Protein 1JG8 (pdb70)

Nearest PDB structures (foldseek):
  1jg8-assembly1_C  TM=1.003E+00  e=1.234E-72  Thermotoga maritima
  1lw5-assembly1_B  TM=1.001E+00  e=1.100E-70  Thermotoga maritima
  3wgc-assembly1_D  TM=9.584E-01  e=9.139E-42  Aeromonas jandaei
  7w0i-assembly1_A  TM=8.901E-01  e=3.250E-25  Mycolicibacterium vanbaalenii PYR-1
  4jey-assembly1_A  TM=7.200E-01  e=3.123E-14  Salmonella enterica subsp. enterica serovar Typhimurium str. LT2

InterPro domains:
  IPR001597 Aromatic amino acid beta-eliminating lyase/threonine aldolase [PF01212] (3-285)
  IPR015421 Pyridoxal phosphate-dependent transferase, major domain [G3DSA:3.40.640.10] (1-246)
  IPR015422 Pyridoxal phosphate-dependent transferase, small domain [G3DSA:3.90.1150.10] (247-342)
  IPR015424 Pyridoxal phosphate-dependent transferase [SSF53383] (1-342)
  IPR023603 Low specificity L-threonine aldolase-like [NF041359] (1-336)
  IPR023603 Low specificity L-threonine aldolase-like [PIRSF017617] (1-341)

Structure (mmCIF, N/CA/C/O backbone):
data_1JG8
#
_entry.id   1JG8
#
_cell.length_a   95.890
_cell.length_b   100.600
_cell.length_c   149.820
_cell.angle_alpha   90.00
_cell.angle_beta   90.00
_cell.angle_gamma   90.00
#
_symmetry.space_group_name_H-M   'P 21 21 21'
#
loop_
_entity.id
_entity.type
_entity.pdbx_description
1 polymer 'L-allo-threonine aldolase'
2 non-polymer 'CALCIUM ION'
3 non-polymer 'SODIUM ION'
4 water water
#
loop_
_atom_site.group_PDB
_atom_site.id
_atom_site.type_symbol
_atom_site.label_atom_id
_atom_site.label_alt_id
_atom_site.label_comp_id
_atom_site.label_asym_id
_atom_site.label_entity_id
_atom_site.label_seq_id
_atom_site.pdbx_PDB_ins_code
_atom_site.Cartn_x
_atom_site.Cartn_y
_atom_site.Cartn_z
_atom_site.occupancy
_atom_site.B_iso_or_equiv
_atom_site.auth_seq_id
_atom_site.auth_comp_id
_atom_site.auth_asym_id
_atom_site.auth_atom_id
_atom_site.pdbx_PDB_model_num
ATOM 1 N N . MET A 1 5 ? 13.205 42.175 26.216 1.00 25.32 5 MET A N 1
ATOM 2 C CA . MET A 1 5 ? 13.212 42.025 27.697 1.00 22.71 5 MET A CA 1
ATOM 3 C C . MET A 1 5 ? 13.142 43.407 28.325 1.00 20.30 5 MET A C 1
ATOM 4 O O . MET A 1 5 ? 13.197 44.406 27.620 1.00 20.86 5 MET A O 1
ATOM 9 N N . ILE A 1 6 ? 13.024 43.458 29.650 1.00 16.46 6 ILE A N 1
ATOM 10 C CA . ILE A 1 6 ? 12.988 44.735 30.362 1.00 14.91 6 ILE A CA 1
ATOM 11 C C . ILE A 1 6 ? 14.422 44.940 30.835 1.00 14.67 6 ILE A C 1
ATOM 12 O O . ILE A 1 6 ? 14.897 44.285 31.768 1.00 15.16 6 ILE A O 1
ATOM 17 N N . ASP A 1 7 ? 15.109 45.858 30.173 1.00 13.76 7 ASP A N 1
ATOM 18 C CA . ASP A 1 7 ? 16.510 46.116 30.455 1.00 13.36 7 ASP A CA 1
ATOM 19 C C . ASP A 1 7 ? 16.767 47.256 31.439 1.00 13.54 7 ASP A C 1
ATOM 20 O O . ASP A 1 7 ? 16.706 48.426 31.074 1.00 12.86 7 ASP A O 1
ATOM 25 N N . LEU A 1 8 ? 17.074 46.896 32.683 1.00 13.18 8 LEU A N 1
ATOM 26 C CA . LEU A 1 8 ? 17.364 47.866 33.737 1.00 12.86 8 LEU A CA 1
ATOM 27 C C . LEU A 1 8 ? 18.860 47.858 34.057 1.00 12.43 8 LEU A C 1
ATOM 28 O O . LEU A 1 8 ? 19.278 48.325 35.114 1.00 13.72 8 LEU A O 1
ATOM 33 N N . ARG A 1 9 ? 19.669 47.337 33.137 1.00 12.81 9 ARG A N 1
ATOM 34 C CA . ARG A 1 9 ? 21.113 47.269 33.372 1.00 12.19 9 ARG A CA 1
ATOM 35 C C . ARG A 1 9 ? 21.820 48.617 33.392 1.00 12.66 9 ARG A C 1
ATOM 36 O O . ARG A 1 9 ? 22.696 48.863 34.234 1.00 11.06 9 ARG A O 1
ATOM 44 N N . SER A 1 10 ? 21.441 49.486 32.464 1.00 13.10 10 SER A N 1
ATOM 45 C CA . SER A 1 10 ? 22.072 50.793 32.351 1.00 13.58 10 SER A CA 1
ATOM 46 C C . SER A 1 10 ? 21.318 51.633 31.334 1.00 13.29 10 SER A C 1
ATOM 47 O O . SER A 1 10 ? 20.504 51.101 30.575 1.00 12.89 10 SER A O 1
ATOM 50 N N . ASP A 1 11 ? 21.587 52.939 31.327 1.00 13.05 11 ASP A N 1
ATOM 51 C CA . ASP A 1 11 ? 20.959 53.823 30.359 1.00 12.28 11 ASP A CA 1
ATOM 52 C C . ASP A 1 11 ? 21.752 53.819 29.052 1.00 12.38 11 ASP A C 1
ATOM 53 O O . ASP A 1 11 ? 21.385 54.504 28.091 1.00 11.22 11 ASP A O 1
ATOM 58 N N . THR A 1 12 ? 22.829 53.027 29.008 1.00 12.04 12 THR A N 1
ATOM 59 C CA . THR A 1 12 ? 23.633 52.917 27.793 1.00 13.01 12 THR A CA 1
ATOM 60 C C . THR A 1 12 ? 22.889 52.133 26.709 1.00 12.35 12 THR A C 1
ATOM 61 O O . THR A 1 12 ? 23.144 52.312 25.519 1.00 13.63 12 THR A O 1
ATOM 65 N N . VAL A 1 13 ? 21.961 51.272 27.124 1.00 13.38 13 VAL A N 1
ATOM 66 C CA . VAL A 1 13 ? 21.200 50.437 26.193 1.00 12.55 13 VAL A CA 1
ATOM 67 C C . VAL A 1 13 ? 20.077 51.136 25.424 1.00 12.43 13 VAL A C 1
ATOM 68 O O . VAL A 1 13 ? 19.369 50.496 24.640 1.00 12.26 13 VAL A O 1
ATOM 72 N N . THR A 1 14 ? 19.891 52.429 25.658 1.00 11.88 14 THR A N 1
ATOM 73 C CA . THR A 1 14 ? 18.858 53.175 24.943 1.00 11.42 14 THR A CA 1
ATOM 74 C C . THR A 1 14 ? 19.057 53.043 23.437 1.00 12.83 14 THR A C 1
ATOM 75 O O . THR A 1 14 ? 20.194 53.100 22.941 1.00 11.68 14 THR A O 1
ATOM 79 N N . LYS A 1 15 ? 17.956 52.886 22.712 1.00 13.03 15 LYS A N 1
ATOM 80 C CA . LYS A 1 15 ? 18.032 52.774 21.267 1.00 15.24 15 LYS A CA 1
ATOM 81 C C . LYS A 1 15 ? 17.537 54.055 20.606 1.00 14.67 15 LYS A C 1
ATOM 82 O O . LYS A 1 15 ? 16.813 54.842 21.213 1.00 13.96 15 LYS A O 1
ATOM 88 N N . PRO A 1 16 ? 17.940 54.289 19.350 1.00 15.21 16 PRO A N 1
ATOM 89 C CA . PRO A 1 16 ? 17.516 55.504 18.649 1.00 15.08 16 PRO A CA 1
ATOM 90 C C . PRO A 1 16 ? 16.010 55.634 18.502 1.00 15.07 16 PRO A C 1
ATOM 91 O O . PRO A 1 16 ? 15.304 54.641 18.295 1.00 17.02 16 PRO A O 1
ATOM 95 N N . THR A 1 17 ? 15.527 56.867 18.583 1.00 15.23 17 THR A N 1
ATOM 96 C CA . THR A 1 17 ? 14.107 57.136 18.409 1.00 15.72 17 THR A CA 1
ATOM 97 C C . THR A 1 17 ? 13.837 57.117 16.906 1.00 16.27 17 THR A C 1
ATOM 98 O O . THR A 1 17 ? 14.765 57.119 16.090 1.00 15.50 17 THR A O 1
ATOM 102 N N . GLU A 1 18 ? 12.566 57.088 16.532 1.00 16.20 18 GLU A N 1
ATOM 103 C CA . GLU A 1 18 ? 12.228 57.075 15.121 1.00 18.08 18 GLU A CA 1
ATOM 104 C C . GLU A 1 18 ? 12.741 58.363 14.470 1.00 18.02 18 GLU A C 1
ATOM 105 O O . GLU A 1 18 ? 13.204 58.344 13.332 1.00 19.12 18 GLU A O 1
ATOM 111 N N . GLU A 1 19 ? 12.676 59.475 15.200 1.00 18.77 19 GLU A N 1
ATOM 112 C CA . GLU A 1 19 ? 13.144 60.758 14.668 1.00 20.69 19 GLU A CA 1
ATOM 113 C C . GLU A 1 19 ? 14.637 60.666 14.348 1.00 19.82 19 GLU A C 1
ATOM 114 O O . GLU A 1 19 ? 15.096 61.152 13.311 1.00 18.68 19 GLU A O 1
ATOM 120 N N . MET A 1 20 ? 15.394 60.037 15.245 1.00 17.09 20 MET A N 1
ATOM 121 C CA . MET A 1 20 ? 16.829 59.865 15.044 1.00 15.72 20 MET A CA 1
ATOM 122 C C . MET A 1 20 ? 17.136 58.996 13.822 1.00 16.67 20 MET A C 1
ATOM 123 O O . MET A 1 20 ? 18.013 59.322 13.018 1.00 15.42 20 MET A O 1
ATOM 128 N N . ARG A 1 21 ? 16.413 57.890 13.678 1.00 17.63 21 ARG A N 1
ATOM 129 C CA . ARG A 1 21 ? 16.649 56.999 12.553 1.00 18.62 21 ARG A CA 1
ATOM 130 C C . ARG A 1 21 ? 16.428 57.720 11.228 1.00 21.20 21 ARG A C 1
ATOM 131 O O . ARG A 1 21 ? 17.179 57.521 10.276 1.00 20.31 21 ARG A O 1
ATOM 139 N N . LYS A 1 22 ? 15.413 58.574 11.172 1.00 22.77 22 LYS A N 1
ATOM 140 C CA . LYS A 1 22 ? 15.143 59.317 9.945 1.00 25.05 22 LYS A CA 1
ATOM 141 C C . LYS A 1 22 ? 16.255 60.319 9.659 1.00 24.82 22 LYS A C 1
ATOM 142 O O . LYS A 1 22 ? 16.723 60.421 8.523 1.00 25.27 22 LYS A O 1
ATOM 148 N N . ALA A 1 23 ? 16.676 61.049 10.689 1.00 23.68 23 ALA A N 1
ATOM 149 C CA . ALA A 1 23 ? 17.738 62.042 10.543 1.00 23.45 23 ALA A CA 1
ATOM 150 C C . ALA A 1 23 ? 19.056 61.392 10.128 1.00 23.42 23 ALA A C 1
ATOM 151 O O . ALA A 1 23 ? 19.836 61.981 9.378 1.00 23.49 23 ALA A O 1
ATOM 153 N N . MET A 1 24 ? 19.322 60.186 10.619 1.00 22.07 24 MET A N 1
ATOM 154 C CA . MET A 1 24 ? 20.556 59.519 10.240 1.00 22.47 24 MET A CA 1
ATOM 155 C C . MET A 1 24 ? 20.522 59.180 8.747 1.00 23.43 24 MET A C 1
ATOM 156 O O . MET A 1 24 ? 21.518 59.335 8.047 1.00 23.36 24 MET A O 1
ATOM 161 N N . ALA A 1 25 ? 19.359 58.746 8.265 1.00 24.63 25 ALA A N 1
ATOM 162 C CA . ALA A 1 25 ? 19.190 58.372 6.860 1.00 25.15 25 ALA A CA 1
ATOM 163 C C . ALA A 1 25 ? 19.421 59.512 5.872 1.00 25.33 25 ALA A C 1
ATOM 164 O O . ALA A 1 25 ? 19.941 59.292 4.779 1.00 26.64 25 ALA A O 1
ATOM 166 N N . GLN A 1 26 ? 19.033 60.722 6.248 1.00 25.25 26 GLN A N 1
ATOM 167 C CA . GLN A 1 26 ? 19.194 61.870 5.364 1.00 26.12 26 GLN A CA 1
ATOM 168 C C . GLN A 1 26 ? 20.253 62.843 5.843 1.00 24.82 26 GLN A C 1
ATOM 169 O O . GLN A 1 26 ? 20.303 63.979 5.388 1.00 24.29 26 GLN A O 1
ATOM 175 N N . ALA A 1 27 ? 21.094 62.399 6.767 1.00 22.98 27 ALA A N 1
ATOM 176 C CA . ALA A 1 27 ? 22.134 63.263 7.300 1.00 22.50 27 ALA A CA 1
ATOM 177 C C . ALA A 1 27 ? 23.080 63.742 6.201 1.00 21.70 27 ALA A C 1
ATOM 178 O O . ALA A 1 27 ? 23.494 62.964 5.346 1.00 19.60 27 ALA A O 1
ATOM 180 N N . GLU A 1 28 ? 23.398 65.031 6.214 1.00 21.24 28 GLU A N 1
ATOM 181 C CA . GLU A 1 28 ? 24.340 65.575 5.254 1.00 21.60 28 GLU A CA 1
ATOM 182 C C . GLU A 1 28 ? 25.712 65.323 5.876 1.00 20.28 28 GLU A C 1
ATOM 183 O O . GLU A 1 28 ? 25.952 65.662 7.040 1.00 19.77 28 GLU A O 1
ATOM 189 N N . VAL A 1 29 ? 26.612 64.730 5.102 1.00 18.85 29 VAL A N 1
ATOM 190 C CA . VAL A 1 29 ? 27.935 64.404 5.615 1.00 17.26 29 VAL A CA 1
ATOM 191 C C . VAL A 1 29 ? 29.094 64.974 4.806 1.00 17.25 29 VAL A C 1
ATOM 192 O O . VAL A 1 29 ? 28.911 65.549 3.726 1.00 17.03 29 VAL A O 1
ATOM 196 N N . GLY A 1 30 ? 30.289 64.782 5.355 1.00 16.22 30 GLY A N 1
ATOM 197 C CA . GLY A 1 30 ? 31.520 65.239 4.740 1.00 14.97 30 GLY A CA 1
ATOM 198 C C . GLY A 1 30 ? 32.665 64.616 5.519 1.00 14.99 30 GLY A C 1
ATOM 199 O O . GLY A 1 30 ? 32.436 63.950 6.519 1.00 14.04 30 GLY A O 1
ATOM 200 N N . ASP A 1 31 ? 33.900 64.821 5.085 1.00 14.51 31 ASP A N 1
ATOM 201 C CA . ASP A 1 31 ? 35.018 64.235 5.812 1.00 13.90 31 ASP A CA 1
ATOM 202 C C . ASP A 1 31 ? 35.395 65.127 6.990 1.00 13.87 31 ASP A C 1
ATOM 203 O O . ASP A 1 31 ? 35.934 66.224 6.813 1.00 13.14 31 ASP A O 1
ATOM 208 N N . ASP A 1 32 ? 35.116 64.642 8.199 1.00 13.83 32 ASP A N 1
ATOM 209 C CA . ASP A 1 32 ? 35.404 65.402 9.408 1.00 15.11 32 ASP A CA 1
ATOM 210 C C . ASP A 1 32 ? 36.893 65.670 9.600 1.00 15.16 32 ASP A C 1
ATOM 211 O O . ASP A 1 32 ? 37.274 66.638 10.261 1.00 15.83 32 ASP A O 1
ATOM 216 N N . VAL A 1 33 ? 37.739 64.815 9.036 1.00 15.62 33 VAL A N 1
ATOM 217 C CA . VAL A 1 33 ? 39.177 65.026 9.155 1.00 15.68 33 VAL A CA 1
ATOM 218 C C . VAL A 1 33 ? 39.538 66.373 8.524 1.00 16.59 33 VAL A C 1
ATOM 219 O O . VAL A 1 33 ? 40.478 67.040 8.962 1.00 15.73 33 VAL A O 1
ATOM 223 N N . TYR A 1 34 ? 38.782 66.768 7.501 1.00 17.41 34 TYR A N 1
ATOM 224 C CA . TYR A 1 34 ? 38.996 68.052 6.830 1.00 18.49 34 TYR A CA 1
ATOM 225 C C . TYR A 1 34 ? 38.089 69.137 7.421 1.00 18.67 34 TYR A C 1
ATOM 226 O O . TYR A 1 34 ? 38.080 70.284 6.943 1.00 18.38 34 TYR A O 1
ATOM 235 N N . GLY A 1 35 ? 37.339 68.774 8.460 1.00 17.54 35 GLY A N 1
ATOM 236 C CA . GLY A 1 35 ? 36.409 69.704 9.089 1.00 15.89 35 GLY A CA 1
ATOM 237 C C . GLY A 1 35 ? 35.249 70.010 8.149 1.00 16.88 35 GLY A C 1
ATOM 238 O O . GLY A 1 35 ? 34.572 71.044 8.270 1.00 15.75 35 GLY A O 1
ATOM 239 N N . GLU A 1 36 ? 35.004 69.091 7.218 1.00 15.56 36 GLU A N 1
ATOM 240 C CA . GLU A 1 36 ? 33.959 69.271 6.219 1.00 15.23 36 GLU A CA 1
ATOM 241 C C . GLU A 1 36 ? 32.620 68.554 6.419 1.00 15.32 36 GLU A C 1
ATOM 242 O O . GLU A 1 36 ? 31.800 68.510 5.504 1.00 15.48 36 GLU A O 1
ATOM 248 N N . ASP A 1 37 ? 32.383 67.980 7.595 1.00 13.84 37 ASP A N 1
ATOM 249 C CA . ASP A 1 37 ? 31.087 67.342 7.814 1.00 14.42 37 ASP A CA 1
ATOM 250 C C . ASP A 1 37 ? 30.187 68.412 8.431 1.00 14.30 37 ASP A C 1
ATOM 251 O O . ASP A 1 37 ? 30.395 68.828 9.567 1.00 13.95 37 ASP A O 1
ATOM 256 N N . PRO A 1 38 ? 29.156 68.853 7.696 1.00 16.07 38 PRO A N 1
ATOM 257 C CA . PRO A 1 38 ? 28.241 69.890 8.180 1.00 15.37 38 PRO A CA 1
ATOM 258 C C . PRO A 1 38 ? 27.419 69.549 9.404 1.00 15.44 38 PRO A C 1
ATOM 259 O O . PRO A 1 38 ? 27.062 70.440 10.179 1.00 14.50 38 PRO A O 1
ATOM 263 N N . THR A 1 39 ? 27.090 68.275 9.573 1.00 15.05 39 THR A N 1
ATOM 264 C CA . THR A 1 39 ? 26.266 67.897 10.712 1.00 14.84 39 THR A CA 1
ATOM 265 C C . THR A 1 39 ? 27.104 67.821 11.984 1.00 13.61 39 THR A C 1
ATOM 266 O O . THR A 1 39 ? 26.653 68.218 13.058 1.00 14.06 39 THR A O 1
ATOM 270 N N . ILE A 1 40 ? 28.329 67.319 11.871 1.00 13.88 40 ILE A N 1
ATOM 271 C CA . ILE A 1 40 ? 29.209 67.287 13.024 1.00 13.44 40 ILE A CA 1
ATOM 272 C C . ILE A 1 40 ? 29.476 68.738 13.423 1.00 13.91 40 ILE A C 1
ATOM 273 O O . ILE A 1 40 ? 29.471 69.088 14.598 1.00 12.66 40 ILE A O 1
ATOM 278 N N . ASN A 1 41 ? 29.715 69.590 12.429 1.00 14.46 41 ASN A N 1
ATOM 279 C CA . ASN A 1 41 ? 30.000 70.990 12.719 1.00 14.52 41 ASN A CA 1
ATOM 280 C C . ASN A 1 41 ? 28.853 71.656 13.475 1.00 14.56 41 ASN A C 1
ATOM 281 O O . ASN A 1 41 ? 29.082 72.405 14.418 1.00 14.98 41 ASN A O 1
ATOM 286 N N . GLU A 1 42 ? 27.623 71.364 13.071 1.00 15.15 42 GLU A N 1
ATOM 287 C CA . GLU A 1 42 ? 26.455 71.938 13.730 1.00 15.03 42 GLU A CA 1
ATOM 288 C C . GLU A 1 42 ? 26.294 71.357 15.144 1.00 14.80 42 GLU A C 1
ATOM 289 O O . GLU A 1 42 ? 25.947 72.079 16.083 1.00 13.99 42 GLU A O 1
ATOM 295 N N . LEU A 1 43 ? 26.541 70.058 15.300 1.00 14.07 43 LEU A N 1
ATOM 296 C CA . LEU A 1 43 ? 26.441 69.446 16.625 1.00 14.38 43 LEU A CA 1
ATOM 297 C C . LEU A 1 43 ? 27.427 70.113 17.574 1.00 13.58 43 LEU A C 1
ATOM 298 O O . LEU A 1 43 ? 27.094 70.428 18.714 1.00 12.87 43 LEU A O 1
ATOM 303 N N . GLU A 1 44 ? 28.654 70.334 17.115 1.00 14.13 44 GLU A N 1
ATOM 304 C CA . GLU A 1 44 ? 29.641 70.956 17.979 1.00 13.97 44 GLU A CA 1
ATOM 305 C C . GLU A 1 44 ? 29.261 72.405 18.280 1.00 15.53 44 GLU A C 1
ATOM 306 O O . GLU A 1 44 ? 29.437 72.869 19.407 1.00 14.91 44 GLU A O 1
ATOM 312 N N . ARG A 1 45 ? 28.707 73.107 17.293 1.00 15.78 45 ARG A N 1
ATOM 313 C CA . ARG A 1 45 ? 28.303 74.498 17.506 1.00 16.19 45 ARG A CA 1
ATOM 314 C C . ARG A 1 45 ? 27.192 74.552 18.553 1.00 15.95 45 ARG A C 1
ATOM 315 O O . ARG A 1 45 ? 27.214 75.385 19.461 1.00 16.55 45 ARG A O 1
ATOM 323 N N . LEU A 1 46 ? 26.215 73.658 18.417 1.00 16.20 46 LEU A N 1
ATOM 324 C CA . LEU A 1 46 ? 25.094 73.599 19.352 1.00 16.08 46 LEU A CA 1
ATOM 325 C C . LEU A 1 46 ? 25.552 73.248 20.765 1.00 15.55 46 LEU A C 1
ATOM 326 O O . LEU A 1 46 ? 25.081 73.830 21.736 1.00 16.02 46 LEU A O 1
ATOM 331 N N . ALA A 1 47 ? 26.457 72.280 20.878 1.00 14.38 47 ALA A N 1
ATOM 332 C CA . ALA A 1 47 ? 26.963 71.871 22.178 1.00 13.65 47 ALA A CA 1
ATOM 333 C C . ALA A 1 47 ? 27.711 73.022 22.845 1.00 14.41 47 ALA A C 1
ATOM 334 O O . ALA A 1 47 ? 27.529 73.289 24.028 1.00 14.85 47 ALA A O 1
ATOM 336 N N . ALA A 1 48 ? 28.551 73.710 22.078 1.00 14.40 48 ALA A N 1
ATOM 337 C CA . ALA A 1 48 ? 29.298 74.835 22.626 1.00 15.64 48 ALA A CA 1
ATOM 338 C C . ALA A 1 48 ? 28.299 75.864 23.151 1.00 16.34 48 ALA A C 1
ATOM 339 O O . ALA A 1 48 ? 28.390 76.317 24.294 1.00 17.11 48 ALA A O 1
ATOM 341 N N . GLU A 1 49 ? 27.337 76.211 22.308 1.00 17.65 49 GLU A N 1
ATOM 342 C CA . GLU A 1 49 ? 26.314 77.197 22.664 1.00 18.66 49 GLU A CA 1
ATOM 343 C C . GLU A 1 49 ? 25.567 76.783 23.930 1.00 18.50 49 GLU A C 1
ATOM 344 O O . GLU A 1 49 ? 25.408 77.569 24.872 1.00 17.99 49 GLU A O 1
ATOM 350 N N . THR A 1 50 ? 25.117 75.532 23.946 1.00 17.56 50 THR A N 1
ATOM 351 C CA . THR A 1 50 ? 24.367 74.999 25.072 1.00 17.47 50 THR A CA 1
ATOM 352 C C . THR A 1 50 ? 25.086 75.065 26.415 1.00 16.67 50 THR A C 1
ATOM 353 O O . THR A 1 50 ? 24.455 75.298 27.455 1.00 17.41 50 THR A O 1
ATOM 357 N N . PHE A 1 51 ? 26.400 74.859 26.402 1.00 15.21 51 PHE A N 1
ATOM 358 C CA . PHE A 1 51 ? 27.178 74.896 27.630 1.00 14.52 51 PHE A CA 1
ATOM 359 C C . PHE A 1 51 ? 27.912 76.215 27.852 1.00 14.60 51 PHE A C 1
ATOM 360 O O . PHE A 1 51 ? 28.716 76.346 28.780 1.00 15.38 51 PHE A O 1
ATOM 368 N N . GLY A 1 52 ? 27.629 77.189 26.996 1.00 14.99 52 GLY A N 1
ATOM 369 C CA . GLY A 1 52 ? 28.262 78.489 27.118 1.00 16.37 52 GLY A CA 1
ATOM 370 C C . GLY A 1 52 ? 29.771 78.484 26.969 1.00 16.97 52 GLY A C 1
ATOM 371 O O . GLY A 1 52 ? 30.463 79.278 27.613 1.00 17.02 52 GLY A O 1
ATOM 372 N N . LYS A 1 53 ? 30.291 77.603 26.121 1.00 17.01 53 LYS A N 1
ATOM 373 C CA . LYS A 1 53 ? 31.735 77.526 25.894 1.00 17.60 53 LYS A CA 1
ATOM 374 C C . LYS A 1 53 ? 32.086 77.981 24.478 1.00 17.66 53 LYS A C 1
ATOM 375 O O . LYS A 1 53 ? 31.209 78.105 23.629 1.00 18.58 53 LYS A O 1
ATOM 381 N N . GLU A 1 54 ? 33.372 78.218 24.225 1.00 18.68 54 GLU A N 1
ATOM 382 C CA . GLU A 1 54 ? 33.835 78.691 22.922 1.00 19.82 54 GLU A CA 1
ATOM 383 C C . GLU A 1 54 ? 33.861 77.635 21.827 1.00 19.41 54 GLU A C 1
ATOM 384 O O . GLU A 1 54 ? 33.697 77.950 20.648 1.00 18.96 54 GLU A O 1
ATOM 390 N N . ALA A 1 55 ? 34.067 76.378 22.207 1.00 17.85 55 ALA A N 1
ATOM 391 C CA . ALA A 1 55 ? 34.167 75.330 21.203 1.00 16.48 55 ALA A CA 1
ATOM 392 C C . ALA A 1 55 ? 33.780 73.968 21.743 1.00 14.92 55 ALA A C 1
ATOM 393 O O . ALA A 1 55 ? 33.627 73.783 22.957 1.00 13.83 55 ALA A O 1
ATOM 395 N N . ALA A 1 56 ? 33.651 73.011 20.831 1.00 14.73 56 ALA A N 1
ATOM 396 C CA . ALA A 1 56 ? 33.267 71.657 21.203 1.00 13.46 56 ALA A CA 1
ATOM 397 C C . ALA A 1 56 ? 33.883 70.640 20.251 1.00 13.61 56 ALA A C 1
ATOM 398 O O . ALA A 1 56 ? 34.238 70.976 19.122 1.00 13.69 56 ALA A O 1
ATOM 400 N N . LEU A 1 57 ? 33.988 69.395 20.719 1.00 13.72 57 LEU A N 1
ATOM 401 C CA . LEU A 1 57 ? 34.566 68.309 19.932 1.00 13.25 57 LEU A CA 1
ATOM 402 C C . LEU A 1 57 ? 33.782 67.015 20.142 1.00 12.39 57 LEU A C 1
ATOM 403 O O . LEU A 1 57 ? 33.638 66.553 21.275 1.00 12.84 57 LEU A O 1
ATOM 408 N N . PHE A 1 58 ? 33.286 66.431 19.054 1.00 13.52 58 PHE A N 1
ATOM 409 C CA . PHE A 1 58 ? 32.542 65.175 19.125 1.00 12.87 58 PHE A CA 1
ATOM 410 C C . PHE A 1 58 ? 33.547 64.034 19.241 1.00 12.81 58 PHE A C 1
ATOM 411 O O . PHE A 1 58 ? 34.591 64.056 18.588 1.00 13.46 58 PHE A O 1
ATOM 419 N N . VAL A 1 59 ? 33.249 63.060 20.098 1.00 11.49 59 VAL A N 1
ATOM 420 C CA . VAL A 1 59 ? 34.124 61.901 20.279 1.00 11.35 59 VAL A CA 1
ATOM 421 C C . VAL A 1 59 ? 33.274 60.629 20.269 1.00 12.30 59 VAL A C 1
ATOM 422 O O . VAL A 1 59 ? 32.083 60.679 20.562 1.00 11.63 59 VAL A O 1
ATOM 426 N N . PRO A 1 60 ? 33.875 59.477 19.921 1.00 12.32 60 PRO A N 1
ATOM 427 C CA . PRO A 1 60 ? 33.163 58.193 19.863 1.00 12.13 60 PRO A CA 1
ATOM 428 C C . PRO A 1 60 ? 32.674 57.635 21.186 1.00 11.95 60 PRO A C 1
ATOM 429 O O . PRO A 1 60 ? 31.811 56.760 21.198 1.00 12.63 60 PRO A O 1
ATOM 433 N N . SER A 1 61 ? 33.226 58.122 22.293 1.00 11.75 61 SER A N 1
ATOM 434 C CA . SER A 1 61 ? 32.848 57.620 23.610 1.00 11.46 61 SER A CA 1
ATOM 435 C C . SER A 1 61 ? 33.184 58.611 24.716 1.00 10.37 61 SER A C 1
ATOM 436 O O . SER A 1 61 ? 34.006 59.501 24.524 1.00 10.64 61 SER A O 1
ATOM 439 N N . GLY A 1 62 ? 32.537 58.444 25.870 1.00 11.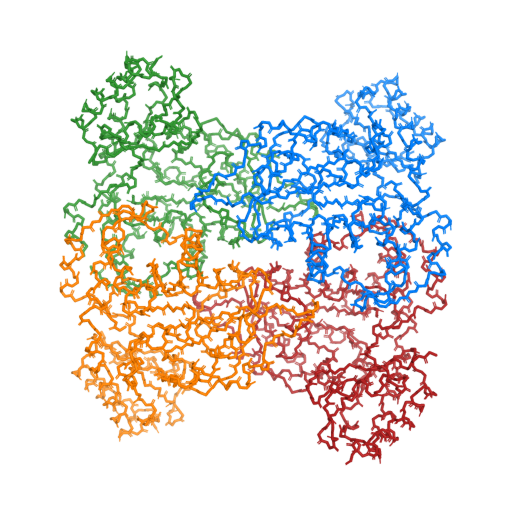09 62 GLY A N 1
ATOM 440 C CA . GLY A 1 62 ? 32.789 59.311 27.011 1.00 10.18 62 GLY A CA 1
ATOM 441 C C . GLY A 1 62 ? 34.200 59.095 27.524 1.00 10.61 62 GLY A C 1
ATOM 442 O O . GLY A 1 62 ? 34.853 60.021 28.023 1.00 9.91 62 GLY A O 1
ATOM 443 N N . THR A 1 63 ? 34.670 57.860 27.413 1.00 9.31 63 THR A N 1
ATOM 444 C CA . THR A 1 63 ? 36.025 57.541 27.831 1.00 9.96 63 THR A CA 1
ATOM 445 C C . THR A 1 63 ? 36.991 58.371 26.985 1.00 9.49 63 THR A C 1
ATOM 446 O O . THR A 1 63 ? 37.902 58.999 27.516 1.00 9.68 63 THR A O 1
ATOM 450 N N . MET A 1 64 ? 36.804 58.389 25.668 1.00 10.75 64 MET A N 1
ATOM 451 C CA . MET A 1 64 ? 37.719 59.188 24.860 1.00 10.99 64 MET A CA 1
ATOM 452 C C . MET A 1 64 ? 37.569 60.668 25.222 1.00 11.71 64 MET A C 1
ATOM 453 O O . MET A 1 64 ? 38.546 61.417 25.237 1.00 11.37 64 MET A O 1
ATOM 458 N N . GLY A 1 65 ? 36.343 61.091 25.515 1.00 12.63 65 GLY A N 1
ATOM 459 C CA . GLY A 1 65 ? 36.115 62.479 25.891 1.00 10.05 65 GLY A CA 1
ATOM 460 C C . GLY A 1 65 ? 36.915 62.865 27.130 1.00 10.43 65 GLY A C 1
ATOM 461 O O . GLY A 1 65 ? 37.554 63.922 27.179 1.00 10.67 65 GLY A O 1
ATOM 462 N N . ASN A 1 66 ? 36.887 62.011 28.147 1.00 10.15 66 ASN A N 1
ATOM 463 C CA . ASN A 1 66 ? 37.647 62.277 29.369 1.00 9.30 66 ASN A CA 1
ATOM 464 C C . ASN A 1 66 ? 39.154 62.218 29.098 1.00 10.85 66 ASN A C 1
ATOM 465 O O . ASN A 1 66 ? 39.930 63.066 29.568 1.00 9.89 66 ASN A O 1
ATOM 470 N N . GLN A 1 67 ? 39.577 61.212 28.340 1.00 11.28 67 GLN A N 1
ATOM 471 C CA . GLN A 1 67 ? 41.000 61.050 28.083 1.00 11.87 67 GLN A CA 1
ATOM 472 C C . GLN A 1 67 ? 41.631 62.130 27.212 1.00 11.53 67 GLN A C 1
ATOM 473 O O . GLN A 1 67 ? 42.768 62.533 27.483 1.00 10.70 67 GLN A O 1
ATOM 479 N N . VAL A 1 68 ? 40.927 62.603 26.182 1.00 11.73 68 VAL A N 1
ATOM 480 C CA . VAL A 1 68 ? 41.488 63.679 25.365 1.00 11.61 68 VAL A CA 1
ATOM 481 C C . VAL A 1 68 ? 41.517 64.960 26.203 1.00 11.86 68 VAL A C 1
ATOM 482 O O . VAL A 1 68 ? 42.387 65.802 26.016 1.00 11.02 68 VAL A O 1
ATOM 486 N N . SER A 1 69 ? 40.580 65.094 27.143 1.00 11.40 69 SER A N 1
ATOM 487 C CA . SER A 1 69 ? 40.557 66.262 28.013 1.00 11.02 69 SER A CA 1
ATOM 488 C C . SER A 1 69 ? 41.771 66.216 28.926 1.00 10.55 69 SER A C 1
ATOM 489 O O . SER A 1 69 ? 42.472 67.217 29.094 1.00 12.22 69 SER A O 1
ATOM 492 N N . ILE A 1 70 ? 42.035 65.050 29.509 1.00 10.44 70 ILE A N 1
ATOM 493 C CA . ILE A 1 70 ? 43.194 64.908 30.391 1.00 11.31 70 ILE A CA 1
ATOM 494 C C . ILE A 1 70 ? 44.468 65.190 29.607 1.00 12.09 70 ILE A C 1
ATOM 495 O O . ILE A 1 70 ? 45.361 65.893 30.088 1.00 13.15 70 ILE A O 1
ATOM 500 N N . MET A 1 71 ? 44.553 64.663 28.390 1.00 12.04 71 MET A N 1
ATOM 501 C CA . MET A 1 71 ? 45.735 64.904 27.562 1.00 11.78 71 MET A CA 1
ATOM 502 C C . MET A 1 71 ? 45.899 66.404 27.278 1.00 12.98 71 MET A C 1
ATOM 503 O O . MET A 1 71 ? 47.002 66.951 27.402 1.00 11.82 71 MET A O 1
ATOM 508 N N . ALA A 1 72 ? 44.805 67.063 26.910 1.00 11.64 72 ALA A N 1
ATOM 509 C CA . ALA A 1 72 ? 44.849 68.493 26.605 1.00 11.93 72 ALA A CA 1
ATOM 510 C C . ALA A 1 72 ? 45.137 69.393 27.812 1.00 13.20 72 ALA A C 1
ATOM 511 O O . ALA A 1 72 ? 45.613 70.525 27.643 1.00 14.31 72 ALA A O 1
ATOM 513 N N . HIS A 1 73 ? 44.871 68.896 29.020 1.00 11.35 73 HIS A N 1
ATOM 514 C CA . HIS A 1 73 ? 45.084 69.663 30.254 1.00 12.37 73 HIS A CA 1
ATOM 515 C C . HIS A 1 73 ? 46.409 69.410 30.950 1.00 12.79 73 HIS A C 1
ATOM 516 O O . HIS A 1 73 ? 46.831 70.211 31.783 1.00 13.07 73 HIS A O 1
ATOM 523 N N . THR A 1 74 ? 47.061 68.301 30.622 1.00 12.04 74 THR A N 1
ATOM 524 C CA . THR A 1 74 ? 48.269 67.921 31.340 1.00 12.52 74 THR A CA 1
ATOM 525 C C . THR A 1 74 ? 49.520 67.694 30.529 1.00 12.67 74 THR A C 1
ATOM 526 O O . THR A 1 74 ? 49.494 67.713 29.306 1.00 11.50 74 THR A O 1
ATOM 530 N N . GLN A 1 75 ? 50.616 67.484 31.256 1.00 13.38 75 GLN A N 1
ATOM 531 C CA . GLN A 1 75 ? 51.920 67.164 30.686 1.00 14.11 75 GLN A CA 1
ATOM 532 C C . GLN A 1 75 ? 52.377 65.909 31.436 1.00 14.31 75 GLN A C 1
ATOM 533 O O . GLN A 1 75 ? 51.900 65.636 32.543 1.00 13.12 75 GLN A O 1
ATOM 539 N N . ARG A 1 76 ? 53.278 65.131 30.840 1.00 13.92 76 ARG A N 1
ATOM 540 C CA . ARG A 1 76 ? 53.729 63.897 31.485 1.00 14.35 76 ARG A CA 1
ATOM 541 C C . ARG A 1 76 ? 54.246 64.160 32.897 1.00 14.42 76 ARG A C 1
ATOM 542 O O . ARG A 1 76 ? 54.953 65.136 33.135 1.00 15.44 76 ARG A O 1
ATOM 550 N N . GLY A 1 77 ? 53.883 63.287 33.832 1.00 14.80 77 GLY A N 1
ATOM 551 C CA . GLY A 1 77 ? 54.349 63.439 35.198 1.00 15.61 77 GLY A CA 1
ATOM 552 C C . GLY A 1 77 ? 53.407 64.204 36.105 1.00 16.49 77 GLY A C 1
ATOM 553 O O . GLY A 1 77 ? 53.552 64.155 37.323 1.00 18.27 77 GLY A O 1
ATOM 554 N N . ASP A 1 78 ? 52.449 64.912 35.514 1.00 15.27 78 ASP A N 1
ATOM 555 C CA . ASP A 1 78 ? 51.474 65.686 36.276 1.00 14.82 78 ASP A CA 1
ATOM 556 C C . ASP A 1 78 ? 50.580 64.775 37.092 1.00 15.32 78 ASP A C 1
ATOM 557 O O . ASP A 1 78 ? 50.528 63.573 36.856 1.00 14.93 78 ASP A O 1
ATOM 562 N N . GLU A 1 79 ? 49.865 65.367 38.046 1.00 13.37 79 GLU A N 1
ATOM 563 C CA . GLU A 1 79 ? 48.950 64.618 38.887 1.00 15.19 79 GLU A CA 1
ATOM 564 C C . GLU A 1 79 ? 47.552 65.185 38.679 1.00 14.50 79 GLU A C 1
ATOM 565 O O . GLU A 1 79 ? 47.382 66.392 38.479 1.00 13.94 79 GLU A O 1
ATOM 571 N N . VAL A 1 80 ? 46.560 64.303 38.714 1.00 12.32 80 VAL A N 1
ATOM 572 C CA . VAL A 1 80 ? 45.169 64.701 38.531 1.00 12.57 80 VAL A CA 1
ATOM 573 C C . VAL A 1 80 ? 44.367 64.343 39.778 1.00 11.74 80 VAL A C 1
ATOM 574 O O . VAL A 1 80 ? 44.249 63.177 40.140 1.00 11.27 80 VAL A O 1
ATOM 578 N N . ILE A 1 81 ? 43.839 65.354 40.456 1.00 11.92 81 ILE A N 1
ATOM 579 C CA . ILE A 1 81 ? 43.022 65.088 41.625 1.00 12.75 81 ILE A CA 1
ATOM 580 C C . ILE A 1 81 ? 41.651 64.663 41.115 1.00 12.85 81 ILE A C 1
ATOM 581 O O . ILE A 1 81 ? 41.098 65.299 40.219 1.00 12.91 81 ILE A O 1
ATOM 586 N N . LEU A 1 82 ? 41.120 63.576 41.665 1.00 14.00 82 LEU A N 1
ATOM 587 C CA . LEU A 1 82 ? 39.791 63.113 41.275 1.00 15.52 82 LEU A CA 1
ATOM 588 C C . LEU A 1 82 ? 39.173 62.358 42.452 1.00 15.87 82 LEU A C 1
ATOM 589 O O . LEU A 1 82 ? 39.872 61.961 43.388 1.00 15.26 82 LEU A O 1
ATOM 594 N N . GLU A 1 83 ? 37.856 62.185 42.415 1.00 15.92 83 GLU A N 1
ATOM 595 C CA . GLU A 1 83 ? 37.151 61.522 43.502 1.00 16.90 83 GLU A CA 1
ATOM 596 C C . GLU A 1 83 ? 37.482 60.032 43.504 1.00 16.72 83 GLU A C 1
ATOM 597 O O . GLU A 1 83 ? 37.530 59.394 42.450 1.00 15.92 83 GLU A O 1
ATOM 603 N N . ALA A 1 84 ? 37.727 59.490 44.698 1.00 16.44 84 ALA A N 1
ATOM 604 C CA . ALA A 1 84 ? 38.135 58.095 44.865 1.00 16.87 84 ALA A CA 1
ATOM 605 C C . ALA A 1 84 ? 37.262 57.016 44.236 1.00 16.73 84 ALA A C 1
ATOM 606 O O . ALA A 1 84 ? 37.722 55.888 44.021 1.00 17.16 84 ALA A O 1
ATOM 608 N N . ASP A 1 85 ? 36.015 57.351 43.933 1.00 16.09 85 ASP A N 1
ATOM 609 C CA . ASP A 1 85 ? 35.103 56.392 43.319 1.00 16.69 85 ASP A CA 1
ATOM 610 C C . ASP A 1 85 ? 34.606 56.878 41.966 1.00 15.79 85 ASP A C 1
ATOM 611 O O . ASP A 1 85 ? 33.506 56.523 41.535 1.00 15.11 85 ASP A O 1
ATOM 616 N N . SER A 1 86 ? 35.422 57.683 41.293 1.00 14.99 86 SER A N 1
ATOM 617 C CA . SER A 1 86 ? 35.045 58.223 39.994 1.00 13.96 86 SER A CA 1
ATOM 618 C C . SER A 1 86 ? 35.357 57.284 38.829 1.00 13.52 86 SER A C 1
ATOM 619 O O . SER A 1 86 ? 36.289 56.468 38.880 1.00 12.46 86 SER A O 1
ATOM 622 N N . HIS A 1 87 ? 34.561 57.422 37.775 1.00 13.71 87 HIS A N 1
ATOM 623 C CA . HIS A 1 87 ? 34.683 56.608 36.570 1.00 13.19 87 HIS A CA 1
ATOM 624 C C . HIS A 1 87 ? 36.085 56.682 35.945 1.00 13.16 87 HIS A C 1
ATOM 625 O O . HIS A 1 87 ? 36.630 55.671 35.502 1.00 12.81 87 HIS A O 1
ATOM 632 N N . ILE A 1 88 ? 36.675 57.873 35.910 1.00 11.55 88 ILE A N 1
ATOM 633 C CA . ILE A 1 88 ? 38.013 58.024 35.326 1.00 12.04 88 ILE A CA 1
ATOM 634 C C . ILE A 1 88 ? 39.033 57.128 36.031 1.00 13.76 88 ILE A C 1
ATOM 635 O O . ILE A 1 88 ? 39.926 56.557 35.397 1.00 13.76 88 ILE A O 1
ATOM 640 N N . PHE A 1 89 ? 38.889 56.989 37.343 1.00 14.33 89 PHE A N 1
ATOM 641 C CA . PHE A 1 89 ? 39.804 56.151 38.109 1.00 17.50 89 PHE A CA 1
ATOM 642 C C . PHE A 1 89 ? 39.449 54.659 38.064 1.00 17.99 89 PHE A C 1
ATOM 643 O O . PHE A 1 89 ? 40.322 53.800 37.911 1.00 19.52 89 PHE A O 1
ATOM 651 N N . TRP A 1 90 ? 38.166 54.346 38.186 1.00 17.08 90 TRP A N 1
ATOM 652 C CA . TRP A 1 90 ? 37.729 52.952 38.205 1.00 17.35 90 TRP A CA 1
ATOM 653 C C . TRP A 1 90 ? 37.422 52.224 36.903 1.00 16.38 90 TRP A C 1
ATOM 654 O O . TRP A 1 90 ? 37.730 51.034 36.766 1.00 16.99 90 TRP A O 1
ATOM 665 N N . TYR A 1 91 ? 36.819 52.918 35.947 1.00 14.84 91 TYR A N 1
ATOM 666 C CA . TYR A 1 91 ? 36.373 52.245 34.736 1.00 13.22 91 TYR A CA 1
ATOM 667 C C . TYR A 1 91 ? 36.947 52.661 33.393 1.00 13.10 91 TYR A C 1
ATOM 668 O O . TYR A 1 91 ? 36.345 52.383 32.355 1.00 13.31 91 TYR A O 1
ATOM 677 N N . GLU A 1 92 ? 38.107 53.311 33.399 1.00 11.25 92 GLU A N 1
ATOM 678 C CA . GLU A 1 92 ? 38.698 53.730 32.147 1.00 11.74 92 GLU A CA 1
ATOM 679 C C . GLU A 1 92 ? 40.040 53.074 31.808 1.00 11.84 92 GLU A C 1
ATOM 680 O O . GLU A 1 92 ? 40.949 53.692 31.263 1.00 12.86 92 GLU A O 1
ATOM 686 N N . VAL A 1 93 ? 40.140 51.796 32.166 1.00 11.33 93 VAL A N 1
ATOM 687 C CA . VAL A 1 93 ? 41.293 50.960 31.850 1.00 11.58 93 VAL A CA 1
ATOM 688 C C . VAL A 1 93 ? 42.684 51.500 32.163 1.00 11.37 93 VAL A C 1
ATOM 689 O O . VAL A 1 93 ? 43.657 51.090 31.531 1.00 12.94 93 VAL A O 1
ATOM 693 N N . GLY A 1 94 ? 42.791 52.399 33.136 1.00 11.53 94 GLY A N 1
ATOM 694 C CA . GLY A 1 94 ? 44.093 52.953 33.463 1.00 12.19 94 GLY A CA 1
ATOM 695 C C . GLY A 1 94 ? 44.623 53.834 32.342 1.00 11.80 94 GLY A C 1
ATOM 696 O O . GLY A 1 94 ? 45.831 54.099 32.249 1.00 11.70 94 GLY A O 1
ATOM 697 N N . ALA A 1 95 ? 43.716 54.308 31.493 1.00 11.57 95 ALA A N 1
ATOM 698 C CA . ALA A 1 95 ? 44.100 55.128 30.355 1.00 11.35 95 ALA A CA 1
ATOM 699 C C . ALA A 1 95 ? 44.888 56.389 30.701 1.00 10.41 95 ALA A C 1
ATOM 700 O O . ALA A 1 95 ? 45.807 56.757 29.976 1.00 10.76 95 ALA A O 1
ATOM 702 N N . MET A 1 96 ? 44.561 57.044 31.807 1.00 11.33 96 MET A N 1
ATOM 703 C CA . MET A 1 96 ? 45.277 58.273 32.152 1.00 12.18 96 MET A CA 1
ATOM 704 C C . MET A 1 96 ? 46.782 58.063 32.311 1.00 12.05 96 MET A C 1
ATOM 705 O O . MET A 1 96 ? 47.572 58.934 31.937 1.00 11.45 96 MET A O 1
ATOM 710 N N . ALA A 1 97 ? 47.189 56.902 32.825 1.00 10.43 97 ALA A N 1
ATOM 711 C CA . ALA A 1 97 ? 48.616 56.617 32.994 1.00 10.91 97 ALA A CA 1
ATOM 712 C C . ALA A 1 97 ? 49.311 56.284 31.675 1.00 11.60 97 ALA A C 1
ATOM 713 O O . ALA A 1 97 ? 50.451 56.699 31.434 1.00 12.48 97 ALA A O 1
ATOM 715 N N . VAL A 1 98 ? 48.627 55.534 30.821 1.00 11.69 98 VAL A N 1
ATOM 716 C CA . VAL A 1 98 ? 49.209 55.133 29.545 1.00 11.81 98 VAL A CA 1
ATOM 717 C C . VAL A 1 98 ? 49.225 56.263 28.530 1.00 13.07 98 VAL A C 1
ATOM 718 O O . VAL A 1 98 ? 50.259 56.561 27.932 1.00 13.21 98 VAL A O 1
ATOM 722 N N . LEU A 1 99 ? 48.071 56.889 28.340 1.00 12.56 99 LEU A N 1
ATOM 723 C CA . LEU A 1 99 ? 47.922 57.969 27.374 1.00 12.95 99 LEU A CA 1
ATOM 724 C C . LEU A 1 99 ? 48.564 59.302 27.737 1.00 12.89 99 LEU A C 1
ATOM 725 O O . LEU A 1 99 ? 49.174 59.949 26.884 1.00 13.96 99 LEU A O 1
ATOM 730 N N . SER A 1 100 ? 48.438 59.715 28.992 1.00 11.99 100 SER A N 1
ATOM 731 C CA . SER A 1 100 ? 48.973 61.010 29.403 1.00 10.45 100 SER A CA 1
ATOM 732 C C . SER A 1 100 ? 50.176 60.936 30.332 1.00 11.72 100 SER A C 1
ATOM 733 O O . SER A 1 100 ? 50.852 61.938 30.559 1.00 9.90 100 SER A O 1
ATOM 736 N N . GLY A 1 101 ? 50.450 59.751 30.861 1.00 12.63 101 GLY A N 1
ATOM 737 C CA . GLY A 1 101 ? 51.572 59.604 31.770 1.00 12.86 101 GLY A CA 1
ATOM 738 C C . GLY A 1 101 ? 51.359 60.379 33.056 1.00 13.45 101 GLY A C 1
ATOM 739 O O . GLY A 1 101 ? 52.314 60.896 33.638 1.00 14.53 101 GLY A O 1
ATOM 740 N N . VAL A 1 102 ? 50.111 60.463 33.509 1.00 12.65 102 VAL A N 1
ATOM 741 C CA . VAL A 1 102 ? 49.806 61.199 34.728 1.00 11.89 102 VAL A CA 1
ATOM 742 C C . VAL A 1 102 ? 49.344 60.268 35.828 1.00 12.35 102 VAL A C 1
ATOM 743 O O . VAL A 1 102 ? 48.926 59.130 35.575 1.00 11.33 102 VAL A O 1
ATOM 747 N N . MET A 1 103 ? 49.450 60.746 37.062 1.00 13.06 103 MET A N 1
ATOM 748 C CA . MET A 1 103 ? 49.028 59.957 38.201 1.00 14.39 103 MET A CA 1
ATOM 749 C C . MET A 1 103 ? 47.745 60.486 38.798 1.00 13.84 103 MET A C 1
ATOM 750 O O . MET A 1 103 ? 47.537 61.690 38.890 1.00 14.19 103 MET A O 1
ATOM 755 N N . PRO A 1 104 ? 46.849 59.586 39.188 1.00 14.73 104 PRO A N 1
ATOM 756 C CA . PRO A 1 104 ? 45.590 60.021 39.790 1.00 13.77 104 PRO A CA 1
ATOM 757 C C . PRO A 1 104 ? 45.878 60.226 41.271 1.00 14.51 104 PRO A C 1
ATOM 758 O O . PRO A 1 104 ? 46.742 59.558 41.828 1.00 14.42 104 PRO A O 1
ATOM 762 N N . HIS A 1 105 ? 45.183 61.162 41.899 1.00 14.50 105 HIS A N 1
ATOM 763 C CA . HIS A 1 105 ? 45.349 61.385 43.321 1.00 16.68 105 HIS A CA 1
ATOM 764 C C . HIS A 1 105 ? 43.931 61.309 43.841 1.00 16.44 105 HIS A C 1
ATOM 765 O O . HIS A 1 105 ? 43.226 62.315 43.908 1.00 17.33 105 HIS A O 1
ATOM 772 N N . PRO A 1 106 ? 43.483 60.099 44.183 1.00 16.81 106 PRO A N 1
ATOM 773 C CA . PRO A 1 106 ? 42.130 59.884 44.693 1.00 17.26 106 PRO A CA 1
ATOM 774 C C . PRO A 1 106 ? 41.908 60.641 45.994 1.00 18.37 106 PRO A C 1
ATOM 775 O O . PRO A 1 106 ? 42.765 60.658 46.887 1.00 17.57 106 PRO A O 1
ATOM 779 N N . VAL A 1 107 ? 40.757 61.296 46.065 1.00 18.99 107 VAL A N 1
ATOM 780 C CA . VAL A 1 107 ? 40.342 62.039 47.240 1.00 19.42 107 VAL A CA 1
ATOM 781 C C . VAL A 1 107 ? 38.952 61.499 47.567 1.00 20.55 107 VAL A C 1
ATOM 782 O O . VAL A 1 107 ? 38.089 61.393 46.692 1.00 19.08 107 VAL A O 1
ATOM 786 N N . PRO A 1 108 ? 38.725 61.113 48.823 1.00 20.90 108 PRO A N 1
ATOM 787 C CA . PRO A 1 108 ? 37.404 60.594 49.163 1.00 22.71 108 PRO A CA 1
ATOM 788 C C . PRO A 1 108 ? 36.334 61.654 49.007 1.00 22.18 108 PRO A C 1
ATOM 789 O O . PRO A 1 108 ? 36.606 62.855 49.082 1.00 22.78 108 PRO A O 1
ATOM 793 N N . GLY A 1 109 ? 35.113 61.200 48.775 1.00 22.90 109 GLY A N 1
ATOM 794 C CA . GLY A 1 109 ? 34.019 62.129 48.632 1.00 22.58 109 GLY A CA 1
ATOM 795 C C . GLY A 1 109 ? 32.757 61.518 49.190 1.00 23.09 109 GLY A C 1
ATOM 796 O O . GLY A 1 109 ? 32.674 60.303 49.379 1.00 21.67 109 GLY A O 1
ATOM 797 N N . LYS A 1 110 ? 31.782 62.368 49.481 1.00 23.17 110 LYS A N 1
ATOM 798 C CA . LYS A 1 110 ? 30.503 61.891 49.980 1.00 24.18 110 LYS A CA 1
ATOM 799 C C . LYS A 1 110 ? 29.572 62.024 48.789 1.00 23.09 110 LYS A C 1
ATOM 800 O O . LYS A 1 110 ? 29.182 63.129 48.406 1.00 22.51 110 LYS A O 1
ATOM 806 N N . ASN A 1 111 ? 29.256 60.882 48.190 1.00 23.69 111 ASN A N 1
ATOM 807 C CA . ASN A 1 111 ? 28.406 60.818 47.013 1.00 23.82 111 ASN A CA 1
ATOM 808 C C . ASN A 1 111 ? 28.905 61.738 45.906 1.00 22.99 111 ASN A C 1
ATOM 809 O O . ASN A 1 111 ? 28.145 62.522 45.336 1.00 22.76 111 ASN A O 1
ATOM 814 N N . GLY A 1 112 ? 30.200 61.633 45.618 1.00 22.49 112 GLY A N 1
ATOM 815 C CA . GLY A 1 112 ? 30.808 62.425 44.565 1.00 22.63 112 GLY A CA 1
ATOM 816 C C . GLY A 1 112 ? 31.327 63.792 44.964 1.00 22.58 112 GLY A C 1
ATOM 817 O O . GLY A 1 112 ? 32.045 64.437 44.200 1.00 21.91 112 GLY A O 1
ATOM 818 N N . ALA A 1 113 ? 30.971 64.239 46.163 1.00 22.65 113 ALA A N 1
ATOM 819 C CA . ALA A 1 113 ? 31.405 65.544 46.629 1.00 22.35 113 ALA A CA 1
ATOM 820 C C . ALA A 1 113 ? 32.661 65.481 47.489 1.00 22.01 113 ALA A C 1
ATOM 821 O O . ALA A 1 113 ? 32.603 65.091 48.656 1.00 21.22 113 ALA A O 1
ATOM 823 N N . MET A 1 114 ? 33.797 65.860 46.912 1.00 21.00 114 MET A N 1
ATOM 824 C CA . MET A 1 114 ? 35.046 65.872 47.665 1.00 21.41 114 MET A CA 1
ATOM 825 C C . MET A 1 114 ? 35.018 67.104 48.555 1.00 21.77 114 MET A C 1
ATOM 826 O O . MET A 1 114 ? 34.630 68.180 48.117 1.00 22.23 114 MET A O 1
ATOM 831 N N . ASP A 1 115 ? 35.419 66.949 49.807 1.00 24.28 115 ASP A N 1
ATOM 832 C CA . ASP A 1 115 ? 35.435 68.090 50.712 1.00 25.74 115 ASP A CA 1
ATOM 833 C C . ASP A 1 115 ? 36.432 69.092 50.137 1.00 25.78 115 ASP A C 1
ATOM 834 O O . ASP A 1 115 ? 37.578 68.745 49.888 1.00 25.92 115 ASP A O 1
ATOM 839 N N . PRO A 1 116 ? 36.014 70.341 49.908 1.00 26.20 116 PRO A N 1
ATOM 840 C CA . PRO A 1 116 ? 36.955 71.319 49.360 1.00 26.73 116 PRO A CA 1
ATOM 841 C C . PRO A 1 116 ? 38.302 71.370 50.087 1.00 27.98 116 PRO A C 1
ATOM 842 O O . PRO A 1 116 ? 39.340 71.604 49.460 1.00 27.66 116 PRO A O 1
ATOM 846 N N . ASP A 1 117 ? 38.291 71.148 51.400 1.00 28.41 117 ASP A N 1
ATOM 847 C CA . ASP A 1 117 ? 39.526 71.172 52.187 1.00 28.78 117 ASP A CA 1
ATOM 848 C C . ASP A 1 117 ? 40.445 70.001 51.874 1.00 28.52 117 ASP A C 1
ATOM 849 O O . ASP A 1 117 ? 41.674 70.130 51.941 1.00 27.74 117 ASP A O 1
ATOM 854 N N . ASP A 1 118 ? 39.865 68.852 51.544 1.00 27.15 118 ASP A N 1
ATOM 855 C CA . ASP A 1 118 ? 40.696 67.705 51.213 1.00 26.62 118 ASP A CA 1
ATOM 856 C C . ASP A 1 118 ? 41.318 67.930 49.834 1.00 25.41 118 ASP A C 1
ATOM 857 O O . ASP A 1 118 ? 42.463 67.557 49.601 1.00 26.19 118 ASP A O 1
ATOM 862 N N . VAL A 1 119 ? 40.568 68.546 48.934 1.00 24.08 119 VAL A N 1
ATOM 863 C CA . VAL A 1 119 ? 41.073 68.815 47.588 1.00 23.83 119 VAL A CA 1
ATOM 864 C C . VAL A 1 119 ? 42.238 69.799 47.668 1.00 25.54 119 VAL A C 1
ATOM 865 O O . VAL A 1 119 ? 43.290 69.589 47.064 1.00 25.09 119 VAL A O 1
ATOM 869 N N . ARG A 1 120 ? 42.044 70.887 48.406 1.00 25.26 120 ARG A N 1
ATOM 870 C CA . ARG A 1 120 ? 43.101 71.876 48.551 1.00 25.96 120 ARG A CA 1
ATOM 871 C C . ARG A 1 120 ? 44.347 71.220 49.160 1.00 25.92 120 ARG A C 1
ATOM 872 O O . ARG A 1 120 ? 45.479 71.530 48.775 1.00 26.68 120 ARG A O 1
ATOM 874 N N . LYS A 1 121 ? 44.143 70.303 50.101 1.00 25.63 121 LYS A N 1
ATOM 875 C CA . LYS A 1 121 ? 45.259 69.625 50.755 1.00 25.29 121 LYS A CA 1
ATOM 876 C C . LYS A 1 121 ? 45.991 68.622 49.851 1.00 25.39 121 LYS A C 1
ATOM 877 O O . LYS A 1 121 ? 47.179 68.342 50.045 1.00 25.38 121 LYS A O 1
ATOM 879 N N . ALA A 1 122 ? 45.289 68.072 48.868 1.00 23.25 122 ALA A N 1
ATOM 880 C CA . ALA A 1 122 ? 45.906 67.100 47.962 1.00 22.41 122 ALA A CA 1
ATOM 881 C C . ALA A 1 122 ? 46.747 67.780 46.889 1.00 21.30 122 ALA A C 1
ATOM 882 O O . ALA A 1 122 ? 47.446 67.115 46.140 1.00 21.42 122 ALA A O 1
ATOM 884 N N . ILE A 1 123 ? 46.661 69.097 46.783 1.00 20.09 123 ILE A N 1
ATOM 885 C CA . ILE A 1 123 ? 47.426 69.826 45.784 1.00 18.53 123 ILE A CA 1
ATOM 886 C C . ILE A 1 123 ? 48.875 69.745 46.209 1.00 18.86 123 ILE A C 1
ATOM 887 O O . ILE A 1 123 ? 49.214 69.987 47.375 1.00 18.51 123 ILE A O 1
ATOM 892 N N . ARG A 1 124 ? 49.728 69.398 45.256 1.00 17.70 124 ARG A N 1
ATOM 893 C CA . ARG A 1 124 ? 51.137 69.243 45.535 1.00 17.43 124 ARG A CA 1
ATOM 894 C C . ARG A 1 124 ? 51.912 70.543 45.622 1.00 18.48 124 ARG A C 1
ATOM 895 O O . ARG A 1 124 ? 51.741 71.442 44.803 1.00 17.77 124 ARG A O 1
ATOM 903 N N . PRO A 1 125 ? 52.751 70.672 46.652 1.00 19.00 125 PRO A N 1
ATOM 904 C CA . PRO A 1 125 ? 53.550 71.883 46.794 1.00 19.98 125 PRO A CA 1
ATOM 905 C C . PRO A 1 125 ? 54.605 71.805 45.699 1.00 20.68 125 PRO A C 1
ATOM 906 O O . PRO A 1 125 ? 54.817 70.741 45.113 1.00 18.64 125 PRO A O 1
ATOM 910 N N . ARG A 1 126 ? 55.250 72.917 45.385 1.00 21.87 126 ARG A N 1
ATOM 911 C CA . ARG A 1 126 ? 56.274 72.864 44.355 1.00 24.10 126 ARG A CA 1
ATOM 912 C C . ARG A 1 126 ? 57.551 72.322 44.994 1.00 23.29 126 ARG A C 1
ATOM 913 O O . ARG A 1 126 ? 58.131 72.946 45.879 1.00 24.30 126 ARG A O 1
ATOM 921 N N . ASN A 1 127 ? 57.975 71.141 44.559 1.00 21.82 127 ASN A N 1
ATOM 922 C CA . ASN A 1 127 ? 59.186 70.521 45.083 1.00 19.56 127 ASN A CA 1
ATOM 923 C C . ASN A 1 127 ? 59.659 69.508 44.054 1.00 18.67 127 ASN A C 1
ATOM 924 O O . ASN A 1 127 ? 58.845 68.900 43.364 1.00 17.54 127 ASN A O 1
ATOM 929 N N . ILE A 1 128 ? 60.970 69.318 43.955 1.00 17.81 128 ILE A N 1
ATOM 930 C CA . ILE A 1 128 ? 61.513 68.400 42.959 1.00 17.65 128 ILE A CA 1
ATOM 931 C C . ILE A 1 128 ? 60.980 66.965 43.052 1.00 17.67 128 ILE A C 1
ATOM 932 O O . ILE A 1 128 ? 60.888 66.272 42.037 1.00 17.97 128 ILE A O 1
ATOM 937 N N . HIS A 1 129 ? 60.610 66.527 44.258 1.00 16.40 129 HIS A N 1
ATOM 938 C CA . HIS A 1 129 ? 60.091 65.168 44.465 1.00 15.58 129 HIS A CA 1
ATOM 939 C C . HIS A 1 129 ? 58.652 64.981 44.010 1.00 15.77 129 HIS A C 1
ATOM 940 O O . HIS A 1 129 ? 58.212 63.850 43.769 1.00 15.55 129 HIS A O 1
ATOM 947 N N . PHE A 1 130 ? 57.917 66.087 43.915 1.00 15.88 130 PHE A N 1
ATOM 948 C CA . PHE A 1 130 ? 56.486 66.036 43.602 1.00 16.75 130 PHE A CA 1
ATOM 949 C C . PHE A 1 130 ? 55.980 66.316 42.194 1.00 16.65 130 PHE A C 1
ATOM 950 O O . PHE A 1 130 ? 56.506 67.166 41.492 1.00 15.51 130 PHE A O 1
ATOM 958 N N . PRO A 1 131 ? 54.929 65.599 41.775 1.00 16.86 131 PRO A N 1
ATOM 959 C CA . PRO A 1 131 ? 54.366 65.827 40.445 1.00 17.61 131 PRO A CA 1
ATOM 960 C C . PRO A 1 131 ? 53.681 67.190 40.546 1.00 18.32 131 PRO A C 1
ATOM 961 O O . PRO A 1 131 ? 53.434 67.688 41.657 1.00 18.86 131 PRO A O 1
ATOM 965 N N . ARG A 1 132 ? 53.370 67.794 39.409 1.00 17.36 132 ARG A N 1
ATOM 966 C CA . ARG A 1 132 ? 52.669 69.073 39.415 1.00 18.70 132 ARG A CA 1
ATOM 967 C C . ARG A 1 132 ? 51.173 68.767 39.328 1.00 17.51 132 ARG A C 1
ATOM 968 O O . ARG A 1 132 ? 50.751 67.999 38.461 1.00 16.40 132 ARG A O 1
ATOM 976 N N . THR A 1 133 ? 50.371 69.335 40.227 1.00 17.06 133 THR A N 1
ATOM 977 C CA . THR A 1 133 ? 48.926 69.105 40.171 1.00 16.38 133 THR A CA 1
ATOM 978 C C . THR A 1 133 ? 48.421 70.073 39.105 1.00 16.82 133 THR A C 1
ATOM 979 O O . THR A 1 133 ? 48.462 71.294 39.290 1.00 17.58 133 THR A O 1
ATOM 983 N N . SER A 1 134 ? 47.951 69.540 37.985 1.00 15.53 134 SER A N 1
ATOM 984 C CA . SER A 1 134 ? 47.501 70.398 36.897 1.00 16.07 134 SER A CA 1
ATOM 985 C C . SER A 1 134 ? 46.021 70.290 36.571 1.00 15.66 134 SER A C 1
ATOM 986 O O . SER A 1 134 ? 45.489 71.081 35.795 1.00 16.23 134 SER A O 1
ATOM 989 N N . LEU A 1 135 ? 45.353 69.314 37.170 1.00 14.93 135 LEU A N 1
ATOM 990 C CA . LEU A 1 135 ? 43.942 69.108 36.879 1.00 14.27 135 LEU A CA 1
ATOM 991 C C . LEU A 1 135 ? 43.158 68.535 38.047 1.00 14.32 135 LEU A C 1
ATOM 992 O O . LEU A 1 135 ? 43.666 67.714 38.812 1.00 13.13 135 LEU A O 1
ATOM 997 N N . ILE A 1 136 ? 41.912 68.982 38.169 1.00 14.19 136 ILE A N 1
ATOM 998 C CA . ILE A 1 136 ? 40.997 68.488 39.187 1.00 14.38 136 ILE A CA 1
ATOM 999 C C . ILE A 1 136 ? 39.750 68.060 38.424 1.00 14.61 136 ILE A C 1
ATOM 1000 O O . ILE A 1 136 ? 39.202 68.834 37.641 1.00 15.62 136 ILE A O 1
ATOM 1005 N N . ALA A 1 137 ? 39.319 66.821 38.636 1.00 14.23 137 ALA A N 1
ATOM 1006 C CA . ALA A 1 137 ? 38.144 66.296 37.951 1.00 15.34 137 ALA A CA 1
ATOM 1007 C C . ALA A 1 137 ? 37.007 66.054 38.928 1.00 14.30 137 ALA A C 1
ATOM 1008 O O . ALA A 1 137 ? 37.213 65.536 40.028 1.00 15.78 137 ALA A O 1
ATOM 1010 N N . ILE A 1 138 ? 35.809 66.446 38.514 1.00 15.25 138 ILE A N 1
ATOM 1011 C CA . ILE A 1 138 ? 34.602 66.286 39.318 1.00 15.77 138 ILE A CA 1
ATOM 1012 C C . ILE A 1 138 ? 33.611 65.546 38.446 1.00 15.80 138 ILE A C 1
ATOM 1013 O O . ILE A 1 138 ? 33.443 65.864 37.271 1.00 16.87 138 ILE A O 1
ATOM 1018 N N . GLU A 1 139 ? 32.899 64.573 39.010 1.00 15.48 139 GLU A N 1
ATOM 1019 C CA . GLU A 1 139 ? 31.937 63.787 38.226 1.00 16.71 139 GLU A CA 1
ATOM 1020 C C . GLU A 1 139 ? 30.496 64.164 38.609 1.00 18.14 139 GLU A C 1
ATOM 1021 O O . GLU A 1 139 ? 30.122 63.998 39.766 1.00 16.89 139 GLU A O 1
ATOM 1027 N N . ASN A 1 140 ? 29.679 64.670 37.680 1.00 20.40 140 ASN A N 1
ATOM 1028 C CA . ASN A 1 140 ? 28.332 65.036 38.124 1.00 24.33 140 ASN A CA 1
ATOM 1029 C C . ASN A 1 140 ? 27.133 64.211 37.672 1.00 25.71 140 ASN A C 1
ATOM 1030 O O . ASN A 1 140 ? 26.690 64.177 36.534 1.00 25.88 140 ASN A O 1
ATOM 1035 N N . THR A 1 141 ? 26.650 63.615 38.754 1.00 26.39 141 THR A N 1
ATOM 1036 C CA . THR A 1 141 ? 25.640 62.625 39.063 1.00 23.11 141 THR A CA 1
ATOM 1037 C C . THR A 1 141 ? 26.838 61.727 38.894 1.00 21.40 141 THR A C 1
ATOM 1038 O O . THR A 1 141 ? 27.477 61.595 37.845 1.00 22.26 141 THR A O 1
ATOM 1042 N N . HIS A 1 142 ? 27.238 61.320 40.069 1.00 17.11 142 HIS A N 1
ATOM 1043 C CA . HIS A 1 142 ? 28.348 60.453 40.355 1.00 15.59 142 HIS A CA 1
ATOM 1044 C C . HIS A 1 142 ? 27.732 59.057 40.259 1.00 15.96 142 HIS A C 1
ATOM 1045 O O . HIS A 1 142 ? 26.736 58.742 40.918 1.00 13.98 142 HIS A O 1
ATOM 1052 N N . ASN A 1 143 ? 28.331 58.248 39.400 1.00 15.72 143 ASN A N 1
ATOM 1053 C CA . ASN A 1 143 ? 27.868 56.900 39.081 1.00 16.70 143 ASN A CA 1
ATOM 1054 C C . ASN A 1 143 ? 27.907 55.886 40.229 1.00 16.50 143 ASN A C 1
ATOM 1055 O O . ASN A 1 143 ? 26.883 55.357 40.651 1.00 16.36 143 ASN A O 1
ATOM 1060 N N . ARG A 1 144 ? 29.106 55.594 40.708 1.00 17.29 144 ARG A N 1
ATOM 1061 C CA . ARG A 1 144 ? 29.297 54.627 41.779 1.00 17.99 144 ARG A CA 1
ATOM 1062 C C . ARG A 1 144 ? 28.487 54.840 43.047 1.00 18.38 144 ARG A C 1
ATOM 1063 O O . ARG A 1 144 ? 28.122 53.866 43.717 1.00 18.31 144 ARG A O 1
ATOM 1071 N N . SER A 1 145 ? 28.192 56.092 43.381 1.00 17.21 145 SER A N 1
ATOM 1072 C CA . SER A 1 145 ? 27.418 56.362 44.587 1.00 18.29 145 SER A CA 1
ATOM 1073 C C . SER A 1 145 ? 25.935 56.114 44.372 1.00 18.24 145 SER A C 1
ATOM 1074 O O . SER A 1 145 ? 25.154 56.199 45.316 1.00 19.66 145 SER A O 1
ATOM 1077 N N . GLY A 1 146 ? 25.546 55.813 43.136 1.00 19.19 146 GLY A N 1
ATOM 1078 C CA . GLY A 1 146 ? 24.141 55.560 42.848 1.00 18.79 146 GLY A CA 1
ATOM 1079 C C . GLY A 1 146 ? 23.427 56.693 42.129 1.00 18.29 146 GLY A C 1
ATOM 1080 O O . GLY A 1 146 ? 22.229 56.919 42.348 1.00 18.27 146 GLY A O 1
ATOM 1081 N N . GLY A 1 147 ? 24.163 57.394 41.267 1.00 16.61 147 GLY A N 1
ATOM 1082 C CA . GLY A 1 147 ? 23.604 58.496 40.500 1.00 15.53 147 GLY A CA 1
ATOM 1083 C C . GLY A 1 147 ? 23.271 59.702 41.353 1.00 15.86 147 GLY A C 1
ATOM 1084 O O . GLY A 1 147 ? 22.227 60.329 41.169 1.00 16.06 147 GLY A O 1
ATOM 1085 N N . ARG A 1 148 ? 24.162 60.025 42.287 1.00 15.92 148 ARG A N 1
ATOM 1086 C CA . ARG A 1 148 ? 23.950 61.151 43.188 1.00 17.36 148 ARG A CA 1
ATOM 1087 C C . ARG A 1 148 ? 24.348 62.462 42.530 1.00 17.78 148 ARG A C 1
ATOM 1088 O O . ARG A 1 148 ? 25.193 62.493 41.639 1.00 17.30 148 ARG A O 1
ATOM 1096 N N . VAL A 1 149 ? 23.719 63.546 42.976 1.00 16.88 149 VAL A N 1
ATOM 1097 C CA . VAL A 1 149 ? 23.974 64.866 42.428 1.00 16.94 149 VAL A CA 1
ATOM 1098 C C . VAL A 1 149 ? 24.961 65.653 43.283 1.00 17.82 149 VAL A C 1
ATOM 1099 O O . VAL A 1 149 ? 24.733 65.870 44.478 1.00 16.12 149 VAL A O 1
ATOM 1103 N N . VAL A 1 150 ? 26.066 66.067 42.672 1.00 17.02 150 VAL A N 1
ATOM 1104 C CA . VAL A 1 150 ? 27.065 66.851 43.385 1.00 18.47 150 VAL A CA 1
ATOM 1105 C C . VAL A 1 150 ? 26.523 68.280 43.493 1.00 19.03 150 VAL A C 1
ATOM 1106 O O . VAL A 1 150 ? 26.217 68.912 42.486 1.00 19.88 150 VAL A O 1
ATOM 1110 N N . PRO A 1 151 ? 26.394 68.806 44.720 1.00 21.33 151 PRO A N 1
ATOM 1111 C CA . PRO A 1 151 ? 25.876 70.166 44.923 1.00 22.38 151 PRO A CA 1
ATOM 1112 C C . PRO A 1 151 ? 26.654 71.223 44.152 1.00 23.30 151 PRO A C 1
ATOM 1113 O O . PRO A 1 151 ? 27.883 71.155 44.049 1.00 22.61 151 PRO A O 1
ATOM 1117 N N . LEU A 1 152 ? 25.939 72.213 43.628 1.00 23.79 152 LEU A N 1
ATOM 1118 C CA . LEU A 1 152 ? 26.589 73.274 42.873 1.00 25.56 152 LEU A CA 1
ATOM 1119 C C . LEU A 1 152 ? 27.604 74.029 43.731 1.00 26.28 152 LEU A C 1
ATOM 1120 O O . LEU A 1 152 ? 28.611 74.519 43.219 1.00 25.86 152 LEU A O 1
ATOM 1125 N N . GLU A 1 153 ? 27.348 74.114 45.033 1.00 26.25 153 GLU A N 1
ATOM 1126 C CA . GLU A 1 153 ? 28.250 74.846 45.918 1.00 27.27 153 GLU A CA 1
ATOM 1127 C C . GLU A 1 153 ? 29.601 74.142 46.046 1.00 26.44 153 GLU A C 1
ATOM 1128 O O . GLU A 1 153 ? 30.640 74.802 46.173 1.00 25.40 153 GLU A O 1
ATOM 1134 N N . ASN A 1 154 ? 29.586 72.809 46.006 1.00 24.87 154 ASN A N 1
ATOM 1135 C CA . ASN A 1 154 ? 30.815 72.019 46.108 1.00 24.58 154 ASN A CA 1
ATOM 1136 C C . ASN A 1 154 ? 31.683 72.301 44.890 1.00 23.48 154 ASN A C 1
ATOM 1137 O O . ASN A 1 154 ? 32.902 72.465 44.997 1.00 22.82 154 ASN A O 1
ATOM 1142 N N . ILE A 1 155 ? 31.042 72.340 43.728 1.00 22.74 155 ILE A N 1
ATOM 1143 C CA . ILE A 1 155 ? 31.738 72.608 42.478 1.00 23.43 155 ILE A CA 1
ATOM 1144 C C . ILE A 1 155 ? 32.265 74.040 42.468 1.00 23.84 155 ILE A C 1
ATOM 1145 O O . ILE A 1 155 ? 33.380 74.300 42.015 1.00 22.59 155 ILE A O 1
ATOM 1150 N N . LYS A 1 156 ? 31.466 74.970 42.975 1.00 23.77 156 LYS A N 1
ATOM 1151 C CA . LYS A 1 156 ? 31.888 76.363 43.009 1.00 26.21 156 LYS A CA 1
ATOM 1152 C C . LYS A 1 156 ? 33.079 76.543 43.955 1.00 24.99 156 LYS A C 1
ATOM 1153 O O . LYS A 1 156 ? 34.018 77.277 43.648 1.00 25.76 156 LYS A O 1
ATOM 1159 N N . GLU A 1 157 ? 33.043 75.864 45.096 1.00 23.95 157 GLU A N 1
ATOM 1160 C CA . GLU A 1 157 ? 34.116 75.956 46.081 1.00 25.22 157 GLU A CA 1
ATOM 1161 C C . GLU A 1 157 ? 35.432 75.397 45.521 1.00 24.43 157 GLU A C 1
ATOM 1162 O O . GLU A 1 157 ? 36.507 75.960 45.727 1.00 22.79 157 GLU A O 1
ATOM 1168 N N . ILE A 1 158 ? 35.341 74.279 44.811 1.00 22.93 158 ILE A N 1
ATOM 1169 C CA . ILE A 1 158 ? 36.529 73.665 44.232 1.00 22.66 158 ILE A CA 1
ATOM 1170 C C . ILE A 1 158 ? 37.053 74.500 43.068 1.00 22.47 158 ILE A C 1
ATOM 1171 O O . ILE A 1 158 ? 38.264 74.578 42.850 1.00 22.44 158 ILE A O 1
ATOM 1176 N N . CYS A 1 159 ? 36.151 75.141 42.327 1.00 21.92 159 CYS A N 1
ATOM 1177 C CA . CYS A 1 159 ? 36.567 75.996 41.216 1.00 22.34 159 CYS A CA 1
ATOM 1178 C C . CYS A 1 159 ? 37.405 77.159 41.758 1.00 23.27 159 CYS A C 1
ATOM 1179 O O . CYS A 1 159 ? 38.395 77.580 41.148 1.00 21.80 159 CYS A O 1
ATOM 1182 N N . THR A 1 160 ? 37.001 77.682 42.908 1.00 22.59 160 THR A N 1
ATOM 1183 C CA . THR A 1 160 ? 37.721 78.795 43.511 1.00 24.48 160 THR A CA 1
ATOM 1184 C C . THR A 1 160 ? 39.138 78.377 43.893 1.00 24.14 160 THR A C 1
ATOM 1185 O O . THR A 1 160 ? 40.092 79.113 43.646 1.00 25.14 160 THR A O 1
ATOM 1189 N N . ILE A 1 161 ? 39.274 77.196 44.490 1.00 24.30 161 ILE A N 1
ATOM 1190 C CA . ILE A 1 161 ? 40.588 76.680 44.888 1.00 23.96 161 ILE A CA 1
ATOM 1191 C C . ILE A 1 161 ? 41.465 76.486 43.649 1.00 23.61 161 ILE A C 1
ATOM 1192 O O . ILE A 1 161 ? 42.646 76.847 43.642 1.00 23.23 161 ILE A O 1
ATOM 1197 N N . ALA A 1 162 ? 40.882 75.921 42.598 1.00 23.99 162 ALA A N 1
ATOM 1198 C CA . ALA A 1 162 ? 41.617 75.696 41.356 1.00 23.97 162 ALA A CA 1
ATOM 1199 C C . ALA A 1 162 ? 42.134 77.018 40.788 1.00 25.13 162 ALA A C 1
ATOM 1200 O O . ALA A 1 162 ? 43.298 77.134 40.402 1.00 23.44 162 ALA A O 1
ATOM 1202 N N . LYS A 1 163 ? 41.253 78.009 40.741 1.00 26.80 163 LYS A N 1
ATOM 1203 C CA . LYS A 1 163 ? 41.593 79.330 40.222 1.00 29.21 163 LYS A CA 1
ATOM 1204 C C . LYS A 1 163 ? 42.779 79.930 40.969 1.00 29.49 163 LYS A C 1
ATOM 1205 O O . LYS A 1 163 ? 43.706 80.456 40.356 1.00 29.20 163 LYS A O 1
ATOM 1211 N N . GLU A 1 164 ? 42.746 79.843 42.294 1.00 30.29 164 GLU A N 1
ATOM 1212 C CA . GLU A 1 164 ? 43.812 80.396 43.126 1.00 31.02 164 GLU A CA 1
ATOM 1213 C C . GLU A 1 164 ? 45.151 79.716 42.875 1.00 29.76 164 GLU A C 1
ATOM 1214 O O . GLU A 1 164 ? 46.212 80.320 43.059 1.00 28.94 164 GLU A O 1
ATOM 1220 N N . HIS A 1 165 ? 45.099 78.459 42.451 1.00 27.64 165 HIS A N 1
ATOM 1221 C CA . HIS A 1 165 ? 46.308 77.686 42.204 1.00 26.17 165 HIS A CA 1
ATOM 1222 C C . HIS A 1 165 ? 46.694 77.566 40.736 1.00 25.07 165 HIS A C 1
ATOM 1223 O O . HIS A 1 165 ? 47.746 77.015 40.419 1.00 25.44 165 HIS A O 1
ATOM 1230 N N . GLY A 1 166 ? 45.848 78.068 39.842 1.00 23.93 166 GLY A N 1
ATOM 1231 C CA . GLY A 1 166 ? 46.148 77.977 38.423 1.00 23.74 166 GLY A CA 1
ATOM 1232 C C . GLY A 1 166 ? 46.006 76.545 37.924 1.00 23.22 166 GLY A C 1
ATOM 1233 O O . GLY A 1 166 ? 46.752 76.094 37.048 1.00 22.66 166 GLY A O 1
ATOM 1234 N N . ILE A 1 167 ? 45.033 75.834 38.487 1.00 21.44 167 ILE A N 1
ATOM 1235 C CA . ILE A 1 167 ? 44.765 74.445 38.127 1.00 20.72 167 ILE A CA 1
ATOM 1236 C C . ILE A 1 167 ? 43.500 74.331 37.269 1.00 20.15 167 ILE A C 1
ATOM 1237 O O . ILE A 1 167 ? 42.491 74.978 37.542 1.00 19.69 167 ILE A O 1
ATOM 1242 N N . ASN A 1 168 ? 43.551 73.500 36.236 1.00 19.21 168 ASN A N 1
ATOM 1243 C CA . ASN A 1 168 ? 42.395 73.309 35.366 1.00 17.66 168 ASN A CA 1
ATOM 1244 C C . ASN A 1 168 ? 41.340 72.456 36.067 1.00 17.45 168 ASN A C 1
ATOM 1245 O O . ASN A 1 168 ? 41.664 71.652 36.952 1.00 15.85 168 ASN A O 1
ATOM 1250 N N . VAL A 1 169 ? 40.081 72.631 35.662 1.00 15.07 169 VAL A N 1
ATOM 1251 C CA . VAL A 1 169 ? 38.976 71.855 36.216 1.00 14.52 169 VAL A CA 1
ATOM 1252 C C . VAL A 1 169 ? 38.221 71.182 35.089 1.00 13.55 169 VAL A C 1
ATOM 1253 O O . VAL A 1 169 ? 37.869 71.825 34.099 1.00 12.50 169 VAL A O 1
ATOM 1257 N N . HIS A 1 170 ? 37.992 69.879 35.234 1.00 13.38 170 HIS A N 1
ATOM 1258 C CA . HIS A 1 170 ? 37.249 69.128 34.241 1.00 12.45 170 HIS A CA 1
ATOM 1259 C C . HIS A 1 170 ? 36.061 68.477 34.922 1.00 13.09 170 HIS A C 1
ATOM 1260 O O . HIS A 1 170 ? 36.202 67.866 35.978 1.00 13.50 170 HIS A O 1
ATOM 1267 N N . ILE A 1 171 ? 34.887 68.637 34.327 1.00 12.16 171 ILE A N 1
ATOM 1268 C CA . ILE A 1 171 ? 33.708 67.999 34.867 1.00 12.15 171 ILE A CA 1
ATOM 1269 C C . ILE A 1 171 ? 33.381 66.799 34.003 1.00 11.78 171 ILE A C 1
ATOM 1270 O O . ILE A 1 171 ? 33.186 66.939 32.791 1.00 12.61 171 ILE A O 1
ATOM 1275 N N . ASP A 1 172 ? 33.361 65.615 34.612 1.00 12.41 172 ASP A N 1
ATOM 1276 C CA . ASP A 1 172 ? 32.965 64.424 33.878 1.00 11.90 172 ASP A CA 1
ATOM 1277 C C . ASP A 1 172 ? 31.447 64.505 33.969 1.00 12.06 172 ASP A C 1
ATOM 1278 O O . ASP A 1 172 ? 30.856 64.075 34.965 1.00 13.12 172 ASP A O 1
ATOM 1283 N N . GLY A 1 173 ? 30.829 65.092 32.952 1.00 11.28 173 GLY A N 1
ATOM 1284 C CA . GLY A 1 173 ? 29.384 65.237 32.950 1.00 12.77 173 GLY A CA 1
ATOM 1285 C C . GLY A 1 173 ? 28.657 64.226 32.088 1.00 12.00 173 GLY A C 1
ATOM 1286 O O . GLY A 1 173 ? 27.703 64.568 31.381 1.00 12.72 173 GLY A O 1
ATOM 1287 N N . ALA A 1 174 ? 29.103 62.978 32.135 1.00 12.07 174 ALA A N 1
ATOM 1288 C CA . ALA A 1 174 ? 28.459 61.921 31.362 1.00 11.99 174 ALA A CA 1
ATOM 1289 C C . ALA A 1 174 ? 26.944 62.004 31.543 1.00 11.31 174 ALA A C 1
ATOM 1290 O O . ALA A 1 174 ? 26.186 61.835 30.586 1.00 11.26 174 ALA A O 1
ATOM 1292 N N . ARG A 1 175 ? 26.508 62.268 32.777 1.00 11.14 175 ARG A N 1
ATOM 1293 C CA . ARG A 1 175 ? 25.086 62.396 33.084 1.00 11.35 175 ARG A CA 1
ATOM 1294 C C . ARG A 1 175 ? 24.787 63.768 33.700 1.00 12.77 175 ARG A C 1
ATOM 1295 O O . ARG A 1 175 ? 23.991 63.896 34.630 1.00 12.00 175 ARG A O 1
ATOM 1303 N N . ILE A 1 176 ? 25.433 64.799 33.168 1.00 11.63 176 ILE A N 1
ATOM 1304 C CA . ILE A 1 176 ? 25.236 66.150 33.685 1.00 12.33 176 ILE A CA 1
ATOM 1305 C C . ILE A 1 176 ? 23.799 66.650 33.476 1.00 13.61 176 ILE A C 1
ATOM 1306 O O . ILE A 1 176 ? 23.308 67.455 34.259 1.00 14.37 176 ILE A O 1
ATOM 1311 N N . PHE A 1 177 ? 23.113 66.188 32.433 1.00 13.08 177 PHE A N 1
ATOM 1312 C CA . PHE A 1 177 ? 21.737 66.642 32.239 1.00 13.94 177 PHE A CA 1
ATOM 1313 C C . PHE A 1 177 ? 20.833 66.021 33.306 1.00 14.10 177 PHE A C 1
ATOM 1314 O O . PHE A 1 177 ? 19.858 66.640 33.744 1.00 14.14 177 PHE A O 1
ATOM 1322 N N . ASN A 1 178 ? 21.158 64.808 33.744 1.00 12.72 178 ASN A N 1
ATOM 1323 C CA . ASN A 1 178 ? 20.365 64.193 34.805 1.00 13.20 178 ASN A CA 1
ATOM 1324 C C . ASN A 1 178 ? 20.578 65.041 36.059 1.00 14.40 178 ASN A C 1
ATOM 1325 O O . ASN A 1 178 ? 19.641 65.281 36.827 1.00 14.78 178 ASN A O 1
ATOM 1330 N N . ALA A 1 179 ? 21.811 65.502 36.269 1.00 14.01 179 ALA A N 1
ATOM 1331 C CA . ALA A 1 179 ? 22.104 66.328 37.441 1.00 15.80 179 ALA A CA 1
ATOM 1332 C C . ALA A 1 179 ? 21.296 67.611 37.363 1.00 15.46 179 ALA A C 1
ATOM 1333 O O . ALA A 1 179 ? 20.669 68.024 38.340 1.00 16.28 179 ALA A O 1
ATOM 1335 N N . SER A 1 180 ? 21.309 68.242 36.197 1.00 15.44 180 SER A N 1
ATOM 1336 C CA . SER A 1 180 ? 20.570 69.492 36.013 1.00 16.26 180 SER A CA 1
ATOM 1337 C C . SER A 1 180 ? 19.066 69.330 36.233 1.00 18.04 180 SER A C 1
ATOM 1338 O O . SER A 1 180 ? 18.419 70.198 36.830 1.00 18.56 180 SER A O 1
ATOM 1341 N N . ILE A 1 181 ? 18.507 68.230 35.745 1.00 17.96 181 ILE A N 1
ATOM 1342 C CA . ILE A 1 181 ? 17.073 67.997 35.899 1.00 18.73 181 ILE A CA 1
ATOM 1343 C C . ILE A 1 181 ? 16.699 67.817 37.371 1.00 17.57 181 ILE A C 1
ATOM 1344 O O . ILE A 1 181 ? 15.690 68.352 37.841 1.00 15.88 181 ILE A O 1
ATOM 1349 N N . ALA A 1 182 ? 17.527 67.080 38.102 1.00 16.83 182 ALA A N 1
ATOM 1350 C CA . ALA A 1 182 ? 17.272 66.820 39.512 1.00 17.40 182 ALA A CA 1
ATOM 1351 C C . ALA A 1 182 ? 17.484 68.037 40.407 1.00 18.51 182 ALA A C 1
ATOM 1352 O O . ALA A 1 182 ? 16.712 68.269 41.341 1.00 17.91 182 ALA A O 1
ATOM 1354 N N . SER A 1 183 ? 18.530 68.807 40.119 1.00 17.51 183 SER A N 1
ATOM 1355 C CA . SER A 1 183 ? 18.880 69.975 40.921 1.00 18.68 183 SER A CA 1
ATOM 1356 C C . SER A 1 183 ? 18.225 71.290 40.523 1.00 19.00 183 SER A C 1
ATOM 1357 O O . SER A 1 183 ? 18.045 72.163 41.365 1.00 21.45 183 SER A O 1
ATOM 1360 N N . GLY A 1 184 ? 17.885 71.436 39.248 1.00 19.72 184 GLY A N 1
ATOM 1361 C CA . GLY A 1 184 ? 17.306 72.679 38.778 1.00 20.75 184 GLY A CA 1
ATOM 1362 C C . GLY A 1 184 ? 18.414 73.628 38.332 1.00 21.81 184 GLY A C 1
ATOM 1363 O O . GLY A 1 184 ? 18.157 74.755 37.902 1.00 22.54 184 GLY A O 1
ATOM 1364 N N . VAL A 1 185 ? 19.659 73.175 38.445 1.00 21.00 185 VAL A N 1
ATOM 1365 C CA . VAL A 1 185 ? 20.810 73.981 38.034 1.00 20.92 185 VAL A CA 1
ATOM 1366 C C . VAL A 1 185 ? 21.049 73.801 36.532 1.00 21.31 185 VAL A C 1
ATOM 1367 O O . VAL A 1 185 ? 21.248 72.681 36.069 1.00 20.25 185 VAL A O 1
ATOM 1371 N N . PRO A 1 186 ? 21.025 74.897 35.751 1.00 20.18 186 PRO A N 1
ATOM 1372 C CA . PRO A 1 186 ? 21.244 74.836 34.301 1.00 19.67 186 PRO A CA 1
ATOM 1373 C C . PRO A 1 186 ? 22.643 74.298 34.005 1.00 19.40 186 PRO A C 1
ATOM 1374 O O . PRO A 1 186 ? 23.579 74.563 34.754 1.00 18.53 186 PRO A O 1
ATOM 1378 N N . VAL A 1 187 ? 22.799 73.555 32.917 1.00 19.32 187 VAL A N 1
ATOM 1379 C CA . VAL A 1 187 ? 24.120 73.027 32.614 1.00 18.95 187 VAL A CA 1
ATOM 1380 C C . VAL A 1 187 ? 25.146 74.149 32.386 1.00 19.38 187 VAL A C 1
ATOM 1381 O O . VAL A 1 187 ? 26.326 73.974 32.681 1.00 17.75 187 VAL A O 1
ATOM 1385 N N . LYS A 1 188 ? 24.704 75.307 31.892 1.00 20.17 188 LYS A N 1
ATOM 1386 C CA . LYS A 1 188 ? 25.630 76.433 31.697 1.00 21.05 188 LYS A CA 1
ATOM 1387 C C . LYS A 1 188 ? 26.237 76.874 33.026 1.00 20.36 188 LYS A C 1
ATOM 1388 O O . LYS A 1 188 ? 27.397 77.291 33.084 1.00 19.06 188 LYS A O 1
ATOM 1394 N N . GLU A 1 189 ? 25.444 76.797 34.093 1.00 20.26 189 GLU A N 1
ATOM 1395 C CA . GLU A 1 189 ? 25.907 77.197 35.414 1.00 21.02 189 GLU A CA 1
ATOM 1396 C C . GLU A 1 189 ? 27.003 76.256 35.913 1.00 20.94 189 GLU A C 1
ATOM 1397 O O . GLU A 1 189 ? 28.009 76.694 36.483 1.00 20.52 189 GLU A O 1
ATOM 1403 N N . TYR A 1 190 ? 26.811 74.959 35.703 1.00 18.18 190 TYR A N 1
ATOM 1404 C CA . TYR A 1 190 ? 27.821 73.995 36.110 1.00 17.42 190 TYR A CA 1
ATOM 1405 C C . TYR A 1 190 ? 29.083 74.279 35.314 1.00 15.35 190 TYR A C 1
ATOM 1406 O O . TYR A 1 190 ? 30.177 74.406 35.867 1.00 16.85 190 TYR A O 1
ATOM 1415 N N . ALA A 1 191 ? 28.908 74.346 34.000 1.00 16.50 191 ALA A N 1
ATOM 1416 C CA . ALA A 1 191 ? 30.008 74.561 33.069 1.00 16.91 191 ALA A CA 1
ATOM 1417 C C . ALA A 1 191 ? 30.834 75.808 33.346 1.00 17.31 191 ALA A C 1
ATOM 1418 O O . ALA A 1 191 ? 32.038 75.830 33.089 1.00 15.38 191 ALA A O 1
ATOM 1420 N N . GLY A 1 192 ? 30.186 76.850 33.857 1.00 17.64 192 GLY A N 1
ATOM 1421 C CA . GLY A 1 192 ? 30.897 78.082 34.146 1.00 18.82 192 GLY A CA 1
ATOM 1422 C C . GLY A 1 192 ? 32.001 77.925 35.170 1.00 19.78 192 GLY A C 1
ATOM 1423 O O . GLY A 1 192 ? 32.951 78.710 35.179 1.00 20.74 192 GLY A O 1
ATOM 1424 N N . TYR A 1 193 ? 31.882 76.919 36.032 1.00 18.85 193 TYR A N 1
ATOM 1425 C CA . TYR A 1 193 ? 32.881 76.671 37.067 1.00 20.70 193 TYR A CA 1
ATOM 1426 C C . TYR A 1 193 ? 33.888 75.609 36.642 1.00 20.22 193 TYR A C 1
ATOM 1427 O O . TYR A 1 193 ? 34.565 75.012 37.481 1.00 21.98 193 TYR A O 1
ATOM 1436 N N . ALA A 1 194 ? 33.993 75.381 35.339 1.00 19.76 194 ALA A N 1
ATOM 1437 C CA . ALA A 1 194 ? 34.923 74.382 34.828 1.00 17.98 194 ALA A CA 1
ATOM 1438 C C . ALA A 1 194 ? 35.606 74.847 33.563 1.00 18.70 194 ALA A C 1
ATOM 1439 O O . ALA A 1 194 ? 35.078 75.678 32.830 1.00 18.97 194 ALA A O 1
ATOM 1441 N N . ASP A 1 195 ? 36.796 74.317 33.311 1.00 16.93 195 ASP A N 1
ATOM 1442 C CA . ASP A 1 195 ? 37.511 74.672 32.101 1.00 15.84 195 ASP A CA 1
ATOM 1443 C C . ASP A 1 195 ? 37.000 73.794 30.969 1.00 15.24 195 ASP A C 1
ATOM 1444 O O . ASP A 1 195 ? 36.910 74.227 29.825 1.00 15.15 195 ASP A O 1
ATOM 1449 N N . SER A 1 196 ? 36.636 72.559 31.295 1.00 14.73 196 SER A N 1
ATOM 1450 C CA . SER A 1 196 ? 36.115 71.646 30.283 1.00 13.36 196 SER A CA 1
ATOM 1451 C C . SER A 1 196 ? 35.009 70.773 30.862 1.00 13.33 196 SER A C 1
ATOM 1452 O O . SER A 1 196 ? 34.954 70.553 32.066 1.00 13.29 196 SER A O 1
ATOM 1455 N N . VAL A 1 197 ? 34.117 70.303 29.996 1.00 12.91 197 VAL A N 1
ATOM 1456 C CA . VAL A 1 197 ? 33.039 69.408 30.407 1.00 13.33 197 VAL A CA 1
ATOM 1457 C C . VAL A 1 197 ? 32.836 68.353 29.322 1.00 13.42 197 VAL A C 1
ATOM 1458 O O . VAL A 1 197 ? 32.784 68.664 28.130 1.00 13.51 197 VAL A O 1
ATOM 1462 N N . MET A 1 198 ? 32.745 67.093 29.732 1.00 13.76 198 MET A N 1
ATOM 1463 C CA . MET A 1 198 ? 32.483 66.023 28.783 1.00 13.11 198 MET A CA 1
ATOM 1464 C C . MET A 1 198 ? 31.059 65.594 29.108 1.00 13.06 198 MET A C 1
ATOM 1465 O O . MET A 1 198 ? 30.723 65.444 30.280 1.00 12.24 198 MET A O 1
ATOM 1470 N N . PHE A 1 199 ? 30.211 65.438 28.095 1.00 12.33 199 PHE A N 1
ATOM 1471 C CA . PHE A 1 199 ? 28.858 64.968 28.357 1.00 12.46 199 PHE A CA 1
ATOM 1472 C C . PHE A 1 199 ? 28.516 63.886 27.335 1.00 12.55 199 PHE A C 1
ATOM 1473 O O . PHE A 1 199 ? 28.946 63.928 26.180 1.00 13.19 199 PHE A O 1
ATOM 1481 N N . CYS A 1 200 ? 27.780 62.878 27.786 1.00 12.21 200 CYS A N 1
ATOM 1482 C CA . CYS A 1 200 ? 27.422 61.772 26.909 1.00 11.68 200 CYS A CA 1
ATOM 1483 C C . CYS A 1 200 ? 26.133 61.995 26.149 1.00 11.88 200 CYS A C 1
ATOM 1484 O O . CYS A 1 200 ? 25.174 62.559 26.675 1.00 11.23 200 CYS A O 1
ATOM 1487 N N . LEU A 1 201 ? 26.125 61.552 24.898 1.00 11.94 201 LEU A N 1
ATOM 1488 C CA . LEU A 1 201 ? 24.940 61.649 24.068 1.00 11.86 201 LEU A CA 1
ATOM 1489 C C . LEU A 1 201 ? 24.280 60.278 24.014 1.00 12.07 201 LEU A C 1
ATOM 1490 O O . LEU A 1 201 ? 23.080 60.171 23.784 1.00 12.25 201 LEU A O 1
ATOM 1495 N N . SER A 1 202 ? 25.079 59.242 24.268 1.00 11.64 202 SER A N 1
ATOM 1496 C CA . SER A 1 202 ? 24.636 57.855 24.155 1.00 11.61 202 SER A CA 1
ATOM 1497 C C . SER A 1 202 ? 24.043 57.133 25.352 1.00 11.22 202 SER A C 1
ATOM 1498 O O . SER A 1 202 ? 23.829 55.917 25.294 1.00 11.59 202 SER A O 1
ATOM 1525 N N . GLY A 1 204 ? 21.376 58.486 28.672 1.00 11.31 204 GLY A N 1
ATOM 1526 C CA . GLY A 1 204 ? 19.997 58.937 28.786 1.00 11.62 204 GLY A CA 1
ATOM 1527 C C . GLY A 1 204 ? 19.445 59.716 27.600 1.00 12.59 204 GLY A C 1
ATOM 1528 O O . GLY A 1 204 ? 18.231 59.713 27.362 1.00 12.48 204 GLY A O 1
ATOM 1529 N N . LEU A 1 205 ? 20.320 60.371 26.841 1.00 11.70 20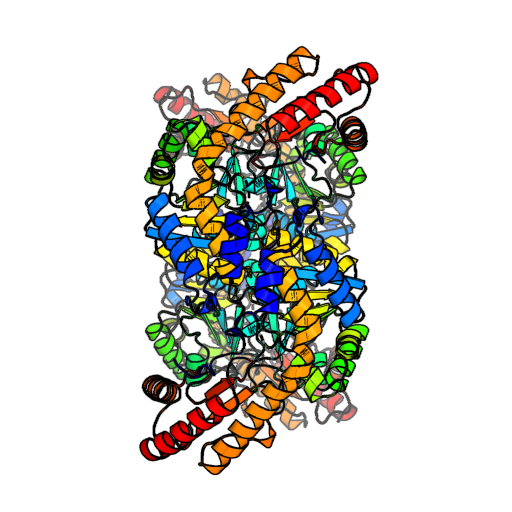5 LEU A N 1
ATOM 1530 C CA . LEU A 1 205 ? 19.858 61.157 25.702 1.00 12.21 205 LEU A CA 1
ATOM 1531 C C . LEU A 1 205 ? 19.511 60.344 24.452 1.00 12.35 205 LEU A C 1
ATOM 1532 O O . LEU A 1 205 ? 19.028 60.891 23.459 1.00 13.11 205 LEU A O 1
ATOM 1537 N N . CYS A 1 206 ? 19.770 59.039 24.506 1.00 11.96 206 CYS A N 1
ATOM 1538 C CA . CYS A 1 206 ? 19.418 58.089 23.446 1.00 10.94 206 CYS A CA 1
ATOM 1539 C C . CYS A 1 206 ? 20.124 58.051 22.094 1.00 11.07 206 CYS A C 1
ATOM 1540 O O . CYS A 1 206 ? 19.671 57.349 21.190 1.00 10.61 206 CYS A O 1
ATOM 1543 N N . ALA A 1 207 ? 21.215 58.790 21.932 1.00 10.63 207 ALA A N 1
ATOM 1544 C CA . ALA A 1 207 ? 21.929 58.716 20.665 1.00 11.69 207 ALA A CA 1
ATOM 1545 C C . ALA A 1 207 ? 22.632 57.350 20.674 1.00 11.51 207 ALA A C 1
ATOM 1546 O O . ALA A 1 207 ? 22.952 56.832 21.737 1.00 11.33 207 ALA A O 1
ATOM 1548 N N . PRO A 1 208 ? 22.883 56.759 19.493 1.00 11.75 208 PRO A N 1
ATOM 1549 C CA . PRO A 1 208 ? 23.553 55.449 19.436 1.00 11.31 208 PRO A CA 1
ATOM 1550 C C . PRO A 1 208 ? 25.051 55.482 19.723 1.00 12.67 208 PRO A C 1
ATOM 1551 O O . PRO A 1 208 ? 25.613 54.515 20.238 1.00 11.57 208 PRO A O 1
ATOM 1555 N N . VAL A 1 209 ? 25.697 56.599 19.410 1.00 11.86 209 VAL A N 1
ATOM 1556 C CA . VAL A 1 209 ? 27.136 56.695 19.594 1.00 11.89 209 VAL A CA 1
ATOM 1557 C C . VAL A 1 209 ? 27.653 58.071 19.951 1.00 12.93 209 VAL A C 1
ATOM 1558 O O . VAL A 1 209 ? 27.232 59.073 19.370 1.00 12.76 209 VAL A O 1
ATOM 1562 N N . GLY A 1 210 ? 28.568 58.117 20.908 1.00 12.09 210 GLY A N 1
ATOM 1563 C CA . GLY A 1 210 ? 29.220 59.376 21.181 1.00 12.63 210 GLY A CA 1
ATOM 1564 C C . GLY A 1 210 ? 28.967 60.283 22.347 1.00 12.02 210 GLY A C 1
ATOM 1565 O O . GLY A 1 210 ? 27.964 60.194 23.042 1.00 12.01 210 GLY A O 1
ATOM 1566 N N . SER A 1 211 ? 29.923 61.190 22.523 1.00 12.40 211 SER A N 1
ATOM 1567 C CA . SER A 1 211 ? 29.896 62.185 23.586 1.00 12.11 211 SER A CA 1
ATOM 1568 C C . SER A 1 211 ? 30.485 63.465 23.008 1.00 11.83 211 SER A C 1
ATOM 1569 O O . SER A 1 211 ? 30.921 63.501 21.851 1.00 11.89 211 SER A O 1
ATOM 1572 N N . VAL A 1 212 ? 30.486 64.520 23.809 1.00 12.76 212 VAL A N 1
ATOM 1573 C CA . VAL A 1 212 ? 31.035 65.787 23.363 1.00 12.07 212 VAL A CA 1
ATOM 1574 C C . VAL A 1 212 ? 31.831 66.432 24.477 1.00 11.79 212 VAL A C 1
ATOM 1575 O O . VAL A 1 212 ? 31.476 66.323 25.645 1.00 13.48 212 VAL A O 1
ATOM 1579 N N . VAL A 1 213 ? 32.926 67.085 24.108 1.00 10.77 213 VAL A N 1
ATOM 1580 C CA . VAL A 1 213 ? 33.761 67.789 25.069 1.00 11.32 213 VAL A CA 1
ATOM 1581 C C . VAL A 1 213 ? 33.615 69.272 24.709 1.00 11.63 213 VAL A C 1
ATOM 1582 O O . VAL A 1 213 ? 33.691 69.635 23.538 1.00 12.30 213 VAL A O 1
ATOM 1586 N N . VAL A 1 214 ? 33.381 70.116 25.705 1.00 12.37 214 VAL A N 1
ATOM 1587 C CA . VAL A 1 214 ? 33.252 71.548 25.454 1.00 12.37 214 VAL A CA 1
ATOM 1588 C C . VAL A 1 214 ? 34.272 72.294 26.307 1.00 11.80 214 VAL A C 1
ATOM 1589 O O . VAL A 1 214 ? 34.622 71.854 27.403 1.00 11.46 214 VAL A O 1
ATOM 1593 N N . GLY A 1 215 ? 34.758 73.421 25.798 1.00 12.34 215 GLY A N 1
ATOM 1594 C CA . GLY A 1 215 ? 35.732 74.194 26.545 1.00 13.80 215 GLY A CA 1
ATOM 1595 C C . GLY A 1 215 ? 36.252 75.336 25.699 1.00 15.66 215 GLY A C 1
ATOM 1596 O O . GLY A 1 215 ? 35.617 75.699 24.705 1.00 15.33 215 GLY A O 1
ATOM 1597 N N . ASP A 1 216 ? 37.398 75.897 26.081 1.00 17.50 216 ASP A N 1
ATOM 1598 C CA . ASP A 1 216 ? 37.986 77.007 25.328 1.00 19.45 216 ASP A CA 1
ATOM 1599 C C . ASP A 1 216 ? 38.507 76.537 23.978 1.00 20.16 216 ASP A C 1
ATOM 1600 O O . ASP A 1 216 ? 38.794 75.351 23.785 1.00 18.79 216 ASP A O 1
ATOM 1605 N N . ARG A 1 217 ? 38.646 77.480 23.052 1.00 19.76 217 ARG A N 1
ATOM 1606 C CA . ARG A 1 217 ? 39.121 77.168 21.714 1.00 21.31 217 ARG A CA 1
ATOM 1607 C C . ARG A 1 217 ? 40.508 76.520 21.700 1.00 20.77 217 ARG A C 1
ATOM 1608 O O . ARG A 1 217 ? 40.719 75.542 20.982 1.00 19.67 217 ARG A O 1
ATOM 1616 N N . ASP A 1 218 ? 41.455 77.043 22.476 1.00 20.18 218 ASP A N 1
ATOM 1617 C CA . ASP A 1 218 ? 42.789 76.450 22.469 1.00 20.51 218 ASP A CA 1
ATOM 1618 C C . ASP A 1 218 ? 42.807 75.044 23.067 1.00 19.42 218 ASP A C 1
ATOM 1619 O O . ASP A 1 218 ? 43.514 74.162 22.574 1.00 17.11 218 ASP A O 1
ATOM 1624 N N . PHE A 1 219 ? 42.026 74.838 24.122 1.00 17.50 219 PHE A N 1
ATOM 1625 C CA . PHE A 1 219 ? 41.937 73.529 24.767 1.00 16.86 219 PHE A CA 1
ATOM 1626 C C . PHE A 1 219 ? 41.340 72.528 23.784 1.00 15.99 219 PHE A C 1
ATOM 1627 O O . PHE A 1 219 ? 41.828 71.410 23.644 1.00 15.75 219 PHE A O 1
ATOM 1635 N N . ILE A 1 220 ? 40.269 72.930 23.107 1.00 15.21 220 ILE A N 1
ATOM 1636 C CA . ILE A 1 220 ? 39.611 72.040 22.157 1.00 15.57 220 ILE A CA 1
ATOM 1637 C C . ILE A 1 220 ? 40.513 71.694 20.977 1.00 15.74 220 ILE A C 1
ATOM 1638 O O . ILE A 1 220 ? 40.443 70.588 20.434 1.00 15.53 220 ILE A O 1
ATOM 1643 N N . GLU A 1 221 ? 41.367 72.630 20.579 1.00 15.89 221 GLU A N 1
ATOM 1644 C CA . GLU A 1 221 ? 42.274 72.350 19.474 1.00 17.29 221 GLU A CA 1
ATOM 1645 C C . GLU A 1 221 ? 43.246 71.260 19.918 1.00 15.18 221 GLU A C 1
ATOM 1646 O O . GLU A 1 221 ? 43.552 70.348 19.155 1.00 15.53 221 GLU A O 1
ATOM 1652 N N . ARG A 1 222 ? 43.723 71.351 21.154 1.00 15.52 222 ARG A N 1
ATOM 1653 C CA . ARG A 1 222 ? 44.644 70.343 21.685 1.00 15.85 222 ARG A CA 1
ATOM 1654 C C . ARG A 1 222 ? 43.919 69.009 21.829 1.00 14.95 222 ARG A C 1
ATOM 1655 O O . ARG A 1 222 ? 44.494 67.946 21.589 1.00 14.48 222 ARG A O 1
ATOM 1663 N N . ALA A 1 223 ? 42.652 69.061 22.232 1.00 14.41 223 ALA A N 1
ATOM 1664 C CA . ALA A 1 223 ? 41.881 67.833 22.405 1.00 12.63 223 ALA A CA 1
ATOM 1665 C C . ALA A 1 223 ? 41.593 67.173 21.060 1.00 13.19 223 ALA A C 1
ATOM 1666 O O . ALA A 1 223 ? 41.511 65.938 20.961 1.00 11.81 223 ALA A O 1
ATOM 1668 N N . ARG A 1 224 ? 41.422 67.999 20.030 1.00 11.82 224 ARG A N 1
ATOM 1669 C CA . ARG A 1 224 ? 41.137 67.492 18.691 1.00 12.90 224 ARG A CA 1
ATOM 1670 C C . ARG A 1 224 ? 42.360 66.750 18.154 1.00 12.71 224 ARG A C 1
ATOM 1671 O O . ARG A 1 224 ? 42.225 65.725 17.477 1.00 11.56 224 ARG A O 1
ATOM 1679 N N . LYS A 1 225 ? 43.550 67.260 18.466 1.00 13.13 225 LYS A N 1
ATOM 1680 C CA . LYS A 1 225 ? 44.783 66.595 18.035 1.00 13.55 225 LYS A CA 1
ATOM 1681 C C . LYS A 1 225 ? 44.926 65.284 18.815 1.00 12.53 225 LYS A C 1
ATOM 1682 O O . LYS A 1 225 ? 45.315 64.260 18.261 1.00 11.89 225 LYS A O 1
ATOM 1688 N N . ALA A 1 226 ? 44.591 65.317 20.099 1.00 12.81 226 ALA A N 1
ATOM 1689 C CA . ALA A 1 226 ? 44.664 64.116 20.929 1.00 11.99 226 ALA A CA 1
ATOM 1690 C C . ALA A 1 226 ? 43.679 63.079 20.371 1.00 11.71 226 ALA A C 1
ATOM 1691 O O . ALA A 1 226 ? 43.983 61.879 20.307 1.00 11.22 226 ALA A O 1
ATOM 1693 N N . ARG A 1 227 ? 42.503 63.547 19.962 1.00 11.41 227 ARG A N 1
ATOM 1694 C CA . ARG A 1 227 ? 41.483 62.663 19.392 1.00 12.06 227 ARG A CA 1
ATOM 1695 C C . ARG A 1 227 ? 42.045 61.968 18.145 1.00 12.56 227 ARG A C 1
ATOM 1696 O O . ARG A 1 227 ? 41.807 60.781 17.925 1.00 11.17 227 ARG A O 1
ATOM 1704 N N . LYS A 1 228 ? 42.793 62.708 17.328 1.00 11.25 228 LYS A N 1
ATOM 1705 C CA . LYS A 1 228 ? 43.369 62.122 16.120 1.00 11.86 228 LYS A CA 1
ATOM 1706 C C . LYS A 1 228 ? 44.344 61.020 16.528 1.00 10.35 228 LYS A C 1
ATOM 1707 O O . LYS A 1 228 ? 44.330 59.922 15.962 1.00 11.51 228 LYS A O 1
ATOM 1713 N N . MET A 1 229 ? 45.188 61.320 17.510 1.00 11.33 229 MET A N 1
ATOM 1714 C CA . MET A 1 229 ? 46.172 60.351 17.995 1.00 11.61 229 MET A CA 1
ATOM 1715 C C . MET A 1 229 ? 45.527 59.080 18.517 1.00 11.92 229 MET A C 1
ATOM 1716 O O . MET A 1 229 ? 46.000 57.979 18.234 1.00 10.71 229 MET A O 1
ATOM 1721 N N . LEU A 1 230 ? 44.447 59.232 19.280 1.00 12.69 230 LEU A N 1
ATOM 1722 C CA . LEU A 1 230 ? 43.755 58.085 19.864 1.00 12.91 230 LEU A CA 1
ATOM 1723 C C . LEU A 1 230 ? 42.946 57.266 18.878 1.00 13.66 230 LEU A C 1
ATOM 1724 O O . LEU A 1 230 ? 42.580 56.123 19.175 1.00 13.44 230 LEU A O 1
ATOM 1729 N N . GLY A 1 231 ? 42.653 57.852 17.719 1.00 12.44 231 GLY A N 1
ATOM 1730 C CA . GLY A 1 231 ? 41.886 57.150 16.708 1.00 11.51 231 GLY A CA 1
ATOM 1731 C C . GLY A 1 231 ? 40.420 57.547 16.655 1.00 9.99 231 GLY A C 1
ATOM 1732 O O . GLY A 1 231 ? 39.603 56.806 16.116 1.00 10.62 231 GLY A O 1
ATOM 1733 N N . GLY A 1 232 ? 40.081 58.704 17.220 1.00 10.23 232 GLY A N 1
ATOM 1734 C CA . GLY A 1 232 ? 38.700 59.156 17.204 1.00 10.02 232 GLY A CA 1
ATOM 1735 C C . GLY A 1 232 ? 38.372 60.042 16.009 1.00 12.15 232 GLY A C 1
ATOM 1736 O O . GLY A 1 232 ? 37.259 60.554 15.900 1.00 12.47 232 GLY A O 1
ATOM 1737 N N . GLY A 1 233 ? 39.343 60.221 15.114 1.00 12.00 233 GLY A N 1
ATOM 1738 C CA . GLY A 1 233 ? 39.128 61.044 13.928 1.00 12.68 233 GLY A CA 1
ATOM 1739 C C . GLY A 1 233 ? 38.440 60.250 12.831 1.00 13.92 233 GLY A C 1
ATOM 1740 O O . GLY A 1 233 ? 39.087 59.544 12.049 1.00 14.30 233 GLY A O 1
ATOM 1741 N N . MET A 1 234 ? 37.120 60.383 12.758 1.00 13.26 234 MET A N 1
ATOM 1742 C CA . MET A 1 234 ? 36.321 59.660 11.781 1.00 14.02 234 MET A CA 1
ATOM 1743 C C . MET A 1 234 ? 36.128 60.442 10.483 1.00 13.72 234 MET A C 1
ATOM 1744 O O . MET A 1 234 ? 36.574 61.580 10.363 1.00 13.98 234 MET A O 1
ATOM 1749 N N . ARG A 1 235 ? 35.484 59.824 9.499 1.00 14.06 235 ARG A N 1
ATOM 1750 C CA . ARG A 1 235 ? 35.254 60.518 8.243 1.00 12.81 235 ARG A CA 1
ATOM 1751 C C . ARG A 1 235 ? 33.860 61.136 8.228 1.00 12.96 235 ARG A C 1
ATOM 1752 O O . ARG A 1 235 ? 33.658 62.192 8.835 1.00 12.99 235 ARG A O 1
ATOM 1760 N N . GLN A 1 236 ? 32.897 60.492 7.568 1.00 12.44 236 GLN A N 1
ATOM 1761 C CA . GLN A 1 236 ? 31.533 61.037 7.496 1.00 12.78 236 GLN A CA 1
ATOM 1762 C C . GLN A 1 236 ? 30.714 60.719 8.751 1.00 12.11 236 GLN A C 1
ATOM 1763 O O . GLN A 1 236 ? 29.682 60.056 8.688 1.00 11.80 236 GLN A O 1
ATOM 1769 N N . ALA A 1 237 ? 31.180 61.221 9.889 1.00 11.85 237 ALA A N 1
ATOM 1770 C CA . ALA A 1 237 ? 30.507 60.981 11.160 1.00 12.04 237 ALA A CA 1
ATOM 1771 C C . ALA A 1 237 ? 29.210 61.773 11.335 1.00 12.65 237 ALA A C 1
ATOM 1772 O O . ALA A 1 237 ? 28.580 61.706 12.389 1.00 12.87 237 ALA A O 1
ATOM 1774 N N . GLY A 1 238 ? 28.829 62.528 10.311 1.00 12.95 238 GLY A N 1
ATOM 1775 C CA . GLY A 1 238 ? 27.604 63.301 10.375 1.00 13.20 238 GLY A CA 1
ATOM 1776 C C . GLY A 1 238 ? 26.406 62.390 10.575 1.00 14.02 238 GLY A C 1
ATOM 1777 O O . GLY A 1 238 ? 25.379 62.821 11.090 1.00 12.05 238 GLY A O 1
ATOM 1778 N N . VAL A 1 239 ? 26.520 61.127 10.163 1.00 14.30 239 VAL A N 1
ATOM 1779 C CA . VAL A 1 239 ? 25.413 60.195 10.353 1.00 15.58 239 VAL A CA 1
ATOM 1780 C C . VAL A 1 239 ? 25.138 60.108 11.858 1.00 15.71 239 VAL A C 1
ATOM 1781 O O . VAL A 1 239 ? 23.987 60.201 12.303 1.00 14.64 239 VAL A O 1
ATOM 1785 N N . LEU A 1 240 ? 26.206 59.960 12.643 1.00 13.15 240 LEU A N 1
ATOM 1786 C CA . LEU A 1 240 ? 26.080 59.881 14.090 1.00 13.58 240 LEU A CA 1
ATOM 1787 C C . LEU A 1 240 ? 25.672 61.222 14.682 1.00 13.82 240 LEU A C 1
ATOM 1788 O O . LEU A 1 240 ? 24.846 61.282 15.599 1.00 14.23 240 LEU A O 1
ATOM 1793 N N . ALA A 1 241 ? 26.245 62.297 14.153 1.00 13.33 241 ALA A N 1
ATOM 1794 C CA . ALA A 1 241 ? 25.949 63.631 14.657 1.00 13.22 241 ALA A CA 1
ATOM 1795 C C . ALA A 1 241 ? 24.485 64.031 14.488 1.00 13.95 241 ALA A C 1
ATOM 1796 O O . ALA A 1 241 ? 23.966 64.794 15.298 1.00 13.93 241 ALA A O 1
ATOM 1798 N N . ALA A 1 242 ? 23.826 63.526 13.447 1.00 13.18 242 ALA A N 1
ATOM 1799 C CA . ALA A 1 242 ? 22.414 63.840 13.209 1.00 15.54 242 ALA A CA 1
ATOM 1800 C C . ALA A 1 242 ? 21.567 63.352 14.394 1.00 14.57 242 ALA A C 1
ATOM 1801 O O . ALA A 1 242 ? 20.647 64.046 14.869 1.00 13.56 242 ALA A O 1
ATOM 1803 N N . ALA A 1 243 ? 21.875 62.151 14.876 1.00 15.07 243 ALA A N 1
ATOM 1804 C CA . ALA A 1 243 ? 21.140 61.612 16.019 1.00 13.89 243 ALA A CA 1
ATOM 1805 C C . ALA A 1 243 ? 21.564 62.389 17.260 1.00 13.92 243 ALA A C 1
ATOM 1806 O O . ALA A 1 243 ? 20.754 62.648 18.162 1.00 12.74 243 ALA A O 1
ATOM 1808 N N . GLY A 1 244 ? 22.838 62.773 17.293 1.00 13.26 244 GLY A N 1
ATOM 1809 C CA . GLY A 1 244 ? 23.362 63.541 18.408 1.00 12.56 244 GLY A CA 1
ATOM 1810 C C . GLY A 1 244 ? 22.663 64.878 18.582 1.00 12.40 244 GLY A C 1
ATOM 1811 O O . GLY A 1 244 ? 22.401 65.307 19.699 1.00 12.31 244 GLY A O 1
ATOM 1812 N N . ILE A 1 245 ? 22.350 65.547 17.476 1.00 13.07 245 ILE A N 1
ATOM 1813 C CA . ILE A 1 245 ? 21.665 66.833 17.564 1.00 12.79 245 ILE A CA 1
ATOM 1814 C C . ILE A 1 245 ? 20.286 66.664 18.199 1.00 12.75 245 ILE A C 1
ATOM 1815 O O . ILE A 1 245 ? 19.882 67.460 19.048 1.00 13.24 245 ILE A O 1
ATOM 1820 N N . ILE A 1 246 ? 19.574 65.621 17.797 1.00 12.03 246 ILE A N 1
ATOM 1821 C CA . ILE A 1 246 ? 18.249 65.353 18.350 1.00 13.13 246 ILE A CA 1
ATOM 1822 C C . ILE A 1 246 ? 18.354 64.995 19.832 1.00 13.79 246 ILE A C 1
ATOM 1823 O O . ILE A 1 246 ? 17.531 65.413 20.641 1.00 13.87 246 ILE A O 1
ATOM 1828 N N . ALA A 1 247 ? 19.384 64.231 20.188 1.00 12.93 247 ALA A N 1
ATOM 1829 C CA . ALA A 1 247 ? 19.602 63.854 21.578 1.00 13.69 247 ALA A CA 1
ATOM 1830 C C . ALA A 1 247 ? 19.827 65.096 22.440 1.00 13.94 247 ALA A C 1
ATOM 1831 O O . ALA A 1 247 ? 19.252 65.236 23.521 1.00 14.05 247 ALA A O 1
ATOM 1833 N N . LEU A 1 248 ? 20.677 65.998 21.959 1.00 15.13 248 LEU A N 1
ATOM 1834 C CA . LEU A 1 248 ? 21.005 67.212 22.694 1.00 16.15 248 LEU A CA 1
ATOM 1835 C C . LEU A 1 248 ? 19.851 68.193 22.809 1.00 16.91 248 LEU A C 1
ATOM 1836 O O . LEU A 1 248 ? 19.605 68.754 23.883 1.00 17.41 248 LEU A O 1
ATOM 1841 N N . THR A 1 249 ? 19.137 68.385 21.708 1.00 17.83 249 THR A N 1
ATOM 1842 C CA . THR A 1 249 ? 18.051 69.360 21.666 1.00 19.32 249 THR A CA 1
ATOM 1843 C C . THR A 1 249 ? 16.633 68.913 22.010 1.00 19.71 249 THR A C 1
ATOM 1844 O O . THR A 1 249 ? 15.806 69.753 22.373 1.00 19.12 249 THR A O 1
ATOM 1848 N N . LYS A 1 250 ? 16.344 67.615 21.924 1.00 17.88 250 LYS A N 1
ATOM 1849 C CA . LYS A 1 250 ? 14.983 67.150 22.187 1.00 18.51 250 LYS A CA 1
ATOM 1850 C C . LYS A 1 250 ? 14.789 66.069 23.244 1.00 17.19 250 LYS A C 1
ATOM 1851 O O . LYS A 1 250 ? 13.653 65.765 23.602 1.00 17.32 250 LYS A O 1
ATOM 1857 N N . MET A 1 251 ? 15.870 65.488 23.748 1.00 15.55 251 MET A N 1
ATOM 1858 C CA . MET A 1 251 ? 15.732 64.404 24.721 1.00 15.47 251 MET A CA 1
ATOM 1859 C C . MET A 1 251 ? 16.115 64.734 26.163 1.00 15.48 251 MET A C 1
ATOM 1860 O O . MET A 1 251 ? 16.176 63.836 27.011 1.00 16.49 251 MET A O 1
ATOM 1865 N N . VAL A 1 252 ? 16.362 66.008 26.456 1.00 14.45 252 VAL A N 1
ATOM 1866 C CA . VAL A 1 252 ? 16.755 66.399 27.809 1.00 14.76 252 VAL A CA 1
ATOM 1867 C C . VAL A 1 252 ? 15.593 66.460 28.792 1.00 15.39 252 VAL A C 1
ATOM 1868 O O . VAL A 1 252 ? 15.644 65.863 29.868 1.00 15.34 252 VAL A O 1
ATOM 1872 N N . ASP A 1 253 ? 14.540 67.178 28.420 1.00 16.03 253 ASP A N 1
ATOM 1873 C CA . ASP A 1 253 ? 13.393 67.323 29.309 1.00 17.19 253 ASP A CA 1
ATOM 1874 C C . ASP A 1 253 ? 12.793 66.020 29.821 1.00 16.13 253 ASP A C 1
ATOM 1875 O O . ASP A 1 253 ? 12.459 65.917 31.002 1.00 18.24 253 ASP A O 1
ATOM 1880 N N . ARG A 1 254 ? 12.657 65.031 28.944 1.00 16.23 254 ARG A N 1
ATOM 1881 C CA . ARG A 1 254 ? 12.054 63.759 29.335 1.00 15.19 254 ARG A CA 1
ATOM 1882 C C . ARG A 1 254 ? 12.871 62.943 30.333 1.00 15.09 254 ARG A C 1
ATOM 1883 O O . ARG A 1 254 ? 12.399 61.926 30.828 1.00 14.35 254 ARG A O 1
ATOM 1891 N N . LEU A 1 255 ? 14.095 63.373 30.628 1.00 14.84 255 LEU A N 1
ATOM 1892 C CA . LEU A 1 255 ? 14.900 62.648 31.610 1.00 15.60 255 LEU A CA 1
ATOM 1893 C C . LEU A 1 255 ? 14.154 62.657 32.942 1.00 16.58 255 LEU A C 1
ATOM 1894 O O . LEU A 1 255 ? 14.351 61.777 33.781 1.00 15.54 255 LEU A O 1
ATOM 1899 N N . LYS A 1 256 ? 13.299 63.660 33.132 1.00 16.49 256 LYS A N 1
ATOM 1900 C CA . LYS A 1 256 ? 12.509 63.753 34.356 1.00 18.31 256 LYS A CA 1
ATOM 1901 C C . LYS A 1 256 ? 11.664 62.479 34.507 1.00 17.48 256 LYS A C 1
ATOM 1902 O O . LYS A 1 256 ? 11.428 62.008 35.617 1.00 18.67 256 LYS A O 1
ATOM 1908 N N . GLU A 1 257 ? 11.219 61.920 33.389 1.00 16.02 257 GLU A N 1
ATOM 1909 C CA . GLU A 1 257 ? 10.414 60.698 33.411 1.00 16.79 257 GLU A CA 1
ATOM 1910 C C . GLU A 1 257 ? 11.228 59.506 33.926 1.00 15.98 257 GLU A C 1
ATOM 1911 O O . GLU A 1 257 ? 10.697 58.622 34.597 1.00 13.95 257 GLU A O 1
ATOM 1917 N N . ASP A 1 258 ? 12.514 59.478 33.594 1.00 14.62 258 ASP A N 1
ATOM 1918 C CA . ASP A 1 258 ? 13.373 58.399 34.058 1.00 14.33 258 ASP A CA 1
ATOM 1919 C C . ASP A 1 258 ? 13.538 58.494 35.570 1.00 14.03 258 ASP A C 1
ATOM 1920 O O . ASP A 1 258 ? 13.559 57.476 36.267 1.00 14.06 258 ASP A O 1
ATOM 1925 N N . HIS A 1 259 ? 13.654 59.722 36.074 1.00 13.29 259 HIS A N 1
ATOM 1926 C CA . HIS A 1 259 ? 13.808 59.956 37.505 1.00 13.36 259 HIS A CA 1
ATOM 1927 C C . HIS A 1 259 ? 12.527 59.512 38.230 1.00 14.04 259 HIS A C 1
ATOM 1928 O O . HIS A 1 259 ? 12.585 58.838 39.259 1.00 13.01 259 HIS A O 1
ATOM 1935 N N . GLU A 1 260 ? 11.373 59.899 37.691 1.00 14.56 260 GLU A N 1
ATOM 1936 C CA . GLU A 1 260 ? 10.092 59.523 38.287 1.00 15.64 260 GLU A CA 1
ATOM 1937 C C . GLU A 1 260 ? 9.920 58.007 38.307 1.00 15.32 260 GLU A C 1
ATOM 1938 O O . GLU A 1 260 ? 9.447 57.446 39.295 1.00 14.10 260 GLU A O 1
ATOM 1944 N N . ASN A 1 261 ? 10.304 57.350 37.216 1.00 14.02 261 ASN A N 1
ATOM 1945 C CA . ASN A 1 261 ? 10.191 55.897 37.128 1.00 14.48 261 ASN A CA 1
ATOM 1946 C C . ASN A 1 261 ? 11.134 55.188 38.109 1.00 14.75 261 ASN A C 1
ATOM 1947 O O . ASN A 1 261 ? 10.772 54.170 38.692 1.00 13.91 261 ASN A O 1
ATOM 1952 N N . ALA A 1 262 ? 12.339 55.726 38.293 1.00 12.80 262 ALA A N 1
ATOM 1953 C CA . ALA A 1 262 ? 13.294 55.120 39.218 1.00 13.82 262 ALA A CA 1
ATOM 1954 C C . ALA A 1 262 ? 12.758 55.241 40.649 1.00 13.32 262 ALA A C 1
ATOM 1955 O O . ALA A 1 262 ? 12.841 54.301 41.442 1.00 12.95 262 ALA A O 1
ATOM 1957 N N . ARG A 1 263 ? 12.214 56.407 40.985 1.00 14.14 263 ARG A N 1
ATOM 1958 C CA . ARG A 1 263 ? 11.661 56.599 42.328 1.00 15.24 263 ARG A CA 1
ATOM 1959 C C . ARG A 1 263 ? 10.457 55.682 42.580 1.00 14.17 263 ARG A C 1
ATOM 1960 O O . ARG A 1 263 ? 10.340 55.073 43.646 1.00 13.60 263 ARG A O 1
ATOM 1968 N N . PHE A 1 264 ? 9.566 55.591 41.598 1.00 14.15 264 PHE A N 1
ATOM 1969 C CA . PHE A 1 264 ? 8.381 54.742 41.708 1.00 13.80 264 PHE A CA 1
ATOM 1970 C C . PHE A 1 264 ? 8.815 53.290 41.868 1.00 13.89 264 PHE A C 1
ATOM 1971 O O . PHE A 1 264 ? 8.285 52.558 42.709 1.00 12.57 264 PHE A O 1
ATOM 1979 N N . LEU A 1 265 ? 9.784 52.876 41.056 1.00 12.23 265 LEU A N 1
ATOM 1980 C CA . LEU A 1 265 ? 10.289 51.512 41.130 1.00 12.06 265 LEU A CA 1
ATOM 1981 C C . LEU A 1 265 ? 10.845 51.222 42.528 1.00 12.04 265 LEU A C 1
ATOM 1982 O O . LEU A 1 265 ? 10.596 50.160 43.099 1.00 11.22 265 LEU A O 1
ATOM 1987 N N . ALA A 1 266 ? 11.602 52.169 43.076 1.00 11.27 266 ALA A N 1
ATOM 1988 C CA . ALA A 1 266 ? 12.206 51.979 44.390 1.00 12.03 266 ALA A CA 1
ATOM 1989 C C . ALA A 1 266 ? 11.169 51.909 45.502 1.00 12.04 266 ALA A C 1
ATOM 1990 O O . ALA A 1 266 ? 11.247 51.055 46.378 1.00 12.40 266 ALA A O 1
ATOM 1992 N N . LEU A 1 267 ? 10.201 52.816 45.470 1.00 13.26 267 LEU A N 1
ATOM 1993 C CA . LEU A 1 267 ? 9.154 52.830 46.490 1.00 13.76 267 LEU A CA 1
ATOM 1994 C C . LEU A 1 267 ? 8.404 51.505 46.497 1.00 13.35 267 LEU A C 1
ATOM 1995 O O . LEU A 1 267 ? 8.143 50.930 47.561 1.00 12.89 267 LEU A O 1
ATOM 2000 N N . LYS A 1 268 ? 8.063 51.010 45.311 1.00 12.80 268 LYS A N 1
ATOM 2001 C CA . LYS A 1 268 ? 7.325 49.754 45.212 1.00 13.67 268 LYS A CA 1
ATOM 2002 C C . LYS A 1 268 ? 8.173 48.540 45.596 1.00 13.83 268 LYS A C 1
ATOM 2003 O O . LYS A 1 268 ? 7.663 47.581 46.172 1.00 14.16 268 LYS A O 1
ATOM 2009 N N . LEU A 1 269 ? 9.459 48.566 45.267 1.00 12.60 269 LEU A N 1
ATOM 2010 C CA . LEU A 1 269 ? 10.325 47.455 45.635 1.00 13.20 269 LEU A CA 1
ATOM 2011 C C . LEU A 1 269 ? 10.449 47.384 47.159 1.00 13.44 269 LEU A C 1
ATOM 2012 O O . LEU A 1 269 ? 10.463 46.302 47.733 1.00 13.19 269 LEU A O 1
ATOM 2017 N N . LYS A 1 270 ? 10.537 48.538 47.812 1.00 13.42 270 LYS A N 1
ATOM 2018 C CA . LYS A 1 270 ? 10.658 48.561 49.264 1.00 15.25 270 LYS A CA 1
ATOM 2019 C C . LYS A 1 270 ? 9.390 47.959 49.871 1.00 15.05 270 LYS A C 1
ATOM 2020 O O . LYS A 1 270 ? 9.460 47.173 50.813 1.00 13.30 270 LYS A O 1
ATOM 2026 N N . GLU A 1 271 ? 8.240 48.328 49.313 1.00 16.67 271 GLU A N 1
ATOM 2027 C CA . GLU A 1 271 ? 6.937 47.812 49.767 1.00 18.57 271 GLU A CA 1
ATOM 2028 C C . GLU A 1 271 ? 6.862 46.284 49.685 1.00 17.23 271 GLU A C 1
ATOM 2029 O O . GLU A 1 271 ? 6.298 45.620 50.560 1.00 15.94 271 GLU A O 1
ATOM 2035 N N . ILE A 1 272 ? 7.408 45.728 48.610 1.00 15.15 272 ILE A N 1
ATOM 2036 C CA . ILE A 1 272 ? 7.401 44.282 48.428 1.00 15.60 272 ILE A CA 1
ATOM 2037 C C . ILE A 1 272 ? 8.239 43.606 49.512 1.00 14.38 272 ILE A C 1
ATOM 2038 O O . ILE A 1 272 ? 7.907 42.517 49.987 1.00 15.90 272 ILE A O 1
ATOM 2043 N N . GLY A 1 273 ? 9.328 44.257 49.896 1.00 13.77 273 GLY A N 1
ATOM 2044 C CA . GLY A 1 273 ? 10.188 43.700 50.921 1.00 13.13 273 GLY A CA 1
ATOM 2045 C C . GLY A 1 273 ? 11.655 43.688 50.531 1.00 12.87 273 GLY A C 1
ATOM 2046 O O . GLY A 1 273 ? 12.497 43.187 51.278 1.00 12.16 273 GLY A O 1
ATOM 2047 N N . TYR A 1 274 ? 11.977 44.238 49.361 1.00 13.23 274 TYR A N 1
ATOM 2048 C CA . TYR A 1 274 ? 13.372 44.264 48.933 1.00 11.97 274 TYR A CA 1
ATOM 2049 C C . TYR A 1 274 ? 14.154 45.316 49.700 1.00 13.81 274 TYR A C 1
ATOM 2050 O O . TYR A 1 274 ? 13.588 46.312 50.169 1.00 13.14 274 TYR A O 1
ATOM 2059 N N . SER A 1 275 ? 15.455 45.089 49.836 1.00 14.32 275 SER A N 1
ATOM 2060 C CA . SER A 1 275 ? 16.308 46.023 50.560 1.00 15.08 275 SER A CA 1
ATOM 2061 C C . SER A 1 275 ? 16.750 47.192 49.676 1.00 15.96 275 SER A C 1
ATOM 2062 O O . SER A 1 275 ? 17.828 47.174 49.080 1.00 15.95 275 SER A O 1
ATOM 2065 N N . VAL A 1 276 ? 15.906 48.216 49.607 1.00 15.50 276 VAL A N 1
ATOM 2066 C CA . VAL A 1 276 ? 16.203 49.403 48.813 1.00 17.21 276 VAL A CA 1
ATOM 2067 C C . VAL A 1 276 ? 15.899 50.626 49.671 1.00 17.20 276 VAL A C 1
ATOM 2068 O O . VAL A 1 276 ? 15.120 50.535 50.614 1.00 17.41 276 VAL A O 1
ATOM 2072 N N . ASN A 1 277 ? 16.529 51.753 49.352 1.00 17.62 277 ASN A N 1
ATOM 2073 C CA . ASN A 1 277 ? 16.299 53.002 50.079 1.00 18.91 277 ASN A CA 1
ATOM 2074 C C . ASN A 1 277 ? 15.789 54.046 49.092 1.00 17.22 277 ASN A C 1
ATOM 2075 O O . ASN A 1 277 ? 16.579 54.721 48.435 1.00 17.26 277 ASN A O 1
ATOM 2080 N N . PRO A 1 278 ? 14.466 54.205 48.981 1.00 16.23 278 PRO A N 1
ATOM 2081 C CA . PRO A 1 278 ? 13.929 55.188 48.044 1.00 16.54 278 PRO A CA 1
ATOM 2082 C C . PRO A 1 278 ? 14.481 56.587 48.273 1.00 16.87 278 PRO A C 1
ATOM 2083 O O . PRO A 1 278 ? 14.615 57.369 47.330 1.00 17.04 278 PRO A O 1
ATOM 2087 N N . GLU A 1 279 ? 14.815 56.904 49.520 1.00 17.30 279 GLU A N 1
ATOM 2088 C CA . GLU A 1 279 ? 15.337 58.232 49.823 1.00 19.67 279 GLU A CA 1
ATOM 2089 C C . GLU A 1 279 ? 16.701 58.512 49.166 1.00 20.85 279 GLU A C 1
ATOM 2090 O O . GLU A 1 279 ? 17.102 59.669 49.058 1.00 21.39 279 GLU A O 1
ATOM 2096 N N . ASP A 1 280 ? 17.404 57.461 48.735 1.00 20.36 280 ASP A N 1
ATOM 2097 C CA . ASP A 1 280 ? 18.708 57.602 48.067 1.00 20.44 280 ASP A CA 1
ATOM 2098 C C . ASP A 1 280 ? 18.563 57.762 46.557 1.00 20.25 280 ASP A C 1
ATOM 2099 O O . ASP A 1 280 ? 19.541 58.044 45.857 1.00 20.42 280 ASP A O 1
ATOM 2104 N N . VAL A 1 281 ? 17.355 57.560 46.049 1.00 17.71 281 VAL A N 1
ATOM 2105 C CA . VAL A 1 281 ? 17.128 57.645 44.615 1.00 18.61 281 VAL A CA 1
ATOM 2106 C C . VAL A 1 281 ? 16.860 59.075 44.175 1.00 19.48 281 VAL A C 1
ATOM 2107 O O . VAL A 1 281 ? 15.740 59.572 44.278 1.00 20.31 281 VAL A O 1
ATOM 2111 N N . LYS A 1 282 ? 17.914 59.719 43.673 1.00 19.32 282 LYS A N 1
ATOM 2112 C CA . LYS A 1 282 ? 17.863 61.112 43.228 1.00 19.79 282 LYS A CA 1
ATOM 2113 C C . LYS A 1 282 ? 17.761 61.273 41.716 1.00 18.73 282 LYS A C 1
ATOM 2114 O O . LYS A 1 282 ? 17.221 62.268 41.219 1.00 17.80 282 LYS A O 1
ATOM 2120 N N . THR A 1 283 ? 18.309 60.317 40.975 1.00 16.06 283 THR A N 1
ATOM 2121 C CA . THR A 1 283 ? 18.232 60.398 39.527 1.00 15.26 283 THR A CA 1
ATOM 2122 C C . THR A 1 283 ? 17.649 59.119 38.923 1.00 14.73 283 THR A C 1
ATOM 2123 O O . THR A 1 283 ? 16.566 58.702 39.328 1.00 14.44 283 THR A O 1
ATOM 2127 N N . ASN A 1 284 ? 18.342 58.490 37.977 1.00 13.15 284 ASN A N 1
ATOM 2128 C CA . ASN A 1 284 ? 17.803 57.301 37.327 1.00 11.52 284 ASN A CA 1
ATOM 2129 C C . ASN A 1 284 ? 18.373 55.956 37.781 1.00 12.10 284 ASN A C 1
ATOM 2130 O O . ASN A 1 284 ? 18.313 54.978 37.032 1.00 12.01 284 ASN A O 1
ATOM 2135 N N . MET A 1 285 ? 18.910 55.901 38.996 1.00 10.24 285 MET A N 1
ATOM 2136 C CA . MET A 1 285 ? 19.498 54.664 39.494 1.00 11.13 285 MET A CA 1
ATOM 2137 C C . MET A 1 285 ? 18.980 54.226 40.852 1.00 11.76 285 MET A C 1
ATOM 2138 O O . MET A 1 285 ? 18.791 55.048 41.760 1.00 12.53 285 MET A O 1
ATOM 2143 N N . VAL A 1 286 ? 18.770 52.918 40.982 1.00 11.71 286 VAL A N 1
ATOM 2144 C CA . VAL A 1 286 ? 18.284 52.321 42.225 1.00 12.92 286 VAL A CA 1
ATOM 2145 C C . VAL A 1 286 ? 19.219 51.200 42.646 1.00 13.11 286 VAL A C 1
ATOM 2146 O O . VAL A 1 286 ? 19.483 50.299 41.853 1.00 13.64 286 VAL A O 1
ATOM 2150 N N . ILE A 1 287 ? 19.717 51.253 43.879 1.00 14.86 287 ILE A N 1
ATOM 2151 C CA . ILE A 1 287 ? 20.603 50.205 44.380 1.00 13.75 287 ILE A CA 1
ATOM 2152 C C . ILE A 1 287 ? 19.780 49.213 45.192 1.00 15.19 287 ILE A C 1
ATOM 2153 O O . ILE A 1 287 ? 19.077 49.590 46.133 1.00 13.52 287 ILE A O 1
ATOM 2158 N N . LEU A 1 288 ? 19.876 47.944 44.821 1.00 14.06 288 LEU A N 1
ATOM 2159 C CA . LEU A 1 288 ? 19.127 46.888 45.490 1.00 15.64 288 LEU A CA 1
ATOM 2160 C C . LEU A 1 288 ? 20.069 45.921 46.183 1.00 15.97 288 LEU A C 1
ATOM 2161 O O . LEU A 1 288 ? 20.862 45.270 45.520 1.00 14.75 288 LEU A O 1
ATOM 2166 N N . ARG A 1 289 ? 19.970 45.822 47.508 1.00 16.28 289 ARG A N 1
ATOM 2167 C CA . ARG A 1 289 ? 20.812 44.905 48.266 1.00 17.10 289 ARG A CA 1
ATOM 2168 C C . ARG A 1 289 ? 20.106 43.555 48.326 1.00 16.90 289 ARG A C 1
ATOM 2169 O O . ARG A 1 289 ? 18.876 43.479 48.324 1.00 16.70 289 ARG A O 1
ATOM 2177 N N . THR A 1 290 ? 20.883 42.484 48.373 1.00 16.09 290 THR A N 1
ATOM 2178 C CA . THR A 1 290 ? 20.299 41.150 48.390 1.00 16.55 290 THR A CA 1
ATOM 2179 C C . THR A 1 290 ? 20.544 40.376 49.688 1.00 16.62 290 THR A C 1
ATOM 2180 O O . THR A 1 290 ? 20.256 39.179 49.760 1.00 15.64 290 THR A O 1
ATOM 2184 N N . ASP A 1 291 ? 21.055 41.057 50.709 1.00 17.02 291 ASP A N 1
ATOM 2185 C CA . ASP A 1 291 ? 21.357 40.413 51.989 1.00 18.29 291 ASP A CA 1
ATOM 2186 C C . ASP A 1 291 ? 20.230 39.549 52.550 1.00 18.39 291 ASP A C 1
ATOM 2187 O O . ASP A 1 291 ? 20.483 38.481 53.115 1.00 18.43 291 ASP A O 1
ATOM 2192 N N . ASN A 1 292 ? 18.987 39.990 52.393 1.00 16.44 292 ASN A N 1
ATOM 2193 C CA . ASN A 1 292 ? 17.859 39.225 52.914 1.00 15.19 292 ASN A CA 1
ATOM 2194 C C . ASN A 1 292 ? 17.342 38.117 51.996 1.00 14.22 292 ASN A C 1
ATOM 2195 O O . ASN A 1 292 ? 16.412 37.394 52.362 1.00 13.46 292 ASN A O 1
ATOM 2200 N N . LEU A 1 293 ? 17.949 37.965 50.821 1.00 12.58 293 LEU A N 1
ATOM 2201 C CA . LEU A 1 293 ? 17.506 36.944 49.872 1.00 11.58 293 LEU A CA 1
ATOM 2202 C C . LEU A 1 293 ? 18.293 35.641 49.996 1.00 12.05 293 LEU A C 1
ATOM 2203 O O . LEU A 1 293 ? 19.431 35.626 50.477 1.00 12.72 293 LEU A O 1
ATOM 2208 N N . LYS A 1 294 ? 17.667 34.552 49.555 1.00 12.13 294 LYS A N 1
ATOM 2209 C CA . LYS A 1 294 ? 18.267 33.220 49.624 1.00 12.73 294 LYS A CA 1
ATOM 2210 C C . LYS A 1 294 ? 19.453 33.013 48.684 1.00 11.86 294 LYS A C 1
ATOM 2211 O O . LYS A 1 294 ? 20.236 32.074 48.864 1.00 11.18 294 LYS A O 1
ATOM 2217 N N . VAL A 1 295 ? 19.558 33.853 47.659 1.00 12.93 295 VAL A N 1
ATOM 2218 C CA . VAL A 1 295 ? 20.681 33.781 46.731 1.00 11.87 295 VAL A CA 1
ATOM 2219 C C . VAL A 1 295 ? 21.330 35.157 46.731 1.00 13.31 295 VAL A C 1
ATOM 2220 O O . VAL A 1 295 ? 20.681 36.144 47.100 1.00 13.73 295 VAL A O 1
ATOM 2224 N N . ASN A 1 296 ? 22.605 35.218 46.351 1.00 13.04 296 ASN A N 1
ATOM 2225 C CA . ASN A 1 296 ? 23.321 36.497 46.313 1.00 13.75 296 ASN A CA 1
ATOM 2226 C C . ASN A 1 296 ? 22.974 37.279 45.046 1.00 13.93 296 ASN A C 1
ATOM 2227 O O . ASN A 1 296 ? 22.139 36.845 44.254 1.00 12.48 296 ASN A O 1
ATOM 2232 N N . ALA A 1 297 ? 23.610 38.431 44.858 1.00 12.75 297 ALA A N 1
ATOM 2233 C CA . ALA A 1 297 ? 23.309 39.269 43.699 1.00 12.32 297 ALA A CA 1
ATOM 2234 C C . ALA A 1 297 ? 23.473 38.537 42.369 1.00 12.68 297 ALA A C 1
ATOM 2235 O O . ALA A 1 297 ? 22.655 38.686 41.460 1.00 12.00 297 ALA A O 1
ATOM 2237 N N . HIS A 1 298 ? 24.516 37.725 42.258 1.00 12.74 298 HIS A N 1
ATOM 2238 C CA . HIS A 1 298 ? 24.757 37.003 41.017 1.00 12.67 298 HIS A CA 1
ATOM 2239 C C . HIS A 1 298 ? 23.670 35.973 40.731 1.00 13.04 298 HIS A C 1
ATOM 2240 O O . HIS A 1 298 ? 23.213 35.831 39.589 1.00 12.00 298 HIS A O 1
ATOM 2247 N N . GLY A 1 299 ? 23.241 35.262 41.767 1.00 11.43 299 GLY A N 1
ATOM 2248 C CA . GLY A 1 299 ? 22.191 34.283 41.572 1.00 12.20 299 GLY A CA 1
ATOM 2249 C C . GLY A 1 299 ? 20.857 34.964 41.327 1.00 11.52 299 GLY A C 1
ATOM 2250 O O . GLY A 1 299 ? 20.034 34.477 40.545 1.00 11.34 299 GLY A O 1
ATOM 2251 N N . PHE A 1 300 ? 20.626 36.106 41.973 1.00 11.10 300 PHE A N 1
ATOM 2252 C CA . PHE A 1 300 ? 19.348 36.788 41.782 1.00 11.30 300 PHE A CA 1
ATOM 2253 C C . PHE A 1 300 ? 19.246 37.399 40.381 1.00 12.25 300 PHE A C 1
ATOM 2254 O O . PHE A 1 300 ? 18.163 37.450 39.811 1.00 11.76 300 PHE A O 1
ATOM 2262 N N . ILE A 1 301 ? 20.366 37.861 39.827 1.00 12.51 301 ILE A N 1
ATOM 2263 C CA . ILE A 1 301 ? 20.375 38.413 38.468 1.00 14.21 301 ILE A CA 1
ATOM 2264 C C . ILE A 1 301 ? 19.947 37.322 37.477 1.00 13.59 301 ILE A C 1
ATOM 2265 O O . ILE A 1 301 ? 19.233 37.582 36.509 1.00 13.34 301 ILE A O 1
ATOM 2270 N N . GLU A 1 302 ? 20.392 36.093 37.718 1.00 13.05 302 GLU A N 1
ATOM 2271 C CA . GLU A 1 302 ? 20.023 34.990 36.840 1.00 13.93 302 GLU A CA 1
ATOM 2272 C C . GLU A 1 302 ? 18.532 34.681 36.904 1.00 13.29 302 GLU A C 1
ATOM 2273 O O . GLU A 1 302 ? 17.915 34.381 35.880 1.00 12.90 302 GLU A O 1
ATOM 2279 N N . ALA A 1 303 ? 17.954 34.749 38.103 1.00 12.35 303 ALA A N 1
ATOM 2280 C CA . ALA A 1 303 ? 16.528 34.491 38.274 1.00 12.56 303 ALA A CA 1
ATOM 2281 C C . ALA A 1 303 ? 15.753 35.593 37.560 1.00 12.62 303 ALA A C 1
ATOM 2282 O O . ALA A 1 303 ? 14.753 35.327 36.887 1.00 12.60 303 ALA A O 1
ATOM 2284 N N . LEU A 1 304 ? 16.211 36.834 37.710 1.00 12.87 304 LEU A N 1
ATOM 2285 C CA . LEU A 1 304 ? 15.545 37.957 37.052 1.00 13.44 304 LEU A CA 1
ATOM 2286 C C . LEU A 1 304 ? 15.548 37.775 35.536 1.00 13.61 304 LEU A C 1
ATOM 2287 O O . LEU A 1 304 ? 14.531 37.983 34.876 1.00 14.51 304 LEU A O 1
ATOM 2292 N N . ARG A 1 305 ? 16.696 37.394 34.990 1.00 15.72 305 ARG A N 1
ATOM 2293 C CA . ARG A 1 305 ? 16.808 37.195 33.549 1.00 15.85 305 ARG A CA 1
ATOM 2294 C C . ARG A 1 305 ? 15.844 36.115 33.068 1.00 16.02 305 ARG A C 1
ATOM 2295 O O . ARG A 1 305 ? 15.238 36.247 32.004 1.00 15.55 305 ARG A O 1
ATOM 2303 N N . ASN A 1 306 ? 15.683 35.054 33.854 1.00 16.22 306 ASN A N 1
ATOM 2304 C CA . ASN A 1 306 ? 14.782 33.983 33.469 1.00 17.07 306 ASN A CA 1
ATOM 2305 C C . ASN A 1 306 ? 13.346 34.475 33.409 1.00 17.14 306 ASN A C 1
ATOM 2306 O O . ASN A 1 306 ? 12.541 33.958 32.630 1.00 15.33 306 ASN A O 1
ATOM 2311 N N . SER A 1 307 ? 13.030 35.484 34.218 1.00 16.25 307 SER A N 1
ATOM 2312 C CA . SER A 1 307 ? 11.683 36.034 34.259 1.00 18.46 307 SER A CA 1
ATOM 2313 C C . SER A 1 307 ? 11.464 37.200 33.312 1.00 18.19 307 SER A C 1
ATOM 2314 O O . SER A 1 307 ? 10.353 37.710 33.215 1.00 18.96 307 SER A O 1
ATOM 2317 N N . GLY A 1 308 ? 12.517 37.629 32.623 1.00 17.69 308 GLY A N 1
ATOM 2318 C CA . GLY A 1 308 ? 12.354 38.715 31.670 1.00 17.31 308 GLY A CA 1
ATOM 2319 C C . GLY A 1 308 ? 12.916 40.072 32.050 1.00 16.42 308 GLY A C 1
ATOM 2320 O O . GLY A 1 308 ? 12.657 41.064 31.369 1.00 16.25 308 GLY A O 1
ATOM 2321 N N . VAL A 1 309 ? 13.704 40.122 33.114 1.00 14.52 309 VAL A N 1
ATOM 2322 C CA . VAL A 1 309 ? 14.294 41.385 33.548 1.00 13.94 309 VAL A CA 1
ATOM 2323 C C . VAL A 1 309 ? 15.823 41.303 33.549 1.00 13.66 309 VAL A C 1
ATOM 2324 O O . VAL A 1 309 ? 16.397 40.343 34.064 1.00 12.68 309 VAL A O 1
ATOM 2328 N N . LEU A 1 310 ? 16.477 42.308 32.960 1.00 12.19 310 LEU A N 1
ATOM 2329 C CA . LEU A 1 310 ? 17.933 42.349 32.919 1.00 12.37 310 LEU A CA 1
ATOM 2330 C C . LEU A 1 310 ? 18.475 43.408 33.865 1.00 13.20 310 LEU A C 1
ATOM 2331 O O . LEU A 1 310 ? 18.001 44.545 33.877 1.00 13.05 310 LEU A O 1
ATOM 2336 N N . ALA A 1 311 ? 19.476 43.027 34.650 1.00 13.27 311 ALA A N 1
ATOM 2337 C CA . ALA A 1 311 ? 20.112 43.949 35.587 1.00 12.89 311 ALA A CA 1
ATOM 2338 C C . ALA A 1 311 ? 21.528 43.447 35.818 1.00 13.74 311 ALA A C 1
ATOM 2339 O O . ALA A 1 311 ? 21.838 42.297 35.500 1.00 13.66 311 ALA A O 1
ATOM 2341 N N . ASN A 1 312 ? 22.382 44.301 36.368 1.00 13.73 312 ASN A N 1
ATOM 2342 C CA . ASN A 1 312 ? 23.763 43.911 36.650 1.00 16.46 312 ASN A CA 1
ATOM 2343 C C . ASN A 1 312 ? 24.046 43.883 38.141 1.00 16.09 312 ASN A C 1
ATOM 2344 O O . ASN A 1 312 ? 23.524 44.696 38.901 1.00 17.01 312 ASN A O 1
ATOM 2349 N N . ALA A 1 313 ? 24.884 42.947 38.557 1.00 16.73 313 ALA A N 1
ATOM 2350 C CA . ALA A 1 313 ? 25.287 42.879 39.950 1.00 17.77 313 ALA A CA 1
ATOM 2351 C C . ALA A 1 313 ? 26.541 43.744 39.980 1.00 18.70 313 ALA A C 1
ATOM 2352 O O . ALA A 1 313 ? 27.362 43.677 39.060 1.00 19.93 313 ALA A O 1
ATOM 2354 N N . VAL A 1 314 ? 26.687 44.568 41.008 1.00 19.10 314 VAL A N 1
ATOM 2355 C CA . VAL A 1 314 ? 27.865 45.424 41.104 1.00 20.75 314 VAL A CA 1
ATOM 2356 C C . VAL A 1 314 ? 28.760 44.940 42.228 1.00 21.90 314 VAL A C 1
ATOM 2357 O O . VAL A 1 314 ? 29.832 45.494 42.468 1.00 22.46 314 VAL A O 1
ATOM 2361 N N . SER A 1 315 ? 28.299 43.897 42.915 1.00 21.19 315 SER A N 1
ATOM 2362 C CA . SER A 1 315 ? 29.035 43.262 44.008 1.00 21.38 315 SER A CA 1
ATOM 2363 C C . SER A 1 315 ? 28.263 41.983 44.346 1.00 21.39 315 SER A C 1
ATOM 2364 O O . SER A 1 315 ? 27.218 41.712 43.745 1.00 20.14 315 SER A O 1
ATOM 2367 N N . ASP A 1 316 ? 28.762 41.193 45.295 1.00 20.55 316 ASP A N 1
ATOM 2368 C CA . ASP A 1 316 ? 28.075 39.951 45.663 1.00 21.30 316 ASP A CA 1
ATOM 2369 C C . ASP A 1 316 ? 26.736 40.212 46.334 1.00 20.17 316 ASP A C 1
ATOM 2370 O O . ASP A 1 316 ? 25.874 39.331 46.382 1.00 19.66 316 ASP A O 1
ATOM 2375 N N . THR A 1 317 ? 26.567 41.420 46.858 1.00 18.55 317 THR A N 1
ATOM 2376 C CA . THR A 1 317 ? 25.349 41.755 47.585 1.00 17.46 317 THR A CA 1
ATOM 2377 C C . THR A 1 317 ? 24.561 42.944 47.054 1.00 15.77 317 THR A C 1
ATOM 2378 O O . THR A 1 317 ? 23.619 43.388 47.701 1.00 14.52 317 THR A O 1
ATOM 2382 N N . GLU A 1 318 ? 24.934 43.456 45.889 1.00 15.59 318 GLU A N 1
ATOM 2383 C CA . GLU A 1 318 ? 24.250 44.627 45.342 1.00 16.13 318 GLU A CA 1
ATOM 2384 C C . GLU A 1 318 ? 23.956 44.531 43.861 1.00 14.69 318 GLU A C 1
ATOM 2385 O O . GLU A 1 318 ? 24.789 44.074 43.082 1.00 15.47 318 GLU A O 1
ATOM 2391 N N . ILE A 1 319 ? 22.771 44.994 43.481 1.00 13.74 319 ILE A N 1
ATOM 2392 C CA . ILE A 1 319 ? 22.359 45.027 42.084 1.00 14.00 319 ILE A CA 1
ATOM 2393 C C . ILE A 1 319 ? 22.001 46.480 41.807 1.00 14.48 319 ILE A C 1
ATOM 2394 O O . ILE A 1 319 ? 21.542 47.187 42.698 1.00 13.61 319 ILE A O 1
ATOM 2399 N N . ARG A 1 320 ? 22.249 46.936 40.589 1.00 13.55 320 ARG A N 1
ATOM 2400 C CA . ARG A 1 320 ? 21.905 48.302 40.226 1.00 15.63 320 ARG A CA 1
ATOM 2401 C C . ARG A 1 320 ? 20.807 48.246 39.163 1.00 14.53 320 ARG A C 1
ATOM 2402 O O . ARG A 1 320 ? 20.902 47.481 38.196 1.00 15.07 320 ARG A O 1
ATOM 2410 N N . LEU A 1 321 ? 19.765 49.048 39.352 1.00 12.36 321 LEU A N 1
ATOM 2411 C CA . LEU A 1 321 ? 18.661 49.107 38.397 1.00 12.82 321 LEU A CA 1
ATOM 2412 C C . LEU A 1 321 ? 18.716 50.514 37.840 1.00 12.84 321 LEU A C 1
ATOM 2413 O O . LEU A 1 321 ? 18.773 51.476 38.605 1.00 13.48 321 LEU A O 1
ATOM 2418 N N . VAL A 1 322 ? 18.717 50.638 36.517 1.00 12.33 322 VAL A N 1
ATOM 2419 C CA . VAL A 1 322 ? 18.804 51.951 35.885 1.00 12.25 322 VAL A CA 1
ATOM 2420 C C . VAL A 1 322 ? 17.650 52.163 34.906 1.00 12.23 322 VAL A C 1
ATOM 2421 O O . VAL A 1 322 ? 17.377 51.306 34.063 1.00 12.21 322 VAL A O 1
ATOM 2425 N N . THR A 1 323 ? 16.969 53.305 35.024 1.00 10.99 323 THR A N 1
ATOM 2426 C CA . THR A 1 323 ? 15.858 53.610 34.130 1.00 11.45 323 THR A CA 1
ATOM 2427 C C . THR A 1 323 ? 16.326 54.491 32.971 1.00 11.79 323 THR A C 1
ATOM 2428 O O . THR A 1 323 ? 17.383 55.120 33.037 1.00 11.50 323 THR A O 1
ATOM 2432 N N . HIS A 1 324 ? 15.528 54.518 31.912 1.00 11.45 324 HIS A N 1
ATOM 2433 C CA . HIS A 1 324 ? 15.857 55.265 30.708 1.00 11.97 324 HIS A CA 1
ATOM 2434 C C . HIS A 1 324 ? 14.658 55.221 29.767 1.00 12.71 324 HIS A C 1
ATOM 2435 O O . HIS A 1 324 ? 13.647 54.567 30.058 1.00 13.06 324 HIS A O 1
ATOM 2442 N N . LYS A 1 325 ? 14.796 55.898 28.632 1.00 12.24 325 LYS A N 1
ATOM 2443 C CA . LYS A 1 325 ? 13.734 55.990 27.637 1.00 12.24 325 LYS A CA 1
ATOM 2444 C C . LYS A 1 325 ? 13.106 54.669 27.232 1.00 13.15 325 LYS A C 1
ATOM 2445 O O . LYS A 1 325 ? 11.898 54.609 26.976 1.00 12.50 325 LYS A O 1
ATOM 2451 N N . ASP A 1 326 ? 13.908 53.610 27.166 1.00 11.99 326 ASP A N 1
ATOM 2452 C CA . ASP A 1 326 ? 13.369 52.323 26.760 1.00 13.08 326 ASP A CA 1
ATOM 2453 C C . ASP A 1 326 ? 12.794 51.473 27.877 1.00 13.65 326 ASP A C 1
ATOM 2454 O O . ASP A 1 326 ? 12.586 50.269 27.727 1.00 13.35 326 ASP A O 1
ATOM 2459 N N . VAL A 1 327 ? 12.540 52.124 29.002 1.00 14.32 327 VAL A N 1
ATOM 2460 C CA . VAL A 1 327 ? 11.883 51.484 30.131 1.00 16.06 327 VAL A CA 1
ATOM 2461 C C . VAL A 1 327 ? 10.714 52.424 30.441 1.00 16.74 327 VAL A C 1
ATOM 2462 O O . VAL A 1 327 ? 10.895 53.499 31.014 1.00 18.45 327 VAL A O 1
ATOM 2466 N N . SER A 1 328 ? 9.522 52.016 30.020 1.00 17.23 328 SER A N 1
ATOM 2467 C CA . SER A 1 328 ? 8.307 52.805 30.216 1.00 17.49 328 SER A CA 1
ATOM 2468 C C . SER A 1 328 ? 7.695 52.534 31.583 1.00 16.41 328 SER A C 1
ATOM 2469 O O . SER A 1 328 ? 8.122 51.628 32.290 1.00 14.75 328 SER A O 1
ATOM 2472 N N . ARG A 1 329 ? 6.678 53.308 31.951 1.00 16.16 329 ARG A N 1
ATOM 2473 C CA . ARG A 1 329 ? 6.028 53.072 33.239 1.00 16.43 329 ARG A CA 1
ATOM 2474 C C . ARG A 1 329 ? 5.394 51.677 33.203 1.00 16.85 329 ARG A C 1
ATOM 2475 O O . ARG A 1 329 ? 5.355 50.974 34.216 1.00 17.37 329 ARG A O 1
ATOM 2483 N N . ASN A 1 330 ? 4.896 51.275 32.034 1.00 16.63 330 ASN A N 1
ATOM 2484 C CA . ASN A 1 330 ? 4.289 49.954 31.889 1.00 15.63 330 ASN A CA 1
ATOM 2485 C C . ASN A 1 330 ? 5.345 48.894 32.142 1.00 15.56 330 ASN A C 1
ATOM 2486 O O . ASN A 1 330 ? 5.075 47.865 32.777 1.00 15.52 330 ASN A O 1
ATOM 2491 N N . ASP A 1 331 ? 6.545 49.142 31.630 1.00 15.07 331 ASP A N 1
ATOM 2492 C CA . ASP A 1 331 ? 7.640 48.204 31.829 1.00 14.95 331 ASP A CA 1
ATOM 2493 C C . ASP A 1 331 ? 7.987 48.127 33.306 1.00 13.37 331 ASP A C 1
ATOM 2494 O O . ASP A 1 331 ? 8.289 47.050 33.815 1.00 14.35 331 ASP A O 1
ATOM 2499 N N . ILE A 1 332 ? 7.960 49.266 33.987 1.00 12.95 332 ILE A N 1
ATOM 2500 C CA . ILE A 1 332 ? 8.254 49.300 35.413 1.00 14.06 332 ILE A CA 1
ATOM 2501 C C . ILE A 1 332 ? 7.180 48.500 36.155 1.00 15.39 332 ILE A C 1
ATOM 2502 O O . ILE A 1 332 ? 7.481 47.727 37.061 1.00 14.69 332 ILE A O 1
ATOM 2507 N N . GLU A 1 333 ? 5.923 48.688 35.776 1.00 15.45 333 GLU A N 1
ATOM 2508 C CA . GLU A 1 333 ? 4.849 47.941 36.418 1.00 17.77 333 GLU A CA 1
ATOM 2509 C C . GLU A 1 333 ? 5.010 46.438 36.179 1.00 16.70 333 GLU A C 1
ATOM 2510 O O . GLU A 1 333 ? 4.789 45.639 37.088 1.00 16.32 333 GLU A O 1
ATOM 2516 N N . GLU A 1 334 ? 5.405 46.054 34.966 1.00 16.67 334 GLU A N 1
ATOM 2517 C CA . GLU A 1 334 ? 5.598 44.642 34.648 1.00 16.54 334 GLU A CA 1
ATOM 2518 C C . GLU A 1 334 ? 6.777 44.089 35.451 1.00 16.85 334 GLU A C 1
ATOM 2519 O O . GLU A 1 334 ? 6.715 42.977 35.988 1.00 16.84 334 GLU A O 1
ATOM 2525 N N . ALA A 1 335 ? 7.854 44.866 35.525 1.00 14.60 335 ALA A N 1
ATOM 2526 C CA . ALA A 1 335 ? 9.036 44.443 36.271 1.00 14.68 335 ALA A CA 1
ATOM 2527 C C . ALA A 1 335 ? 8.655 44.235 37.744 1.00 13.89 335 ALA A C 1
ATOM 2528 O O . ALA A 1 335 ? 9.104 43.285 38.382 1.00 13.39 335 ALA A O 1
ATOM 2530 N N . LEU A 1 336 ? 7.828 45.126 38.279 1.00 13.22 336 LEU A N 1
ATOM 2531 C CA . LEU A 1 336 ? 7.403 44.996 39.670 1.00 14.17 336 LEU A CA 1
ATOM 2532 C C . LEU A 1 336 ? 6.598 43.718 39.883 1.00 15.07 336 LEU A C 1
ATOM 2533 O O . LEU A 1 336 ? 6.740 43.066 40.919 1.00 14.22 336 LEU A O 1
ATOM 2538 N N . ASN A 1 337 ? 5.773 43.333 38.909 1.00 16.27 337 ASN A N 1
ATOM 2539 C CA . ASN A 1 337 ? 5.012 42.092 39.057 1.00 16.90 337 ASN A CA 1
ATOM 2540 C C . ASN A 1 337 ? 6.000 40.936 39.162 1.00 16.72 337 ASN A C 1
ATOM 2541 O O . ASN A 1 337 ? 5.805 40.018 39.945 1.00 15.77 337 ASN A O 1
ATOM 2546 N N . ILE A 1 338 ? 7.068 40.991 38.367 1.00 15.36 338 ILE A N 1
ATOM 2547 C CA . ILE A 1 338 ? 8.087 39.943 38.378 1.00 14.70 338 ILE A CA 1
ATOM 2548 C C . ILE A 1 338 ? 8.847 39.943 39.707 1.00 14.17 338 ILE A C 1
ATOM 2549 O O . ILE A 1 338 ? 9.089 38.881 40.289 1.00 13.82 338 ILE A O 1
ATOM 2554 N N . PHE A 1 339 ? 9.224 41.129 40.182 1.00 13.45 339 PHE A N 1
ATOM 2555 C CA . PHE A 1 339 ? 9.931 41.229 41.454 1.00 13.92 339 PHE A CA 1
ATOM 2556 C C . PHE A 1 339 ? 9.050 40.686 42.581 1.00 14.79 339 PHE A C 1
ATOM 2557 O O . PHE A 1 339 ? 9.538 40.044 43.516 1.00 13.63 339 PHE A O 1
ATOM 2565 N N . GLU A 1 340 ? 7.748 40.948 42.493 1.00 16.11 340 GLU A N 1
ATOM 2566 C CA . GLU A 1 340 ? 6.821 40.453 43.509 1.00 16.79 340 GLU A CA 1
ATOM 2567 C C . GLU A 1 340 ? 6.858 38.932 43.552 1.00 16.93 340 GLU A C 1
ATOM 2568 O O . GLU A 1 340 ? 6.951 38.322 44.628 1.00 15.05 340 GLU A O 1
ATOM 2574 N N . LYS A 1 341 ? 6.780 38.317 42.377 1.00 15.87 341 LYS A N 1
ATOM 2575 C CA . LYS A 1 341 ? 6.790 36.864 42.296 1.00 16.52 341 LYS A CA 1
ATOM 2576 C C . LYS A 1 341 ? 8.116 36.265 42.740 1.00 15.31 341 LYS A C 1
ATOM 2577 O O . LYS A 1 341 ? 8.139 35.203 43.368 1.00 15.64 341 LYS A O 1
ATOM 2583 N N . LEU A 1 342 ? 9.220 36.941 42.434 1.00 13.97 342 LEU A N 1
ATOM 2584 C CA . LEU A 1 342 ? 10.532 36.437 42.831 1.00 13.29 342 LEU A CA 1
ATOM 2585 C C . LEU A 1 342 ? 10.787 36.605 44.324 1.00 13.23 342 LEU A C 1
ATOM 2586 O O . LEU A 1 342 ? 11.545 35.839 44.919 1.00 13.90 342 LEU A O 1
ATOM 2591 N N . PHE A 1 343 ? 10.159 37.598 44.941 1.00 14.06 343 PHE A N 1
ATOM 2592 C CA . PHE A 1 343 ? 10.339 37.783 46.374 1.00 15.36 343 PHE A CA 1
ATOM 2593 C C . PHE A 1 343 ? 9.708 36.589 47.116 1.00 15.55 343 PHE A C 1
ATOM 2594 O O . PHE A 1 343 ? 10.235 36.125 48.136 1.00 15.40 343 PHE A O 1
ATOM 2602 N N . ARG A 1 344 ? 8.580 36.096 46.605 1.00 16.64 344 ARG A N 1
ATOM 2603 C CA . ARG A 1 344 ? 7.911 34.937 47.207 1.00 18.62 344 ARG A CA 1
ATOM 2604 C C . ARG A 1 344 ? 8.838 33.723 47.133 1.00 18.39 344 ARG A C 1
ATOM 2605 O O . ARG A 1 344 ? 8.858 32.878 48.027 1.00 19.24 344 ARG A O 1
ATOM 2613 N N . LYS A 1 345 ? 9.612 33.638 46.059 1.00 16.75 345 LYS A N 1
ATOM 2614 C CA . LYS A 1 345 ? 10.524 32.520 45.884 1.00 16.96 345 LYS A CA 1
ATOM 2615 C C . LYS A 1 345 ? 11.834 32.658 46.645 1.00 16.31 345 LYS A C 1
ATOM 2616 O O . LYS A 1 345 ? 12.301 31.697 47.272 1.00 15.21 345 LYS A O 1
ATOM 2622 N N . PHE A 1 346 ? 12.424 33.857 46.627 1.00 14.23 346 PHE A N 1
ATOM 2623 C CA . PHE A 1 346 ? 13.748 34.018 47.238 1.00 14.66 346 PHE A CA 1
ATOM 2624 C C . PHE A 1 346 ? 13.924 34.739 48.597 1.00 14.83 346 PHE A C 1
ATOM 2625 O O . PHE A 1 346 ? 15.065 34.865 49.094 1.00 14.73 346 PHE A O 1
ATOM 2633 N N . SER A 1 347 ? 12.831 35.133 49.240 1.00 16.06 347 SER A N 1
ATOM 2634 C CA . SER A 1 347 ? 13.029 35.847 50.523 1.00 15.89 347 SER A CA 1
ATOM 2635 C C . SER A 1 347 ? 13.235 34.711 51.526 1.00 15.51 347 SER A C 1
ATOM 2636 O O . SER A 1 347 ? 13.682 34.976 52.644 1.00 15.36 347 SER A O 1
ATOM 2640 N N . MET B 1 5 ? 94.484 42.391 28.968 1.00 32.41 5 MET B N 1
ATOM 2641 C CA . MET B 1 5 ? 94.480 42.356 27.488 1.00 31.51 5 MET B CA 1
ATOM 2642 C C . MET B 1 5 ? 94.702 43.794 27.010 1.00 28.70 5 MET B C 1
ATOM 2643 O O . MET B 1 5 ? 94.849 44.733 27.848 1.00 29.24 5 MET B O 1
ATOM 2648 N N . ILE B 1 6 ? 94.762 43.913 25.649 1.00 24.66 6 ILE B N 1
ATOM 2649 C CA . ILE B 1 6 ? 94.944 45.256 25.079 1.00 21.08 6 ILE B CA 1
ATOM 2650 C C . ILE B 1 6 ? 93.542 45.659 24.684 1.00 19.93 6 ILE B C 1
ATOM 2651 O O . ILE B 1 6 ? 93.025 45.141 23.728 1.00 18.09 6 ILE B O 1
ATOM 2656 N N . ASP B 1 7 ? 92.913 46.558 25.433 1.00 16.74 7 ASP B N 1
ATOM 2657 C CA . ASP B 1 7 ? 91.498 46.919 25.165 1.00 15.12 7 ASP B CA 1
ATOM 2658 C C . ASP B 1 7 ? 91.204 48.068 24.195 1.00 15.35 7 ASP B C 1
ATOM 2659 O O . ASP B 1 7 ? 91.377 49.222 24.546 1.00 15.53 7 ASP B O 1
ATOM 2664 N N . LEU B 1 8 ? 90.732 47.740 22.994 1.00 14.09 8 LEU B N 1
ATOM 2665 C CA . LEU B 1 8 ? 90.421 48.734 21.977 1.00 14.03 8 LEU B CA 1
ATOM 2666 C C . LEU B 1 8 ? 88.913 48.757 21.726 1.00 14.53 8 LEU B C 1
ATOM 2667 O O . LEU B 1 8 ? 88.460 49.284 20.712 1.00 13.55 8 LEU B O 1
ATOM 2672 N N . ARG B 1 9 ? 88.137 48.185 22.645 1.00 13.99 9 ARG B N 1
ATOM 2673 C CA . ARG B 1 9 ? 86.679 48.156 22.491 1.00 13.83 9 ARG B CA 1
ATOM 2674 C C . ARG B 1 9 ? 86.028 49.541 22.549 1.00 14.60 9 ARG B C 1
ATOM 2675 O O . ARG B 1 9 ? 85.175 49.878 21.721 1.00 13.97 9 ARG B O 1
ATOM 2683 N N . SER B 1 10 ? 86.436 50.340 23.525 1.00 14.15 10 SER B N 1
ATOM 2684 C CA . SER B 1 10 ? 85.852 51.660 23.713 1.00 13.52 10 SER B CA 1
ATOM 2685 C C . SER B 1 10 ? 86.703 52.499 24.644 1.00 14.03 10 SER B C 1
ATOM 2686 O O . SER B 1 10 ? 87.596 51.980 25.317 1.00 14.04 10 SER B O 1
ATOM 2689 N N . ASP B 1 11 ? 86.434 53.802 24.673 1.00 13.38 11 ASP B N 1
ATOM 2690 C CA . ASP B 1 11 ? 87.159 54.681 25.575 1.00 12.27 11 ASP B CA 1
ATOM 2691 C C . ASP B 1 11 ? 86.426 54.716 26.923 1.00 12.42 11 ASP B C 1
ATOM 2692 O O . ASP B 1 11 ? 86.849 55.395 27.859 1.00 11.08 11 ASP B O 1
ATOM 2697 N N . THR B 1 12 ? 85.329 53.966 27.033 1.00 13.08 12 THR B N 1
ATOM 2698 C CA . THR B 1 12 ? 84.586 53.912 28.301 1.00 13.19 12 THR B CA 1
ATOM 2699 C C . THR B 1 12 ? 85.371 53.132 29.355 1.00 12.93 12 THR B C 1
ATOM 2700 O O . THR B 1 12 ? 85.139 53.279 30.564 1.00 13.50 12 THR B O 1
ATOM 2704 N N . VAL B 1 13 ? 86.302 52.297 28.900 1.00 12.88 13 VAL B N 1
ATOM 2705 C CA . VAL B 1 13 ? 87.070 51.471 29.821 1.00 13.39 13 VAL B CA 1
ATOM 2706 C C . VAL B 1 13 ? 88.199 52.181 30.565 1.00 13.40 13 VAL B C 1
ATOM 2707 O O . VAL B 1 13 ? 88.899 51.563 31.376 1.00 13.41 13 VAL B O 1
ATOM 2711 N N . THR B 1 14 ? 88.383 53.471 30.301 1.00 12.52 14 THR B N 1
ATOM 2712 C CA . THR B 1 14 ? 89.439 54.219 30.977 1.00 12.62 14 THR B CA 1
ATOM 2713 C C . THR B 1 14 ? 89.258 54.145 32.482 1.00 13.74 14 THR B C 1
ATOM 2714 O O . THR B 1 14 ? 88.140 54.264 32.979 1.00 13.47 14 THR B O 1
ATOM 2718 N N . LYS B 1 15 ? 90.359 53.954 33.202 1.00 14.02 15 LYS B N 1
ATOM 2719 C CA . LYS B 1 15 ? 90.309 53.884 34.661 1.00 14.83 15 LYS B CA 1
ATOM 2720 C C . LYS B 1 15 ? 90.849 55.182 35.270 1.00 14.79 15 LYS B C 1
ATOM 2721 O O . LYS B 1 15 ? 91.634 55.893 34.647 1.00 14.03 15 LYS B O 1
ATOM 2727 N N . PRO B 1 16 ? 90.436 55.500 36.505 1.00 14.93 16 PRO B N 1
ATOM 2728 C CA . PRO B 1 16 ? 90.871 56.721 37.183 1.00 14.95 16 PRO B CA 1
ATOM 2729 C C . PRO B 1 16 ? 92.371 56.852 37.296 1.00 15.42 16 PRO B C 1
ATOM 2730 O O . PRO B 1 16 ? 93.062 55.861 37.505 1.00 15.06 16 PRO B O 1
ATOM 2734 N N . THR B 1 17 ? 92.859 58.081 37.188 1.00 15.65 17 THR B N 1
ATOM 2735 C CA . THR B 1 17 ? 94.279 58.340 37.348 1.00 16.32 17 THR B CA 1
ATOM 2736 C C . THR B 1 17 ? 94.530 58.385 38.853 1.00 17.66 17 THR B C 1
ATOM 2737 O O . THR B 1 17 ? 93.585 58.434 39.643 1.00 17.88 17 THR B O 1
ATOM 2741 N N . GLU B 1 18 ? 95.791 58.353 39.263 1.00 17.87 18 GLU B N 1
ATOM 2742 C CA . GLU B 1 18 ? 96.073 58.412 40.693 1.00 17.88 18 GLU B CA 1
ATOM 2743 C C . GLU B 1 18 ? 95.542 59.717 41.272 1.00 17.98 18 GLU B C 1
ATOM 2744 O O . GLU B 1 18 ? 95.026 59.748 42.387 1.00 16.52 18 GLU B O 1
ATOM 2750 N N . GLU B 1 19 ? 95.658 60.794 40.502 1.00 17.99 19 GLU B N 1
ATOM 2751 C CA . GLU B 1 19 ? 95.176 62.091 40.957 1.00 18.86 19 GLU B CA 1
ATOM 2752 C C . GLU B 1 19 ? 93.678 62.014 41.245 1.00 17.77 19 GLU B C 1
ATOM 2753 O O . GLU B 1 19 ? 93.189 62.565 42.240 1.00 17.73 19 GLU B O 1
ATOM 2759 N N . MET B 1 20 ? 92.950 61.326 40.370 1.00 16.14 20 MET B N 1
ATOM 2760 C CA . MET B 1 20 ? 91.516 61.178 40.544 1.00 14.73 20 MET B CA 1
ATOM 2761 C C . MET B 1 20 ? 91.193 60.358 41.781 1.00 14.45 20 MET B C 1
ATOM 2762 O O . MET B 1 20 ? 90.257 60.671 42.511 1.00 14.13 20 MET B O 1
ATOM 2767 N N . ARG B 1 21 ? 91.947 59.287 42.003 1.00 15.21 21 ARG B N 1
ATOM 2768 C CA . ARG B 1 21 ? 91.686 58.447 43.167 1.00 16.31 21 ARG B CA 1
ATOM 2769 C C . ARG B 1 21 ? 91.864 59.236 44.462 1.00 17.12 21 ARG B C 1
ATOM 2770 O O . ARG B 1 21 ? 91.036 59.133 45.360 1.00 17.44 21 ARG B O 1
ATOM 2778 N N . LYS B 1 22 ? 92.917 60.042 44.547 1.00 18.30 22 LYS B N 1
ATOM 2779 C CA . LYS B 1 22 ? 93.150 60.855 45.748 1.00 20.52 22 LYS B CA 1
ATOM 2780 C C . LYS B 1 22 ? 92.026 61.879 45.936 1.00 20.43 22 LYS B C 1
ATOM 2781 O O . LYS B 1 22 ? 91.527 62.079 47.039 1.00 20.75 22 LYS B O 1
ATOM 2787 N N . ALA B 1 23 ? 91.634 62.528 44.848 1.00 19.99 23 ALA B N 1
ATOM 2788 C CA . ALA B 1 23 ? 90.579 63.530 44.903 1.00 19.39 23 ALA B CA 1
ATOM 2789 C C . ALA B 1 23 ? 89.251 62.925 45.352 1.00 19.52 23 ALA B C 1
ATOM 2790 O O . ALA B 1 23 ? 88.502 63.553 46.102 1.00 19.75 23 ALA B O 1
ATOM 2792 N N . MET B 1 24 ? 88.944 61.714 44.891 1.00 19.49 24 MET B N 1
ATOM 2793 C CA . MET B 1 24 ? 87.695 61.075 45.292 1.00 20.48 24 MET B CA 1
ATOM 2794 C C . MET B 1 24 ? 87.707 60.732 46.780 1.00 21.99 24 MET B C 1
ATOM 2795 O O . MET B 1 24 ? 86.692 60.859 47.456 1.00 21.81 24 MET B O 1
ATOM 2800 N N . ALA B 1 25 ? 88.860 60.313 47.287 1.00 22.80 25 ALA B N 1
ATOM 2801 C CA . ALA B 1 25 ? 88.987 59.964 48.700 1.00 23.83 25 ALA B CA 1
ATOM 2802 C C . ALA B 1 25 ? 88.860 61.205 49.594 1.00 24.14 25 ALA B C 1
ATOM 2803 O O . ALA B 1 25 ? 88.321 61.126 50.697 1.00 24.67 25 ALA B O 1
ATOM 2805 N N . GLN B 1 26 ? 89.354 62.344 49.114 1.00 24.11 26 GLN B N 1
ATOM 2806 C CA . GLN B 1 26 ? 89.305 63.590 49.881 1.00 24.40 26 GLN B CA 1
ATOM 2807 C C . GLN B 1 26 ? 88.145 64.501 49.497 1.00 22.60 26 GLN B C 1
ATOM 2808 O O . GLN B 1 26 ? 88.087 65.639 49.946 1.00 21.90 26 GLN B O 1
ATOM 2814 N N . ALA B 1 27 ? 87.230 64.015 48.669 1.00 20.61 27 ALA B N 1
ATOM 2815 C CA . ALA B 1 27 ? 86.119 64.845 48.215 1.00 19.80 27 ALA B CA 1
ATOM 2816 C C . ALA B 1 27 ? 85.272 65.474 49.319 1.00 18.39 27 ALA B C 1
ATOM 2817 O O . ALA B 1 27 ? 84.897 64.804 50.275 1.00 16.95 27 ALA B O 1
ATOM 2819 N N . GLU B 1 28 ? 84.995 66.770 49.183 1.00 18.75 28 GLU B N 1
ATOM 2820 C CA . GLU B 1 28 ? 84.128 67.476 50.126 1.00 19.14 28 GLU B CA 1
ATOM 2821 C C . GLU B 1 28 ? 82.745 67.223 49.530 1.00 18.54 28 GLU B C 1
ATOM 2822 O O . GLU B 1 28 ? 82.497 67.556 48.359 1.00 18.67 28 GLU B O 1
ATOM 2828 N N . VAL B 1 29 ? 81.851 66.636 50.318 1.00 16.40 29 VAL B N 1
ATOM 2829 C CA . VAL B 1 29 ? 80.523 66.299 49.828 1.00 15.13 29 VAL B CA 1
ATOM 2830 C C . VAL B 1 29 ? 79.359 66.879 50.617 1.00 14.49 29 VAL B C 1
ATOM 2831 O O . VAL B 1 29 ? 79.533 67.479 51.682 1.00 13.84 29 VAL B O 1
ATOM 2835 N N . GLY B 1 30 ? 78.167 66.673 50.075 1.00 12.75 30 GLY B N 1
ATOM 2836 C CA . GLY B 1 30 ? 76.945 67.144 50.705 1.00 13.17 30 GLY B CA 1
ATOM 2837 C C . GLY B 1 30 ? 75.798 66.398 50.058 1.00 12.57 30 GLY B C 1
ATOM 2838 O O . GLY B 1 30 ? 76.027 65.547 49.201 1.00 12.86 30 GLY B O 1
ATOM 2839 N N . ASP B 1 31 ? 74.564 66.684 50.449 1.00 12.59 31 ASP B N 1
ATOM 2840 C CA . ASP B 1 31 ? 73.446 65.976 49.841 1.00 12.40 31 ASP B CA 1
ATOM 2841 C C . ASP B 1 31 ? 73.013 66.746 48.596 1.00 12.04 31 ASP B C 1
ATOM 2842 O O . ASP B 1 31 ? 72.439 67.827 48.699 1.00 11.90 31 ASP B O 1
ATOM 2847 N N . ASP B 1 32 ? 73.280 66.179 47.423 1.00 11.36 32 ASP B N 1
ATOM 2848 C CA . ASP B 1 32 ? 72.930 66.839 46.166 1.00 12.27 32 ASP B CA 1
ATOM 2849 C C . ASP B 1 32 ? 71.429 67.066 45.967 1.00 12.75 32 ASP B C 1
ATOM 2850 O O . ASP B 1 32 ? 71.030 67.924 45.180 1.00 12.29 32 ASP B O 1
ATOM 2855 N N . VAL B 1 33 ? 70.591 66.299 46.657 1.00 11.93 33 VAL B N 1
ATOM 2856 C CA . VAL B 1 33 ? 69.147 66.497 46.525 1.00 13.75 33 VAL B CA 1
ATOM 2857 C C . VAL B 1 33 ? 68.778 67.879 47.081 1.00 13.55 33 VAL B C 1
ATOM 2858 O O . VAL B 1 33 ? 67.814 68.506 46.632 1.00 13.82 33 VAL B O 1
ATOM 2862 N N . TYR B 1 34 ? 69.547 68.351 48.058 1.00 13.42 34 TYR B N 1
ATOM 2863 C CA . TYR B 1 34 ? 69.305 69.666 48.638 1.00 14.74 34 TYR B CA 1
ATOM 2864 C C . TYR B 1 34 ? 70.212 70.702 47.979 1.00 14.72 34 TYR B C 1
ATOM 2865 O O . TYR B 1 34 ? 70.235 71.864 48.400 1.00 13.92 34 TYR B O 1
ATOM 2874 N N . GLY B 1 35 ? 70.949 70.275 46.950 1.00 14.76 35 GLY B N 1
ATOM 2875 C CA . GLY B 1 35 ? 71.868 71.156 46.241 1.00 13.64 35 GLY B CA 1
ATOM 2876 C C . GLY B 1 35 ? 73.039 71.560 47.111 1.00 14.61 35 GLY B C 1
ATOM 2877 O O . GLY B 1 35 ? 73.650 72.616 46.906 1.00 14.92 35 GLY B O 1
ATOM 2878 N N . GLU B 1 36 ? 73.382 70.693 48.060 1.00 14.18 36 GLU B N 1
ATOM 2879 C CA . GLU B 1 36 ? 74.444 70.982 49.014 1.00 13.84 36 GLU B CA 1
ATOM 2880 C C . GLU B 1 36 ? 75.803 70.297 48.866 1.00 14.82 36 GLU B C 1
ATOM 2881 O O . GLU B 1 36 ? 76.648 70.405 49.762 1.00 14.70 36 GLU B O 1
ATOM 2887 N N . ASP B 1 37 ? 76.038 69.599 47.760 1.00 13.06 37 ASP B N 1
ATOM 2888 C CA . ASP B 1 37 ? 77.346 68.979 47.575 1.00 13.34 37 ASP B CA 1
ATOM 2889 C C . ASP B 1 37 ? 78.222 70.024 46.882 1.00 13.67 37 ASP B C 1
ATOM 2890 O O . ASP B 1 37 ? 78.012 70.356 45.717 1.00 13.30 37 ASP B O 1
ATOM 2895 N N . PRO B 1 38 ? 79.233 70.539 47.588 1.00 14.27 38 PRO B N 1
ATOM 2896 C CA . PRO B 1 38 ? 80.122 71.561 47.034 1.00 13.78 38 PRO B CA 1
ATOM 2897 C C . PRO B 1 38 ? 80.895 71.177 45.790 1.00 13.27 38 PRO B C 1
ATOM 2898 O O . PRO B 1 38 ? 81.158 72.022 44.928 1.00 12.66 38 PRO B O 1
ATOM 2902 N N . THR B 1 39 ? 81.272 69.906 45.700 1.00 12.27 39 THR B N 1
ATOM 2903 C CA . THR B 1 39 ? 82.053 69.451 44.556 1.00 11.99 39 THR B CA 1
ATOM 2904 C C . THR B 1 39 ? 81.173 69.273 43.319 1.00 11.05 39 THR B C 1
ATOM 2905 O O . THR B 1 39 ? 81.586 69.604 42.209 1.00 11.15 39 THR B O 1
ATOM 2909 N N . ILE B 1 40 ? 79.961 68.756 43.500 1.00 10.73 40 ILE B N 1
ATOM 2910 C CA . ILE B 1 40 ? 79.038 68.636 42.370 1.00 11.94 40 ILE B CA 1
ATOM 2911 C C . ILE B 1 40 ? 78.738 70.070 41.918 1.00 11.29 40 ILE B C 1
ATOM 2912 O O . ILE B 1 40 ? 78.708 70.367 40.725 1.00 10.66 40 ILE B O 1
ATOM 2917 N N . ASN B 1 41 ? 78.516 70.965 42.878 1.00 11.67 41 ASN B N 1
ATOM 2918 C CA . ASN B 1 41 ? 78.189 72.346 42.528 1.00 11.74 41 ASN B CA 1
ATOM 2919 C C . ASN B 1 41 ? 79.301 73.029 41.750 1.00 11.40 41 ASN B C 1
ATOM 2920 O O . ASN B 1 41 ? 79.025 73.783 40.817 1.00 11.88 41 ASN B O 1
ATOM 2925 N N . GLU B 1 42 ? 80.551 72.767 42.127 1.00 10.47 42 GLU B N 1
ATOM 2926 C CA . GLU B 1 42 ? 81.682 73.371 41.437 1.00 11.64 42 GLU B CA 1
ATOM 2927 C C . GLU B 1 42 ? 81.844 72.734 40.054 1.00 11.62 42 GLU B C 1
ATOM 2928 O O . GLU B 1 42 ? 82.156 73.427 39.078 1.00 11.47 42 GLU B O 1
ATOM 2934 N N . LEU B 1 43 ? 81.633 71.421 39.955 1.00 10.92 43 LEU B N 1
ATOM 2935 C CA . LEU B 1 43 ? 81.732 70.759 38.649 1.00 10.17 43 LEU B CA 1
ATOM 2936 C C . LEU B 1 43 ? 80.679 71.352 37.709 1.00 10.97 43 LEU B C 1
ATOM 2937 O O . LEU B 1 43 ? 80.961 71.652 36.545 1.00 9.68 43 LEU B O 1
ATOM 2942 N N . GLU B 1 44 ? 79.455 71.527 38.200 1.00 9.81 44 GLU B N 1
ATOM 2943 C CA . GLU B 1 44 ? 78.428 72.094 37.342 1.00 9.57 44 GLU B CA 1
ATOM 2944 C C . GLU B 1 44 ? 78.776 73.541 36.966 1.00 11.27 44 GLU B C 1
ATOM 2945 O O . GLU B 1 44 ? 78.599 73.947 35.814 1.00 10.99 44 GLU B O 1
ATOM 2951 N N . ARG B 1 45 ? 79.289 74.312 37.922 1.00 11.69 45 ARG B N 1
ATOM 2952 C CA . ARG B 1 45 ? 79.660 75.703 37.641 1.00 12.74 45 ARG B CA 1
ATOM 2953 C C . ARG B 1 45 ? 80.748 75.754 36.570 1.00 12.76 45 ARG B C 1
ATOM 2954 O O . ARG B 1 45 ? 80.680 76.544 35.625 1.00 12.49 45 ARG B O 1
ATOM 2962 N N . LEU B 1 46 ? 81.762 74.911 36.738 1.00 12.07 46 LEU B N 1
ATOM 2963 C CA . LEU B 1 46 ? 82.877 74.836 35.801 1.00 12.60 46 LEU B CA 1
ATOM 2964 C C . LEU B 1 46 ? 82.401 74.385 34.423 1.00 12.13 46 LEU B C 1
ATOM 2965 O O . LEU B 1 46 ? 82.813 74.931 33.394 1.00 11.08 46 LEU B O 1
ATOM 2970 N N . ALA B 1 47 ? 81.530 73.381 34.406 1.00 11.13 47 ALA B N 1
ATOM 2971 C CA . ALA B 1 47 ? 81.000 72.870 33.146 1.00 11.32 47 ALA B CA 1
ATOM 2972 C C . ALA B 1 47 ? 80.240 73.960 32.394 1.00 10.78 47 ALA B C 1
ATOM 2973 O O . ALA B 1 47 ? 80.451 74.162 31.196 1.00 10.71 47 ALA B O 1
ATOM 2975 N N . ALA B 1 48 ? 79.349 74.658 33.089 1.00 10.08 48 ALA B N 1
ATOM 2976 C CA . ALA B 1 48 ? 78.571 75.724 32.459 1.00 10.27 48 ALA B CA 1
ATOM 2977 C C . ALA B 1 48 ? 79.490 76.806 31.878 1.00 11.18 48 ALA B C 1
ATOM 2978 O O . ALA B 1 48 ? 79.341 77.225 30.726 1.00 11.07 48 ALA B O 1
ATOM 2980 N N . GLU B 1 49 ? 80.447 77.246 32.679 1.00 11.19 49 GLU B N 1
ATOM 2981 C CA . GLU B 1 49 ? 81.386 78.278 32.262 1.00 11.29 49 GLU B CA 1
ATOM 2982 C C . GLU B 1 49 ? 82.172 77.846 31.031 1.00 11.31 49 GLU B C 1
ATOM 2983 O O . GLU B 1 49 ? 82.306 78.595 30.060 1.00 10.66 49 GLU B O 1
ATOM 2989 N N . THR B 1 50 ? 82.690 76.625 31.077 1.00 10.69 50 THR B N 1
ATOM 2990 C CA . THR B 1 50 ? 83.480 76.095 29.975 1.00 11.57 50 THR B CA 1
ATOM 2991 C C . THR B 1 50 ? 82.690 76.046 28.670 1.00 10.94 50 THR B C 1
ATOM 2992 O O . THR B 1 50 ? 83.244 76.295 27.597 1.00 10.47 50 THR B O 1
ATOM 2996 N N . PHE B 1 51 ? 81.400 75.734 28.756 1.00 10.20 51 PHE B N 1
ATOM 2997 C CA . PHE B 1 51 ? 80.561 75.663 27.560 1.00 10.26 51 PHE B CA 1
ATOM 2998 C C . PHE B 1 51 ? 79.822 76.960 27.266 1.00 10.05 51 PHE B C 1
ATOM 2999 O O . PHE B 1 51 ? 79.021 77.029 26.339 1.00 11.08 51 PHE B O 1
ATOM 3007 N N . GLY B 1 52 ? 80.088 77.987 28.062 1.00 11.17 52 GLY B N 1
ATOM 3008 C CA . GLY B 1 52 ? 79.439 79.270 27.840 1.00 11.27 52 GLY B CA 1
ATOM 3009 C C . GLY B 1 52 ? 77.935 79.256 28.017 1.00 11.73 52 GLY B C 1
ATOM 3010 O O . GLY B 1 52 ? 77.206 79.918 27.274 1.00 11.85 52 GLY B O 1
ATOM 3011 N N . LYS B 1 53 ? 77.469 78.503 29.008 1.00 11.50 53 LYS B N 1
ATOM 3012 C CA . LYS B 1 53 ? 76.040 78.407 29.304 1.00 12.02 53 LYS B CA 1
ATOM 3013 C C . LYS B 1 53 ? 75.808 78.834 30.751 1.00 12.14 53 LYS B C 1
ATOM 3014 O O . LYS B 1 53 ? 76.740 78.849 31.557 1.00 13.02 53 LYS B O 1
ATOM 3020 N N . GLU B 1 54 ? 74.568 79.158 31.096 1.00 12.90 54 GLU B N 1
ATOM 3021 C CA . GLU B 1 54 ? 74.309 79.625 32.449 1.00 13.53 54 GLU B CA 1
ATOM 3022 C C . GLU B 1 54 ? 74.072 78.556 33.500 1.00 13.14 54 GLU B C 1
ATOM 3023 O O . GLU B 1 54 ? 74.121 78.850 34.694 1.00 11.80 54 GLU B O 1
ATOM 3029 N N . ALA B 1 55 ? 73.830 77.317 33.082 1.00 10.30 55 ALA B N 1
ATOM 3030 C CA . ALA B 1 55 ? 73.562 76.269 34.060 1.00 10.52 55 ALA B CA 1
ATOM 3031 C C . ALA B 1 55 ? 74.033 74.888 33.602 1.00 10.88 55 ALA B C 1
ATOM 3032 O O . ALA B 1 55 ? 74.250 74.655 32.414 1.00 9.74 55 ALA B O 1
ATOM 3034 N N . ALA B 1 56 ? 74.176 73.967 34.550 1.00 10.87 56 ALA B N 1
ATOM 3035 C CA . ALA B 1 56 ? 74.617 72.618 34.210 1.00 9.44 56 ALA B CA 1
ATOM 3036 C C . ALA B 1 56 ? 74.065 71.606 35.207 1.00 10.15 56 ALA B C 1
ATOM 3037 O O . ALA B 1 56 ? 73.667 71.967 36.329 1.00 9.21 56 ALA B O 1
ATOM 3039 N N . LEU B 1 57 ? 74.033 70.345 34.785 1.00 9.46 57 LEU B N 1
ATOM 3040 C CA . LEU B 1 57 ? 73.493 69.259 35.595 1.00 9.94 57 LEU B CA 1
ATOM 3041 C C . LEU B 1 57 ? 74.339 68.008 35.437 1.00 9.71 57 LEU B C 1
ATOM 3042 O O . LEU B 1 57 ? 74.505 67.512 34.330 1.00 9.97 57 LEU B O 1
ATOM 3047 N N . PHE B 1 58 ? 74.869 67.499 36.540 1.00 9.42 58 PHE B N 1
ATOM 3048 C CA . PHE B 1 58 ? 75.654 66.274 36.481 1.00 10.48 58 PHE B CA 1
ATOM 3049 C C . PHE B 1 58 ? 74.675 65.089 36.467 1.00 9.99 58 PHE B C 1
ATOM 3050 O O . PHE B 1 58 ? 73.655 65.105 37.164 1.00 11.07 58 PHE B O 1
ATOM 3058 N N . VAL B 1 59 ? 74.987 64.071 35.668 1.00 9.40 59 VAL B N 1
ATOM 3059 C CA . VAL B 1 59 ? 74.143 62.874 35.566 1.00 9.21 59 VAL B CA 1
ATOM 3060 C C . VAL B 1 59 ? 75.021 61.619 35.599 1.00 10.27 59 VAL B C 1
ATOM 3061 O O . VAL B 1 59 ? 76.200 61.669 35.252 1.00 10.56 59 VAL B O 1
ATOM 3065 N N . PRO B 1 60 ? 74.451 60.478 36.016 1.00 12.10 60 PRO B N 1
ATOM 3066 C CA . PRO B 1 60 ? 75.189 59.206 36.101 1.00 12.12 60 PRO B CA 1
ATOM 3067 C C . PRO B 1 60 ? 75.679 58.617 34.792 1.00 12.62 60 PRO B C 1
ATOM 3068 O O . PRO B 1 60 ? 76.584 57.781 34.797 1.00 12.09 60 PRO B O 1
ATOM 3072 N N . SER B 1 61 ? 75.091 59.045 33.678 1.00 11.10 61 SER B N 1
ATOM 3073 C CA . SER B 1 61 ? 75.452 58.500 32.375 1.00 11.53 61 SER B CA 1
ATOM 3074 C C . SER B 1 61 ? 75.077 59.442 31.239 1.00 10.98 61 SER B C 1
ATOM 3075 O O . SER B 1 61 ? 74.229 60.313 31.410 1.00 10.89 61 SER B O 1
ATOM 3078 N N . GLY B 1 62 ? 75.709 59.242 30.083 1.00 10.72 62 GLY B N 1
ATOM 3079 C CA . GLY B 1 62 ? 75.417 60.072 28.926 1.00 10.87 62 GLY B CA 1
ATOM 3080 C C . GLY B 1 62 ? 74.004 59.792 28.446 1.00 10.73 62 GLY B C 1
ATOM 3081 O O . GLY B 1 62 ? 73.320 60.688 27.952 1.00 10.96 62 GLY B O 1
ATOM 3082 N N . THR B 1 63 ? 73.560 58.545 28.588 1.00 9.68 63 THR B N 1
ATOM 3083 C CA . THR B 1 63 ? 72.206 58.180 28.178 1.00 9.61 63 THR B CA 1
ATOM 3084 C C . THR B 1 63 ? 71.232 59.016 29.011 1.00 9.96 63 THR B C 1
ATOM 3085 O O . THR B 1 63 ? 70.300 59.608 28.469 1.00 9.83 63 THR B O 1
ATOM 3089 N N . MET B 1 64 ? 71.442 59.076 30.325 1.00 9.98 64 MET B N 1
ATOM 3090 C CA . MET B 1 64 ? 70.528 59.863 31.139 1.00 10.08 64 MET B CA 1
ATOM 3091 C C . MET B 1 64 ? 70.625 61.328 30.728 1.00 10.41 64 MET B C 1
ATOM 3092 O O . MET B 1 64 ? 69.622 62.034 30.716 1.00 10.04 64 MET B O 1
ATOM 3097 N N . GLY B 1 65 ? 71.835 61.782 30.400 1.00 10.44 65 GLY B N 1
ATOM 3098 C CA . GLY B 1 65 ? 72.008 63.162 29.983 1.00 8.52 65 GLY B CA 1
ATOM 3099 C C . GLY B 1 65 ? 71.174 63.470 28.741 1.00 9.68 65 GLY B C 1
ATOM 3100 O O . GLY B 1 65 ? 70.503 64.493 28.681 1.00 8.64 65 GLY B O 1
ATOM 3101 N N . ASN B 1 66 ? 71.219 62.593 27.742 1.00 9.16 66 ASN B N 1
ATOM 3102 C CA . ASN B 1 66 ? 70.439 62.806 26.522 1.00 9.70 66 ASN B CA 1
ATOM 3103 C C . ASN B 1 66 ? 68.940 62.705 26.801 1.00 9.57 66 ASN B C 1
ATOM 3104 O O . ASN B 1 66 ? 68.140 63.501 26.294 1.00 9.95 66 ASN B O 1
ATOM 3109 N N . GLN B 1 67 ? 68.552 61.714 27.601 1.00 10.34 67 GLN B N 1
ATOM 3110 C CA . GLN B 1 67 ? 67.138 61.520 27.867 1.00 9.80 67 GLN B CA 1
ATOM 3111 C C . GLN B 1 67 ? 66.493 62.609 28.715 1.00 9.34 67 GLN B C 1
ATOM 3112 O O . GLN B 1 67 ? 65.338 62.958 28.468 1.00 9.74 67 GLN B O 1
ATOM 3118 N N . VAL B 1 68 ? 67.200 63.166 29.695 1.00 10.77 68 VAL B N 1
ATOM 3119 C CA . VAL B 1 68 ? 66.579 64.233 30.470 1.00 11.05 68 VAL B CA 1
ATOM 3120 C C . VAL B 1 68 ? 66.519 65.491 29.596 1.00 11.43 68 VAL B C 1
ATOM 3121 O O . VAL B 1 68 ? 65.639 66.324 29.767 1.00 10.85 68 VAL B O 1
ATOM 3125 N N . SER B 1 69 ? 67.447 65.618 28.651 1.00 10.39 69 SER B N 1
ATOM 3126 C CA . SER B 1 69 ? 67.447 66.774 27.758 1.00 10.45 69 SER B CA 1
ATOM 3127 C C . SER B 1 69 ? 66.227 66.673 26.855 1.00 11.22 69 SER B C 1
ATOM 3128 O O . SER B 1 69 ? 65.515 67.655 26.642 1.00 10.00 69 SER B O 1
ATOM 3131 N N . ILE B 1 70 ? 65.976 65.471 26.346 1.00 10.67 70 ILE B N 1
ATOM 3132 C CA . ILE B 1 70 ? 64.825 65.243 25.490 1.00 10.11 70 ILE B CA 1
ATOM 3133 C C . ILE B 1 70 ? 63.557 65.520 26.287 1.00 11.54 70 ILE B C 1
ATOM 3134 O O . ILE B 1 70 ? 62.653 66.181 25.793 1.00 10.43 70 ILE B O 1
ATOM 3139 N N . MET B 1 71 ? 63.492 65.036 27.527 1.00 10.55 71 MET B N 1
ATOM 3140 C CA . MET B 1 71 ? 62.306 65.273 28.342 1.00 11.29 71 MET B CA 1
ATOM 3141 C C . MET B 1 71 ? 62.082 66.761 28.562 1.00 11.65 71 MET B C 1
ATOM 3142 O O . MET B 1 71 ? 60.948 67.244 28.457 1.00 12.23 71 MET B O 1
ATOM 3147 N N . ALA B 1 72 ? 63.161 67.492 28.840 1.00 11.06 72 ALA B N 1
ATOM 3148 C CA . ALA B 1 72 ? 63.054 68.920 29.106 1.00 11.69 72 ALA B CA 1
ATOM 3149 C C . ALA B 1 72 ? 62.764 69.775 27.871 1.00 12.41 72 ALA B C 1
ATOM 3150 O O . ALA B 1 72 ? 62.268 70.901 27.998 1.00 13.03 72 ALA B O 1
ATOM 3152 N N . HIS B 1 73 ? 63.070 69.243 26.691 1.00 11.45 73 HIS B N 1
ATOM 3153 C CA . HIS B 1 73 ? 62.849 69.962 25.438 1.00 11.39 73 HIS B CA 1
ATOM 3154 C C . HIS B 1 73 ? 61.526 69.624 24.755 1.00 11.82 73 HIS B C 1
ATOM 3155 O O . HIS B 1 73 ? 61.071 70.367 23.878 1.00 11.92 73 HIS B O 1
ATOM 3162 N N . THR B 1 74 ? 60.906 68.514 25.140 1.00 11.46 74 THR B N 1
ATOM 3163 C CA . THR B 1 74 ? 59.693 68.077 24.440 1.00 11.84 74 THR B CA 1
ATOM 3164 C C . THR B 1 74 ? 58.443 67.819 25.265 1.00 13.56 74 THR B C 1
ATOM 3165 O O . THR B 1 74 ? 58.468 67.847 26.490 1.00 14.19 74 THR B O 1
ATOM 3169 N N . GLN B 1 75 ? 57.351 67.566 24.549 1.00 12.92 75 GLN B N 1
ATOM 3170 C CA . GLN B 1 75 ? 56.069 67.207 25.144 1.00 14.84 75 GLN B CA 1
ATOM 3171 C C . GLN B 1 75 ? 55.638 65.927 24.427 1.00 13.98 75 GLN B C 1
ATOM 3172 O O . GLN B 1 75 ? 56.105 65.638 23.322 1.00 13.22 75 GLN B O 1
ATOM 3178 N N . ARG B 1 76 ? 54.751 65.158 25.050 1.00 13.52 76 ARG B N 1
ATOM 3179 C CA . ARG B 1 76 ? 54.284 63.904 24.465 1.00 13.78 76 ARG B CA 1
ATOM 3180 C C . ARG B 1 76 ? 53.807 64.067 23.028 1.00 13.91 76 ARG B C 1
ATOM 3181 O O . ARG B 1 76 ? 53.092 65.021 22.709 1.00 15.29 76 ARG B O 1
ATOM 3189 N N . GLY B 1 77 ? 54.181 63.122 22.176 1.00 14.78 77 GLY B N 1
ATOM 3190 C CA . GLY B 1 77 ? 53.769 63.161 20.784 1.00 15.41 77 GLY B CA 1
ATOM 3191 C C . GLY B 1 77 ? 54.667 63.990 19.884 1.00 17.14 77 GLY B C 1
ATOM 3192 O O . GLY B 1 77 ? 54.446 64.024 18.673 1.00 18.57 77 GLY B O 1
ATOM 3193 N N . ASP B 1 78 ? 55.660 64.672 20.451 1.00 15.01 78 ASP B N 1
ATOM 3194 C CA . ASP B 1 78 ? 56.563 65.467 19.630 1.00 14.29 78 ASP B CA 1
ATOM 3195 C C . ASP B 1 78 ? 57.475 64.565 18.812 1.00 14.26 78 ASP B C 1
ATOM 3196 O O . ASP B 1 78 ? 57.554 63.352 19.036 1.00 14.90 78 ASP B O 1
ATOM 3201 N N . GLU B 1 79 ? 58.178 65.170 17.861 1.00 13.16 79 GLU B N 1
ATOM 3202 C CA . GLU B 1 79 ? 59.119 64.431 17.040 1.00 13.90 79 GLU B CA 1
ATOM 3203 C C . GLU B 1 79 ? 60.503 65.051 17.245 1.00 12.81 79 GLU B C 1
ATOM 3204 O O . GLU B 1 79 ? 60.618 66.253 17.444 1.00 12.21 79 GLU B O 1
ATOM 3210 N N . VAL B 1 80 ? 61.537 64.217 17.223 1.00 12.34 80 VAL B N 1
ATOM 3211 C CA . VAL B 1 80 ? 62.919 64.671 17.393 1.00 12.67 80 VAL B CA 1
ATOM 3212 C C . VAL B 1 80 ? 63.712 64.297 16.145 1.00 11.95 80 VAL B C 1
ATOM 3213 O O . VAL B 1 80 ? 63.858 63.119 15.837 1.00 12.00 80 VAL B O 1
ATOM 3217 N N . ILE B 1 81 ? 64.191 65.292 15.404 1.00 11.61 81 ILE B N 1
ATOM 3218 C CA . ILE B 1 81 ? 64.998 65.012 14.220 1.00 11.91 81 ILE B CA 1
ATOM 3219 C C . ILE B 1 81 ? 66.387 64.629 14.717 1.00 12.32 81 ILE B C 1
ATOM 3220 O O . ILE B 1 81 ? 66.938 65.291 15.588 1.00 11.84 81 ILE B O 1
ATOM 3225 N N . LEU B 1 82 ? 66.944 63.554 14.181 1.00 12.53 82 LEU B N 1
ATOM 3226 C CA . LEU B 1 82 ? 68.286 63.154 14.579 1.00 12.79 82 LEU B CA 1
ATOM 3227 C C . LEU B 1 82 ? 68.947 62.405 13.431 1.00 12.73 82 LEU B C 1
ATOM 3228 O O . LEU B 1 82 ? 68.277 61.953 12.504 1.00 13.48 82 LEU B O 1
ATOM 3233 N N . GLU B 1 83 ? 70.268 62.288 13.486 1.00 13.60 83 GLU B N 1
ATOM 3234 C CA . GLU B 1 83 ? 71.000 61.614 12.424 1.00 13.55 83 GLU B CA 1
ATOM 3235 C C . GLU B 1 83 ? 70.678 60.129 12.450 1.00 14.64 83 GLU B C 1
ATOM 3236 O O . GLU B 1 83 ? 70.607 59.512 13.517 1.00 13.12 83 GLU B O 1
ATOM 3242 N N . ALA B 1 84 ? 70.478 59.563 11.258 1.00 14.86 84 ALA B N 1
ATOM 3243 C CA . ALA B 1 84 ? 70.073 58.163 11.096 1.00 15.69 84 ALA B CA 1
ATOM 3244 C C . ALA B 1 84 ? 70.915 57.100 11.797 1.00 15.07 84 ALA B C 1
ATOM 3245 O O . ALA B 1 84 ? 70.413 56.020 12.138 1.00 14.96 84 ALA B O 1
ATOM 3247 N N . ASP B 1 85 ? 72.185 57.409 12.016 1.00 14.66 85 ASP B N 1
ATOM 3248 C CA . ASP B 1 85 ? 73.102 56.486 12.682 1.00 15.57 85 ASP B CA 1
ATOM 3249 C C . ASP B 1 85 ? 73.549 57.004 14.048 1.00 14.70 85 ASP B C 1
ATOM 3250 O O . ASP B 1 85 ? 74.602 56.611 14.536 1.00 14.92 85 ASP B O 1
ATOM 3255 N N . SER B 1 86 ? 72.756 57.869 14.672 1.00 14.85 86 SER B N 1
ATOM 3256 C CA . SER B 1 86 ? 73.141 58.426 15.966 1.00 12.73 86 SER B CA 1
ATOM 3257 C C . SER B 1 86 ? 72.842 57.527 17.175 1.00 13.81 86 SER B C 1
ATOM 3258 O O . SER B 1 86 ? 71.931 56.687 17.149 1.00 12.35 86 SER B O 1
ATOM 3261 N N . HIS B 1 87 ? 73.608 57.743 18.242 1.00 12.44 87 HIS B N 1
ATOM 3262 C CA . HIS B 1 87 ? 73.502 56.972 19.481 1.00 14.54 87 HIS B CA 1
ATOM 3263 C C . HIS B 1 87 ? 72.119 57.031 20.117 1.00 14.83 87 HIS B C 1
ATOM 3264 O O . HIS B 1 87 ? 71.617 56.017 20.603 1.00 14.48 87 HIS B O 1
ATOM 3271 N N . ILE B 1 88 ? 71.497 58.207 20.118 1.00 13.84 88 ILE B N 1
ATOM 3272 C CA . ILE B 1 88 ? 70.175 58.331 20.722 1.00 13.31 88 ILE B CA 1
ATOM 3273 C C . ILE B 1 88 ? 69.180 57.381 20.072 1.00 15.20 88 ILE B C 1
ATOM 3274 O O . ILE B 1 88 ? 68.290 56.847 20.744 1.00 14.28 88 ILE B O 1
ATOM 3279 N N . PHE B 1 89 ? 69.334 57.162 18.771 1.00 13.46 89 PHE B N 1
ATOM 3280 C CA . PHE B 1 89 ? 68.440 56.255 18.056 1.00 17.60 89 PHE B CA 1
ATOM 3281 C C . PHE B 1 89 ? 68.837 54.782 18.198 1.00 17.72 89 PHE B C 1
ATOM 3282 O O . PHE B 1 89 ? 67.989 53.921 18.443 1.00 18.12 89 PHE B O 1
ATOM 3290 N N . TRP B 1 90 ? 70.123 54.485 18.050 1.00 17.26 90 TRP B N 1
ATOM 3291 C CA . TRP B 1 90 ? 70.577 53.092 18.102 1.00 18.48 90 TRP B CA 1
ATOM 3292 C C . TRP B 1 90 ? 70.949 52.424 19.421 1.00 18.44 90 TRP B C 1
ATOM 3293 O O . TRP B 1 90 ? 70.709 51.231 19.597 1.00 19.11 90 TRP B O 1
ATOM 3304 N N . TYR B 1 91 ? 71.533 53.182 20.339 1.00 16.34 91 TYR B N 1
ATOM 3305 C CA . TYR B 1 91 ? 72.035 52.603 21.573 1.00 16.31 91 TYR B CA 1
ATOM 3306 C C . TYR B 1 91 ? 71.440 53.058 22.896 1.00 14.20 91 TYR B C 1
ATOM 3307 O O . TYR B 1 91 ? 72.063 52.870 23.947 1.00 14.98 91 TYR B O 1
ATOM 3316 N N . GLU B 1 92 ? 70.260 53.659 22.867 1.00 13.57 92 GLU B N 1
ATOM 3317 C CA . GLU B 1 92 ? 69.665 54.112 24.114 1.00 13.02 92 GLU B CA 1
ATOM 3318 C C . GLU B 1 92 ? 68.337 53.453 24.496 1.00 12.98 92 GLU B C 1
ATOM 3319 O O . GLU B 1 92 ? 67.415 54.095 25.016 1.00 13.03 92 GLU B O 1
ATOM 3325 N N . VAL B 1 93 ? 68.267 52.155 24.199 1.00 11.43 93 VAL B N 1
ATOM 3326 C CA . VAL B 1 93 ? 67.155 51.287 24.580 1.00 13.07 93 VAL B CA 1
ATOM 3327 C C . VAL B 1 93 ? 65.746 51.773 24.293 1.00 13.90 93 VAL B C 1
ATOM 3328 O O . VAL B 1 93 ? 64.813 51.402 25.007 1.00 14.92 93 VAL B O 1
ATOM 3332 N N . GLY B 1 94 ? 65.587 52.594 23.257 1.00 13.23 94 GLY B N 1
ATOM 3333 C CA . GLY B 1 94 ? 64.270 53.106 22.925 1.00 13.20 94 GLY B CA 1
ATOM 3334 C C . GLY B 1 94 ? 63.717 54.032 23.992 1.00 12.75 94 GLY B C 1
ATOM 3335 O O . GLY B 1 94 ? 62.504 54.252 24.050 1.00 12.84 94 GLY B O 1
ATOM 3336 N N . ALA B 1 95 ? 64.603 54.570 24.826 1.00 11.57 95 ALA B N 1
ATOM 3337 C CA . ALA B 1 95 ? 64.218 55.464 25.910 1.00 12.12 95 ALA B CA 1
ATOM 3338 C C . ALA B 1 95 ? 63.402 56.683 25.490 1.00 12.18 95 ALA B C 1
ATOM 3339 O O . ALA B 1 95 ? 62.484 57.101 26.199 1.00 12.67 95 ALA B O 1
ATOM 3341 N N . MET B 1 96 ? 63.704 57.253 24.330 1.00 12.47 96 MET B N 1
ATOM 3342 C CA . MET B 1 96 ? 62.968 58.441 23.933 1.00 12.62 96 MET B CA 1
ATOM 3343 C C . MET B 1 96 ? 61.461 58.196 23.810 1.00 11.93 96 MET B C 1
ATOM 3344 O O . MET B 1 96 ? 60.659 59.062 24.174 1.00 10.97 96 MET B O 1
ATOM 3349 N N . ALA B 1 97 ? 61.071 57.011 23.343 1.00 11.48 97 ALA B N 1
ATOM 3350 C CA . ALA B 1 97 ? 59.654 56.688 23.205 1.00 11.95 97 ALA B CA 1
ATOM 3351 C C . ALA B 1 97 ? 58.993 56.416 24.554 1.00 12.58 97 ALA B C 1
ATOM 3352 O O . ALA B 1 97 ? 57.879 56.858 24.803 1.00 12.27 97 ALA B O 1
ATOM 3354 N N . VAL B 1 98 ? 59.675 55.671 25.413 1.00 12.73 98 VAL B N 1
ATOM 3355 C CA . VAL B 1 98 ? 59.131 55.328 26.723 1.00 12.91 98 VAL B CA 1
ATOM 3356 C C . VAL B 1 98 ? 59.075 56.495 27.700 1.00 13.17 98 VAL B C 1
ATOM 3357 O O . VAL B 1 98 ? 58.049 56.759 28.315 1.00 13.15 98 VAL B O 1
ATOM 3361 N N . LEU B 1 99 ? 60.188 57.197 27.843 1.00 12.93 99 LEU B N 1
ATOM 3362 C CA . LEU B 1 99 ? 60.271 58.290 28.797 1.00 12.97 99 LEU B CA 1
ATOM 3363 C C . LEU B 1 99 ? 59.599 59.591 28.385 1.00 13.01 99 LEU B C 1
ATOM 3364 O O . LEU B 1 99 ? 58.940 60.237 29.201 1.00 14.17 99 LEU B O 1
ATOM 3369 N N . SER B 1 100 ? 59.757 59.969 27.123 1.00 12.58 100 SER B N 1
ATOM 3370 C CA . SER B 1 100 ? 59.192 61.219 26.626 1.00 12.29 100 SER B CA 1
ATOM 3371 C C . SER B 1 100 ? 58.004 61.085 25.679 1.00 12.66 100 SER B C 1
ATOM 3372 O O . SER B 1 100 ? 57.363 62.083 25.352 1.00 11.98 100 SER B O 1
ATOM 3375 N N . GLY B 1 101 ? 57.717 59.863 25.237 1.00 12.59 101 GLY B N 1
ATOM 3376 C CA . GLY B 1 101 ? 56.615 59.660 24.309 1.00 12.11 101 GLY B CA 1
ATOM 3377 C C . GLY B 1 101 ? 56.832 60.380 22.988 1.00 12.65 101 GLY B C 1
ATOM 3378 O O . GLY B 1 101 ? 55.877 60.845 22.362 1.00 13.18 101 GLY B O 1
ATOM 3379 N N . VAL B 1 102 ? 58.087 60.482 22.558 1.00 12.24 102 VAL B N 1
ATOM 3380 C CA . VAL B 1 102 ? 58.391 61.163 21.299 1.00 12.23 102 VAL B CA 1
ATOM 3381 C C . VAL B 1 102 ? 58.865 60.203 20.215 1.00 11.92 102 VAL B C 1
ATOM 3382 O O . VAL B 1 102 ? 59.356 59.112 20.505 1.00 11.67 102 VAL B O 1
ATOM 3386 N N . MET B 1 103 ? 58.700 60.626 18.963 1.00 12.25 103 MET B N 1
ATOM 3387 C CA . MET B 1 103 ? 59.091 59.843 17.792 1.00 14.02 103 MET B CA 1
ATOM 3388 C C . MET B 1 103 ? 60.423 60.311 17.217 1.00 13.03 103 MET B C 1
ATOM 3389 O O . MET B 1 103 ? 60.665 61.505 17.118 1.00 12.53 103 MET B O 1
ATOM 3394 N N . PRO B 1 104 ? 61.304 59.379 16.842 1.00 13.54 104 PRO B N 1
ATOM 3395 C CA . PRO B 1 104 ? 62.563 59.844 16.262 1.00 13.39 104 PRO B CA 1
ATOM 3396 C C . PRO B 1 104 ? 62.248 60.079 14.778 1.00 14.43 104 PRO B C 1
ATOM 3397 O O . PRO B 1 104 ? 61.371 59.413 14.218 1.00 13.82 104 PRO B O 1
ATOM 3401 N N . HIS B 1 105 ? 62.917 61.042 14.155 1.00 14.25 105 HIS B N 1
ATOM 3402 C CA . HIS B 1 105 ? 62.723 61.298 12.729 1.00 15.04 105 HIS B CA 1
ATOM 3403 C C . HIS B 1 105 ? 64.129 61.268 12.157 1.00 15.11 105 HIS B C 1
ATOM 3404 O O . HIS B 1 105 ? 64.799 62.293 12.082 1.00 14.85 105 HIS B O 1
ATOM 3411 N N . PRO B 1 106 ? 64.602 60.083 11.765 1.00 15.76 106 PRO B N 1
ATOM 3412 C CA . PRO B 1 106 ? 65.942 59.900 11.203 1.00 16.52 106 PRO B CA 1
ATOM 3413 C C . PRO B 1 106 ? 66.167 60.651 9.905 1.00 18.20 106 PRO B C 1
ATOM 3414 O O . PRO B 1 106 ? 65.301 60.670 9.017 1.00 17.68 106 PRO B O 1
ATOM 3418 N N . VAL B 1 107 ? 67.344 61.259 9.809 1.00 16.81 107 VAL B N 1
ATOM 3419 C CA . VAL B 1 107 ? 67.762 62.001 8.631 1.00 17.62 107 VAL B CA 1
ATOM 3420 C C . VAL B 1 107 ? 69.167 61.516 8.316 1.00 18.88 107 VAL B C 1
ATOM 3421 O O . VAL B 1 107 ? 70.041 61.490 9.188 1.00 17.58 107 VAL B O 1
ATOM 3425 N N . PRO B 1 108 ? 69.407 61.117 7.063 1.00 19.81 108 PRO B N 1
ATOM 3426 C CA . PRO B 1 108 ? 70.739 60.638 6.697 1.00 21.30 108 PRO B CA 1
ATOM 3427 C C . PRO B 1 108 ? 71.748 61.750 6.886 1.00 21.03 108 PRO B C 1
ATOM 3428 O O . PRO B 1 108 ? 71.401 62.929 6.852 1.00 22.37 108 PRO B O 1
ATOM 3432 N N . GLY B 1 109 ? 72.996 61.368 7.094 1.00 20.52 109 GLY B N 1
ATOM 3433 C CA . GLY B 1 109 ? 74.043 62.355 7.233 1.00 20.08 109 GLY B CA 1
ATOM 3434 C C . GLY B 1 109 ? 75.294 61.791 6.600 1.00 20.98 109 GLY B C 1
ATOM 3435 O O . GLY B 1 109 ? 75.367 60.594 6.331 1.00 20.22 109 GLY B O 1
ATOM 3436 N N . LYS B 1 110 ? 76.260 62.655 6.326 1.00 21.48 110 LYS B N 1
ATOM 3437 C CA . LYS B 1 110 ? 77.533 62.220 5.771 1.00 23.03 110 LYS B CA 1
ATOM 3438 C C . LYS B 1 110 ? 78.503 62.410 6.930 1.00 22.10 110 LYS B C 1
ATOM 3439 O O . LYS B 1 110 ? 78.793 63.535 7.332 1.00 21.83 110 LYS B O 1
ATOM 3445 N N . ASN B 1 111 ? 78.972 61.306 7.497 1.00 22.32 111 ASN B N 1
ATOM 3446 C CA . ASN B 1 111 ? 79.896 61.373 8.623 1.00 22.71 111 ASN B CA 1
ATOM 3447 C C . ASN B 1 111 ? 79.344 62.268 9.719 1.00 22.68 111 ASN B C 1
ATOM 3448 O O . ASN B 1 111 ? 80.048 63.135 10.238 1.00 22.62 111 ASN B O 1
ATOM 3453 N N . GLY B 1 112 ? 78.067 62.063 10.040 1.00 21.79 112 GLY B N 1
ATOM 3454 C CA . GLY B 1 112 ? 77.409 62.827 11.085 1.00 20.62 112 GLY B CA 1
ATOM 3455 C C . GLY B 1 112 ? 76.790 64.157 10.690 1.00 20.56 112 GLY B C 1
ATOM 3456 O O . GLY B 1 112 ? 75.992 64.720 11.450 1.00 20.06 112 GLY B O 1
ATOM 3457 N N . ALA B 1 113 ? 77.151 64.668 9.515 1.00 18.38 113 ALA B N 1
ATOM 3458 C CA . ALA B 1 113 ? 76.617 65.944 9.062 1.00 18.21 113 ALA B CA 1
ATOM 3459 C C . ALA B 1 113 ? 75.339 65.798 8.242 1.00 17.51 113 ALA B C 1
ATOM 3460 O O . ALA B 1 113 ? 75.367 65.384 7.083 1.00 16.29 113 ALA B O 1
ATOM 3462 N N . MET B 1 114 ? 74.210 66.135 8.851 1.00 15.91 114 MET B N 1
ATOM 3463 C CA . MET B 1 114 ? 72.944 66.059 8.142 1.00 15.96 114 MET B CA 1
ATOM 3464 C C . MET B 1 114 ? 72.899 67.259 7.207 1.00 16.66 114 MET B C 1
ATOM 3465 O O . MET B 1 114 ? 73.252 68.374 7.598 1.00 15.59 114 MET B O 1
ATOM 3470 N N . ASP B 1 115 ? 72.484 67.043 5.964 1.00 17.90 115 ASP B N 1
ATOM 3471 C CA . ASP B 1 115 ? 72.399 68.166 5.042 1.00 19.40 115 ASP B CA 1
ATOM 3472 C C . ASP B 1 115 ? 71.356 69.116 5.615 1.00 19.08 115 ASP B C 1
ATOM 3473 O O . ASP B 1 115 ? 70.228 68.711 5.891 1.00 18.88 115 ASP B O 1
ATOM 3478 N N . PRO B 1 116 ? 71.713 70.392 5.803 1.00 19.17 116 PRO B N 1
ATOM 3479 C CA . PRO B 1 116 ? 70.748 71.346 6.351 1.00 19.42 116 PRO B CA 1
ATOM 3480 C C . PRO B 1 116 ? 69.416 71.367 5.597 1.00 20.81 116 PRO B C 1
ATOM 3481 O O . PRO B 1 116 ? 68.359 71.505 6.206 1.00 19.60 116 PRO B O 1
ATOM 3485 N N . ASP B 1 117 ? 69.462 71.227 4.275 1.00 22.00 117 ASP B N 1
ATOM 3486 C CA . ASP B 1 117 ? 68.232 71.220 3.494 1.00 23.18 117 ASP B CA 1
ATOM 3487 C C . ASP B 1 117 ? 67.368 70.004 3.834 1.00 22.78 117 ASP B C 1
ATOM 3488 O O . ASP B 1 117 ? 66.139 70.090 3.819 1.00 23.06 117 ASP B O 1
ATOM 3493 N N . ASP B 1 118 ? 68.003 68.871 4.128 1.00 21.64 118 ASP B N 1
ATOM 3494 C CA . ASP B 1 118 ? 67.256 67.673 4.506 1.00 20.69 118 ASP B CA 1
ATOM 3495 C C . ASP B 1 118 ? 66.636 67.904 5.875 1.00 20.51 118 ASP B C 1
ATOM 3496 O O . ASP B 1 118 ? 65.530 67.445 6.149 1.00 20.00 118 ASP B O 1
ATOM 3501 N N . VAL B 1 119 ? 67.356 68.616 6.738 1.00 19.57 119 VAL B N 1
ATOM 3502 C CA . VAL B 1 119 ? 66.840 68.919 8.066 1.00 19.19 119 VAL B CA 1
ATOM 3503 C C . VAL B 1 119 ? 65.605 69.813 7.932 1.00 20.45 119 VAL B C 1
ATOM 3504 O O . VAL B 1 119 ? 64.575 69.581 8.566 1.00 20.02 119 VAL B O 1
ATOM 3508 N N . ARG B 1 120 ? 65.701 70.839 7.097 1.00 21.50 120 ARG B N 1
ATOM 3509 C CA . ARG B 1 120 ? 64.558 71.728 6.920 1.00 23.83 120 ARG B CA 1
ATOM 3510 C C . ARG B 1 120 ? 63.360 70.943 6.373 1.00 23.73 120 ARG B C 1
ATOM 3511 O O . ARG B 1 120 ? 62.215 71.197 6.749 1.00 23.90 120 ARG B O 1
ATOM 3519 N N . LYS B 1 121 ? 63.626 69.985 5.491 1.00 23.17 121 LYS B N 1
ATOM 3520 C CA . LYS B 1 121 ? 62.558 69.185 4.902 1.00 24.74 121 LYS B CA 1
ATOM 3521 C C . LYS B 1 121 ? 61.900 68.206 5.867 1.00 23.97 121 LYS B C 1
ATOM 3522 O O . LYS B 1 121 ? 60.732 67.857 5.692 1.00 23.56 121 LYS B O 1
ATOM 3528 N N . ALA B 1 122 ? 62.634 67.779 6.892 1.00 22.45 122 ALA B N 1
ATOM 3529 C CA . ALA B 1 122 ? 62.110 66.823 7.874 1.00 21.47 122 ALA B CA 1
ATOM 3530 C C . ALA B 1 122 ? 61.229 67.461 8.953 1.00 21.33 122 ALA B C 1
ATOM 3531 O O . ALA B 1 122 ? 60.570 66.760 9.735 1.00 21.34 122 ALA B O 1
ATOM 3533 N N . ILE B 1 123 ? 61.233 68.787 9.016 1.00 19.59 123 ILE B N 1
ATOM 3534 C CA . ILE B 1 123 ? 60.416 69.491 9.994 1.00 19.02 123 ILE B CA 1
ATOM 3535 C C . ILE B 1 123 ? 58.975 69.323 9.538 1.00 20.04 123 ILE B C 1
ATOM 3536 O O . ILE B 1 123 ? 58.659 69.556 8.376 1.00 20.23 123 ILE B O 1
ATOM 3541 N N . ARG B 1 124 ? 58.106 68.912 10.454 1.00 19.63 124 ARG B N 1
ATOM 3542 C CA . ARG B 1 124 ? 56.710 68.665 10.112 1.00 20.11 124 ARG B CA 1
ATOM 3543 C C . ARG B 1 124 ? 55.865 69.921 9.982 1.00 20.54 124 ARG B C 1
ATOM 3544 O O . ARG B 1 124 ? 55.970 70.839 10.789 1.00 20.44 124 ARG B O 1
ATOM 3552 N N . PRO B 1 125 ? 55.022 69.987 8.943 1.00 21.91 125 PRO B N 1
ATOM 3553 C CA . PRO B 1 125 ? 54.175 71.171 8.789 1.00 22.68 125 PRO B CA 1
ATOM 3554 C C . PRO B 1 125 ? 53.136 71.087 9.893 1.00 24.03 125 PRO B C 1
ATOM 3555 O O . PRO B 1 125 ? 52.996 70.044 10.541 1.00 22.90 125 PRO B O 1
ATOM 3559 N N . ARG B 1 126 ? 52.391 72.164 10.093 1.00 24.98 126 ARG B N 1
ATOM 3560 C CA . ARG B 1 126 ? 51.349 72.160 11.101 1.00 26.93 126 ARG B CA 1
ATOM 3561 C C . ARG B 1 126 ? 50.149 71.448 10.481 1.00 26.09 126 ARG B C 1
ATOM 3562 O O . ARG B 1 126 ? 49.480 71.993 9.602 1.00 26.75 126 ARG B O 1
ATOM 3570 N N . ASN B 1 127 ? 49.906 70.211 10.914 1.00 23.96 127 ASN B N 1
ATOM 3571 C CA . ASN B 1 127 ? 48.788 69.422 10.419 1.00 21.81 127 ASN B CA 1
ATOM 3572 C C . ASN B 1 127 ? 48.395 68.460 11.523 1.00 21.23 127 ASN B C 1
ATOM 3573 O O . ASN B 1 127 ? 49.248 67.946 12.244 1.00 21.23 127 ASN B O 1
ATOM 3578 N N . ILE B 1 128 ? 47.100 68.221 11.655 1.00 20.26 128 ILE B N 1
ATOM 3579 C CA . ILE B 1 128 ? 46.600 67.349 12.710 1.00 19.04 128 ILE B CA 1
ATOM 3580 C C . ILE B 1 128 ? 47.218 65.945 12.672 1.00 19.44 128 ILE B C 1
ATOM 3581 O O . ILE B 1 128 ? 47.368 65.309 13.717 1.00 19.27 128 ILE B O 1
ATOM 3586 N N . HIS B 1 129 ? 47.587 65.476 11.479 1.00 18.84 129 HIS B N 1
ATOM 3587 C CA . HIS B 1 129 ? 48.180 64.142 11.321 1.00 18.76 129 HIS B CA 1
ATOM 3588 C C . HIS B 1 129 ? 49.616 64.039 11.803 1.00 18.62 129 HIS B C 1
ATOM 3589 O O . HIS B 1 129 ? 50.104 62.934 12.076 1.00 17.93 129 HIS B O 1
ATOM 3596 N N . PHE B 1 130 ? 50.292 65.180 11.888 1.00 19.29 130 PHE B N 1
ATOM 3597 C CA . PHE B 1 130 ? 51.713 65.206 12.237 1.00 20.03 130 PHE B CA 1
ATOM 3598 C C . PHE B 1 130 ? 52.133 65.635 13.627 1.00 20.20 130 PHE B C 1
ATOM 3599 O O . PHE B 1 130 ? 51.542 66.528 14.222 1.00 20.07 130 PHE B O 1
ATOM 3607 N N . PRO B 1 131 ? 53.190 65.008 14.156 1.00 19.96 131 PRO B N 1
ATOM 3608 C CA . PRO B 1 131 ? 53.657 65.394 15.484 1.00 20.38 131 PRO B CA 1
ATOM 3609 C C . PRO B 1 131 ? 54.351 66.744 15.285 1.00 20.49 131 PRO B C 1
ATOM 3610 O O . PRO B 1 131 ? 54.683 67.114 14.148 1.00 20.75 131 PRO B O 1
ATOM 3614 N N . ARG B 1 132 ? 54.578 67.471 16.374 1.00 19.65 132 ARG B N 1
ATOM 3615 C CA . ARG B 1 132 ? 55.269 68.750 16.301 1.00 19.02 132 ARG B CA 1
ATOM 3616 C C . ARG B 1 132 ? 56.771 68.493 16.412 1.00 17.29 132 ARG B C 1
ATOM 3617 O O . ARG B 1 132 ? 57.213 67.797 17.323 1.00 17.15 132 ARG B O 1
ATOM 3625 N N . THR B 1 133 ? 57.553 69.034 15.484 1.00 16.20 133 THR B N 1
ATOM 3626 C CA . THR B 1 133 ? 59.003 68.867 15.547 1.00 14.54 133 THR B CA 1
ATOM 3627 C C . THR B 1 133 ? 59.461 69.912 16.550 1.00 14.70 133 THR B C 1
ATOM 3628 O O . THR B 1 133 ? 59.383 71.110 16.278 1.00 15.27 133 THR B O 1
ATOM 3632 N N . SER B 1 134 ? 59.947 69.466 17.703 1.00 13.17 134 SER B N 1
ATOM 3633 C CA . SER B 1 134 ? 60.362 70.398 18.740 1.00 13.21 134 SER B CA 1
ATOM 3634 C C . SER B 1 134 ? 61.831 70.326 19.088 1.00 12.43 134 SER B C 1
ATOM 3635 O O . SER B 1 134 ? 62.324 71.136 19.882 1.00 12.17 134 SER B O 1
ATOM 3638 N N . LEU B 1 135 ? 62.525 69.362 18.503 1.00 11.19 135 LEU B N 1
ATOM 3639 C CA . LEU B 1 135 ? 63.936 69.190 18.799 1.00 11.64 135 LEU B CA 1
ATOM 3640 C C . LEU B 1 135 ? 64.726 68.578 17.660 1.00 11.74 135 LEU B C 1
ATOM 3641 O O . LEU B 1 135 ? 64.239 67.692 16.948 1.00 11.22 135 LEU B O 1
ATOM 3646 N N . ILE B 1 136 ? 65.941 69.085 17.484 1.00 11.37 136 ILE B N 1
ATOM 3647 C CA . ILE B 1 136 ? 66.873 68.578 16.493 1.00 10.88 136 ILE B CA 1
ATOM 3648 C C . ILE B 1 136 ? 68.120 68.220 17.305 1.00 11.04 136 ILE B C 1
ATOM 3649 O O . ILE B 1 136 ? 68.622 69.047 18.078 1.00 9.82 136 ILE B O 1
ATOM 3654 N N . ALA B 1 137 ? 68.606 66.990 17.150 1.00 10.45 137 ALA B N 1
ATOM 3655 C CA . ALA B 1 137 ? 69.801 66.552 17.866 1.00 11.18 137 ALA B CA 1
ATOM 3656 C C . ALA B 1 137 ? 70.931 66.316 16.876 1.00 10.33 137 ALA B C 1
ATOM 3657 O O . ALA B 1 137 ? 70.719 65.774 15.786 1.00 10.26 137 ALA B O 1
ATOM 3659 N N . ILE B 1 138 ? 72.128 66.749 17.260 1.00 10.21 138 ILE B N 1
ATOM 3660 C CA . ILE B 1 138 ? 73.323 66.597 16.437 1.00 8.77 138 ILE B CA 1
ATOM 3661 C C . ILE B 1 138 ? 74.360 65.915 17.304 1.00 11.14 138 ILE B C 1
ATOM 3662 O O . ILE B 1 138 ? 74.584 66.317 18.439 1.00 11.45 138 ILE B O 1
ATOM 3667 N N . GLU B 1 139 ? 75.027 64.896 16.775 1.00 11.28 139 GLU B N 1
ATOM 3668 C CA . GLU B 1 139 ? 76.002 64.163 17.575 1.00 13.86 139 GLU B CA 1
ATOM 3669 C C . GLU B 1 139 ? 77.414 64.566 17.199 1.00 15.61 139 GLU B C 1
ATOM 3670 O O . GLU B 1 139 ? 77.802 64.404 16.042 1.00 14.77 139 GLU B O 1
ATOM 3676 N N . ASN B 1 140 ? 78.198 65.080 18.147 1.00 16.66 140 ASN B N 1
ATOM 3677 C CA . ASN B 1 140 ? 79.545 65.491 17.769 1.00 21.27 140 ASN B CA 1
ATOM 3678 C C . ASN B 1 140 ? 80.762 64.703 18.246 1.00 23.82 140 ASN B C 1
ATOM 3679 O O . ASN B 1 140 ? 81.170 64.665 19.392 1.00 28.14 140 ASN B O 1
ATOM 3684 N N . THR B 1 141 ? 81.293 64.150 17.166 1.00 25.26 141 THR B N 1
ATOM 3685 C CA . THR B 1 141 ? 82.331 63.205 16.845 1.00 21.36 141 THR B CA 1
ATOM 3686 C C . THR B 1 141 ? 81.143 62.266 16.954 1.00 18.94 141 THR B C 1
ATOM 3687 O O . THR B 1 141 ? 80.483 62.077 17.975 1.00 20.53 141 THR B O 1
ATOM 3691 N N . HIS B 1 142 ? 80.779 61.884 15.759 1.00 15.56 142 HIS B N 1
ATOM 3692 C CA . HIS B 1 142 ? 79.702 60.990 15.431 1.00 13.25 142 HIS B CA 1
ATOM 3693 C C . HIS B 1 142 ? 80.391 59.640 15.514 1.00 14.28 142 HIS B C 1
ATOM 3694 O O . HIS B 1 142 ? 81.385 59.387 14.825 1.00 13.07 142 HIS B O 1
ATOM 3701 N N . ASN B 1 143 ? 79.875 58.798 16.395 1.00 15.20 143 ASN B N 1
ATOM 3702 C CA . ASN B 1 143 ? 80.445 57.491 16.651 1.00 17.46 143 ASN B CA 1
ATOM 3703 C C . ASN B 1 143 ? 80.424 56.502 15.504 1.00 18.86 143 ASN B C 1
ATOM 3704 O O . ASN B 1 143 ? 81.477 56.066 15.037 1.00 19.03 143 ASN B O 1
ATOM 3709 N N . ARG B 1 144 ? 79.229 56.155 15.042 1.00 19.97 144 ARG B N 1
ATOM 3710 C CA . ARG B 1 144 ? 79.097 55.149 13.996 1.00 21.56 144 ARG B CA 1
ATOM 3711 C C . ARG B 1 144 ? 79.835 55.406 12.683 1.00 21.76 144 ARG B C 1
ATOM 3712 O O . ARG B 1 144 ? 80.165 54.456 11.967 1.00 22.91 144 ARG B O 1
ATOM 3720 N N . SER B 1 145 ? 80.108 56.666 12.361 1.00 20.03 145 SER B N 1
ATOM 3721 C CA . SER B 1 145 ? 80.834 56.972 11.129 1.00 20.21 145 SER B CA 1
ATOM 3722 C C . SER B 1 145 ? 82.345 56.832 11.346 1.00 19.99 145 SER B C 1
ATOM 3723 O O . SER B 1 145 ? 83.129 56.991 10.405 1.00 20.95 145 SER B O 1
ATOM 3726 N N . GLY B 1 146 ? 82.753 56.545 12.582 1.00 18.63 146 GLY B N 1
ATOM 3727 C CA . GLY B 1 146 ? 84.169 56.394 12.886 1.00 17.54 146 GLY B CA 1
ATOM 3728 C C . GLY B 1 146 ? 84.785 57.544 13.679 1.00 16.46 146 GLY B C 1
ATOM 3729 O O . GLY B 1 146 ? 85.958 57.888 13.483 1.00 16.83 146 GLY B O 1
ATOM 3730 N N . GLY B 1 147 ? 84.009 58.142 14.577 1.00 14.29 147 GLY B N 1
ATOM 3731 C CA . GLY B 1 147 ? 84.526 59.250 15.367 1.00 13.51 147 GLY B CA 1
ATOM 3732 C C . GLY B 1 147 ? 84.783 60.468 14.504 1.00 13.21 147 GLY B C 1
ATOM 3733 O O . GLY B 1 147 ? 85.760 61.186 14.698 1.00 14.70 147 GLY B O 1
ATOM 3734 N N . ARG B 1 148 ? 83.888 60.720 13.558 1.00 13.47 148 ARG B N 1
ATOM 3735 C CA . ARG B 1 148 ? 84.042 61.844 12.644 1.00 14.50 148 ARG B CA 1
ATOM 3736 C C . ARG B 1 148 ? 83.632 63.169 13.270 1.00 13.69 148 ARG B C 1
ATOM 3737 O O . ARG B 1 148 ? 82.741 63.230 14.114 1.00 14.22 148 ARG B O 1
ATOM 3745 N N . VAL B 1 149 ? 84.289 64.242 12.852 1.00 13.63 149 VAL B N 1
ATOM 3746 C CA . VAL B 1 149 ? 83.983 65.561 13.388 1.00 13.28 149 VAL B CA 1
ATOM 3747 C C . VAL B 1 149 ? 82.964 66.283 12.513 1.00 13.75 149 VAL B C 1
ATOM 3748 O O . VAL B 1 149 ? 83.170 66.433 11.308 1.00 13.60 149 VAL B O 1
ATOM 3752 N N . VAL B 1 150 ? 81.861 66.717 13.115 1.00 12.62 150 VAL B N 1
ATOM 3753 C CA . VAL B 1 150 ? 80.841 67.465 12.387 1.00 13.63 150 VAL B CA 1
ATOM 3754 C C . VAL B 1 150 ? 81.341 68.913 12.263 1.00 13.73 150 VAL B C 1
ATOM 3755 O O . VAL B 1 150 ? 81.685 69.545 13.264 1.00 13.29 150 VAL B O 1
ATOM 3759 N N . PRO B 1 151 ? 81.398 69.453 11.037 1.00 14.23 151 PRO B N 1
ATOM 3760 C CA . PRO B 1 151 ? 81.871 70.833 10.847 1.00 14.16 151 PRO B CA 1
ATOM 3761 C C . PRO B 1 151 ? 81.052 71.875 11.614 1.00 13.69 151 PRO B C 1
ATOM 3762 O O . PRO B 1 151 ? 79.832 71.763 11.728 1.00 13.42 151 PRO B O 1
ATOM 3766 N N . LEU B 1 152 ? 81.725 72.905 12.113 1.00 13.89 152 LEU B N 1
ATOM 3767 C CA . LEU B 1 152 ? 81.037 73.959 12.842 1.00 14.91 152 LEU B CA 1
ATOM 3768 C C . LEU B 1 152 ? 79.990 74.604 11.931 1.00 15.17 152 LEU B C 1
ATOM 3769 O O . LEU B 1 152 ? 78.903 74.962 12.383 1.00 14.61 152 LEU B O 1
ATOM 3774 N N . GLU B 1 153 ? 80.330 74.737 10.648 1.00 15.66 153 GLU B N 1
ATOM 3775 C CA . GLU B 1 153 ? 79.439 75.328 9.648 1.00 17.34 153 GLU B CA 1
ATOM 3776 C C . GLU B 1 153 ? 78.127 74.567 9.538 1.00 16.10 153 GLU B C 1
ATOM 3777 O O . GLU B 1 153 ? 77.079 75.152 9.281 1.00 15.85 153 GLU B O 1
ATOM 3783 N N . ASN B 1 154 ? 78.188 73.255 9.726 1.00 15.52 154 ASN B N 1
ATOM 3784 C CA . ASN B 1 154 ? 76.984 72.441 9.652 1.00 14.28 154 ASN B CA 1
ATOM 3785 C C . ASN B 1 154 ? 76.072 72.769 10.834 1.00 14.81 154 ASN B C 1
ATOM 3786 O O . ASN B 1 154 ? 74.873 72.977 10.674 1.00 14.41 154 ASN B O 1
ATOM 3791 N N . ILE B 1 155 ? 76.651 72.816 12.028 1.00 13.19 155 ILE B N 1
ATOM 3792 C CA . ILE B 1 155 ? 75.885 73.127 13.229 1.00 13.15 155 ILE B CA 1
ATOM 3793 C C . ILE B 1 155 ? 75.322 74.545 13.163 1.00 13.56 155 ILE B C 1
ATOM 3794 O O . ILE B 1 155 ? 74.188 74.811 13.585 1.00 13.46 155 ILE B O 1
ATOM 3799 N N . LYS B 1 156 ? 76.112 75.463 12.621 1.00 13.69 156 LYS B N 1
ATOM 3800 C CA . LYS B 1 156 ? 75.666 76.847 12.499 1.00 14.75 156 LYS B CA 1
ATOM 3801 C C . LYS B 1 156 ? 74.453 76.962 11.578 1.00 15.27 156 LYS B C 1
ATOM 3802 O O . LYS B 1 156 ? 73.488 77.660 11.900 1.00 15.68 156 LYS B O 1
ATOM 3808 N N . GLU B 1 157 ? 74.482 76.265 10.446 1.00 15.51 157 GLU B N 1
ATOM 3809 C CA . GLU B 1 157 ? 73.369 76.348 9.511 1.00 17.82 157 GLU B CA 1
ATOM 3810 C C . GLU B 1 157 ? 72.113 75.713 10.104 1.00 17.60 157 GLU B C 1
ATOM 3811 O O . GLU B 1 157 ? 71.007 76.215 9.908 1.00 15.92 157 GLU B O 1
ATOM 3817 N N . ILE B 1 158 ? 72.282 74.621 10.846 1.00 15.69 158 ILE B N 1
ATOM 3818 C CA . ILE B 1 158 ? 71.126 73.962 11.451 1.00 14.91 158 ILE B CA 1
ATOM 3819 C C . ILE B 1 158 ? 70.557 74.828 12.565 1.00 15.15 158 ILE B C 1
ATOM 3820 O O . ILE B 1 158 ? 69.345 74.876 12.769 1.00 13.97 158 ILE B O 1
ATOM 3825 N N . CYS B 1 159 ? 71.428 75.536 13.278 1.00 14.55 159 CYS B N 1
ATOM 3826 C CA . CYS B 1 159 ? 70.976 76.418 14.342 1.00 15.19 159 CYS B CA 1
ATOM 3827 C C . CYS B 1 159 ? 70.062 77.508 13.766 1.00 16.36 159 CYS B C 1
ATOM 3828 O O . CYS B 1 159 ? 69.019 77.823 14.341 1.00 16.04 159 CYS B O 1
ATOM 3831 N N . THR B 1 160 ? 70.452 78.084 12.630 1.00 16.68 160 THR B N 1
ATOM 3832 C CA . THR B 1 160 ? 69.640 79.135 12.011 1.00 18.46 160 THR B CA 1
ATOM 3833 C C . THR B 1 160 ? 68.272 78.590 11.613 1.00 17.57 160 THR B C 1
ATOM 3834 O O . THR B 1 160 ? 67.250 79.236 11.839 1.00 19.65 160 THR B O 1
ATOM 3838 N N . ILE B 1 161 ? 68.253 77.399 11.027 1.00 16.86 161 ILE B N 1
ATOM 3839 C CA . ILE B 1 161 ? 66.995 76.781 10.635 1.00 17.44 161 ILE B CA 1
ATOM 3840 C C . ILE B 1 161 ? 66.144 76.589 11.885 1.00 17.83 161 ILE B C 1
ATOM 3841 O O . ILE B 1 161 ? 64.953 76.905 11.898 1.00 16.52 161 ILE B O 1
ATOM 3846 N N . ALA B 1 162 ? 66.763 76.071 12.942 1.00 16.24 162 ALA B N 1
ATOM 3847 C CA . ALA B 1 162 ? 66.044 75.836 14.184 1.00 17.29 162 ALA B CA 1
ATOM 3848 C C . ALA B 1 162 ? 65.435 77.125 14.731 1.00 17.82 162 ALA B C 1
ATOM 3849 O O . ALA B 1 162 ? 64.274 77.146 15.136 1.00 18.48 162 ALA B O 1
ATOM 3851 N N . LYS B 1 163 ? 66.208 78.204 14.733 1.00 19.70 163 LYS B N 1
ATOM 3852 C CA . LYS B 1 163 ? 65.705 79.473 15.247 1.00 22.36 163 LYS B CA 1
ATOM 3853 C C . LYS B 1 163 ? 64.511 79.974 14.444 1.00 23.13 163 LYS B C 1
ATOM 3854 O O . LYS B 1 163 ? 63.558 80.505 15.013 1.00 23.78 163 LYS B O 1
ATOM 3860 N N . GLU B 1 164 ? 64.561 79.803 13.128 1.00 23.31 164 GLU B N 1
ATOM 3861 C CA . GLU B 1 164 ? 63.468 80.238 12.257 1.00 24.99 164 GLU B CA 1
ATOM 3862 C C . GLU B 1 164 ? 62.155 79.527 12.574 1.00 24.91 164 GLU B C 1
ATOM 3863 O O . GLU B 1 164 ? 61.072 80.106 12.436 1.00 23.47 164 GLU B O 1
ATOM 3869 N N . HIS B 1 165 ? 62.261 78.274 13.001 1.00 23.17 165 HIS B N 1
ATOM 3870 C CA . HIS B 1 165 ? 61.092 77.463 13.316 1.00 22.41 165 HIS B CA 1
ATOM 3871 C C . HIS B 1 165 ? 60.783 77.384 14.805 1.00 21.90 165 HIS B C 1
ATOM 3872 O O . HIS B 1 165 ? 59.808 76.751 15.194 1.00 22.09 165 HIS B O 1
ATOM 3879 N N . GLY B 1 166 ? 61.611 78.016 15.632 1.00 20.79 166 GLY B N 1
ATOM 3880 C CA . GLY B 1 166 ? 61.395 77.969 17.066 1.00 20.25 166 GLY B CA 1
ATOM 3881 C C . GLY B 1 166 ? 61.598 76.566 17.614 1.00 19.81 166 GLY B C 1
ATOM 3882 O O . GLY B 1 166 ? 60.889 76.131 18.523 1.00 20.97 166 GLY B O 1
ATOM 3883 N N . ILE B 1 167 ? 62.569 75.855 17.051 1.00 18.26 167 ILE B N 1
ATOM 3884 C CA . ILE B 1 167 ? 62.888 74.491 17.464 1.00 16.61 167 ILE B CA 1
ATOM 3885 C C . ILE B 1 167 ? 64.177 74.490 18.286 1.00 15.72 167 ILE B C 1
ATOM 3886 O O . ILE B 1 167 ? 65.095 75.273 18.011 1.00 15.34 167 ILE B O 1
ATOM 3891 N N . ASN B 1 168 ? 64.241 73.617 19.290 1.00 14.56 168 ASN B N 1
ATOM 3892 C CA . ASN B 1 168 ? 65.417 73.514 20.156 1.00 14.14 168 ASN B CA 1
ATOM 3893 C C . ASN B 1 168 ? 66.484 72.646 19.492 1.00 13.32 168 ASN B C 1
ATOM 3894 O O . ASN B 1 168 ? 66.173 71.777 18.680 1.00 13.09 168 ASN B O 1
ATOM 3899 N N . VAL B 1 169 ? 67.740 72.885 19.848 1.00 12.18 169 VAL B N 1
ATOM 3900 C CA . VAL B 1 169 ? 68.848 72.103 19.310 1.00 12.09 169 VAL B CA 1
ATOM 3901 C C . VAL B 1 169 ? 69.654 71.542 20.469 1.00 10.85 169 VAL B C 1
ATOM 3902 O O . VAL B 1 169 ? 70.059 72.279 21.366 1.00 11.52 169 VAL B O 1
ATOM 3906 N N . HIS B 1 170 ? 69.884 70.235 20.431 1.00 10.56 170 HIS B N 1
ATOM 3907 C CA . HIS B 1 170 ? 70.660 69.540 21.458 1.00 10.21 170 HIS B CA 1
ATOM 3908 C C . HIS B 1 170 ? 71.855 68.881 20.809 1.00 10.35 170 HIS B C 1
ATOM 3909 O O . HIS B 1 170 ? 71.709 68.184 19.814 1.00 11.11 170 HIS B O 1
ATOM 3916 N N . ILE B 1 171 ? 73.043 69.096 21.366 1.00 9.73 171 ILE B N 1
ATOM 3917 C CA . ILE B 1 171 ? 74.216 68.442 20.826 1.00 9.93 171 ILE B CA 1
ATOM 3918 C C . ILE B 1 171 ? 74.572 67.277 21.732 1.00 10.45 171 ILE B C 1
ATOM 3919 O O . ILE B 1 171 ? 74.731 67.461 22.947 1.00 10.63 171 ILE B O 1
ATOM 3924 N N . ASP B 1 172 ? 74.625 66.077 21.149 1.00 9.46 172 ASP B N 1
ATOM 3925 C CA . ASP B 1 172 ? 75.046 64.903 21.891 1.00 10.53 172 ASP B CA 1
ATOM 3926 C C . ASP B 1 172 ? 76.552 65.031 21.742 1.00 10.11 172 ASP B C 1
ATOM 3927 O O . ASP B 1 172 ? 77.137 64.598 20.740 1.00 11.40 172 ASP B O 1
ATOM 3932 N N . GLY B 1 173 ? 77.167 65.662 22.736 1.00 10.05 173 GLY B N 1
ATOM 3933 C CA . GLY B 1 173 ? 78.596 65.877 22.699 1.00 10.58 173 GLY B CA 1
ATOM 3934 C C . GLY B 1 173 ? 79.347 64.888 23.570 1.00 10.33 173 GLY B C 1
ATOM 3935 O O . GLY B 1 173 ? 80.307 65.262 24.241 1.00 10.38 173 GLY B O 1
ATOM 3936 N N . ALA B 1 174 ? 78.928 63.628 23.548 1.00 9.17 174 ALA B N 1
ATOM 3937 C CA . ALA B 1 174 ? 79.595 62.614 24.353 1.00 10.83 174 ALA B CA 1
ATOM 3938 C C . ALA B 1 174 ? 81.101 62.734 24.156 1.00 10.34 174 ALA B C 1
ATOM 3939 O O . ALA B 1 174 ? 81.861 62.648 25.111 1.00 10.35 174 ALA B O 1
ATOM 3941 N N . ARG B 1 175 ? 81.532 62.936 22.913 1.00 11.02 175 ARG B N 1
ATOM 3942 C CA . ARG B 1 175 ? 82.963 63.075 22.633 1.00 9.68 175 ARG B CA 1
ATOM 3943 C C . ARG B 1 175 ? 83.270 64.440 22.005 1.00 10.91 175 ARG B C 1
ATOM 3944 O O . ARG B 1 175 ? 84.056 64.543 21.056 1.00 11.23 175 ARG B O 1
ATOM 3952 N N . ILE B 1 176 ? 82.650 65.482 22.552 1.00 11.04 176 ILE B N 1
ATOM 3953 C CA . ILE B 1 176 ? 82.818 66.841 22.052 1.00 9.99 176 ILE B CA 1
ATOM 3954 C C . ILE B 1 176 ? 84.230 67.397 22.232 1.00 10.93 176 ILE B C 1
ATOM 3955 O O . ILE B 1 176 ? 84.685 68.209 21.414 1.00 9.86 176 ILE B O 1
ATOM 3960 N N . PHE B 1 177 ? 84.928 66.987 23.291 1.00 9.86 177 PHE B N 1
ATOM 3961 C CA . PHE B 1 177 ? 86.287 67.468 23.480 1.00 11.10 177 PHE B CA 1
ATOM 3962 C C . PHE B 1 177 ? 87.220 66.833 22.449 1.00 10.85 177 PHE B C 1
ATOM 3963 O O . PHE B 1 177 ? 88.200 67.459 22.040 1.00 10.68 177 PHE B O 1
ATOM 3971 N N . ASN B 1 178 ? 86.922 65.606 22.014 1.00 11.40 178 ASN B N 1
ATOM 3972 C CA . ASN B 1 178 ? 87.740 64.984 20.962 1.00 10.89 178 ASN B CA 1
ATOM 3973 C C . ASN B 1 178 ? 87.516 65.807 19.694 1.00 11.54 178 ASN B C 1
ATOM 3974 O O . ASN B 1 178 ? 88.444 66.064 18.921 1.00 11.45 178 ASN B O 1
ATOM 3979 N N . ALA B 1 179 ? 86.278 66.228 19.473 1.00 12.07 179 ALA B N 1
ATOM 3980 C CA . ALA B 1 179 ? 85.981 67.025 18.290 1.00 11.15 179 ALA B CA 1
ATOM 3981 C C . ALA B 1 179 ? 86.727 68.349 18.364 1.00 12.55 179 ALA B C 1
ATOM 3982 O O . ALA B 1 179 ? 87.309 68.808 17.377 1.00 12.18 179 ALA B O 1
ATOM 3984 N N . SER B 1 180 ? 86.710 68.963 19.541 1.00 12.20 180 SER B N 1
ATOM 3985 C CA . SER B 1 180 ? 87.368 70.248 19.725 1.00 13.32 180 SER B CA 1
ATOM 3986 C C . SER B 1 180 ? 88.882 70.181 19.516 1.00 1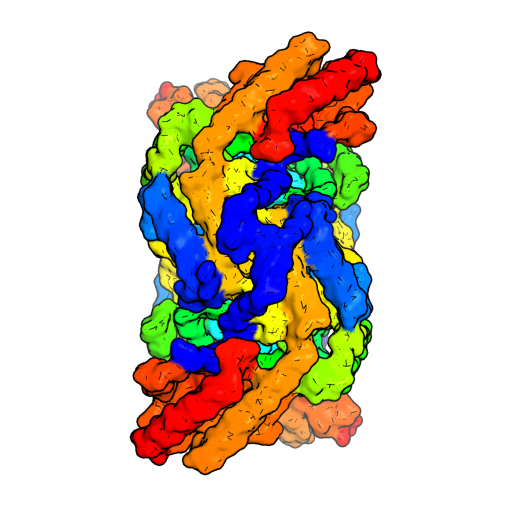3.84 180 SER B C 1
ATOM 3987 O O . SER B 1 180 ? 89.472 71.058 18.875 1.00 14.89 180 SER B O 1
ATOM 3990 N N . ILE B 1 181 ? 89.516 69.145 20.048 1.00 14.32 181 ILE B N 1
ATOM 3991 C CA . ILE B 1 181 ? 90.958 69.016 19.909 1.00 15.40 181 ILE B CA 1
ATOM 3992 C C . ILE B 1 181 ? 91.344 68.802 18.446 1.00 15.85 181 ILE B C 1
ATOM 3993 O O . ILE B 1 181 ? 92.347 69.343 17.963 1.00 16.43 181 ILE B O 1
ATOM 3998 N N . ALA B 1 182 ? 90.538 68.033 17.728 1.00 15.54 182 ALA B N 1
ATOM 3999 C CA . ALA B 1 182 ? 90.837 67.767 16.327 1.00 15.14 182 ALA B CA 1
ATOM 4000 C C . ALA B 1 182 ? 90.564 68.975 15.429 1.00 15.48 182 ALA B C 1
ATOM 4001 O O . ALA B 1 182 ? 91.324 69.253 14.507 1.00 16.79 182 ALA B O 1
ATOM 4003 N N . SER B 1 183 ? 89.494 69.707 15.715 1.00 14.87 183 SER B N 1
ATOM 4004 C CA . SER B 1 183 ? 89.108 70.833 14.867 1.00 15.04 183 SER B CA 1
ATOM 4005 C C . SER B 1 183 ? 89.655 72.203 15.236 1.00 15.68 183 SER B C 1
ATOM 4006 O O . SER B 1 183 ? 89.795 73.076 14.369 1.00 16.09 183 SER B O 1
ATOM 4009 N N . GLY B 1 184 ? 89.943 72.390 16.516 1.00 13.74 184 GLY B N 1
ATOM 4010 C CA . GLY B 1 184 ? 90.417 73.677 16.988 1.00 14.25 184 GLY B CA 1
ATOM 4011 C C . GLY B 1 184 ? 89.241 74.572 17.348 1.00 14.12 184 GLY B C 1
ATOM 4012 O O . GLY B 1 184 ? 89.412 75.737 17.682 1.00 14.11 184 GLY B O 1
ATOM 4013 N N . VAL B 1 185 ? 88.033 74.022 17.281 1.00 13.19 185 VAL B N 1
ATOM 4014 C CA . VAL B 1 185 ? 86.835 74.780 17.635 1.00 13.72 185 VAL B CA 1
ATOM 4015 C C . VAL B 1 185 ? 86.575 74.584 19.127 1.00 13.79 185 VAL B C 1
ATOM 4016 O O . VAL B 1 185 ? 86.380 73.459 19.568 1.00 13.24 185 VAL B O 1
ATOM 4020 N N . PRO B 1 186 ? 86.569 75.669 19.921 1.00 13.67 186 PRO B N 1
ATOM 4021 C CA . PRO B 1 186 ? 86.319 75.553 21.364 1.00 12.89 186 PRO B CA 1
ATOM 4022 C C . PRO B 1 186 ? 84.931 74.962 21.600 1.00 12.60 186 PRO B C 1
ATOM 4023 O O . PRO B 1 186 ? 84.018 75.184 20.799 1.00 11.45 186 PRO B O 1
ATOM 4027 N N . VAL B 1 187 ? 84.756 74.227 22.693 1.00 11.72 187 VAL B N 1
ATOM 4028 C CA . VAL B 1 187 ? 83.448 73.644 22.947 1.00 11.60 187 VAL B CA 1
ATOM 4029 C C . VAL B 1 187 ? 82.394 74.724 23.156 1.00 11.65 187 VAL B C 1
ATOM 4030 O O . VAL B 1 187 ? 81.236 74.514 22.820 1.00 12.21 187 VAL B O 1
ATOM 4034 N N . LYS B 1 188 ? 82.781 75.890 23.682 1.00 11.39 188 LYS B N 1
ATOM 4035 C CA . LYS B 1 188 ? 81.796 76.957 23.865 1.00 11.99 188 LYS B CA 1
ATOM 4036 C C . LYS B 1 188 ? 81.318 77.490 22.508 1.00 11.71 188 LYS B C 1
ATOM 4037 O O . LYS B 1 188 ? 80.235 78.073 22.414 1.00 11.09 188 LYS B O 1
ATOM 4043 N N . GLU B 1 189 ? 82.108 77.300 21.451 1.00 11.32 189 GLU B N 1
ATOM 4044 C CA . GLU B 1 189 ? 81.664 77.784 20.138 1.00 11.31 189 GLU B CA 1
ATOM 4045 C C . GLU B 1 189 ? 80.639 76.819 19.546 1.00 12.03 189 GLU B C 1
ATOM 4046 O O . GLU B 1 189 ? 79.649 77.249 18.949 1.00 10.51 189 GLU B O 1
ATOM 4052 N N . TYR B 1 190 ? 80.867 75.515 19.699 1.00 11.53 190 TYR B N 1
ATOM 4053 C CA . TYR B 1 190 ? 79.874 74.545 19.241 1.00 11.44 190 TYR B CA 1
ATOM 4054 C C . TYR B 1 190 ? 78.568 74.794 20.002 1.00 10.88 190 TYR B C 1
ATOM 4055 O O . TYR B 1 190 ? 77.487 74.822 19.416 1.00 11.05 190 TYR B O 1
ATOM 4064 N N . ALA B 1 191 ? 78.686 74.950 21.318 1.00 11.20 191 ALA B N 1
ATOM 4065 C CA . ALA B 1 191 ? 77.534 75.139 22.194 1.00 11.90 191 ALA B CA 1
ATOM 4066 C C . ALA B 1 191 ? 76.785 76.442 21.962 1.00 11.95 191 ALA B C 1
ATOM 4067 O O . ALA B 1 191 ? 75.596 76.549 22.270 1.00 11.73 191 ALA B O 1
ATOM 4069 N N . GLY B 1 192 ? 77.486 77.434 21.422 1.00 12.87 192 GLY B N 1
ATOM 4070 C CA . GLY B 1 192 ? 76.851 78.708 21.159 1.00 12.92 192 GLY B CA 1
ATOM 4071 C C . GLY B 1 192 ? 75.747 78.575 20.133 1.00 14.09 192 GLY B C 1
ATOM 4072 O O . GLY B 1 192 ? 74.824 79.393 20.084 1.00 15.19 192 GLY B O 1
ATOM 4073 N N . TYR B 1 193 ? 75.836 77.543 19.306 1.00 13.07 193 TYR B N 1
ATOM 4074 C CA . TYR B 1 193 ? 74.835 77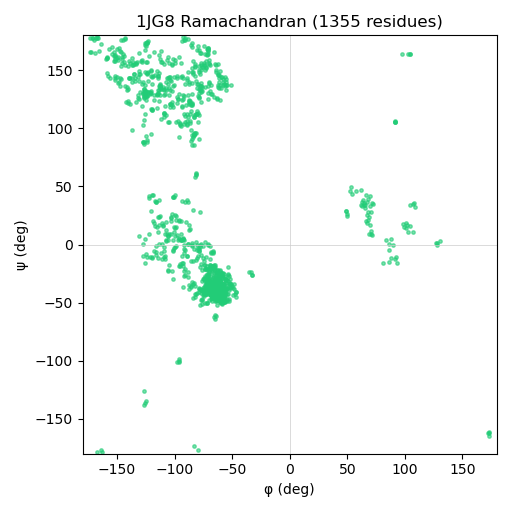.329 18.273 1.00 13.55 193 TYR B CA 1
ATOM 4075 C C . TYR B 1 193 ? 73.860 76.210 18.640 1.00 13.58 193 TYR B C 1
ATOM 4076 O O . TYR B 1 193 ? 73.218 75.611 17.768 1.00 16.46 193 TYR B O 1
ATOM 4085 N N . ALA B 1 194 ? 73.748 75.943 19.940 1.00 12.55 194 ALA B N 1
ATOM 4086 C CA . ALA B 1 194 ? 72.840 74.922 20.451 1.00 12.16 194 ALA B CA 1
ATOM 4087 C C . ALA B 1 194 ? 72.157 75.403 21.734 1.00 13.74 194 ALA B C 1
ATOM 4088 O O . ALA B 1 194 ? 72.646 76.315 22.414 1.00 13.29 194 ALA B O 1
ATOM 4090 N N . ASP B 1 195 ? 71.015 74.803 22.057 1.00 11.98 195 ASP B N 1
ATOM 4091 C CA . ASP B 1 195 ? 70.308 75.172 23.274 1.00 11.39 195 ASP B CA 1
ATOM 4092 C C . ASP B 1 195 ? 70.863 74.381 24.431 1.00 11.68 195 ASP B C 1
ATOM 4093 O O . ASP B 1 195 ? 70.976 74.888 25.547 1.00 11.52 195 ASP B O 1
ATOM 4098 N N . SER B 1 196 ? 71.219 73.136 24.161 1.00 11.40 196 SER B N 1
ATOM 4099 C CA . SER B 1 196 ? 71.793 72.291 25.194 1.00 11.03 196 SER B CA 1
ATOM 4100 C C . SER B 1 196 ? 72.867 71.377 24.626 1.00 11.94 196 SER B C 1
ATOM 4101 O O . SER B 1 196 ? 72.905 71.094 23.418 1.00 12.67 196 SER B O 1
ATOM 4104 N N . VAL B 1 197 ? 73.758 70.939 25.506 1.00 10.82 197 VAL B N 1
ATOM 4105 C CA . VAL B 1 197 ? 74.818 70.021 25.120 1.00 10.55 197 VAL B CA 1
ATOM 4106 C C . VAL B 1 197 ? 75.051 69.035 26.259 1.00 10.72 197 VAL B C 1
ATOM 4107 O O . VAL B 1 197 ? 75.065 69.417 27.433 1.00 11.85 197 VAL B O 1
ATOM 4111 N N . MET B 1 198 ? 75.206 67.764 25.915 1.00 9.95 198 MET B N 1
ATOM 4112 C CA . MET B 1 198 ? 75.516 66.744 26.908 1.00 10.83 198 MET B CA 1
ATOM 4113 C C . MET B 1 198 ? 76.943 66.323 26.568 1.00 10.98 198 MET B C 1
ATOM 4114 O O . MET B 1 198 ? 77.258 66.143 25.395 1.00 11.55 198 MET B O 1
ATOM 4119 N N . PHE B 1 199 ? 77.819 66.208 27.558 1.00 10.17 199 PHE B N 1
ATOM 4120 C CA . PHE B 1 199 ? 79.174 65.734 27.265 1.00 10.67 199 PHE B CA 1
ATOM 4121 C C . PHE B 1 199 ? 79.535 64.713 28.340 1.00 11.25 199 PHE B C 1
ATOM 4122 O O . PHE B 1 199 ? 79.078 64.817 29.483 1.00 10.55 199 PHE B O 1
ATOM 4130 N N . CYS B 1 200 ? 80.324 63.708 27.964 1.00 10.88 200 CYS B N 1
ATOM 4131 C CA . CYS B 1 200 ? 80.717 62.654 28.892 1.00 12.40 200 CYS B CA 1
ATOM 4132 C C . CYS B 1 200 ? 82.041 62.921 29.585 1.00 12.12 200 CYS B C 1
ATOM 4133 O O . CYS B 1 200 ? 82.958 63.483 29.001 1.00 11.49 200 CYS B O 1
ATOM 4136 N N . LEU B 1 201 ? 82.131 62.497 30.841 1.00 12.17 201 LEU B N 1
ATOM 4137 C CA . LEU B 1 201 ? 83.354 62.662 31.619 1.00 10.41 201 LEU B CA 1
ATOM 4138 C C . LEU B 1 201 ? 84.034 61.303 31.739 1.00 11.21 201 LEU B C 1
ATOM 4139 O O . LEU B 1 201 ? 85.240 61.220 31.957 1.00 12.77 201 LEU B O 1
ATOM 4144 N N . SER B 1 202 ? 83.234 60.252 31.571 1.00 10.92 202 SER B N 1
ATOM 4145 C CA . SER B 1 202 ? 83.667 58.866 31.725 1.00 11.52 202 SER B CA 1
ATOM 4146 C C . SER B 1 202 ? 84.221 58.121 30.518 1.00 11.52 202 SER B C 1
ATOM 4147 O O . SER B 1 202 ? 84.395 56.904 30.573 1.00 10.84 202 SER B O 1
ATOM 4174 N N . GLY B 1 204 ? 86.837 59.351 27.106 1.00 11.04 204 GLY B N 1
ATOM 4175 C CA . GLY B 1 204 ? 88.214 59.787 26.946 1.00 10.93 204 GLY B CA 1
ATOM 4176 C C . GLY B 1 204 ? 88.790 60.649 28.063 1.00 11.88 204 GLY B C 1
ATOM 4177 O O . GLY B 1 204 ? 90.013 60.720 28.240 1.00 12.27 204 GLY B O 1
ATOM 4178 N N . LEU B 1 205 ? 87.927 61.322 28.816 1.00 11.24 205 LEU B N 1
ATOM 4179 C CA . LEU B 1 205 ? 88.413 62.171 29.901 1.00 11.09 205 LEU B CA 1
ATOM 4180 C C . LEU B 1 205 ? 88.788 61.394 31.164 1.00 10.94 205 LEU B C 1
ATOM 4181 O O . LEU B 1 205 ? 89.253 61.980 32.136 1.00 12.37 205 LEU B O 1
ATOM 4186 N N . CYS B 1 206 ? 88.564 60.086 31.147 1.00 11.07 206 CYS B N 1
ATOM 4187 C CA . CYS B 1 206 ? 88.946 59.184 32.242 1.00 10.84 206 CYS B CA 1
ATOM 4188 C C . CYS B 1 206 ? 88.245 59.183 33.607 1.00 11.40 206 CYS B C 1
ATOM 4189 O O . CYS B 1 206 ? 88.728 58.551 34.549 1.00 10.48 206 CYS B O 1
ATOM 4192 N N . ALA B 1 207 ? 87.117 59.863 33.735 1.00 11.56 207 ALA B N 1
ATOM 4193 C CA . ALA B 1 207 ? 86.414 59.807 35.017 1.00 11.62 207 ALA B CA 1
ATOM 4194 C C . ALA B 1 207 ? 85.697 58.455 35.086 1.00 11.31 207 ALA B C 1
ATOM 4195 O O . ALA B 1 207 ? 85.297 57.890 34.063 1.00 10.93 207 ALA B O 1
ATOM 4197 N N . PRO B 1 208 ? 85.525 57.913 36.298 1.00 11.19 208 PRO B N 1
ATOM 4198 C CA . PRO B 1 208 ? 84.856 56.623 36.444 1.00 11.90 208 PRO B CA 1
ATOM 4199 C C . PRO B 1 208 ? 83.365 56.653 36.174 1.00 11.54 208 PRO B C 1
ATOM 4200 O O . PRO B 1 208 ? 82.797 55.670 35.710 1.00 12.31 208 PRO B O 1
ATOM 4204 N N . VAL B 1 209 ? 82.722 57.778 36.457 1.00 12.01 209 VAL B N 1
ATOM 4205 C CA . VAL B 1 209 ? 81.280 57.839 36.265 1.00 10.87 209 VAL B CA 1
ATOM 4206 C C . VAL B 1 209 ? 80.729 59.200 35.899 1.00 11.67 209 VAL B C 1
ATOM 4207 O O . VAL B 1 209 ? 81.156 60.220 36.441 1.00 12.12 209 VAL B O 1
ATOM 4211 N N . GLY B 1 210 ? 79.779 59.206 34.972 1.00 11.02 210 GLY B N 1
ATOM 4212 C CA . GLY B 1 210 ? 79.074 60.439 34.687 1.00 11.58 210 GLY B CA 1
ATOM 4213 C C . GLY B 1 210 ? 79.307 61.329 33.500 1.00 12.06 210 GLY B C 1
ATOM 4214 O O . GLY B 1 210 ? 80.319 61.263 32.809 1.00 10.23 210 GLY B O 1
ATOM 4215 N N . SER B 1 211 ? 78.321 62.196 33.300 1.00 11.79 211 SER B N 1
ATOM 4216 C CA . SER B 1 211 ? 78.334 63.159 32.218 1.00 11.54 211 SER B CA 1
ATOM 4217 C C . SER B 1 211 ? 77.672 64.416 32.756 1.00 10.37 211 SER B C 1
ATOM 4218 O O . SER B 1 211 ? 77.173 64.430 33.888 1.00 11.10 211 SER B O 1
ATOM 4221 N N . VAL B 1 212 ? 77.657 65.463 31.943 1.00 10.01 212 VAL B N 1
ATOM 4222 C CA . VAL B 1 212 ? 77.042 66.719 32.338 1.00 9.55 212 VAL B CA 1
ATOM 4223 C C . VAL B 1 212 ? 76.227 67.300 31.189 1.00 9.61 212 VAL B C 1
ATOM 4224 O O . VAL B 1 212 ? 76.598 67.166 30.021 1.00 8.94 212 VAL B O 1
ATOM 4228 N N . VAL B 1 213 ? 75.097 67.914 31.529 1.00 9.44 213 VAL B N 1
ATOM 4229 C CA . VAL B 1 213 ? 74.262 68.571 30.542 1.00 9.01 213 VAL B CA 1
ATOM 4230 C C . VAL B 1 213 ? 74.400 70.069 30.837 1.00 8.51 213 VAL B C 1
ATOM 4231 O O . VAL B 1 213 ? 74.348 70.484 31.996 1.00 9.06 213 VAL B O 1
ATOM 4235 N N . VAL B 1 214 ? 74.604 70.873 29.800 1.00 10.15 214 VAL B N 1
ATOM 4236 C CA . VAL B 1 214 ? 74.712 72.317 29.986 1.00 8.69 214 VAL B CA 1
ATOM 4237 C C . VAL B 1 214 ? 73.625 72.989 29.177 1.00 9.80 214 VAL B C 1
ATOM 4238 O O . VAL B 1 214 ? 73.204 72.474 28.141 1.00 10.29 214 VAL B O 1
ATOM 4242 N N . GLY B 1 215 ? 73.150 74.131 29.662 1.00 9.81 215 GLY B N 1
ATOM 4243 C CA . GLY B 1 215 ? 72.105 74.846 28.948 1.00 10.72 215 GLY B CA 1
ATOM 4244 C C . GLY B 1 215 ? 71.575 76.029 29.733 1.00 11.30 215 GLY B C 1
ATOM 4245 O O . GLY B 1 215 ? 72.223 76.491 30.679 1.00 12.08 215 GLY B O 1
ATOM 4246 N N . ASP B 1 216 ? 70.401 76.522 29.347 1.00 11.31 216 ASP B N 1
ATOM 4247 C CA . ASP B 1 216 ? 69.784 77.664 30.023 1.00 12.93 216 ASP B CA 1
ATOM 4248 C C . ASP B 1 216 ? 69.211 77.261 31.376 1.00 14.92 216 ASP B C 1
ATOM 4249 O O . ASP B 1 216 ? 68.866 76.099 31.585 1.00 12.53 216 ASP B O 1
ATOM 4254 N N . ARG B 1 217 ? 69.080 78.236 32.276 1.00 15.24 217 ARG B N 1
ATOM 4255 C CA . ARG B 1 217 ? 68.586 77.980 33.628 1.00 16.29 217 ARG B CA 1
ATOM 4256 C C . ARG B 1 217 ? 67.237 77.258 33.694 1.00 16.34 217 ARG B C 1
ATOM 4257 O O . ARG B 1 217 ? 67.086 76.303 34.457 1.00 15.78 217 ARG B O 1
ATOM 4265 N N . ASP B 1 218 ? 66.256 77.706 32.913 1.00 15.21 218 ASP B N 1
ATOM 4266 C CA . ASP B 1 218 ? 64.938 77.058 32.941 1.00 16.87 218 ASP B CA 1
ATOM 4267 C C . ASP B 1 218 ? 65.009 75.620 32.445 1.00 14.51 218 ASP B C 1
ATOM 4268 O O . ASP B 1 218 ? 64.433 74.715 33.044 1.00 12.28 218 ASP B O 1
ATOM 4273 N N . PHE B 1 219 ? 65.701 75.423 31.330 1.00 13.18 219 PHE B N 1
ATOM 4274 C CA . PHE B 1 219 ? 65.870 74.094 30.759 1.00 12.48 219 PHE B CA 1
ATOM 4275 C C . PHE B 1 219 ? 66.533 73.140 31.767 1.00 11.98 219 PHE B C 1
ATOM 4276 O O . PHE B 1 219 ? 66.081 72.010 31.967 1.00 11.71 219 PHE B O 1
ATOM 4284 N N . ILE B 1 220 ? 67.609 73.591 32.403 1.00 12.77 220 ILE B N 1
ATOM 4285 C CA . ILE B 1 220 ? 68.310 72.751 33.373 1.00 11.87 220 ILE B CA 1
ATOM 4286 C C . ILE B 1 220 ? 67.416 72.420 34.579 1.00 12.27 220 ILE B C 1
ATOM 4287 O O . ILE B 1 220 ? 67.484 71.321 35.125 1.00 12.16 220 ILE B O 1
ATOM 4292 N N . GLU B 1 221 ? 66.569 73.360 34.987 1.00 12.87 221 GLU B N 1
ATOM 4293 C CA . GLU B 1 221 ? 65.674 73.101 36.112 1.00 14.24 221 GLU B CA 1
ATOM 4294 C C . GLU B 1 221 ? 64.724 71.956 35.731 1.00 13.35 221 GLU B C 1
ATOM 4295 O O . GLU B 1 221 ? 64.455 71.055 36.539 1.00 13.20 221 GLU B O 1
ATOM 4301 N N . ARG B 1 222 ? 64.210 71.991 34.502 1.00 12.44 222 ARG B N 1
ATOM 4302 C CA . ARG B 1 222 ? 63.316 70.930 34.038 1.00 12.75 222 ARG B CA 1
ATOM 4303 C C . ARG B 1 222 ? 64.091 69.612 33.899 1.00 12.08 222 ARG B C 1
ATOM 4304 O O . ARG B 1 222 ? 63.573 68.532 34.205 1.00 11.94 222 ARG B O 1
ATOM 4312 N N . ALA B 1 223 ? 65.331 69.702 33.427 1.00 11.13 223 ALA B N 1
ATOM 4313 C CA . ALA B 1 223 ? 66.163 68.515 33.270 1.00 10.52 223 ALA B CA 1
ATOM 4314 C C . ALA B 1 223 ? 66.503 67.926 34.639 1.00 11.29 223 ALA B C 1
ATOM 4315 O O . ALA B 1 223 ? 66.652 66.713 34.784 1.00 11.77 223 ALA B O 1
ATOM 4317 N N . ARG B 1 224 ? 66.627 68.786 35.642 1.00 11.21 224 ARG B N 1
ATOM 4318 C CA . ARG B 1 224 ? 66.955 68.329 36.989 1.00 11.72 224 ARG B CA 1
ATOM 4319 C C . ARG B 1 224 ? 65.768 67.562 37.577 1.00 10.95 224 ARG B C 1
ATOM 4320 O O . ARG B 1 224 ? 65.942 66.550 38.273 1.00 10.18 224 ARG B O 1
ATOM 4328 N N . LYS B 1 225 ? 64.555 68.029 37.293 1.00 11.87 225 LYS B N 1
ATOM 4329 C CA . LYS B 1 225 ? 63.372 67.335 37.804 1.00 12.43 225 LYS B CA 1
ATOM 4330 C C . LYS B 1 225 ? 63.223 66.012 37.060 1.00 12.26 225 LYS B C 1
ATOM 4331 O O . LYS B 1 225 ? 62.804 65.002 37.638 1.00 11.62 225 LYS B O 1
ATOM 4337 N N . ALA B 1 226 ? 63.557 66.015 35.774 1.00 10.62 226 ALA B N 1
ATOM 4338 C CA . ALA B 1 226 ? 63.477 64.791 34.985 1.00 11.39 226 ALA B CA 1
ATOM 4339 C C . ALA B 1 226 ? 64.494 63.797 35.551 1.00 10.65 226 ALA B C 1
ATOM 4340 O O . ALA B 1 226 ? 64.226 62.602 35.634 1.00 10.96 226 ALA B O 1
ATOM 4342 N N . ARG B 1 227 ? 65.664 64.298 35.933 1.00 10.80 227 ARG B N 1
ATOM 4343 C CA . ARG B 1 227 ? 66.711 63.440 36.500 1.00 10.25 227 ARG B CA 1
ATOM 4344 C C . ARG B 1 227 ? 66.208 62.773 37.787 1.00 10.20 227 ARG B C 1
ATOM 4345 O O . ARG B 1 227 ? 66.499 61.602 38.050 1.00 10.04 227 ARG B O 1
ATOM 4353 N N . LYS B 1 228 ? 65.451 63.526 38.581 1.00 9.75 228 LYS B N 1
ATOM 4354 C CA . LYS B 1 228 ? 64.909 63.008 39.839 1.00 10.99 228 LYS B CA 1
ATOM 4355 C C . LYS B 1 228 ? 63.946 61.873 39.510 1.00 10.70 228 LYS B C 1
ATOM 4356 O O . LYS B 1 228 ? 64.001 60.797 40.117 1.00 11.56 228 LYS B O 1
ATOM 4362 N N . MET B 1 229 ? 63.077 62.115 38.537 1.00 10.27 229 MET B N 1
ATOM 4363 C CA . MET B 1 229 ? 62.110 61.112 38.093 1.00 10.54 229 MET B CA 1
ATOM 4364 C C . MET B 1 229 ? 62.772 59.831 37.595 1.00 11.42 229 MET B C 1
ATOM 4365 O O . MET B 1 229 ? 62.318 58.730 37.915 1.00 11.28 229 MET B O 1
ATOM 4370 N N . LEU B 1 230 ? 63.826 59.985 36.794 1.00 10.59 230 LEU B N 1
ATOM 4371 C CA . LEU B 1 230 ? 64.552 58.844 36.238 1.00 11.37 230 LEU B CA 1
ATOM 4372 C C . LEU B 1 230 ? 65.381 58.098 37.273 1.00 12.25 230 LEU B C 1
ATOM 4373 O O . LEU B 1 230 ? 65.724 56.930 37.073 1.00 12.68 230 LEU B O 1
ATOM 4378 N N . GLY B 1 231 ? 65.704 58.758 38.380 1.00 11.81 231 GLY B N 1
ATOM 4379 C CA . GLY B 1 231 ? 66.491 58.091 39.400 1.00 13.06 231 GLY B CA 1
ATOM 4380 C C . GLY B 1 231 ? 67.951 58.501 39.458 1.00 13.00 231 GLY B C 1
ATOM 4381 O O . GLY B 1 231 ? 68.767 57.812 40.073 1.00 12.75 231 GLY B O 1
ATOM 4382 N N . GLY B 1 232 ? 68.280 59.627 38.827 1.00 12.01 232 GLY B N 1
ATOM 4383 C CA . GLY B 1 232 ? 69.648 60.109 38.837 1.00 10.82 232 GLY B CA 1
ATOM 4384 C C . GLY B 1 232 ? 69.936 61.090 39.960 1.00 11.13 232 GLY B C 1
ATOM 4385 O O . GLY B 1 232 ? 71.025 61.652 40.030 1.00 11.35 232 GLY B O 1
ATOM 4386 N N . GLY B 1 233 ? 68.959 61.303 40.842 1.00 10.96 233 GLY B N 1
ATOM 4387 C CA . GLY B 1 233 ? 69.164 62.211 41.959 1.00 12.14 233 GLY B CA 1
ATOM 4388 C C . GLY B 1 233 ? 69.899 61.493 43.083 1.00 12.49 233 GLY B C 1
ATOM 4389 O O . GLY B 1 233 ? 69.282 60.807 43.904 1.00 12.64 233 GLY B O 1
ATOM 4390 N N . MET B 1 234 ? 71.218 61.654 43.116 1.00 12.61 234 MET B N 1
ATOM 4391 C CA . MET B 1 234 ? 72.057 60.998 44.116 1.00 12.17 234 MET B CA 1
ATOM 4392 C C . MET B 1 234 ? 72.312 61.866 45.343 1.00 12.04 234 MET B C 1
ATOM 4393 O O . MET B 1 234 ? 71.904 63.022 45.390 1.00 11.77 234 MET B O 1
ATOM 4398 N N . ARG B 1 235 ? 72.989 61.307 46.344 1.00 10.66 235 ARG B N 1
ATOM 4399 C CA . ARG B 1 235 ? 73.266 62.074 47.554 1.00 12.03 235 ARG B CA 1
ATOM 4400 C C . ARG B 1 235 ? 74.652 62.699 47.525 1.00 11.51 235 ARG B C 1
ATOM 4401 O O . ARG B 1 235 ? 74.841 63.738 46.894 1.00 10.51 235 ARG B O 1
ATOM 4409 N N . GLN B 1 236 ? 75.630 62.071 48.171 1.00 11.75 236 GLN B N 1
ATOM 4410 C CA . GLN B 1 236 ? 76.974 62.629 48.197 1.00 12.33 236 GLN B CA 1
ATOM 4411 C C . GLN B 1 236 ? 77.770 62.288 46.937 1.00 13.19 236 GLN B C 1
ATOM 4412 O O . GLN B 1 236 ? 78.853 61.707 47.006 1.00 14.00 236 GLN B O 1
ATOM 4418 N N . ALA B 1 237 ? 77.233 62.689 45.793 1.00 11.78 237 ALA B N 1
ATOM 4419 C CA . ALA B 1 237 ? 77.865 62.429 44.501 1.00 13.50 237 ALA B CA 1
ATOM 4420 C C . ALA B 1 237 ? 79.152 63.227 44.282 1.00 13.24 237 ALA B C 1
ATOM 4421 O O . ALA B 1 237 ? 79.797 63.089 43.241 1.00 13.31 237 ALA B O 1
ATOM 4423 N N . GLY B 1 238 ? 79.516 64.063 45.253 1.00 13.26 238 GLY B N 1
ATOM 4424 C CA . GLY B 1 238 ? 80.741 64.837 45.141 1.00 13.16 238 GLY B CA 1
ATOM 4425 C C . GLY B 1 238 ? 81.941 63.915 44.987 1.00 14.24 238 GLY B C 1
ATOM 4426 O O . GLY B 1 238 ? 82.971 64.314 44.453 1.00 13.57 238 GLY B O 1
ATOM 4427 N N . VAL B 1 239 ? 81.826 62.681 45.467 1.00 14.18 239 VAL B N 1
ATOM 4428 C CA . VAL B 1 239 ? 82.933 61.743 45.321 1.00 14.97 239 VAL B CA 1
ATOM 4429 C C . VAL B 1 239 ? 83.194 61.558 43.821 1.00 14.50 239 VAL B C 1
ATOM 4430 O O . VAL B 1 239 ? 84.348 61.565 43.375 1.00 13.81 239 VAL B O 1
ATOM 4434 N N . LEU B 1 240 ? 82.122 61.413 43.041 1.00 12.23 240 LEU B N 1
ATOM 4435 C CA . LEU B 1 240 ? 82.258 61.260 41.589 1.00 11.30 240 LEU B CA 1
ATOM 4436 C C . LEU B 1 240 ? 82.659 62.588 40.935 1.00 11.37 240 LEU B C 1
ATOM 4437 O O . LEU B 1 240 ? 83.482 62.627 40.015 1.00 11.37 240 LEU B O 1
ATOM 4442 N N . ALA B 1 241 ? 82.063 63.675 41.407 1.00 10.84 241 ALA B N 1
ATOM 4443 C CA . ALA B 1 241 ? 82.359 64.981 40.841 1.00 12.15 241 ALA B CA 1
ATOM 4444 C C . ALA B 1 241 ? 83.818 65.391 41.007 1.00 12.88 241 ALA B C 1
ATOM 4445 O O . ALA B 1 241 ? 84.342 66.142 40.186 1.00 13.26 241 ALA B O 1
ATOM 4447 N N . ALA B 1 242 ? 84.480 64.913 42.058 1.00 12.01 242 ALA B N 1
ATOM 4448 C CA . ALA B 1 242 ? 85.890 65.263 42.264 1.00 12.07 242 ALA B CA 1
ATOM 4449 C C . ALA B 1 242 ? 86.724 64.762 41.080 1.00 12.67 242 ALA B C 1
ATOM 4450 O O . ALA B 1 242 ? 87.607 65.462 40.576 1.00 12.30 242 ALA B O 1
ATOM 4452 N N . ALA B 1 243 ? 86.451 63.539 40.647 1.00 12.92 243 ALA B N 1
ATOM 4453 C CA . ALA B 1 243 ? 87.179 62.979 39.511 1.00 13.47 243 ALA B CA 1
ATOM 4454 C C . ALA B 1 243 ? 86.711 63.703 38.251 1.00 13.49 243 ALA B C 1
ATOM 4455 O O . ALA B 1 243 ? 87.474 63.864 37.300 1.00 13.18 243 ALA B O 1
ATOM 4457 N N . GLY B 1 244 ? 85.446 64.131 38.257 1.00 12.35 244 GLY B N 1
ATOM 4458 C CA . GLY B 1 244 ? 84.880 64.851 37.127 1.00 12.83 244 GLY B CA 1
ATOM 4459 C C . GLY B 1 244 ? 85.573 66.178 36.889 1.00 13.92 244 GLY B C 1
ATOM 4460 O O . GLY B 1 244 ? 85.804 66.581 35.750 1.00 12.46 244 GLY B O 1
ATOM 4461 N N . ILE B 1 245 ? 85.912 66.875 37.966 1.00 12.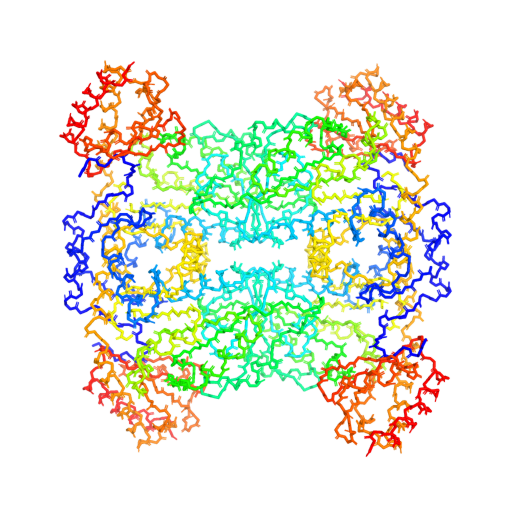57 245 ILE B N 1
ATOM 4462 C CA . ILE B 1 245 ? 86.594 68.146 37.816 1.00 12.84 245 ILE B CA 1
ATOM 4463 C C . ILE B 1 245 ? 87.986 67.945 37.217 1.00 12.89 245 ILE B C 1
ATOM 4464 O O . ILE B 1 245 ? 88.424 68.738 36.385 1.00 12.52 245 ILE B O 1
ATOM 4469 N N . ILE B 1 246 ? 88.675 66.884 37.628 1.00 13.10 246 ILE B N 1
ATOM 4470 C CA . ILE B 1 246 ? 90.010 66.621 37.100 1.00 13.51 246 ILE B CA 1
ATOM 4471 C C . ILE B 1 246 ? 89.900 66.239 35.629 1.00 13.85 246 ILE B C 1
ATOM 4472 O O . ILE B 1 246 ? 90.734 66.642 34.819 1.00 14.70 246 ILE B O 1
ATOM 4477 N N . ALA B 1 247 ? 88.856 65.485 35.288 1.00 14.40 247 ALA B N 1
ATOM 4478 C CA . ALA B 1 247 ? 88.630 65.064 33.904 1.00 14.10 247 ALA B CA 1
ATOM 4479 C C . ALA B 1 247 ? 88.468 66.294 33.008 1.00 15.13 247 ALA B C 1
ATOM 4480 O O . ALA B 1 247 ? 89.089 66.404 31.946 1.00 13.88 247 ALA B O 1
ATOM 4482 N N . LEU B 1 248 ? 87.635 67.228 33.448 1.00 15.05 248 LEU B N 1
ATOM 4483 C CA . LEU B 1 248 ? 87.368 68.430 32.672 1.00 16.33 248 LEU B CA 1
ATOM 4484 C C . LEU B 1 248 ? 88.519 69.425 32.576 1.00 17.06 248 LEU B C 1
ATOM 4485 O O . LEU B 1 248 ? 88.793 69.984 31.505 1.00 16.26 248 LEU B O 1
ATOM 4490 N N . THR B 1 249 ? 89.216 69.625 33.687 1.00 17.01 249 THR B N 1
ATOM 4491 C CA . THR B 1 249 ? 90.288 70.605 33.731 1.00 18.63 249 THR B CA 1
ATOM 4492 C C . THR B 1 249 ? 91.703 70.144 33.436 1.00 19.03 249 THR B C 1
ATOM 4493 O O . THR B 1 249 ? 92.557 70.976 33.123 1.00 19.91 249 THR B O 1
ATOM 4497 N N . LYS B 1 250 ? 91.962 68.841 33.526 1.00 18.22 250 LYS B N 1
ATOM 4498 C CA . LYS B 1 250 ? 93.311 68.342 33.297 1.00 17.10 250 LYS B CA 1
ATOM 4499 C C . LYS B 1 250 ? 93.466 67.224 32.275 1.00 15.46 250 LYS B C 1
ATOM 4500 O O . LYS B 1 250 ? 94.589 66.890 31.898 1.00 15.81 250 LYS B O 1
ATOM 4506 N N . MET B 1 251 ? 92.363 66.645 31.817 1.00 12.23 251 MET B N 1
ATOM 4507 C CA . MET B 1 251 ? 92.461 65.526 30.879 1.00 12.47 251 MET B CA 1
ATOM 4508 C C . MET B 1 251 ? 92.073 65.813 29.429 1.00 11.96 251 MET B C 1
ATOM 4509 O O . MET B 1 251 ? 92.068 64.910 28.586 1.00 11.98 251 MET B O 1
ATOM 4514 N N . VAL B 1 252 ? 91.761 67.066 29.127 1.00 13.13 252 VAL B N 1
ATOM 4515 C CA . VAL B 1 252 ? 91.381 67.408 27.765 1.00 13.18 252 VAL B CA 1
ATOM 4516 C C . VAL B 1 252 ? 92.558 67.486 26.803 1.00 15.15 252 VAL B C 1
ATOM 4517 O O . VAL B 1 252 ? 92.506 66.945 25.696 1.00 13.15 252 VAL B O 1
ATOM 4521 N N . ASP B 1 253 ? 93.624 68.164 27.209 1.00 15.62 253 ASP B N 1
ATOM 4522 C CA . ASP B 1 253 ? 94.737 68.313 26.290 1.00 18.36 253 ASP B CA 1
ATOM 4523 C C . ASP B 1 253 ? 95.350 67.017 25.803 1.00 17.59 253 ASP B C 1
ATOM 4524 O O . ASP B 1 253 ? 95.644 66.892 24.606 1.00 18.69 253 ASP B O 1
ATOM 4529 N N . ARG B 1 254 ? 95.511 66.043 26.697 1.00 16.62 254 ARG B N 1
ATOM 4530 C CA . ARG B 1 254 ? 96.115 64.772 26.302 1.00 14.70 254 ARG B CA 1
ATOM 4531 C C . ARG B 1 254 ? 95.286 63.939 25.314 1.00 14.72 254 ARG B C 1
ATOM 4532 O O . ARG B 1 254 ? 95.750 62.904 24.843 1.00 13.09 254 ARG B O 1
ATOM 4540 N N . LEU B 1 255 ? 94.067 64.369 24.999 1.00 13.34 255 LEU B N 1
ATOM 4541 C CA . LEU B 1 255 ? 93.268 63.614 24.026 1.00 13.76 255 LEU B CA 1
ATOM 4542 C C . LEU B 1 255 ? 94.028 63.565 22.702 1.00 14.32 255 LEU B C 1
ATOM 4543 O O . LEU B 1 255 ? 93.854 62.645 21.901 1.00 13.48 255 LEU B O 1
ATOM 4548 N N . LYS B 1 256 ? 94.883 64.555 22.468 1.00 15.44 256 LYS B N 1
ATOM 4549 C CA . LYS B 1 256 ? 95.660 64.569 21.232 1.00 17.05 256 LYS B CA 1
ATOM 4550 C C . LYS B 1 256 ? 96.534 63.311 21.126 1.00 16.33 256 LYS B C 1
ATOM 4551 O O . LYS B 1 256 ? 96.858 62.863 20.027 1.00 15.84 256 LYS B O 1
ATOM 4557 N N . GLU B 1 257 ? 96.925 62.754 22.268 1.00 15.76 257 GLU B N 1
ATOM 4558 C CA . GLU B 1 257 ? 97.729 61.535 22.281 1.00 17.08 257 GLU B CA 1
ATOM 4559 C C . GLU B 1 257 ? 96.908 60.370 21.749 1.00 15.76 257 GLU B C 1
ATOM 4560 O O . GLU B 1 257 ? 97.418 59.523 21.010 1.00 14.50 257 GLU B O 1
ATOM 4566 N N . ASP B 1 258 ? 95.634 60.322 22.129 1.00 14.72 258 ASP B N 1
ATOM 4567 C CA . ASP B 1 258 ? 94.761 59.249 21.658 1.00 13.59 258 ASP B CA 1
ATOM 4568 C C . ASP B 1 258 ? 94.596 59.365 20.140 1.00 13.92 258 ASP B C 1
ATOM 4569 O O . ASP B 1 258 ? 94.578 58.352 19.423 1.00 13.74 258 ASP B O 1
ATOM 4574 N N . HIS B 1 259 ? 94.476 60.599 19.660 1.00 12.89 259 HIS B N 1
ATOM 4575 C CA . HIS B 1 259 ? 94.314 60.856 18.233 1.00 13.07 259 HIS B CA 1
ATOM 4576 C C . HIS B 1 259 ? 95.576 60.431 17.489 1.00 14.86 259 HIS B C 1
ATOM 4577 O O . HIS B 1 259 ? 95.500 59.849 16.405 1.00 14.88 259 HIS B O 1
ATOM 4584 N N . GLU B 1 260 ? 96.734 60.718 18.078 1.00 15.06 260 GLU B N 1
ATOM 4585 C CA . GLU B 1 260 ? 98.017 60.346 17.482 1.00 16.10 260 GLU B CA 1
ATOM 4586 C C . GLU B 1 260 ? 98.145 58.828 17.434 1.00 15.39 260 GLU B C 1
ATOM 4587 O O . GLU B 1 260 ? 98.603 58.259 16.434 1.00 13.94 260 GLU B O 1
ATOM 4593 N N . ASN B 1 261 ? 97.753 58.173 18.521 1.00 13.73 261 ASN B N 1
ATOM 4594 C CA . ASN B 1 261 ? 97.822 56.719 18.586 1.00 14.11 261 ASN B CA 1
ATOM 4595 C C . ASN B 1 261 ? 96.861 56.055 17.613 1.00 13.40 261 ASN B C 1
ATOM 4596 O O . ASN B 1 261 ? 97.184 55.015 17.033 1.00 12.97 261 ASN B O 1
ATOM 4601 N N . ALA B 1 262 ? 95.687 56.650 17.418 1.00 11.72 262 ALA B N 1
ATOM 4602 C CA . ALA B 1 262 ? 94.725 56.074 16.482 1.00 12.91 262 ALA B CA 1
ATOM 4603 C C . ALA B 1 262 ? 95.254 56.216 15.048 1.00 13.21 262 ALA B C 1
ATOM 4604 O O . ALA B 1 262 ? 95.154 55.291 14.241 1.00 13.94 262 ALA B O 1
ATOM 4606 N N . ARG B 1 263 ? 95.809 57.381 14.731 1.00 13.57 263 ARG B N 1
ATOM 4607 C CA . ARG B 1 263 ? 96.358 57.605 13.396 1.00 15.45 263 ARG B CA 1
ATOM 4608 C C . ARG B 1 263 ? 97.505 56.626 13.109 1.00 14.66 263 ARG B C 1
ATOM 4609 O O . ARG B 1 263 ? 97.581 56.048 12.022 1.00 14.56 263 ARG B O 1
ATOM 4617 N N . PHE B 1 264 ? 98.402 56.456 14.075 1.00 14.33 264 PHE B N 1
ATOM 4618 C CA . PHE B 1 264 ? 99.535 55.539 13.924 1.00 15.08 264 PHE B CA 1
ATOM 4619 C C . PHE B 1 264 ? 99.013 54.120 13.718 1.00 14.96 264 PHE B C 1
ATOM 4620 O O . PHE B 1 264 ? 99.514 53.374 12.872 1.00 14.85 264 PHE B O 1
ATOM 4628 N N . LEU B 1 265 ? 98.018 53.741 14.512 1.00 14.03 265 LEU B N 1
ATOM 4629 C CA . LEU B 1 265 ? 97.417 52.419 14.391 1.00 13.72 265 LEU B CA 1
ATOM 4630 C C . LEU B 1 265 ? 96.871 52.225 12.975 1.00 14.05 265 LEU B C 1
ATOM 4631 O O . LEU B 1 265 ? 97.125 51.203 12.330 1.00 14.95 265 LEU B O 1
ATOM 4636 N N . ALA B 1 266 ? 96.132 53.214 12.481 1.00 14.45 266 ALA B N 1
ATOM 4637 C CA . ALA B 1 266 ? 95.543 53.118 11.145 1.00 15.08 266 ALA B CA 1
ATOM 4638 C C . ALA B 1 266 ? 96.595 53.036 10.037 1.00 16.04 266 ALA B C 1
ATOM 4639 O O . ALA B 1 266 ? 96.497 52.194 9.133 1.00 16.47 266 ALA B O 1
ATOM 4641 N N . LEU B 1 267 ? 97.589 53.918 10.093 1.00 15.22 267 LEU B N 1
ATOM 4642 C CA . LEU B 1 267 ? 98.643 53.913 9.085 1.00 16.73 267 LEU B CA 1
ATOM 4643 C C . LEU B 1 267 ? 99.343 52.562 9.025 1.00 16.61 267 LEU B C 1
ATOM 4644 O O . LEU B 1 267 ? 99.589 52.027 7.939 1.00 17.89 267 LEU B O 1
ATOM 4649 N N . LYS B 1 268 ? 99.661 52.009 10.192 1.00 16.47 268 LYS B N 1
ATOM 4650 C CA . LYS B 1 268 ? 100.357 50.733 10.255 1.00 16.60 268 LYS B CA 1
ATOM 4651 C C . LYS B 1 268 ? 99.467 49.574 9.822 1.00 17.28 268 LYS B C 1
ATOM 4652 O O . LYS B 1 268 ? 99.948 48.623 9.202 1.00 17.76 268 LYS B O 1
ATOM 4658 N N . LEU B 1 269 ? 98.175 49.641 10.136 1.00 16.60 269 LEU B N 1
ATOM 4659 C CA . LEU B 1 269 ? 97.263 48.588 9.697 1.00 17.47 269 LEU B CA 1
ATOM 4660 C C . LEU B 1 269 ? 97.183 48.621 8.163 1.00 19.32 269 LEU B C 1
ATOM 4661 O O . LEU B 1 269 ? 97.135 47.574 7.514 1.00 19.72 269 LEU B O 1
ATOM 4666 N N . LYS B 1 270 ? 97.183 49.821 7.584 1.00 20.17 270 LYS B N 1
ATOM 4667 C CA . LYS B 1 270 ? 97.122 49.956 6.126 1.00 20.54 270 LYS B CA 1
ATOM 4668 C C . LYS B 1 270 ? 98.390 49.340 5.527 1.00 21.59 270 LYS B C 1
ATOM 4669 O O . LYS B 1 270 ? 98.336 48.600 4.538 1.00 20.78 270 LYS B O 1
ATOM 4675 N N . GLU B 1 271 ? 99.528 49.639 6.143 1.00 22.68 271 GLU B N 1
ATOM 4676 C CA . GLU B 1 271 ? 100.820 49.123 5.690 1.00 23.80 271 GLU B CA 1
ATOM 4677 C C . GLU B 1 271 ? 100.849 47.591 5.680 1.00 24.09 271 GLU B C 1
ATOM 4678 O O . GLU B 1 271 ? 101.438 46.975 4.785 1.00 22.88 271 GLU B O 1
ATOM 4684 N N . ILE B 1 272 ? 100.226 46.979 6.684 1.00 23.25 272 ILE B N 1
ATOM 4685 C CA . ILE B 1 272 ? 100.163 45.519 6.781 1.00 22.37 272 ILE B CA 1
ATOM 4686 C C . ILE B 1 272 ? 99.319 44.937 5.643 1.00 22.99 272 ILE B C 1
ATOM 4687 O O . ILE B 1 272 ? 99.585 43.833 5.146 1.00 21.74 272 ILE B O 1
ATOM 4692 N N . GLY B 1 273 ? 98.294 45.683 5.247 1.00 21.79 273 GLY B N 1
ATOM 4693 C CA . GLY B 1 273 ? 97.429 45.235 4.173 1.00 21.74 273 GLY B CA 1
ATOM 4694 C C . GLY B 1 273 ? 95.957 45.246 4.523 1.00 21.48 273 GLY B C 1
ATOM 4695 O O . GLY B 1 273 ? 95.116 44.888 3.696 1.00 20.72 273 GLY B O 1
ATOM 4696 N N . TYR B 1 274 ? 95.627 45.646 5.750 1.00 19.71 274 TYR B N 1
ATOM 4697 C CA . TYR B 1 274 ? 94.230 45.685 6.163 1.00 19.69 274 TYR B CA 1
ATOM 4698 C C . TYR B 1 274 ? 93.478 46.795 5.449 1.00 19.48 274 TYR B C 1
ATOM 4699 O O . TYR B 1 274 ? 94.069 47.780 5.003 1.00 18.40 274 TYR B O 1
ATOM 4708 N N . SER B 1 275 ? 92.167 46.630 5.344 1.00 20.07 275 SER B N 1
ATOM 4709 C CA . SER B 1 275 ? 91.346 47.633 4.694 1.00 21.32 275 SER B CA 1
ATOM 4710 C C . SER B 1 275 ? 90.963 48.710 5.698 1.00 21.05 275 SER B C 1
ATOM 4711 O O . SER B 1 275 ? 89.936 48.618 6.368 1.00 20.17 275 SER B O 1
ATOM 4714 N N . VAL B 1 276 ? 91.815 49.721 5.805 1.00 21.32 276 VAL B N 1
ATOM 4715 C CA . VAL B 1 276 ? 91.581 50.845 6.698 1.00 21.87 276 VAL B CA 1
ATOM 4716 C C . VAL B 1 276 ? 91.853 52.101 5.895 1.00 22.63 276 VAL B C 1
ATOM 4717 O O . VAL B 1 276 ? 92.571 52.058 4.895 1.00 23.02 276 VAL B O 1
ATOM 4721 N N . ASN B 1 277 ? 91.271 53.216 6.320 1.00 21.99 277 ASN B N 1
ATOM 4722 C CA . ASN B 1 277 ? 91.465 54.475 5.619 1.00 22.19 277 ASN B CA 1
ATOM 4723 C C . ASN B 1 277 ? 92.010 55.529 6.576 1.00 20.56 277 ASN B C 1
ATOM 4724 O O . ASN B 1 277 ? 91.254 56.257 7.224 1.00 19.43 277 ASN B O 1
ATOM 4729 N N . PRO B 1 278 ? 93.342 55.622 6.675 1.00 20.01 278 PRO B N 1
ATOM 4730 C CA . PRO B 1 278 ? 94.002 56.586 7.554 1.00 19.45 278 PRO B CA 1
ATOM 4731 C C . PRO B 1 278 ?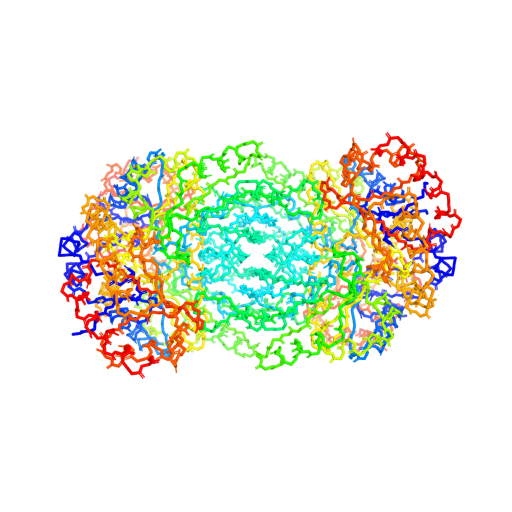 93.509 58.005 7.337 1.00 19.66 278 PRO B C 1
ATOM 4732 O O . PRO B 1 278 ? 93.500 58.803 8.267 1.00 19.37 278 PRO B O 1
ATOM 4736 N N . GLU B 1 279 ? 93.091 58.324 6.115 1.00 19.19 279 GLU B N 1
ATOM 4737 C CA . GLU B 1 279 ? 92.609 59.670 5.837 1.00 20.41 279 GLU B CA 1
ATOM 4738 C C . GLU B 1 279 ? 91.277 59.983 6.536 1.00 19.95 279 GLU B C 1
ATOM 4739 O O . GLU B 1 279 ? 90.917 61.151 6.675 1.00 20.04 279 GLU B O 1
ATOM 4745 N N . ASP B 1 280 ? 90.549 58.953 6.970 1.00 18.91 280 ASP B N 1
ATOM 4746 C CA . ASP B 1 280 ? 89.273 59.173 7.663 1.00 18.92 280 ASP B CA 1
ATOM 4747 C C . ASP B 1 280 ? 89.452 59.248 9.176 1.00 18.91 280 ASP B C 1
ATOM 4748 O O . ASP B 1 280 ? 88.499 59.538 9.902 1.00 18.65 280 ASP B O 1
ATOM 4753 N N . VAL B 1 281 ? 90.658 58.962 9.652 1.00 16.71 281 VAL B N 1
ATOM 4754 C CA . VAL B 1 281 ? 90.911 58.952 11.088 1.00 17.77 281 VAL B CA 1
ATOM 4755 C C . VAL B 1 281 ? 91.406 60.292 11.607 1.00 18.34 281 VAL B C 1
ATOM 4756 O O . VAL B 1 281 ? 92.566 60.659 11.415 1.00 18.19 281 VAL B O 1
ATOM 4760 N N . LYS B 1 282 ? 90.521 61.031 12.272 1.00 18.75 282 LYS B N 1
ATOM 4761 C CA . LYS B 1 282 ? 90.910 62.330 12.802 1.00 19.13 282 LYS B CA 1
ATOM 4762 C C . LYS B 1 282 ? 90.731 62.428 14.317 1.00 17.89 282 LYS B C 1
ATOM 4763 O O . LYS B 1 282 ? 91.167 63.403 14.935 1.00 16.70 282 LYS B O 1
ATOM 4769 N N . THR B 1 283 ? 90.067 61.445 14.923 1.00 15.94 283 THR B N 1
ATOM 4770 C CA . THR B 1 283 ? 89.960 61.452 16.377 1.00 14.14 283 THR B CA 1
ATOM 4771 C C . THR B 1 283 ? 90.464 60.123 16.953 1.00 13.14 283 THR B C 1
ATOM 4772 O O . THR B 1 283 ? 91.497 59.617 16.499 1.00 13.76 283 THR B O 1
ATOM 4776 N N . ASN B 1 284 ? 89.768 59.539 17.919 1.00 11.96 284 ASN B N 1
ATOM 4777 C CA . ASN B 1 284 ? 90.267 58.310 18.543 1.00 11.24 284 ASN B CA 1
ATOM 4778 C C . ASN B 1 284 ? 89.680 56.986 18.068 1.00 10.47 284 ASN B C 1
ATOM 4779 O O . ASN B 1 284 ? 89.711 55.996 18.805 1.00 10.49 284 ASN B O 1
ATOM 4784 N N . MET B 1 285 ? 89.174 56.947 16.839 1.00 11.66 285 MET B N 1
ATOM 4785 C CA . MET B 1 285 ? 88.586 55.709 16.331 1.00 11.49 285 MET B CA 1
ATOM 4786 C C . MET B 1 285 ? 89.073 55.310 14.949 1.00 12.33 285 MET B C 1
ATOM 4787 O O . MET B 1 285 ? 89.334 56.156 14.096 1.00 12.02 285 MET B O 1
ATOM 4792 N N . VAL B 1 286 ? 89.164 54.005 14.731 1.00 12.64 286 VAL B N 1
ATOM 4793 C CA . VAL B 1 286 ? 89.599 53.472 13.448 1.00 13.43 286 VAL B CA 1
ATOM 4794 C C . VAL B 1 286 ? 88.613 52.403 13.020 1.00 14.52 286 VAL B C 1
ATOM 4795 O O . VAL B 1 286 ? 88.362 51.469 13.775 1.00 13.63 286 VAL B O 1
ATOM 4799 N N . ILE B 1 287 ? 88.048 52.538 11.821 1.00 14.32 287 ILE B N 1
ATOM 4800 C CA . ILE B 1 287 ? 87.127 51.523 11.323 1.00 16.40 287 ILE B CA 1
ATOM 4801 C C . ILE B 1 287 ? 87.932 50.593 10.422 1.00 16.55 287 ILE B C 1
ATOM 4802 O O . ILE B 1 287 ? 88.594 51.046 9.483 1.00 16.25 287 ILE B O 1
ATOM 4807 N N . LEU B 1 288 ? 87.882 49.301 10.715 1.00 16.68 288 LEU B N 1
ATOM 4808 C CA . LEU B 1 288 ? 88.597 48.320 9.919 1.00 18.23 288 LEU B CA 1
ATOM 4809 C C . LEU B 1 288 ? 87.571 47.415 9.247 1.00 17.69 288 LEU B C 1
ATOM 4810 O O . LEU B 1 288 ? 86.664 46.897 9.899 1.00 16.84 288 LEU B O 1
ATOM 4815 N N . ARG B 1 289 ? 87.705 47.246 7.935 1.00 19.87 289 ARG B N 1
ATOM 4816 C CA . ARG B 1 289 ? 86.784 46.407 7.174 1.00 21.09 289 ARG B CA 1
ATOM 4817 C C . ARG B 1 289 ? 87.407 45.026 6.988 1.00 21.89 289 ARG B C 1
ATOM 4818 O O . ARG B 1 289 ? 88.617 44.904 6.806 1.00 22.42 289 ARG B O 1
ATOM 4826 N N . THR B 1 290 ? 86.583 43.986 7.041 1.00 20.84 290 THR B N 1
ATOM 4827 C CA . THR B 1 290 ? 87.089 42.628 6.885 1.00 21.73 290 THR B CA 1
ATOM 4828 C C . THR B 1 290 ? 86.900 42.088 5.466 1.00 22.12 290 THR B C 1
ATOM 4829 O O . THR B 1 290 ? 87.042 40.885 5.227 1.00 20.52 290 THR B O 1
ATOM 4833 N N . ASP B 1 291 ? 86.607 42.991 4.535 1.00 22.79 291 ASP B N 1
ATOM 4834 C CA . ASP B 1 291 ? 86.384 42.646 3.132 1.00 24.64 291 ASP B CA 1
ATOM 4835 C C . ASP B 1 291 ? 87.455 41.750 2.509 1.00 23.76 291 ASP B C 1
ATOM 4836 O O . ASP B 1 291 ? 87.130 40.809 1.786 1.00 23.72 291 ASP B O 1
ATOM 4841 N N . ASN B 1 292 ? 88.727 42.031 2.776 1.00 22.01 292 ASN B N 1
ATOM 4842 C CA . ASN B 1 292 ? 89.789 41.223 2.189 1.00 21.30 292 ASN B CA 1
ATOM 4843 C C . ASN B 1 292 ? 90.286 40.074 3.069 1.00 20.09 292 ASN B C 1
ATOM 4844 O O . ASN B 1 292 ? 91.378 39.555 2.849 1.00 19.98 292 ASN B O 1
ATOM 4849 N N . LEU B 1 293 ? 89.475 39.667 4.045 1.00 19.67 293 LEU B N 1
ATOM 4850 C CA . LEU B 1 293 ? 89.837 38.576 4.952 1.00 20.71 293 LEU B CA 1
ATOM 4851 C C . LEU B 1 293 ? 88.931 37.353 4.817 1.00 21.83 293 LEU B C 1
ATOM 4852 O O . LEU B 1 293 ? 87.745 37.478 4.521 1.00 20.54 293 LEU B O 1
ATOM 4857 N N . LYS B 1 294 ? 89.496 36.176 5.075 1.00 22.71 294 LYS B N 1
ATOM 4858 C CA . LYS B 1 294 ? 88.744 34.923 4.994 1.00 25.20 294 LYS B CA 1
ATOM 4859 C C . LYS B 1 294 ? 87.849 34.681 6.205 1.00 24.90 294 LYS B C 1
ATOM 4860 O O . LYS B 1 294 ? 87.565 33.543 6.557 1.00 26.81 294 LYS B O 1
ATOM 4866 N N . VAL B 1 295 ? 87.409 35.750 6.851 1.00 24.89 295 VAL B N 1
ATOM 4867 C CA . VAL B 1 295 ? 86.535 35.613 8.008 1.00 24.85 295 VAL B CA 1
ATOM 4868 C C . VAL B 1 295 ? 85.690 36.885 8.098 1.00 24.65 295 VAL B C 1
ATOM 4869 O O . VAL B 1 295 ? 86.063 37.913 7.532 1.00 23.96 295 VAL B O 1
ATOM 4873 N N . ASN B 1 296 ? 84.539 36.820 8.763 1.00 24.90 296 ASN B N 1
ATOM 4874 C CA . ASN B 1 296 ? 83.718 38.016 8.884 1.00 24.82 296 ASN B CA 1
ATOM 4875 C C . ASN B 1 296 ? 84.170 38.775 10.131 1.00 24.29 296 ASN B C 1
ATOM 4876 O O . ASN B 1 296 ? 85.059 38.317 10.849 1.00 22.35 296 ASN B O 1
ATOM 4881 N N . ALA B 1 297 ? 83.578 39.938 10.376 1.00 23.41 297 ALA B N 1
ATOM 4882 C CA . ALA B 1 297 ? 83.968 40.744 11.528 1.00 24.40 297 ALA B CA 1
ATOM 4883 C C . ALA B 1 297 ? 83.846 40.001 12.853 1.00 24.61 297 ALA B C 1
ATOM 4884 O O . ALA B 1 297 ? 84.738 40.064 13.697 1.00 24.57 297 ALA B O 1
ATOM 4886 N N . HIS B 1 298 ? 82.741 39.294 13.038 1.00 25.31 298 HIS B N 1
ATOM 4887 C CA . HIS B 1 298 ? 82.537 38.567 14.277 1.00 25.40 298 HIS B CA 1
ATOM 4888 C C . HIS B 1 298 ? 83.611 37.498 14.482 1.00 24.57 298 HIS B C 1
ATOM 4889 O O . HIS B 1 298 ? 84.124 37.333 15.586 1.00 24.12 298 HIS B O 1
ATOM 4896 N N . GLY B 1 299 ? 83.967 36.781 13.421 1.00 24.21 299 GLY B N 1
ATOM 4897 C CA . GLY B 1 299 ? 85.003 35.771 13.547 1.00 22.91 299 GLY B CA 1
ATOM 4898 C C . GLY B 1 299 ? 86.359 36.418 13.787 1.00 22.38 299 GLY B C 1
ATOM 4899 O O . GLY B 1 299 ? 87.220 35.850 14.465 1.00 21.68 299 GLY B O 1
ATOM 4900 N N . PHE B 1 300 ? 86.555 37.615 13.240 1.00 21.83 300 PHE B N 1
ATOM 4901 C CA . PHE B 1 300 ? 87.828 38.312 13.409 1.00 21.00 300 PHE B CA 1
ATOM 4902 C C . PHE B 1 300 ? 87.965 38.804 14.849 1.00 20.57 300 PHE B C 1
ATOM 4903 O O . PHE B 1 300 ? 89.048 38.754 15.429 1.00 20.00 300 PHE B O 1
ATOM 4911 N N . ILE B 1 301 ? 86.859 39.265 15.424 1.00 19.46 301 ILE B N 1
ATOM 4912 C CA . ILE B 1 301 ? 86.859 39.734 16.807 1.00 20.54 301 ILE B CA 1
ATOM 4913 C C . ILE B 1 301 ? 87.267 38.580 17.724 1.00 21.39 301 ILE B C 1
ATOM 4914 O O . ILE B 1 301 ? 88.024 38.763 18.681 1.00 19.87 301 ILE B O 1
ATOM 4919 N N . GLU B 1 302 ? 86.760 37.387 17.427 1.00 22.23 302 GLU B N 1
ATOM 4920 C CA . GLU B 1 302 ? 87.084 36.211 18.226 1.00 22.68 302 GLU B CA 1
ATOM 4921 C C . GLU B 1 302 ? 88.569 35.868 18.121 1.00 21.48 302 GLU B C 1
ATOM 4922 O O . GLU B 1 302 ? 89.212 35.530 19.116 1.00 20.12 302 GLU B O 1
ATOM 4928 N N . ALA B 1 303 ? 89.114 35.956 16.911 1.00 20.54 303 ALA B N 1
ATOM 4929 C CA . ALA B 1 303 ? 90.524 35.655 16.690 1.00 19.83 303 ALA B CA 1
ATOM 4930 C C . ALA B 1 303 ? 91.388 36.659 17.446 1.00 19.71 303 ALA B C 1
ATOM 4931 O O . ALA B 1 303 ? 92.396 36.297 18.065 1.00 19.19 303 ALA B O 1
ATOM 4933 N N . LEU B 1 304 ? 90.989 37.925 17.399 1.00 18.90 304 LEU B N 1
ATOM 4934 C CA . LEU B 1 304 ? 91.725 38.968 18.100 1.00 19.72 304 LEU B CA 1
ATOM 4935 C C . LEU B 1 304 ? 91.703 38.697 19.599 1.00 19.22 304 LEU B C 1
ATOM 4936 O O . LEU B 1 304 ? 92.734 38.767 20.266 1.00 18.48 304 LEU B O 1
ATOM 4941 N N . ARG B 1 305 ? 90.524 38.365 20.116 1.00 20.34 305 ARG B N 1
ATOM 4942 C CA . ARG B 1 305 ? 90.361 38.090 21.543 1.00 21.51 305 ARG B CA 1
ATOM 4943 C C . ARG B 1 305 ? 91.272 36.942 21.972 1.00 22.14 305 ARG B C 1
ATOM 4944 O O . ARG B 1 305 ? 91.940 37.012 23.005 1.00 20.51 305 ARG B O 1
ATOM 4952 N N . ASN B 1 306 ? 91.320 35.890 21.167 1.00 23.06 306 ASN B N 1
ATOM 4953 C CA . ASN B 1 306 ? 92.168 34.761 21.509 1.00 25.11 306 ASN B CA 1
ATOM 4954 C C . ASN B 1 306 ? 93.646 35.125 21.466 1.00 25.13 306 ASN B C 1
ATOM 4955 O O . ASN B 1 306 ? 94.472 34.426 22.049 1.00 25.36 306 ASN B O 1
ATOM 4960 N N . SER B 1 307 ? 93.987 36.224 20.797 1.00 25.05 307 SER B N 1
ATOM 4961 C CA . SER B 1 307 ? 95.384 36.649 20.735 1.00 24.99 307 SER B CA 1
ATOM 4962 C C . SER B 1 307 ? 95.707 37.792 21.697 1.00 25.20 307 SER B C 1
ATOM 4963 O O . SER B 1 307 ? 96.827 38.310 21.715 1.00 25.01 307 SER B O 1
ATOM 4966 N N . GLY B 1 308 ? 94.725 38.192 22.497 1.00 24.18 308 GLY B N 1
ATOM 4967 C CA . GLY B 1 308 ? 94.979 39.237 23.472 1.00 22.96 308 GLY B CA 1
ATOM 4968 C C . GLY B 1 308 ? 94.556 40.655 23.142 1.00 21.89 308 GLY B C 1
ATOM 4969 O O . GLY B 1 308 ? 94.974 41.588 23.828 1.00 21.85 308 GLY B O 1
ATOM 4970 N N . VAL B 1 309 ? 93.713 40.822 22.128 1.00 20.31 309 VAL B N 1
ATOM 4971 C CA . VAL B 1 309 ? 93.240 42.146 21.730 1.00 17.99 309 VAL B CA 1
ATOM 4972 C C . VAL B 1 309 ? 91.715 42.187 21.731 1.00 18.00 309 VAL B C 1
ATOM 4973 O O . VAL B 1 309 ? 91.069 41.338 21.113 1.00 17.23 309 VAL B O 1
ATOM 4977 N N . LEU B 1 310 ? 91.145 43.177 22.417 1.00 15.68 310 LEU B N 1
ATOM 4978 C CA . LEU B 1 310 ? 89.695 43.313 22.497 1.00 16.14 310 LEU B CA 1
ATOM 4979 C C . LEU B 1 310 ? 89.183 44.446 21.621 1.00 16.18 310 LEU B C 1
ATOM 4980 O O . LEU B 1 310 ? 89.746 45.538 21.619 1.00 14.28 310 LEU B O 1
ATOM 4985 N N . ALA B 1 311 ? 88.114 44.173 20.875 1.00 16.22 311 ALA B N 1
ATOM 4986 C CA . ALA B 1 311 ? 87.495 45.173 20.008 1.00 17.10 311 ALA B CA 1
ATOM 4987 C C . ALA B 1 311 ? 86.048 44.745 19.766 1.00 17.63 311 ALA B C 1
ATOM 4988 O O . ALA B 1 311 ? 85.666 43.627 20.105 1.00 17.40 311 ALA B O 1
ATOM 4990 N N . ASN B 1 312 ? 85.247 45.640 19.193 1.00 18.55 312 ASN B N 1
ATOM 4991 C CA . ASN B 1 312 ? 83.844 45.344 18.916 1.00 20.14 312 ASN B CA 1
ATOM 4992 C C . ASN B 1 312 ? 83.565 45.324 17.424 1.00 20.23 312 ASN B C 1
ATOM 4993 O O . ASN B 1 312 ? 84.125 46.114 16.666 1.00 20.21 312 ASN B O 1
ATOM 4998 N N . ALA B 1 313 ? 82.687 44.423 17.007 1.00 20.45 313 ALA B N 1
ATOM 4999 C CA . ALA B 1 313 ? 82.290 44.366 15.611 1.00 21.32 313 ALA B CA 1
ATOM 5000 C C . ALA B 1 313 ? 81.127 45.348 15.556 1.00 22.53 313 ALA B C 1
ATOM 5001 O O . ALA B 1 313 ? 80.312 45.398 16.488 1.00 23.12 313 ALA B O 1
ATOM 5003 N N . VAL B 1 314 ? 81.050 46.145 14.495 1.00 22.52 314 VAL B N 1
ATOM 5004 C CA . VAL B 1 314 ? 79.957 47.104 14.369 1.00 23.26 314 VAL B CA 1
ATOM 5005 C C . VAL B 1 314 ? 79.009 46.726 13.236 1.00 24.13 314 VAL B C 1
ATOM 5006 O O . VAL B 1 314 ? 77.959 47.344 13.055 1.00 25.01 314 VAL B O 1
ATOM 5010 N N . SER B 1 315 ? 79.395 45.712 12.471 1.00 23.90 315 SER B N 1
ATOM 5011 C CA . SER B 1 315 ? 78.568 45.198 11.386 1.00 25.31 315 SER B CA 1
ATOM 5012 C C . SER B 1 315 ? 79.152 43.840 11.047 1.00 26.27 315 SER B C 1
ATOM 5013 O O . SER B 1 315 ? 80.081 43.379 11.708 1.00 26.89 315 SER B O 1
ATOM 5016 N N . ASP B 1 316 ? 78.617 43.175 10.038 1.00 28.25 316 ASP B N 1
ATOM 5017 C CA . ASP B 1 316 ? 79.162 41.875 9.713 1.00 28.66 316 ASP B CA 1
ATOM 5018 C C . ASP B 1 316 ? 80.486 41.966 8.959 1.00 27.35 316 ASP B C 1
ATOM 5019 O O . ASP B 1 316 ? 81.174 40.959 8.796 1.00 27.29 316 ASP B O 1
ATOM 5024 N N . THR B 1 317 ? 80.863 43.173 8.534 1.00 25.77 317 THR B N 1
ATOM 5025 C CA . THR B 1 317 ? 82.125 43.359 7.816 1.00 24.60 317 THR B CA 1
ATOM 5026 C C . THR B 1 317 ? 82.988 44.501 8.359 1.00 23.38 317 THR B C 1
ATOM 5027 O O . THR B 1 317 ? 84.008 44.850 7.759 1.00 21.41 317 THR B O 1
ATOM 5031 N N . GLU B 1 318 ? 82.592 45.082 9.486 1.00 22.84 318 GLU B N 1
ATOM 5032 C CA . GLU B 1 318 ? 83.355 46.187 10.057 1.00 22.24 318 GLU B CA 1
ATOM 5033 C C . GLU B 1 318 ? 83.582 46.063 11.553 1.00 21.18 318 GLU B C 1
ATOM 5034 O O . GLU B 1 318 ? 82.692 45.641 12.290 1.00 20.93 318 GLU B O 1
ATOM 5040 N N . ILE B 1 319 ? 84.780 46.427 12.000 1.00 19.86 319 ILE B N 1
ATOM 5041 C CA . ILE B 1 319 ? 85.076 46.400 13.427 1.00 18.59 319 ILE B CA 1
ATOM 5042 C C . ILE B 1 319 ? 85.586 47.789 13.800 1.00 18.27 319 ILE B C 1
ATOM 5043 O O . ILE B 1 319 ? 86.192 48.476 12.972 1.00 16.91 319 ILE B O 1
ATOM 5048 N N . ARG B 1 320 ? 85.317 48.206 15.033 1.00 17.17 320 ARG B N 1
ATOM 5049 C CA . ARG B 1 320 ? 85.744 49.518 15.511 1.00 17.59 320 ARG B CA 1
ATOM 5050 C C . ARG B 1 320 ? 86.898 49.386 16.504 1.00 16.90 320 ARG B C 1
ATOM 5051 O O . ARG B 1 320 ? 86.866 48.535 17.393 1.00 17.97 320 ARG B O 1
ATOM 5059 N N . LEU B 1 321 ? 87.923 50.215 16.336 1.00 15.59 321 LEU B N 1
ATOM 5060 C CA . LEU B 1 321 ? 89.067 50.205 17.244 1.00 14.32 321 LEU B CA 1
ATOM 5061 C C . LEU B 1 321 ? 89.071 51.586 17.876 1.00 14.16 321 LEU B C 1
ATOM 5062 O O . LEU B 1 321 ? 89.023 52.591 17.170 1.00 12.96 321 LEU B O 1
ATOM 5067 N N . VAL B 1 322 ? 89.132 51.641 19.203 1.00 13.55 322 VAL B N 1
ATOM 5068 C CA . VAL B 1 322 ? 89.101 52.928 19.884 1.00 12.25 322 VAL B CA 1
ATOM 5069 C C . VAL B 1 322 ? 90.292 53.074 20.807 1.00 12.44 322 VAL B C 1
ATOM 5070 O O . VAL B 1 322 ? 90.592 52.164 21.577 1.00 13.83 322 VAL B O 1
ATOM 5074 N N . THR B 1 323 ? 90.969 54.218 20.726 1.00 11.70 323 THR B N 1
ATOM 5075 C CA . THR B 1 323 ? 92.121 54.477 21.577 1.00 11.31 323 THR B CA 1
ATOM 5076 C C . THR B 1 323 ? 91.709 55.363 22.751 1.00 11.48 323 THR B C 1
ATOM 5077 O O . THR B 1 323 ? 90.711 56.084 22.687 1.00 11.89 323 THR B O 1
ATOM 5081 N N . HIS B 1 324 ? 92.506 55.315 23.809 1.00 11.63 324 HIS B N 1
ATOM 5082 C CA . HIS B 1 324 ? 92.229 56.063 25.024 1.00 10.28 324 HIS B CA 1
ATOM 5083 C C . HIS B 1 324 ? 93.459 56.016 25.915 1.00 10.75 324 HIS B C 1
ATOM 5084 O O . HIS B 1 324 ? 94.453 55.366 25.586 1.00 10.76 324 HIS B O 1
ATOM 5091 N N . LYS B 1 325 ? 93.374 56.693 27.053 1.00 11.69 325 LYS B N 1
ATOM 5092 C CA . LYS B 1 325 ? 94.480 56.766 27.993 1.00 12.99 325 LYS B CA 1
ATOM 5093 C C . LYS B 1 325 ? 95.034 55.413 28.398 1.00 13.09 325 LYS B C 1
ATOM 5094 O O . LYS B 1 325 ? 96.237 55.279 28.627 1.00 12.16 325 LYS B O 1
ATOM 5100 N N . ASP B 1 326 ? 94.165 54.410 28.484 1.00 13.00 326 ASP B N 1
ATOM 5101 C CA . ASP B 1 326 ? 94.622 53.102 28.899 1.00 14.55 326 ASP B CA 1
ATOM 5102 C C . ASP B 1 326 ? 95.091 52.143 27.814 1.00 15.30 326 ASP B C 1
ATOM 5103 O O . ASP B 1 326 ? 95.148 50.928 28.019 1.00 13.96 326 ASP B O 1
ATOM 5108 N N . VAL B 1 327 ? 95.414 52.705 26.656 1.00 15.64 327 VAL B N 1
ATOM 5109 C CA . VAL B 1 327 ? 96.011 51.937 25.572 1.00 17.68 327 VAL B CA 1
ATOM 5110 C C . VAL B 1 327 ? 97.117 52.859 25.060 1.00 17.65 327 VAL B C 1
ATOM 5111 O O . VAL B 1 327 ? 96.888 53.825 24.326 1.00 18.15 327 VAL B O 1
ATOM 5115 N N . SER B 1 328 ? 98.325 52.555 25.529 1.00 17.91 328 SER B N 1
ATOM 5116 C CA . SER B 1 328 ? 99.549 53.301 25.236 1.00 17.96 328 SER B CA 1
ATOM 5117 C C . SER B 1 328 ? 100.154 52.969 23.885 1.00 16.63 328 SER B C 1
ATOM 5118 O O . SER B 1 328 ? 99.740 52.023 23.236 1.00 15.71 328 SER B O 1
ATOM 5121 N N . ARG B 1 329 ? 101.158 53.745 23.480 1.00 15.99 329 ARG B N 1
ATOM 5122 C CA . ARG B 1 329 ? 101.826 53.475 22.210 1.00 15.43 329 ARG B CA 1
ATOM 5123 C C . ARG B 1 329 ? 102.390 52.054 22.272 1.00 14.56 329 ARG B C 1
ATOM 5124 O O . ARG B 1 329 ? 102.314 51.323 21.289 1.00 15.01 329 ARG B O 1
ATOM 5132 N N . ASN B 1 330 ? 102.949 51.656 23.420 1.00 14.61 330 ASN B N 1
ATOM 5133 C CA . ASN B 1 330 ? 103.485 50.295 23.563 1.00 15.32 330 ASN B CA 1
ATOM 5134 C C . ASN B 1 330 ? 102.406 49.266 23.263 1.00 16.06 330 ASN B C 1
ATOM 5135 O O . ASN B 1 330 ? 102.670 48.231 22.642 1.00 15.41 330 ASN B O 1
ATOM 5140 N N . ASP B 1 331 ? 101.188 49.545 23.725 1.00 15.56 331 ASP B N 1
ATOM 5141 C CA . ASP B 1 331 ? 100.070 48.634 23.511 1.00 16.25 331 ASP B CA 1
ATOM 5142 C C . ASP B 1 331 ? 99.677 48.593 22.040 1.00 16.97 331 ASP B C 1
ATOM 5143 O O . ASP B 1 331 ? 99.326 47.538 21.507 1.00 17.51 331 ASP B O 1
ATOM 5148 N N . ILE B 1 332 ? 99.720 49.748 21.390 1.00 16.53 332 ILE B N 1
ATOM 5149 C CA . ILE B 1 332 ? 99.392 49.817 19.976 1.00 17.53 332 ILE B CA 1
ATOM 5150 C C . ILE B 1 332 ? 100.453 49.033 19.205 1.00 17.20 332 ILE B C 1
ATOM 5151 O O . ILE B 1 332 ? 100.140 48.313 18.264 1.00 17.09 332 ILE B O 1
ATOM 5156 N N . GLU B 1 333 ? 101.715 49.177 19.604 1.00 17.81 333 GLU B N 1
ATOM 5157 C CA . GLU B 1 333 ? 102.791 48.458 18.927 1.00 19.07 333 GLU B CA 1
ATOM 5158 C C . GLU B 1 333 ? 102.607 46.956 19.079 1.00 18.80 333 GLU B C 1
ATOM 5159 O O . GLU B 1 333 ? 102.765 46.208 18.116 1.00 18.83 333 GLU B O 1
ATOM 5165 N N . GLU B 1 334 ? 102.254 46.512 20.282 1.00 19.06 334 GLU B N 1
ATOM 5166 C CA . GLU B 1 334 ? 102.055 45.085 20.523 1.00 19.65 334 GLU B CA 1
ATOM 5167 C C . GLU B 1 334 ? 100.835 44.583 19.747 1.00 19.39 334 GLU B C 1
ATOM 5168 O O . GLU B 1 334 ? 100.837 43.476 19.201 1.00 19.07 334 GLU B O 1
ATOM 5174 N N . ALA B 1 335 ? 99.784 45.394 19.707 1.00 17.80 335 ALA B N 1
ATOM 5175 C CA . ALA B 1 335 ? 98.581 45.005 18.982 1.00 18.53 335 ALA B CA 1
ATOM 5176 C C . ALA B 1 335 ? 98.923 44.841 17.500 1.00 18.17 335 ALA B C 1
ATOM 5177 O O . ALA B 1 335 ? 98.486 43.889 16.849 1.00 18.32 335 ALA B O 1
ATOM 5179 N N . LEU B 1 336 ? 99.709 45.768 16.968 1.00 18.87 336 LEU B N 1
ATOM 5180 C CA . LEU B 1 336 ? 100.096 45.698 15.564 1.00 19.24 336 LEU B CA 1
ATOM 5181 C C . LEU B 1 336 ? 100.845 44.409 15.245 1.00 19.96 336 LEU B C 1
ATOM 5182 O O . LEU B 1 336 ? 100.679 43.843 14.162 1.00 20.49 336 LEU B O 1
ATOM 5187 N N . ASN B 1 337 ? 101.666 43.930 16.174 1.00 21.07 337 ASN B N 1
ATOM 5188 C CA . ASN B 1 337 ? 102.379 42.677 15.930 1.00 22.15 337 ASN B CA 1
ATOM 5189 C C . ASN B 1 337 ? 101.359 41.544 15.814 1.00 22.27 337 ASN B C 1
ATOM 5190 O O . ASN B 1 337 ? 101.523 40.613 15.023 1.00 22.58 337 ASN B O 1
ATOM 5195 N N . ILE B 1 338 ? 100.302 41.617 16.613 1.00 20.74 338 ILE B N 1
ATOM 5196 C CA . ILE B 1 338 ? 99.269 40.595 16.570 1.00 20.39 338 ILE B CA 1
ATOM 5197 C C . ILE B 1 338 ? 98.478 40.743 15.273 1.00 19.99 338 ILE B C 1
ATOM 5198 O O . ILE B 1 338 ? 98.157 39.752 14.610 1.00 19.06 338 ILE B O 1
ATOM 5203 N N . PHE B 1 339 ? 98.161 41.982 14.908 1.00 19.71 339 PHE B N 1
ATOM 5204 C CA . PHE B 1 339 ? 97.432 42.221 13.667 1.00 19.78 339 PHE B CA 1
ATOM 5205 C C . PHE B 1 339 ? 98.243 41.679 12.482 1.00 20.09 339 PHE B C 1
ATOM 5206 O O . PHE B 1 339 ? 97.684 41.130 11.536 1.00 20.32 339 PHE B O 1
ATOM 5214 N N . GLU B 1 340 ? 99.561 41.821 12.541 1.00 20.67 340 GLU B N 1
ATOM 5215 C CA . GLU B 1 340 ? 100.409 41.333 11.458 1.00 22.25 340 GLU B CA 1
ATOM 5216 C C . GLU B 1 340 ? 100.286 39.815 11.324 1.00 22.37 340 GLU B C 1
ATOM 5217 O O . GLU B 1 340 ? 100.149 39.292 10.213 1.00 21.94 340 GLU B O 1
ATOM 5223 N N . LYS B 1 341 ? 100.320 39.110 12.453 1.00 22.92 341 LYS B N 1
ATOM 5224 C CA . LYS B 1 341 ? 100.200 37.653 12.438 1.00 24.10 341 LYS B CA 1
ATOM 5225 C C . LYS B 1 341 ? 98.846 37.203 11.912 1.00 23.43 341 LYS B C 1
ATOM 5226 O O . LYS B 1 341 ? 98.755 36.264 11.112 1.00 22.85 341 LYS B O 1
ATOM 5232 N N . LEU B 1 342 ? 97.788 37.864 12.368 1.00 22.20 342 LEU B N 1
ATOM 5233 C CA . LEU B 1 342 ? 96.449 37.498 11.936 1.00 21.46 342 LEU B CA 1
ATOM 5234 C C . LEU B 1 342 ? 96.210 37.783 10.457 1.00 21.44 342 LEU B C 1
ATOM 5235 O O . LEU B 1 342 ? 95.408 37.102 9.812 1.00 20.28 342 LEU B O 1
ATOM 5240 N N . PHE B 1 343 ? 96.894 38.784 9.915 1.00 20.43 343 PHE B N 1
ATOM 5241 C CA . PHE B 1 343 ? 96.708 39.106 8.508 1.00 21.68 343 PHE B CA 1
ATOM 5242 C C . PHE B 1 343 ? 97.254 37.968 7.646 1.00 22.96 343 PHE B C 1
ATOM 5243 O O . PHE B 1 343 ? 96.697 37.654 6.597 1.00 23.12 343 PHE B O 1
ATOM 5251 N N . ARG B 1 344 ? 98.344 37.349 8.081 1.00 24.59 344 ARG B N 1
ATOM 5252 C CA . ARG B 1 344 ? 98.899 36.245 7.314 1.00 26.59 344 ARG B CA 1
ATOM 5253 C C . ARG B 1 344 ? 97.931 35.067 7.361 1.00 26.75 344 ARG B C 1
ATOM 5254 O O . ARG B 1 344 ? 97.810 34.321 6.398 1.00 25.72 344 ARG B O 1
ATOM 5262 N N . LYS B 1 345 ? 97.226 34.914 8.478 1.00 27.06 345 LYS B N 1
ATOM 5263 C CA . LYS B 1 345 ? 96.287 33.808 8.642 1.00 27.99 345 LYS B CA 1
ATOM 5264 C C . LYS B 1 345 ? 94.946 33.917 7.905 1.00 28.64 345 LYS B C 1
ATOM 5265 O O . LYS B 1 345 ? 94.455 32.926 7.352 1.00 28.12 345 LYS B O 1
ATOM 5271 N N . PHE B 1 346 ? 94.363 35.113 7.863 1.00 28.66 346 PHE B N 1
ATOM 5272 C CA . PHE B 1 346 ? 93.037 35.284 7.240 1.00 28.96 346 PHE B CA 1
ATOM 5273 C C . PHE B 1 346 ? 92.958 36.035 5.915 1.00 28.79 346 PHE B C 1
ATOM 5274 O O . PHE B 1 346 ? 91.914 36.042 5.244 1.00 27.99 346 PHE B O 1
ATOM 5282 N N . SER B 1 347 ? 94.102 36.568 5.498 1.00 29.13 347 SER B N 1
ATOM 5283 C CA . SER B 1 347 ? 94.180 37.366 4.258 1.00 29.77 347 SER B CA 1
ATOM 5284 C C . SER B 1 347 ? 94.191 36.454 3.019 1.00 30.63 347 SER B C 1
ATOM 5285 O O . SER B 1 347 ? 94.082 36.961 1.886 1.00 30.96 347 SER B O 1
ATOM 5289 N N . MET C 1 5 ? 76.100 72.149 61.376 1.00 33.71 5 MET C N 1
ATOM 5290 C CA . MET C 1 5 ? 74.807 72.309 62.103 1.00 32.51 5 MET C CA 1
ATOM 5291 C C . MET C 1 5 ? 74.347 70.953 62.609 1.00 29.69 5 MET C C 1
ATOM 5292 O O . MET C 1 5 ? 74.966 69.928 62.330 1.00 31.02 5 MET C O 1
ATOM 5297 N N . ILE C 1 6 ? 73.246 70.955 63.352 1.00 26.96 6 ILE C N 1
ATOM 5298 C CA . ILE C 1 6 ? 72.668 69.717 63.856 1.00 23.60 6 ILE C CA 1
ATOM 5299 C C . ILE C 1 6 ? 71.596 69.403 62.810 1.00 21.56 6 ILE C C 1
ATOM 5300 O O . ILE C 1 6 ? 70.462 69.886 62.876 1.00 19.38 6 ILE C O 1
ATOM 5305 N N . ASP C 1 7 ? 71.994 68.607 61.821 1.00 18.90 7 ASP C N 1
ATOM 5306 C CA . ASP C 1 7 ? 71.134 68.260 60.698 1.00 17.18 7 ASP C CA 1
ATOM 5307 C C . ASP C 1 7 ? 70.242 67.056 60.979 1.00 15.85 7 ASP C C 1
ATOM 5308 O O . ASP C 1 7 ? 70.705 65.913 60.975 1.00 15.59 7 ASP C O 1
ATOM 5313 N N . LEU C 1 8 ? 68.960 67.321 61.214 1.00 14.50 8 LEU C N 1
ATOM 5314 C CA . LEU C 1 8 ? 67.989 66.274 61.492 1.00 13.91 8 LEU C CA 1
ATOM 5315 C C . LEU C 1 8 ? 67.009 66.105 60.326 1.00 12.89 8 LEU C C 1
ATOM 5316 O O . LEU C 1 8 ? 65.947 65.504 60.480 1.00 14.01 8 LEU C O 1
ATOM 5321 N N . ARG C 1 9 ? 67.362 66.626 59.155 1.00 11.65 9 ARG C N 1
ATOM 5322 C CA . ARG C 1 9 ? 66.469 66.525 58.008 1.00 11.85 9 ARG C CA 1
ATOM 5323 C C . ARG C 1 9 ? 66.232 65.119 57.483 1.00 12.16 9 ARG C C 1
ATOM 5324 O O . ARG C 1 9 ? 65.119 64.783 57.085 1.00 12.34 9 ARG C O 1
ATOM 5332 N N . SER C 1 10 ? 67.276 64.304 57.469 1.00 12.89 10 SER C N 1
ATOM 5333 C CA . SER C 1 10 ? 67.158 62.950 56.957 1.00 14.02 10 SER C CA 1
ATOM 5334 C C . SER C 1 10 ? 68.460 62.222 57.216 1.00 13.95 10 SER C C 1
ATOM 5335 O O . SER C 1 10 ? 69.481 62.844 57.529 1.00 15.12 10 SER C O 1
ATOM 5338 N N . ASP C 1 11 ? 68.421 60.901 57.088 1.00 14.38 11 ASP C N 1
ATOM 5339 C CA . ASP C 1 11 ? 69.622 60.109 57.263 1.00 14.66 11 ASP C CA 1
ATOM 5340 C C . ASP C 1 11 ? 70.414 60.059 55.949 1.00 14.60 11 ASP C C 1
ATOM 5341 O O . ASP C 1 11 ? 71.483 59.447 55.876 1.00 14.67 11 ASP C O 1
ATOM 5346 N N . THR C 1 12 ? 69.883 60.699 54.908 1.00 13.31 12 THR C N 1
ATOM 5347 C CA . THR C 1 12 ? 70.569 60.737 53.619 1.00 12.83 12 THR C CA 1
ATOM 5348 C C . THR C 1 12 ? 71.811 61.616 53.701 1.00 12.28 12 THR C C 1
ATOM 5349 O O . THR C 1 12 ? 72.732 61.462 52.898 1.00 12.32 12 THR C O 1
ATOM 5353 N N . VAL C 1 13 ? 71.840 62.534 54.670 1.00 12.84 13 VAL C N 1
ATOM 5354 C CA . VAL C 1 13 ? 72.970 63.452 54.804 1.00 12.49 13 VAL C CA 1
ATOM 5355 C C . VAL C 1 13 ? 74.237 62.837 55.395 1.00 12.59 13 VAL C C 1
ATOM 5356 O O . VAL C 1 13 ? 75.263 63.515 55.521 1.00 12.69 13 VAL C O 1
ATOM 5360 N N . THR C 1 14 ? 74.178 61.554 55.740 1.00 12.89 14 THR C N 1
ATOM 5361 C CA . THR C 1 14 ? 75.341 60.863 56.293 1.00 13.80 14 THR C CA 1
ATOM 5362 C C . THR C 1 14 ? 76.533 60.975 55.345 1.00 13.74 14 THR C C 1
ATOM 5363 O O . THR C 1 14 ? 76.384 60.819 54.130 1.00 14.46 14 THR C O 1
ATOM 5367 N N . LYS C 1 15 ? 77.708 61.252 55.901 1.00 13.28 15 LYS C N 1
ATOM 5368 C CA . LYS C 1 15 ? 78.924 61.369 55.099 1.00 14.87 15 LYS C CA 1
ATOM 5369 C C . LYS C 1 15 ? 79.746 60.090 55.237 1.00 14.58 15 LYS C C 1
ATOM 5370 O O . LYS C 1 15 ? 79.626 59.379 56.233 1.00 15.18 15 LYS C O 1
ATOM 5376 N N . PRO C 1 16 ? 80.598 59.792 54.238 1.00 16.06 16 PRO C N 1
ATOM 5377 C CA . PRO C 1 16 ? 81.434 58.590 54.238 1.00 16.69 16 PRO C CA 1
ATOM 5378 C C . PRO C 1 16 ? 82.353 58.468 55.429 1.00 16.50 16 PRO C C 1
ATOM 5379 O O . PRO C 1 16 ? 82.914 59.456 55.887 1.00 16.01 16 PRO C O 1
ATOM 5383 N N . THR C 1 17 ? 82.520 57.246 55.919 1.00 16.35 17 THR C N 1
ATOM 5384 C CA . THR C 1 17 ? 83.428 57.025 57.033 1.00 17.43 17 THR C CA 1
ATOM 5385 C C . THR C 1 17 ? 84.845 57.042 56.452 1.00 18.46 17 THR C C 1
ATOM 5386 O O . THR C 1 17 ? 85.029 56.953 55.230 1.00 17.58 17 THR C O 1
ATOM 5390 N N . GLU C 1 18 ? 85.843 57.165 57.320 1.00 18.87 18 GLU C N 1
ATOM 5391 C CA . GLU C 1 18 ? 87.227 57.189 56.867 1.00 21.52 18 GLU C CA 1
ATOM 5392 C C . GLU C 1 18 ? 87.559 55.906 56.111 1.00 20.40 18 GLU C C 1
ATOM 5393 O O . GLU C 1 18 ? 88.261 55.929 55.103 1.00 21.75 18 GLU C O 1
ATOM 5399 N N . GLU C 1 19 ? 87.053 54.781 56.593 1.00 20.29 19 GLU C N 1
ATOM 5400 C CA . GLU C 1 19 ? 87.334 53.520 55.923 1.00 21.00 19 GLU C CA 1
ATOM 5401 C C . GLU C 1 19 ? 86.675 53.483 54.545 1.00 19.83 19 GLU C C 1
ATOM 5402 O O . GLU C 1 19 ? 87.208 52.878 53.608 1.00 18.55 19 GLU C O 1
ATOM 5408 N N . MET C 1 20 ? 85.521 54.138 54.413 1.00 17.02 20 MET C N 1
ATOM 5409 C CA . MET C 1 20 ? 84.849 54.191 53.114 1.00 16.19 20 MET C CA 1
ATOM 5410 C C . MET C 1 20 ? 85.663 55.039 52.144 1.00 15.75 20 MET C C 1
ATOM 5411 O O . MET C 1 20 ? 85.832 54.684 50.974 1.00 14.39 20 MET C O 1
ATOM 5416 N N . ARG C 1 21 ? 86.170 56.170 52.630 1.00 16.77 21 ARG C N 1
ATOM 5417 C CA . ARG C 1 21 ? 86.954 57.055 51.784 1.00 18.41 21 ARG C CA 1
ATOM 5418 C C . ARG C 1 21 ? 88.184 56.346 51.226 1.00 20.20 21 ARG C C 1
ATOM 5419 O O . ARG C 1 21 ? 88.504 56.480 50.047 1.00 19.17 21 ARG C O 1
ATOM 5427 N N . LYS C 1 22 ? 88.870 55.585 52.068 1.00 20.67 22 LYS C N 1
ATOM 5428 C CA . LYS C 1 22 ? 90.045 54.856 51.606 1.00 22.08 22 LYS C CA 1
ATOM 5429 C C . LYS C 1 22 ? 89.675 53.741 50.632 1.00 21.43 22 LYS C C 1
ATOM 5430 O O . LYS C 1 22 ? 90.382 53.511 49.650 1.00 21.96 22 LYS C O 1
ATOM 5436 N N . ALA C 1 23 ? 88.571 53.048 50.893 1.00 20.79 23 ALA C N 1
ATOM 5437 C CA . ALA C 1 23 ? 88.160 51.958 50.018 1.00 20.02 23 ALA C CA 1
ATOM 5438 C C . ALA C 1 23 ? 87.802 52.484 48.629 1.00 21.30 23 ALA C C 1
ATOM 5439 O O . ALA C 1 23 ? 87.983 51.788 47.619 1.00 20.60 23 ALA C O 1
ATOM 5441 N N . MET C 1 24 ? 87.291 53.714 48.578 1.00 21.00 24 MET C N 1
ATOM 5442 C CA . MET C 1 24 ? 86.927 54.324 47.306 1.00 22.87 24 MET C CA 1
ATOM 5443 C C . MET C 1 24 ? 88.181 54.839 46.606 1.00 22.92 24 MET C C 1
ATOM 5444 O O . MET C 1 24 ? 88.510 54.390 45.506 1.00 26.16 24 MET C O 1
ATOM 5449 N N . GLU C 1 28 ? 88.969 48.467 43.217 1.00 18.68 28 GLU C N 1
ATOM 5450 C CA . GLU C 1 28 ? 89.216 47.844 41.916 1.00 18.69 28 GLU C CA 1
ATOM 5451 C C . GLU C 1 28 ? 87.975 48.018 41.036 1.00 17.04 28 GLU C C 1
ATOM 5452 O O . GLU C 1 28 ? 86.869 47.620 41.415 1.00 16.18 28 GLU C O 1
ATOM 5458 N N . VAL C 1 29 ? 88.162 48.597 39.854 1.00 15.44 29 VAL C N 1
ATOM 5459 C CA . VAL C 1 29 ? 87.032 48.858 38.966 1.00 14.11 29 VAL C CA 1
ATOM 5460 C C . VAL C 1 29 ? 87.132 48.257 37.571 1.00 14.88 29 VAL C C 1
ATOM 5461 O O . VAL C 1 29 ? 88.157 47.677 37.188 1.00 14.19 29 VAL C O 1
ATOM 5465 N N . GLY C 1 30 ? 86.040 48.412 36.827 1.00 13.81 30 GLY C N 1
ATOM 5466 C CA . GLY C 1 30 ? 85.951 47.933 35.457 1.00 14.39 30 GLY C CA 1
ATOM 5467 C C . GLY C 1 30 ? 84.708 48.557 34.839 1.00 14.33 30 GLY C C 1
ATOM 5468 O O . GLY C 1 30 ? 84.007 49.316 35.509 1.00 13.71 30 GLY C O 1
ATOM 5469 N N . ASP C 1 31 ? 84.399 48.235 33.586 1.00 14.08 31 ASP C N 1
ATOM 5470 C CA . ASP C 1 31 ? 83.216 48.828 32.960 1.00 14.16 31 ASP C CA 1
ATOM 5471 C C . ASP C 1 31 ? 81.962 48.009 33.267 1.00 13.53 31 ASP C C 1
ATOM 5472 O O . ASP C 1 31 ? 81.761 46.933 32.709 1.00 13.30 31 ASP C O 1
ATOM 5477 N N . ASP C 1 32 ? 81.109 48.541 34.140 1.00 13.14 32 ASP C N 1
ATOM 5478 C CA . ASP C 1 32 ? 79.885 47.854 34.539 1.00 13.36 32 ASP C CA 1
ATOM 5479 C C . ASP C 1 32 ? 78.931 47.539 33.390 1.00 13.51 32 ASP C C 1
ATOM 5480 O O . ASP C 1 32 ? 78.136 46.600 33.482 1.00 13.42 32 ASP C O 1
ATOM 5485 N N . VAL C 1 33 ? 78.984 48.325 32.319 1.00 13.45 33 VAL C N 1
ATOM 5486 C CA . VAL C 1 33 ? 78.120 48.058 31.176 1.00 14.43 33 VAL C CA 1
ATOM 5487 C C . VAL C 1 33 ? 78.477 46.693 30.600 1.00 14.62 33 VAL C C 1
ATOM 5488 O O . VAL C 1 33 ? 77.612 45.994 30.071 1.00 15.60 33 VAL C O 1
ATOM 5492 N N . TYR C 1 34 ? 79.750 46.314 30.715 1.00 15.15 34 TYR C N 1
ATOM 5493 C CA . TYR C 1 34 ? 80.223 45.013 30.227 1.00 15.86 34 TYR C CA 1
ATOM 5494 C C . TYR C 1 34 ? 80.200 43.993 31.358 1.00 17.02 34 TYR C C 1
ATOM 5495 O O . TYR C 1 34 ? 80.633 42.844 31.183 1.00 17.38 34 TYR C O 1
ATOM 5504 N N . GLY C 1 35 ? 79.700 44.424 32.514 1.00 16.51 35 GLY C N 1
ATOM 5505 C CA . GLY C 1 35 ? 79.624 43.557 33.679 1.00 17.02 35 GLY C CA 1
ATOM 5506 C C . GLY C 1 35 ? 81.007 43.210 34.202 1.00 16.29 35 GLY C C 1
ATOM 5507 O O . GLY C 1 35 ? 81.194 42.194 34.870 1.00 17.50 35 GLY C O 1
ATOM 5508 N N . GLU C 1 36 ? 81.970 44.084 33.933 1.00 14.90 36 GLU C N 1
ATOM 5509 C CA . GLU C 1 36 ? 83.353 43.846 34.320 1.00 14.41 36 GLU C CA 1
ATOM 5510 C C . GLU C 1 36 ? 83.893 44.598 35.535 1.00 14.62 36 GLU C C 1
ATOM 5511 O O . GLU C 1 36 ? 85.094 44.566 35.787 1.00 14.58 36 GLU C O 1
ATOM 5517 N N . ASP C 1 37 ? 83.037 45.289 36.283 1.00 13.02 37 ASP C N 1
ATOM 5518 C CA . ASP C 1 37 ? 83.546 45.979 37.464 1.00 14.03 37 ASP C CA 1
ATOM 5519 C C . ASP C 1 37 ? 83.509 44.942 38.585 1.00 14.26 37 ASP C C 1
ATOM 5520 O O . ASP C 1 37 ? 82.438 44.533 39.027 1.00 12.78 37 ASP C O 1
ATOM 5525 N N . PRO C 1 38 ? 84.681 44.512 39.069 1.00 14.89 38 PRO C N 1
ATOM 5526 C CA . PRO C 1 38 ? 84.677 43.502 40.133 1.00 15.30 38 PRO C CA 1
ATOM 5527 C C . PRO C 1 38 ? 84.092 43.926 41.480 1.00 14.57 38 PRO C C 1
ATOM 5528 O O . PRO C 1 38 ? 83.580 43.093 42.221 1.00 14.16 38 PRO C O 1
ATOM 5532 N N . THR C 1 39 ? 84.152 45.211 41.806 1.00 13.09 39 THR C N 1
ATOM 5533 C CA . THR C 1 39 ? 83.620 45.634 43.092 1.00 13.65 39 THR C CA 1
ATOM 5534 C C . THR C 1 39 ? 82.094 45.703 43.029 1.00 13.32 39 THR C C 1
ATOM 5535 O O . THR C 1 39 ? 81.409 45.340 43.987 1.00 13.82 39 THR C O 1
ATOM 5539 N N . ILE C 1 40 ? 81.551 46.155 41.903 1.00 12.64 40 ILE C N 1
ATOM 5540 C CA . ILE C 1 40 ? 80.098 46.173 41.753 1.00 13.70 40 ILE C CA 1
ATOM 5541 C C . ILE C 1 40 ? 79.633 44.714 41.815 1.00 13.77 40 ILE C C 1
ATOM 5542 O O . ILE C 1 40 ? 78.663 44.384 42.494 1.00 13.43 40 ILE C O 1
ATOM 5547 N N . ASN C 1 41 ? 80.347 43.837 41.109 1.00 15.01 41 ASN C N 1
ATOM 5548 C CA . ASN C 1 41 ? 79.981 42.418 41.087 1.00 14.49 41 ASN C CA 1
ATOM 5549 C C . ASN C 1 41 ? 79.959 41.798 42.482 1.00 14.08 41 ASN C C 1
ATOM 5550 O O . ASN C 1 41 ? 79.045 41.040 42.820 1.00 14.28 41 ASN C O 1
ATOM 5555 N N . GLU C 1 42 ? 80.949 42.128 43.303 1.00 14.69 42 GLU C N 1
ATOM 5556 C CA . GLU C 1 42 ? 80.989 41.592 44.659 1.00 15.30 42 GLU C CA 1
ATOM 5557 C C . GLU C 1 42 ? 79.866 42.208 45.498 1.00 14.38 42 GLU C C 1
ATOM 5558 O O . GLU C 1 42 ? 79.252 41.523 46.313 1.00 14.08 42 GLU C O 1
ATOM 5564 N N . LEU C 1 43 ? 79.592 43.496 45.312 1.00 13.21 43 LEU C N 1
ATOM 5565 C CA . LEU C 1 43 ? 78.507 44.126 46.075 1.00 12.85 43 LEU C CA 1
ATOM 5566 C C . LEU C 1 43 ? 77.176 43.432 45.777 1.00 13.10 43 LEU C C 1
ATOM 5567 O O . LEU C 1 43 ? 76.403 43.126 46.692 1.00 13.86 43 LEU C O 1
ATOM 5572 N N . GLU C 1 44 ? 76.903 43.191 44.498 1.00 13.24 44 GLU C N 1
ATOM 5573 C CA . GLU C 1 44 ? 75.660 42.539 44.115 1.00 12.62 44 GLU C CA 1
ATOM 5574 C C . GLU C 1 44 ? 75.643 41.102 44.627 1.00 13.89 44 GLU C C 1
ATOM 5575 O O . GLU C 1 44 ? 74.622 40.625 45.113 1.00 13.99 44 GLU C O 1
ATOM 5581 N N . ARG C 1 45 ? 76.774 40.412 44.538 1.00 13.65 45 ARG C N 1
ATOM 5582 C CA . ARG C 1 45 ? 76.826 39.037 45.035 1.00 15.52 45 ARG C CA 1
ATOM 5583 C C . ARG C 1 45 ? 76.512 39.017 46.531 1.00 15.31 45 ARG C C 1
ATOM 5584 O O . ARG C 1 45 ? 75.732 38.185 47.001 1.00 16.22 45 ARG C O 1
ATOM 5592 N N . LEU C 1 46 ? 77.119 39.944 47.271 1.00 15.24 46 LEU C N 1
ATOM 5593 C CA . LEU C 1 46 ? 76.927 40.044 48.715 1.00 15.65 46 LEU C CA 1
ATOM 5594 C C . LEU C 1 46 ? 75.494 40.414 49.074 1.00 15.75 46 LEU C C 1
ATOM 5595 O O . LEU C 1 46 ? 74.924 39.868 50.017 1.00 13.71 46 LEU C O 1
ATOM 5600 N N . ALA C 1 47 ? 74.918 41.353 48.327 1.00 14.42 47 ALA C N 1
ATOM 5601 C CA . ALA C 1 47 ? 73.549 41.788 48.586 1.00 14.53 47 ALA C CA 1
ATOM 5602 C C . ALA C 1 47 ? 72.567 40.642 48.358 1.00 15.19 47 ALA C C 1
ATOM 5603 O O . ALA C 1 47 ? 71.685 40.399 49.180 1.00 16.20 47 ALA C O 1
ATOM 5605 N N . ALA C 1 48 ? 72.727 39.931 47.247 1.00 15.57 48 ALA C N 1
ATOM 5606 C CA . ALA C 1 48 ? 71.846 38.805 46.942 1.00 15.58 48 ALA C CA 1
ATOM 5607 C C . ALA C 1 48 ? 71.962 37.745 48.051 1.00 16.71 48 ALA C C 1
ATOM 5608 O O . ALA C 1 48 ? 70.964 37.193 48.509 1.00 15.51 48 ALA C O 1
ATOM 5610 N N . GLU C 1 49 ? 73.187 37.472 48.483 1.00 16.55 49 GLU C N 1
ATOM 5611 C CA . GLU C 1 49 ? 73.418 36.487 49.532 1.00 18.38 49 GLU C CA 1
ATOM 5612 C C . GLU C 1 49 ? 72.752 36.900 50.843 1.00 18.13 49 GLU C C 1
ATOM 5613 O O . GLU C 1 49 ? 72.071 36.105 51.495 1.00 18.18 49 GLU C O 1
ATOM 5619 N N . THR C 1 50 ? 72.938 38.159 51.214 1.00 18.29 50 THR C N 1
ATOM 5620 C CA . THR C 1 50 ? 72.375 38.680 52.454 1.00 17.36 50 THR C CA 1
ATOM 5621 C C . THR C 1 50 ? 70.857 38.608 52.512 1.00 17.16 50 THR C C 1
ATOM 5622 O O . THR C 1 50 ? 70.279 38.367 53.576 1.00 15.41 50 THR C O 1
ATOM 5626 N N . PHE C 1 51 ? 70.209 38.801 51.367 1.00 15.15 51 PHE C N 1
ATOM 5627 C CA . PHE C 1 51 ? 68.753 38.783 51.309 1.00 15.44 51 PHE C CA 1
ATOM 5628 C C . PHE C 1 51 ? 68.162 37.450 50.862 1.00 14.95 51 PHE C C 1
ATOM 5629 O O . PHE C 1 51 ? 66.951 37.322 50.720 1.00 15.52 51 PHE C O 1
ATOM 5637 N N . GLY C 1 52 ? 69.021 36.454 50.662 1.00 14.38 52 GLY C N 1
ATOM 5638 C CA . GLY C 1 52 ? 68.557 35.148 50.246 1.00 16.37 52 GLY C CA 1
ATOM 5639 C C . GLY C 1 52 ? 67.920 35.133 48.870 1.00 16.45 52 GLY C C 1
ATOM 5640 O O . GLY C 1 52 ? 66.992 34.360 48.630 1.00 17.64 52 GLY C O 1
ATOM 5641 N N . LYS C 1 53 ? 68.418 35.977 47.967 1.00 15.71 53 LYS C N 1
ATOM 5642 C CA . LYS C 1 53 ? 67.887 36.053 46.608 1.00 14.79 53 LYS C CA 1
ATOM 5643 C C . LYS C 1 53 ? 68.914 35.584 45.585 1.00 14.29 53 LYS C C 1
ATOM 5644 O O . LYS C 1 53 ? 70.102 35.504 45.883 1.00 13.20 53 LYS C O 1
ATOM 5650 N N . GLU C 1 54 ? 68.439 35.287 44.380 1.00 14.36 54 GLU C N 1
ATOM 5651 C CA . GLU C 1 54 ? 69.293 34.807 43.298 1.00 15.92 54 GLU C CA 1
ATOM 5652 C C . GLU C 1 54 ? 70.224 35.849 42.683 1.00 15.95 54 GLU C C 1
ATOM 5653 O O . GLU C 1 54 ? 71.340 35.528 42.269 1.00 14.70 54 GLU C O 1
ATOM 5659 N N . ALA C 1 55 ? 69.772 37.096 42.609 1.00 13.83 55 ALA C N 1
ATOM 5660 C CA . ALA C 1 55 ? 70.586 38.126 41.975 1.00 14.44 55 ALA C CA 1
ATOM 5661 C C . ALA C 1 55 ? 70.347 39.514 42.560 1.00 13.61 55 ALA C C 1
ATOM 5662 O O . ALA C 1 55 ? 69.395 39.722 43.297 1.00 12.70 55 ALA C O 1
ATOM 5664 N N . ALA C 1 56 ? 71.214 40.459 42.204 1.00 13.19 56 ALA C N 1
ATOM 5665 C CA . ALA C 1 56 ? 71.103 41.824 42.708 1.00 12.52 56 ALA C CA 1
ATOM 5666 C C . ALA C 1 56 ? 71.558 42.832 41.651 1.00 12.95 56 ALA C C 1
ATOM 5667 O O . ALA C 1 56 ? 72.285 42.488 40.712 1.00 13.43 56 ALA C O 1
ATOM 5669 N N . LEU C 1 57 ? 71.122 44.074 41.816 1.00 12.65 57 LEU C N 1
ATOM 5670 C CA . LEU C 1 57 ? 71.440 45.130 40.869 1.00 12.23 57 LEU C CA 1
ATOM 5671 C C . LEU C 1 57 ? 71.696 46.441 41.587 1.00 12.66 57 LEU C C 1
ATOM 5672 O O . LEU C 1 57 ? 70.835 46.941 42.314 1.00 12.52 57 LEU C O 1
ATOM 5677 N N . PHE C 1 58 ? 72.881 47.003 41.377 1.00 11.90 58 PHE C N 1
ATOM 5678 C CA . PHE C 1 58 ? 73.214 48.276 41.995 1.00 12.76 58 PHE C CA 1
ATOM 5679 C C . PHE C 1 58 ? 72.582 49.401 41.169 1.00 12.69 58 PHE C C 1
ATOM 5680 O O . PHE C 1 58 ? 72.596 49.351 39.934 1.00 12.50 58 PHE C O 1
ATOM 5688 N N . VAL C 1 59 ? 72.020 50.399 41.849 1.00 11.58 59 VAL C N 1
ATOM 5689 C CA . VAL C 1 59 ? 71.419 51.544 41.162 1.00 11.18 59 VAL C CA 1
ATOM 5690 C C . VAL C 1 59 ? 71.858 52.811 41.883 1.00 12.16 59 VAL C C 1
ATOM 5691 O O . VAL C 1 59 ? 72.168 52.770 43.075 1.00 12.82 59 VAL C O 1
ATOM 5695 N N . PRO C 1 60 ? 71.888 53.953 41.170 1.00 11.72 60 PRO C N 1
ATOM 5696 C CA . PRO C 1 60 ? 72.297 55.251 41.722 1.00 12.03 60 PRO C CA 1
ATOM 5697 C C . PRO C 1 60 ? 71.397 55.841 42.800 1.00 11.48 60 PRO C C 1
ATOM 5698 O O . PRO C 1 60 ? 71.816 56.746 43.523 1.00 12.25 60 PRO C O 1
ATOM 5702 N N . SER C 1 61 ? 70.169 55.346 42.906 1.00 10.74 61 SER C N 1
ATOM 5703 C CA . SER C 1 61 ? 69.239 55.876 43.901 1.00 11.06 61 SER C CA 1
ATOM 5704 C C . SER C 1 61 ? 68.138 54.870 44.214 1.00 10.84 61 SER C C 1
ATOM 5705 O O . SER C 1 61 ? 67.901 53.942 43.440 1.00 11.33 61 SER C O 1
ATOM 5708 N N . GLY C 1 62 ? 67.465 55.067 45.348 1.00 11.17 62 GLY C N 1
ATOM 5709 C CA . GLY C 1 62 ? 66.368 54.192 45.726 1.00 10.80 62 GLY C CA 1
ATOM 5710 C C . GLY C 1 62 ? 65.181 54.425 44.810 1.00 11.66 62 GLY C C 1
ATOM 5711 O O . GLY C 1 62 ? 64.410 53.508 44.529 1.00 11.56 62 GLY C O 1
ATOM 5712 N N . THR C 1 63 ? 65.008 55.663 44.350 1.00 11.23 63 THR C N 1
ATOM 5713 C CA . THR C 1 63 ? 63.916 55.952 43.428 1.00 10.89 63 THR C CA 1
ATOM 5714 C C . THR C 1 63 ? 64.155 55.082 42.192 1.00 11.02 63 THR C C 1
ATOM 5715 O O . THR C 1 63 ? 63.240 54.409 41.702 1.00 11.15 63 THR C O 1
ATOM 5719 N N . MET C 1 64 ? 65.389 55.065 41.686 1.00 11.09 64 MET C N 1
ATOM 5720 C CA . MET C 1 64 ? 65.635 54.242 40.514 1.00 10.33 64 MET C CA 1
ATOM 5721 C C . MET C 1 64 ? 65.385 52.781 40.851 1.00 10.82 64 MET C C 1
ATOM 5722 O O . MET C 1 64 ? 64.839 52.044 40.034 1.00 10.60 64 MET C O 1
ATOM 5727 N N . GLY C 1 65 ? 65.776 52.369 42.054 1.00 10.57 65 GLY C N 1
ATOM 5728 C CA . GLY C 1 65 ? 65.566 50.988 42.462 1.00 10.04 65 GLY C CA 1
ATOM 5729 C C . GLY C 1 65 ? 64.097 50.603 42.430 1.00 11.11 65 GLY C C 1
ATOM 5730 O O . GLY C 1 65 ? 63.727 49.532 41.924 1.00 11.06 65 GLY C O 1
ATOM 5731 N N . ASN C 1 66 ? 63.250 51.477 42.971 1.00 10.28 66 ASN C N 1
ATOM 5732 C CA . ASN C 1 66 ? 61.819 51.223 42.984 1.00 11.20 66 ASN C CA 1
ATOM 5733 C C . ASN C 1 66 ? 61.276 51.224 41.565 1.00 10.22 66 ASN C C 1
ATOM 5734 O O . ASN C 1 66 ? 60.502 50.349 41.189 1.00 10.64 66 ASN C O 1
ATOM 5739 N N . GLN C 1 67 ? 61.685 52.217 40.776 1.00 10.76 67 GLN C N 1
ATOM 5740 C CA . GLN C 1 67 ? 61.159 52.333 39.430 1.00 10.10 67 GLN C CA 1
ATOM 5741 C C . GLN C 1 67 ? 61.560 51.231 38.474 1.00 9.84 67 GLN C C 1
ATOM 5742 O O . GLN C 1 67 ? 60.740 50.812 37.667 1.00 10.40 67 GLN C O 1
ATOM 5748 N N . VAL C 1 68 ? 62.800 50.751 38.535 1.00 11.28 68 VAL C N 1
ATOM 5749 C CA . VAL C 1 68 ? 63.148 49.651 37.642 1.00 11.45 68 VAL C CA 1
ATOM 5750 C C . VAL C 1 68 ? 62.412 48.385 38.097 1.00 12.12 68 VAL C C 1
ATOM 5751 O O . VAL C 1 68 ? 62.112 47.518 37.283 1.00 12.20 68 VAL C O 1
ATOM 5755 N N . SER C 1 69 ? 62.117 48.276 39.390 1.00 11.74 69 SER C N 1
ATOM 5756 C CA . SER C 1 69 ? 61.399 47.102 39.877 1.00 11.81 69 SER C CA 1
ATOM 5757 C C . SER C 1 69 ? 59.976 47.135 39.332 1.00 11.68 69 SER C C 1
ATOM 5758 O O . SER C 1 69 ? 59.451 46.110 38.884 1.00 13.09 69 SER C O 1
ATOM 5761 N N . ILE C 1 70 ? 59.355 48.313 39.346 1.00 11.80 70 ILE C N 1
ATOM 5762 C CA . ILE C 1 70 ? 57.992 48.436 38.823 1.00 10.52 70 ILE C CA 1
ATOM 5763 C C . ILE C 1 70 ? 57.990 48.116 37.327 1.00 12.40 70 ILE C C 1
ATOM 5764 O O . ILE C 1 70 ? 57.115 47.401 36.831 1.00 11.86 70 ILE C O 1
ATOM 5769 N N . MET C 1 71 ? 58.981 48.631 36.607 1.00 11.47 71 MET C N 1
ATOM 5770 C CA . MET C 1 71 ? 59.065 48.361 35.177 1.00 12.28 71 MET C CA 1
ATOM 5771 C C . MET C 1 71 ? 59.226 46.859 34.923 1.00 12.76 71 MET C C 1
ATOM 5772 O O . MET C 1 71 ? 58.603 46.300 34.023 1.00 13.33 71 MET C O 1
ATOM 5777 N N . ALA C 1 72 ? 60.055 46.207 35.729 1.00 12.62 72 ALA C N 1
ATOM 5778 C CA . ALA C 1 72 ? 60.306 44.778 35.542 1.00 13.78 72 ALA C CA 1
ATOM 5779 C C . ALA C 1 72 ? 59.146 43.871 35.968 1.00 15.16 72 ALA C C 1
ATOM 5780 O O . ALA C 1 72 ? 59.052 42.725 35.519 1.00 14.66 72 ALA C O 1
ATOM 5782 N N . HIS C 1 73 ? 58.260 44.388 36.819 1.00 14.07 73 HIS C N 1
ATOM 5783 C CA . HIS C 1 73 ? 57.114 43.616 37.303 1.00 13.73 73 HIS C CA 1
ATOM 5784 C C . HIS C 1 73 ? 55.827 43.848 36.538 1.00 14.86 73 HIS C C 1
ATOM 5785 O O . HIS C 1 73 ? 54.898 43.045 36.622 1.00 15.65 73 HIS C O 1
ATOM 5792 N N . THR C 1 74 ? 55.761 44.942 35.796 1.00 14.82 74 THR C N 1
ATOM 5793 C CA . THR C 1 74 ? 54.514 45.303 35.140 1.00 14.38 74 THR C CA 1
ATOM 5794 C C . THR C 1 74 ? 54.524 45.526 33.646 1.00 16.00 74 THR C C 1
ATOM 5795 O O . THR C 1 74 ? 55.573 45.588 33.021 1.00 16.31 74 THR C O 1
ATOM 5799 N N . GLN C 1 75 ? 53.323 45.666 33.090 1.00 16.19 75 GLN C N 1
ATOM 5800 C CA . GLN C 1 75 ? 53.132 45.975 31.680 1.00 16.77 75 GLN C CA 1
ATOM 5801 C C . GLN C 1 75 ? 52.269 47.240 31.637 1.00 16.07 75 GLN C C 1
ATOM 5802 O O . GLN C 1 75 ? 51.572 47.551 32.608 1.00 15.20 75 GLN C O 1
ATOM 5808 N N A ARG C 1 76 ? 52.311 47.963 30.524 0.50 15.81 76 ARG C N 1
ATOM 5809 N N B ARG C 1 76 ? 52.311 47.963 30.524 0.50 15.81 76 ARG C N 1
ATOM 5810 C CA A ARG C 1 76 ? 51.535 49.190 30.397 0.50 16.68 76 ARG C CA 1
ATOM 5811 C CA B ARG C 1 76 ? 51.535 49.190 30.397 0.50 16.68 76 ARG C CA 1
ATOM 5812 C C A ARG C 1 76 ? 50.058 48.982 30.686 0.50 16.12 76 ARG C C 1
ATOM 5813 C C B ARG C 1 76 ? 50.058 48.982 30.686 0.50 16.12 76 ARG C C 1
ATOM 5814 O O A ARG C 1 76 ? 49.452 48.024 30.216 0.50 16.37 76 ARG C O 1
ATOM 5815 O O B ARG C 1 76 ? 49.452 48.024 30.216 0.50 16.37 76 ARG C O 1
ATOM 5830 N N . GLY C 1 77 ? 49.487 49.889 31.470 1.00 16.03 77 GLY C N 1
ATOM 5831 C CA . GLY C 1 77 ? 48.081 49.791 31.812 1.00 16.56 77 GLY C CA 1
ATOM 5832 C C . GLY C 1 77 ? 47.807 49.010 33.087 1.00 17.09 77 GLY C C 1
ATOM 5833 O O . GLY C 1 77 ? 46.666 48.950 33.540 1.00 18.33 77 GLY C O 1
ATOM 5834 N N . ASP C 1 78 ? 48.836 48.400 33.670 1.00 15.89 78 ASP C N 1
ATOM 5835 C CA . ASP C 1 78 ? 48.637 47.647 34.907 1.00 15.16 78 ASP C CA 1
ATOM 5836 C C . ASP C 1 78 ? 48.396 48.592 36.070 1.00 14.45 78 ASP C C 1
ATOM 5837 O O . ASP C 1 78 ? 48.604 49.798 35.964 1.00 13.10 78 ASP C O 1
ATOM 5842 N N . GLU C 1 79 ? 47.968 48.022 37.188 1.00 14.04 79 GLU C N 1
ATOM 5843 C CA . GLU C 1 79 ? 47.716 48.786 38.393 1.00 15.17 79 GLU C CA 1
ATOM 5844 C C . GLU C 1 79 ? 48.649 48.248 39.467 1.00 14.16 79 GLU C C 1
ATOM 5845 O O . GLU C 1 79 ? 48.941 47.044 39.502 1.00 13.93 79 GLU C O 1
ATOM 5851 N N . VAL C 1 80 ? 49.125 49.144 40.327 1.00 11.80 80 VAL C N 1
ATOM 5852 C CA . VAL C 1 80 ? 50.024 48.782 41.409 1.00 12.19 80 VAL C CA 1
ATOM 5853 C C . VAL C 1 80 ? 49.406 49.154 42.748 1.00 12.86 80 VAL C C 1
ATOM 5854 O O . VAL C 1 80 ? 49.149 50.329 43.025 1.00 13.02 80 VAL C O 1
ATOM 5858 N N . ILE C 1 81 ? 49.138 48.151 43.573 1.00 13.87 81 ILE C N 1
ATOM 5859 C CA . ILE C 1 81 ? 48.591 48.429 44.893 1.00 13.74 81 ILE C CA 1
ATOM 5860 C C . ILE C 1 81 ? 49.753 48.884 45.772 1.00 14.18 81 ILE C C 1
ATOM 5861 O O . ILE C 1 81 ? 50.806 48.247 45.803 1.00 14.24 81 ILE C O 1
ATOM 5866 N N . LEU C 1 82 ? 49.570 50.002 46.464 1.00 14.61 82 LEU C N 1
ATOM 5867 C CA . LEU C 1 82 ? 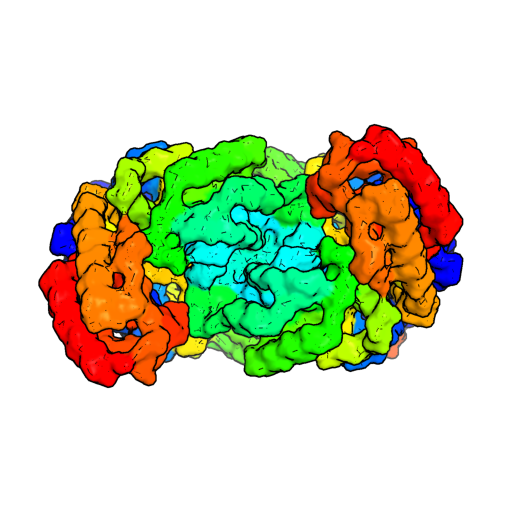50.598 50.518 47.362 1.00 15.03 82 LEU C CA 1
ATOM 5868 C C . LEU C 1 82 ? 49.907 51.274 48.495 1.00 15.14 82 LEU C C 1
ATOM 5869 O O . LEU C 1 82 ? 48.740 51.653 48.375 1.00 14.26 82 LEU C O 1
ATOM 5874 N N . GLU C 1 83 ? 50.614 51.476 49.603 1.00 14.99 83 GLU C N 1
ATOM 5875 C CA . GLU C 1 83 ? 50.029 52.163 50.746 1.00 15.87 83 GLU C CA 1
ATOM 5876 C C . GLU C 1 83 ? 49.837 53.642 50.408 1.00 16.16 83 GLU C C 1
ATOM 5877 O O . GLU C 1 83 ? 50.697 54.258 49.777 1.00 14.82 83 GLU C O 1
ATOM 5883 N N . ALA C 1 84 ? 48.703 54.199 50.838 1.00 16.47 84 ALA C N 1
ATOM 5884 C CA . ALA C 1 84 ? 48.324 55.583 50.523 1.00 17.75 84 ALA C CA 1
ATOM 5885 C C . ALA C 1 84 ? 49.328 56.684 50.842 1.00 17.04 84 ALA C C 1
ATOM 5886 O O . ALA C 1 84 ? 49.302 57.744 50.203 1.00 17.50 84 ALA C O 1
ATOM 5888 N N . ASP C 1 85 ? 50.199 56.450 51.819 1.00 17.51 85 ASP C N 1
ATOM 5889 C CA . ASP C 1 85 ? 51.216 57.439 52.184 1.00 17.60 85 ASP C CA 1
ATOM 5890 C C . ASP C 1 85 ? 52.623 56.951 51.873 1.00 16.66 85 ASP C C 1
ATOM 5891 O O . ASP C 1 85 ? 53.591 57.420 52.474 1.00 17.18 85 ASP C O 1
ATOM 5896 N N . SER C 1 86 ? 52.740 56.022 50.934 1.00 15.43 86 SER C N 1
ATOM 5897 C CA . SER C 1 86 ? 54.044 55.467 50.585 1.00 14.20 86 SER C CA 1
ATOM 5898 C C . SER C 1 86 ? 54.902 56.396 49.736 1.00 14.39 86 SER C C 1
ATOM 5899 O O . SER C 1 86 ? 54.385 57.228 48.987 1.00 13.40 86 SER C O 1
ATOM 5902 N N . HIS C 1 87 ? 56.220 56.236 49.856 1.00 14.15 87 HIS C N 1
ATOM 5903 C CA . HIS C 1 87 ? 57.177 57.058 49.127 1.00 14.05 87 HIS C CA 1
ATOM 5904 C C . HIS C 1 87 ? 56.999 56.979 47.613 1.00 13.86 87 HIS C C 1
ATOM 5905 O O . HIS C 1 87 ? 57.111 57.987 46.920 1.00 12.67 87 HIS C O 1
ATOM 5912 N N . ILE C 1 88 ? 56.739 55.783 47.096 1.00 13.15 88 ILE C N 1
ATOM 5913 C CA . ILE C 1 88 ? 56.569 55.622 45.654 1.00 13.47 88 ILE C CA 1
ATOM 5914 C C . ILE C 1 88 ? 55.450 56.514 45.112 1.00 15.46 88 ILE C C 1
ATOM 5915 O O . ILE C 1 88 ? 55.532 57.017 43.987 1.00 15.20 88 ILE C O 1
ATOM 5920 N N . PHE C 1 89 ? 54.410 56.718 45.912 1.00 15.06 89 PHE C N 1
ATOM 5921 C CA . PHE C 1 89 ? 53.303 57.560 45.481 1.00 16.55 89 PHE C CA 1
ATOM 5922 C C . PHE C 1 89 ? 53.566 59.039 45.723 1.00 15.93 89 PHE C C 1
ATOM 5923 O O . PHE C 1 89 ? 53.350 59.868 44.839 1.00 16.35 89 PHE C O 1
ATOM 5931 N N . TRP C 1 90 ? 54.058 59.368 46.912 1.00 15.24 90 TRP C N 1
ATOM 5932 C CA . TRP C 1 90 ? 54.277 60.766 47.263 1.00 15.46 90 TRP C CA 1
ATOM 5933 C C . TRP C 1 90 ? 55.577 61.460 46.878 1.00 15.76 90 TRP C C 1
ATOM 5934 O O . TRP C 1 90 ? 55.560 62.648 46.532 1.00 16.92 90 TRP C O 1
ATOM 5945 N N . TYR C 1 91 ? 56.691 60.739 46.916 1.00 14.32 91 TYR C N 1
ATOM 5946 C CA . TYR C 1 91 ? 57.981 61.362 46.659 1.00 14.07 91 TYR C CA 1
ATOM 5947 C C . TYR C 1 91 ? 58.791 60.915 45.459 1.00 12.96 91 TYR C C 1
ATOM 5948 O O . TYR C 1 91 ? 59.986 61.199 45.393 1.00 13.01 91 TYR C O 1
ATOM 5957 N N . GLU C 1 92 ? 58.170 60.226 44.513 1.00 12.38 92 GLU C N 1
ATOM 5958 C CA . GLU C 1 92 ? 58.916 59.782 43.355 1.00 12.54 92 GLU C CA 1
ATOM 5959 C C . GLU C 1 92 ? 58.474 60.374 42.020 1.00 12.71 92 GLU C C 1
ATOM 5960 O O . GLU C 1 92 ? 58.461 59.715 40.983 1.00 12.24 92 GLU C O 1
ATOM 5966 N N . VAL C 1 93 ? 58.096 61.646 42.091 1.00 12.70 93 VAL C N 1
ATOM 5967 C CA . VAL C 1 93 ? 57.759 62.456 40.925 1.00 12.94 93 VAL C CA 1
ATOM 5968 C C . VAL C 1 93 ? 56.790 61.885 39.880 1.00 12.57 93 VAL C C 1
ATOM 5969 O O . VAL C 1 93 ? 56.860 62.238 38.695 1.00 13.45 93 VAL C O 1
ATOM 5973 N N . GLY C 1 94 ? 55.885 61.009 40.313 1.00 11.89 94 GLY C N 1
ATOM 5974 C CA . GLY C 1 94 ? 54.930 60.431 39.388 1.00 11.16 94 GLY C CA 1
ATOM 5975 C C . GLY C 1 94 ? 55.603 59.522 38.377 1.00 11.00 94 GLY C C 1
ATOM 5976 O O . GLY C 1 94 ? 55.029 59.201 37.329 1.00 11.14 94 GLY C O 1
ATOM 5977 N N . ALA C 1 95 ? 56.818 59.091 38.700 1.00 11.07 95 ALA C N 1
ATOM 5978 C CA . ALA C 1 95 ? 57.586 58.238 37.798 1.00 10.93 95 ALA C CA 1
ATOM 5979 C C . ALA C 1 95 ? 56.869 56.964 37.355 1.00 11.17 95 ALA C C 1
ATOM 5980 O O . ALA C 1 95 ? 57.012 56.542 36.210 1.00 12.29 95 ALA C O 1
ATOM 5982 N N . MET C 1 96 ? 56.100 56.340 38.237 1.00 11.57 96 MET C N 1
ATOM 5983 C CA . MET C 1 96 ? 55.432 55.103 37.837 1.00 11.85 96 MET C CA 1
ATOM 5984 C C . MET C 1 96 ? 54.504 55.283 36.631 1.00 11.85 96 MET C C 1
ATOM 5985 O O . MET C 1 96 ? 54.397 54.392 35.786 1.00 11.78 96 MET C O 1
ATOM 5990 N N . ALA C 1 97 ? 53.861 56.443 36.530 1.00 10.91 97 ALA C N 1
ATOM 5991 C CA . ALA C 1 97 ? 52.966 56.706 35.413 1.00 11.22 97 ALA C CA 1
ATOM 5992 C C . ALA C 1 97 ? 53.735 56.969 34.116 1.00 11.44 97 ALA C C 1
ATOM 5993 O O . ALA C 1 97 ? 53.362 56.479 33.053 1.00 12.76 97 ALA C O 1
ATOM 5995 N N . VAL C 1 98 ? 54.805 57.751 34.208 1.00 11.52 98 VAL C N 1
ATOM 5996 C CA . VAL C 1 98 ? 55.603 58.092 33.029 1.00 11.93 98 VAL C CA 1
ATOM 5997 C C . VAL C 1 98 ? 56.456 56.921 32.546 1.00 13.32 98 VAL C C 1
ATOM 5998 O O . VAL C 1 98 ? 56.429 56.560 31.370 1.00 13.89 98 VAL C O 1
ATOM 6002 N N . LEU C 1 99 ? 57.196 56.317 33.468 1.00 12.30 99 LEU C N 1
ATOM 6003 C CA . LEU C 1 99 ? 58.091 55.219 33.111 1.00 13.30 99 LEU C CA 1
ATOM 6004 C C . LEU C 1 99 ? 57.438 53.884 32.773 1.00 13.45 99 LEU C C 1
ATOM 6005 O O . LEU C 1 99 ? 57.829 53.226 31.809 1.00 14.00 99 LEU C O 1
ATOM 6010 N N . SER C 1 100 ? 56.436 53.488 33.552 1.00 11.79 100 SER C N 1
ATOM 6011 C CA . SER C 1 100 ? 55.779 52.206 33.335 1.00 11.94 100 SER C CA 1
ATOM 6012 C C . SER C 1 100 ? 54.362 52.288 32.798 1.00 12.20 100 SER C C 1
ATOM 6013 O O . SER C 1 100 ? 53.798 51.277 32.395 1.00 12.14 100 SER C O 1
ATOM 6016 N N . GLY C 1 101 ? 53.793 53.488 32.782 1.00 12.94 101 GLY C N 1
ATOM 6017 C CA . GLY C 1 101 ? 52.432 53.632 32.308 1.00 12.75 101 GLY C CA 1
ATOM 6018 C C . GLY C 1 101 ? 51.475 52.857 33.193 1.00 12.82 101 GLY C C 1
ATOM 6019 O O . GLY C 1 101 ? 50.502 52.286 32.709 1.00 13.01 101 GLY C O 1
ATOM 6020 N N . VAL C 1 102 ? 51.742 52.827 34.496 1.00 12.47 102 VAL C N 1
ATOM 6021 C CA . VAL C 1 102 ? 50.855 52.108 35.407 1.00 12.73 102 VAL C CA 1
ATOM 6022 C C . VAL C 1 102 ? 50.123 53.058 36.332 1.00 13.59 102 VAL C C 1
ATOM 6023 O O . VAL C 1 102 ? 50.562 54.185 36.573 1.00 14.16 102 VAL C O 1
ATOM 6027 N N . MET C 1 103 ? 48.990 52.597 36.845 1.00 14.58 103 MET C N 1
ATOM 6028 C CA . MET C 1 103 ? 48.202 53.401 37.760 1.00 16.10 103 MET C CA 1
ATOM 6029 C C . MET C 1 103 ? 48.374 52.921 39.199 1.00 15.64 103 MET C C 1
ATOM 6030 O O . MET C 1 103 ? 48.328 51.727 39.472 1.00 15.46 103 MET C O 1
ATOM 6035 N N . PRO C 1 104 ? 48.604 53.848 40.134 1.00 15.65 104 PRO C N 1
ATOM 6036 C CA . PRO C 1 104 ? 48.757 53.425 41.523 1.00 15.68 104 PRO C CA 1
ATOM 6037 C C . PRO C 1 104 ? 47.351 53.189 42.042 1.00 16.35 104 PRO C C 1
ATOM 6038 O O . PRO C 1 104 ? 46.406 53.815 41.571 1.00 14.68 104 PRO C O 1
ATOM 6042 N N . HIS C 1 105 ? 47.205 52.274 42.989 1.00 15.80 105 HIS C N 1
ATOM 6043 C CA . HIS C 1 105 ? 45.901 52.019 43.577 1.00 16.48 105 HIS C CA 1
ATOM 6044 C C . HIS C 1 105 ? 46.153 52.158 45.070 1.00 16.55 105 HIS C C 1
ATOM 6045 O O . HIS C 1 105 ? 46.440 51.177 45.757 1.00 15.60 105 HIS C O 1
ATOM 6052 N N . PRO C 1 106 ? 46.073 53.393 45.588 1.00 15.97 106 PRO C N 1
ATOM 6053 C CA . PRO C 1 106 ? 46.307 53.640 47.010 1.00 17.33 106 PRO C CA 1
ATOM 6054 C C . PRO C 1 106 ? 45.340 52.905 47.920 1.00 17.74 106 PRO C C 1
ATOM 6055 O O . PRO C 1 106 ? 44.131 52.845 47.663 1.00 17.59 106 PRO C O 1
ATOM 6059 N N . VAL C 1 107 ? 45.895 52.343 48.985 1.00 17.11 107 VAL C N 1
ATOM 6060 C CA . VAL C 1 107 ? 45.117 51.626 49.980 1.00 18.79 107 VAL C CA 1
ATOM 6061 C C . VAL C 1 107 ? 45.544 52.192 51.323 1.00 20.47 107 VAL C C 1
ATOM 6062 O O . VAL C 1 107 ? 46.740 52.300 51.621 1.00 19.41 107 VAL C O 1
ATOM 6066 N N . PRO C 1 108 ? 44.572 52.552 52.167 1.00 22.84 108 PRO C N 1
ATOM 6067 C CA . PRO C 1 108 ? 44.984 53.104 53.455 1.00 23.56 108 PRO C CA 1
ATOM 6068 C C . PRO C 1 108 ? 45.715 52.068 54.283 1.00 24.40 108 PRO C C 1
ATOM 6069 O O . PRO C 1 108 ? 45.538 50.864 54.102 1.00 24.64 108 PRO C O 1
ATOM 6073 N N . GLY C 1 109 ? 46.553 52.544 55.188 1.00 24.23 109 GLY C N 1
ATOM 6074 C CA . GLY C 1 109 ? 47.275 51.633 56.042 1.00 24.73 109 GLY C CA 1
ATOM 6075 C C . GLY C 1 109 ? 47.403 52.256 57.407 1.00 24.76 109 GLY C C 1
ATOM 6076 O O . GLY C 1 109 ? 47.207 53.460 57.566 1.00 24.63 109 GLY C O 1
ATOM 6077 N N . LYS C 1 110 ? 47.702 51.431 58.400 1.00 25.17 110 LYS C N 1
ATOM 6078 C CA . LYS C 1 110 ? 47.896 51.920 59.748 1.00 26.71 110 LYS C CA 1
ATOM 6079 C C . LYS C 1 110 ? 49.398 51.865 59.952 1.00 26.21 110 LYS C C 1
ATOM 6080 O O . LYS C 1 110 ? 49.966 50.786 60.123 1.00 26.15 110 LYS C O 1
ATOM 6086 N N . ASN C 1 111 ? 50.038 53.027 59.916 1.00 26.14 111 ASN C N 1
ATOM 6087 C CA . ASN C 1 111 ? 51.482 53.111 60.075 1.00 26.62 111 ASN C CA 1
ATOM 6088 C C . ASN C 1 111 ? 52.216 52.205 59.083 1.00 26.20 111 ASN C C 1
ATOM 6089 O O . ASN C 1 111 ? 53.161 51.500 59.443 1.00 27.97 111 ASN C O 1
ATOM 6094 N N . GLY C 1 112 ? 51.760 52.227 57.831 1.00 24.54 112 GLY C N 1
ATOM 6095 C CA . GLY C 1 112 ? 52.382 51.440 56.782 1.00 22.19 112 GLY C CA 1
ATOM 6096 C C . GLY C 1 112 ? 51.807 50.057 56.562 1.00 21.19 112 GLY C C 1
ATOM 6097 O O . GLY C 1 112 ? 52.088 49.397 55.553 1.00 19.26 112 GLY C O 1
ATOM 6098 N N . ALA C 1 113 ? 50.985 49.614 57.503 1.00 19.95 113 ALA C N 1
ATOM 6099 C CA . ALA C 1 113 ? 50.390 48.296 57.407 1.00 19.98 113 ALA C CA 1
ATOM 6100 C C . ALA C 1 113 ? 49.008 48.325 56.784 1.00 20.10 113 ALA C C 1
ATOM 6101 O O . ALA C 1 113 ? 48.034 48.727 57.430 1.00 20.97 113 ALA C O 1
ATOM 6103 N N . MET C 1 114 ? 48.928 47.910 55.524 1.00 19.09 114 MET C N 1
ATOM 6104 C CA . MET C 1 114 ? 47.656 47.857 54.818 1.00 19.53 114 MET C CA 1
ATOM 6105 C C . MET C 1 114 ? 46.891 46.639 55.323 1.00 20.18 114 MET C C 1
ATOM 6106 O O . MET C 1 114 ? 47.449 45.545 55.413 1.00 19.55 114 MET C O 1
ATOM 6111 N N . ASP C 1 115 ? 45.620 46.819 55.662 1.00 20.91 115 ASP C N 1
ATOM 6112 C CA . ASP C 1 115 ? 44.829 45.684 56.127 1.00 23.15 115 ASP C CA 1
ATOM 6113 C C . ASP C 1 115 ? 44.808 44.677 54.981 1.00 23.37 115 ASP C C 1
ATOM 6114 O O . ASP C 1 115 ? 44.425 45.012 53.864 1.00 23.37 115 ASP C O 1
ATOM 6119 N N . PRO C 1 116 ? 45.233 43.433 55.233 1.00 24.31 116 PRO C N 1
ATOM 6120 C CA . PRO C 1 116 ? 45.225 42.444 54.156 1.00 25.03 116 PRO C CA 1
ATOM 6121 C C . PRO C 1 116 ? 43.881 42.320 53.436 1.00 25.38 116 PRO C C 1
ATOM 6122 O O . PRO C 1 116 ? 43.846 42.053 52.233 1.00 26.20 116 PRO C O 1
ATOM 6126 N N . ASP C 1 117 ? 42.780 42.519 54.160 1.00 26.52 117 ASP C N 1
ATOM 6127 C CA . ASP C 1 117 ? 41.449 42.426 53.554 1.00 26.95 117 ASP C CA 1
ATOM 6128 C C . ASP C 1 117 ? 41.221 43.568 52.575 1.00 26.30 117 ASP C C 1
ATOM 6129 O O . ASP C 1 117 ? 40.529 43.400 51.568 1.00 25.67 117 ASP C O 1
ATOM 6134 N N . ASP C 1 118 ? 41.793 44.731 52.874 1.00 24.50 118 ASP C N 1
ATOM 6135 C CA . ASP C 1 118 ? 41.648 45.882 51.992 1.00 23.51 118 ASP C CA 1
ATOM 6136 C C . ASP C 1 118 ? 42.483 45.683 50.745 1.00 22.65 118 ASP C C 1
ATOM 6137 O O . ASP C 1 118 ? 42.121 46.143 49.664 1.00 21.95 118 ASP C O 1
ATOM 6142 N N . VAL C 1 119 ? 43.612 45.003 50.902 1.00 22.03 119 VAL C N 1
ATOM 6143 C CA . VAL C 1 119 ? 44.480 44.733 49.769 1.00 22.11 119 VAL C CA 1
ATOM 6144 C C . VAL C 1 119 ? 43.765 43.745 48.858 1.00 21.99 119 VAL C C 1
ATOM 6145 O O . VAL C 1 119 ? 43.791 43.875 47.634 1.00 22.20 119 VAL C O 1
ATOM 6149 N N . ARG C 1 120 ? 43.113 42.752 49.455 1.00 22.31 120 ARG C N 1
ATOM 6150 C CA . ARG C 1 120 ? 42.399 41.766 48.655 1.00 23.52 120 ARG C CA 1
ATOM 6151 C C . ARG C 1 120 ? 41.282 42.436 47.855 1.00 23.24 120 ARG C C 1
ATOM 6152 O O . ARG C 1 120 ? 41.061 42.105 46.687 1.00 23.38 120 ARG C O 1
ATOM 6160 N N . LYS C 1 121 ? 40.587 43.385 48.482 1.00 23.92 121 LYS C N 1
ATOM 6161 C CA . LYS C 1 121 ? 39.481 44.095 47.828 1.00 24.38 121 LYS C CA 1
ATOM 6162 C C . LYS C 1 121 ? 39.933 45.037 46.719 1.00 23.77 121 LYS C C 1
ATOM 6163 O O . LYS C 1 121 ? 39.162 45.357 45.818 1.00 23.28 121 LYS C O 1
ATOM 6169 N N . ALA C 1 122 ? 41.181 45.482 46.789 1.00 22.97 122 ALA C N 1
ATOM 6170 C CA . ALA C 1 122 ? 41.716 46.397 45.788 1.00 21.96 122 ALA C CA 1
ATOM 6171 C C . ALA C 1 122 ? 42.171 45.692 44.513 1.00 21.65 122 ALA C C 1
ATOM 6172 O O . ALA C 1 122 ? 42.419 46.339 43.497 1.00 21.34 122 ALA C O 1
ATOM 6174 N N . ILE C 1 123 ? 42.291 44.371 44.560 1.00 19.84 123 ILE C N 1
ATOM 6175 C CA . ILE C 1 123 ? 42.713 43.625 43.381 1.00 18.96 123 ILE C CA 1
ATOM 6176 C C . ILE C 1 123 ? 41.603 43.701 42.345 1.00 19.19 123 ILE C C 1
ATOM 6177 O O . ILE C 1 123 ? 40.445 43.422 42.642 1.00 19.94 123 ILE C O 1
ATOM 6182 N N . ARG C 1 124 ? 41.954 44.067 41.119 1.00 19.04 124 ARG C N 1
ATOM 6183 C CA . ARG C 1 124 ? 40.956 44.190 40.065 1.00 18.84 124 ARG C CA 1
ATOM 6184 C C . ARG C 1 124 ? 40.494 42.854 39.469 1.00 20.08 124 ARG C C 1
ATOM 6185 O O . ARG C 1 124 ? 41.300 41.961 39.214 1.00 18.30 124 ARG C O 1
ATOM 6193 N N . PRO C 1 125 ? 39.178 42.697 39.259 1.00 20.96 125 PRO C N 1
ATOM 6194 C CA . PRO C 1 125 ? 38.663 41.458 38.673 1.00 21.82 125 PRO C CA 1
ATOM 6195 C C . PRO C 1 125 ? 39.035 41.548 37.199 1.00 22.35 125 PRO C C 1
ATOM 6196 O O . PRO C 1 125 ? 39.466 42.604 36.727 1.00 21.41 125 PRO C O 1
ATOM 6200 N N . ARG C 1 126 ? 38.856 40.462 36.462 1.00 23.07 126 ARG C N 1
ATOM 6201 C CA . ARG C 1 126 ? 39.161 40.493 35.042 1.00 25.48 126 ARG C CA 1
ATOM 6202 C C . ARG C 1 126 ? 37.945 41.082 34.331 1.00 24.90 126 ARG C C 1
ATOM 6203 O O . ARG C 1 126 ? 36.874 40.475 34.301 1.00 26.14 126 ARG C O 1
ATOM 6211 N N . ASN C 1 127 ? 38.099 42.288 33.793 1.00 23.62 127 ASN C N 1
ATOM 6212 C CA . ASN C 1 127 ? 37.020 42.954 33.068 1.00 22.40 127 ASN C CA 1
ATOM 6213 C C . ASN C 1 127 ? 37.659 43.982 32.145 1.00 21.13 127 ASN C C 1
ATOM 6214 O O . ASN C 1 127 ? 38.681 44.578 32.489 1.00 20.68 127 ASN C O 1
ATOM 6219 N N . ILE C 1 128 ? 37.066 44.174 30.973 1.00 19.81 128 ILE C N 1
ATOM 6220 C CA . ILE C 1 128 ? 37.610 45.096 29.983 1.00 18.74 128 ILE C CA 1
ATOM 6221 C C . ILE C 1 128 ? 37.806 46.526 30.488 1.00 19.16 128 ILE C C 1
ATOM 6222 O O . ILE C 1 128 ? 38.697 47.223 30.019 1.00 18.07 128 ILE C O 1
ATOM 6227 N N . HIS C 1 129 ? 36.984 46.959 31.444 1.00 18.96 129 HIS C N 1
ATOM 6228 C CA . HIS C 1 129 ? 37.099 48.315 31.993 1.00 18.46 129 HIS C CA 1
ATOM 6229 C C . HIS C 1 129 ? 38.256 48.476 32.978 1.00 18.67 129 HIS C C 1
ATOM 6230 O O . HIS C 1 129 ? 38.669 49.609 33.290 1.00 17.14 129 HIS C O 1
ATOM 6237 N N . PHE C 1 130 ? 38.772 47.354 33.477 1.00 18.38 130 PHE C N 1
ATOM 6238 C CA . PHE C 1 130 ? 39.812 47.394 34.508 1.00 19.50 130 PHE C CA 1
ATOM 6239 C C . PHE C 1 130 ? 41.253 47.053 34.179 1.00 19.18 130 PHE C C 1
ATOM 6240 O O . PHE C 1 130 ? 41.532 46.161 33.389 1.00 19.32 130 PHE C O 1
ATOM 6248 N N . PRO C 1 131 ? 42.192 47.761 34.814 1.00 19.33 131 PRO C N 1
ATOM 6249 C CA . PRO C 1 131 ? 43.602 47.473 34.574 1.00 19.25 131 PRO C CA 1
ATOM 6250 C C . PRO C 1 131 ? 43.826 46.132 35.262 1.00 19.72 131 PRO C C 1
ATOM 6251 O O . PRO C 1 131 ? 42.975 45.661 36.028 1.00 17.75 131 PRO C O 1
ATOM 6255 N N . ARG C 1 132 ? 44.970 45.524 34.998 1.00 19.86 132 ARG C N 1
ATOM 6256 C CA . ARG C 1 132 ? 45.314 44.271 35.643 1.00 18.88 132 ARG C CA 1
ATOM 6257 C C . ARG C 1 132 ? 46.194 44.609 36.850 1.00 17.47 132 ARG C C 1
ATOM 6258 O O . ARG C 1 132 ? 47.161 45.360 36.726 1.00 15.64 132 ARG C O 1
ATOM 6266 N N . THR C 1 133 ? 45.852 44.077 38.020 1.00 15.91 133 THR C N 1
ATOM 6267 C CA . THR C 1 133 ? 46.661 44.323 39.213 1.00 15.22 133 THR C CA 1
ATOM 6268 C C . THR C 1 133 ? 47.835 43.360 39.101 1.00 16.50 133 THR C C 1
ATOM 6269 O O . THR C 1 133 ? 47.653 42.151 39.207 1.00 16.73 133 THR C O 1
ATOM 6273 N N . SER C 1 134 ? 49.040 43.882 38.898 1.00 15.95 134 SER C N 1
ATOM 6274 C CA . SER C 1 134 ? 50.195 43.007 38.745 1.00 15.64 134 SER C CA 1
ATOM 6275 C C . SER C 1 134 ? 51.252 43.141 39.823 1.00 15.62 134 SER C C 1
ATOM 6276 O O . SER C 1 134 ? 52.211 42.361 39.859 1.00 15.93 134 SER C O 1
ATOM 6279 N N . LEU C 1 135 ? 51.091 44.120 40.700 1.00 15.24 135 LEU C N 1
ATOM 6280 C CA . LEU C 1 135 ? 52.074 44.329 41.744 1.00 14.62 135 LEU C CA 1
ATOM 6281 C C . LEU C 1 135 ? 51.489 44.956 42.996 1.00 14.48 135 LEU C C 1
ATOM 6282 O O . LEU C 1 135 ? 50.578 45.779 42.923 1.00 14.13 135 LEU C O 1
ATOM 6287 N N . ILE C 1 136 ? 52.025 44.537 44.138 1.00 13.87 136 ILE C N 1
ATOM 6288 C CA . ILE C 1 136 ? 51.661 45.081 45.438 1.00 13.37 136 ILE C CA 1
ATOM 6289 C C . ILE C 1 136 ? 52.986 45.509 46.062 1.00 13.88 136 ILE C C 1
ATOM 6290 O O . ILE C 1 136 ? 53.939 44.721 46.116 1.00 13.97 136 ILE C O 1
ATOM 6295 N N . ALA C 1 137 ? 53.054 46.755 46.514 1.00 12.97 137 ALA C N 1
ATOM 6296 C CA . ALA C 1 137 ? 54.262 47.282 47.123 1.00 13.67 137 ALA C CA 1
ATOM 6297 C C . ALA C 1 137 ? 54.028 47.556 48.601 1.00 14.29 137 ALA C C 1
ATOM 6298 O O . ALA C 1 137 ? 52.967 48.068 48.983 1.00 14.44 137 ALA C O 1
ATOM 6300 N N . ILE C 1 138 ? 55.017 47.191 49.416 1.00 14.15 138 ILE C N 1
ATOM 6301 C CA . ILE C 1 138 ? 54.978 47.386 50.866 1.00 14.59 138 ILE C CA 1
ATOM 6302 C C . ILE C 1 138 ? 56.244 48.126 51.248 1.00 14.91 138 ILE C C 1
ATOM 6303 O O . ILE C 1 138 ? 57.344 47.754 50.856 1.00 15.40 138 ILE C O 1
ATOM 6308 N N . GLU C 1 139 ? 56.108 49.170 52.049 1.00 14.24 139 GLU C N 1
ATOM 6309 C CA . GLU C 1 139 ? 57.267 49.957 52.423 1.00 14.98 139 GLU C CA 1
ATOM 6310 C C . GLU C 1 139 ? 57.681 49.631 53.857 1.00 17.57 139 GLU C C 1
ATOM 6311 O O . GLU C 1 139 ? 56.913 49.844 54.790 1.00 16.55 139 GLU C O 1
ATOM 6317 N N . ASN C 1 140 ? 58.891 49.115 54.042 1.00 17.59 140 ASN C N 1
ATOM 6318 C CA . ASN C 1 140 ? 59.309 48.777 55.391 1.00 22.79 140 ASN C CA 1
ATOM 6319 C C . ASN C 1 140 ? 60.340 49.622 56.126 1.00 24.60 140 ASN C C 1
ATOM 6320 O O . ASN C 1 140 ? 61.532 49.670 55.867 1.00 26.81 140 ASN C O 1
ATOM 6325 N N . THR C 1 141 ? 59.683 50.210 57.111 1.00 25.55 141 THR C N 1
ATOM 6326 C CA . THR C 1 141 ? 59.930 51.216 58.114 1.00 22.40 141 THR C CA 1
ATOM 6327 C C . THR C 1 141 ? 59.385 52.102 57.007 1.00 19.58 141 THR C C 1
ATOM 6328 O O . THR C 1 141 ? 59.911 52.251 55.904 1.00 19.39 141 THR C O 1
ATOM 6332 N N . HIS C 1 142 ? 58.167 52.475 57.310 1.00 17.12 142 HIS C N 1
ATOM 6333 C CA . HIS C 1 142 ? 57.284 53.327 56.554 1.00 15.47 142 HIS C CA 1
ATOM 6334 C C . HIS C 1 142 ? 57.706 54.717 56.999 1.00 15.03 142 HIS C C 1
ATOM 6335 O O . HIS C 1 142 ? 57.660 55.051 58.183 1.00 14.32 142 HIS C O 1
ATOM 6342 N N . ASN C 1 143 ? 58.145 55.514 56.043 1.00 15.64 143 ASN C N 1
ATOM 6343 C CA . ASN C 1 143 ? 58.641 56.841 56.333 1.00 16.37 143 ASN C CA 1
ATOM 6344 C C . ASN C 1 143 ? 57.618 57.825 56.870 1.00 17.28 143 ASN C C 1
ATOM 6345 O O . ASN C 1 143 ? 57.742 58.305 57.999 1.00 17.30 143 ASN C O 1
ATOM 6350 N N . ARG C 1 144 ? 56.600 58.112 56.069 1.00 17.18 144 ARG C N 1
ATOM 6351 C CA . ARG C 1 144 ? 55.597 59.107 56.444 1.00 18.97 144 ARG C CA 1
ATOM 6352 C C . ARG C 1 144 ? 54.976 58.998 57.831 1.00 19.34 144 ARG C C 1
ATOM 6353 O O . ARG C 1 144 ? 54.703 60.020 58.465 1.00 19.62 144 ARG C O 1
ATOM 6361 N N . SER C 1 145 ? 54.743 57.779 58.304 1.00 18.65 145 SER C N 1
ATOM 6362 C CA . SER C 1 145 ? 54.147 57.592 59.626 1.00 18.52 145 SER C CA 1
ATOM 6363 C C . SER C 1 145 ? 55.160 57.716 60.776 1.00 18.40 145 SER C C 1
ATOM 6364 O O . SER C 1 145 ? 54.804 57.573 61.951 1.00 18.80 145 SER C O 1
ATOM 6367 N N . GLY C 1 146 ? 56.419 57.970 60.442 1.00 16.73 146 GLY C N 1
ATOM 6368 C CA . GLY C 1 146 ? 57.436 58.117 61.469 1.00 17.95 146 GLY C CA 1
ATOM 6369 C C . GLY C 1 146 ? 58.432 56.974 61.569 1.00 16.92 146 GLY C C 1
ATOM 6370 O O . GLY C 1 146 ? 58.881 56.637 62.664 1.00 16.88 146 GLY C O 1
ATOM 6371 N N . GLY C 1 147 ? 58.791 56.389 60.433 1.00 16.67 147 GLY C N 1
ATOM 6372 C CA . GLY C 1 147 ? 59.741 55.285 60.438 1.00 16.58 147 GLY C CA 1
ATOM 6373 C C . GLY C 1 147 ? 59.188 54.118 61.228 1.00 17.00 147 GLY C C 1
ATOM 6374 O O . GLY C 1 147 ? 59.874 53.508 62.061 1.00 17.29 147 GLY C O 1
ATOM 6375 N N . ARG C 1 148 ? 57.934 53.794 60.948 1.00 16.52 148 ARG C N 1
ATOM 6376 C CA . ARG C 1 148 ? 57.247 52.716 61.643 1.00 17.31 148 ARG C CA 1
ATOM 6377 C C . ARG C 1 148 ? 57.570 51.348 61.070 1.00 16.79 148 ARG C C 1
ATOM 6378 O O . ARG C 1 148 ? 57.753 51.188 59.863 1.00 15.99 148 ARG C O 1
ATOM 6386 N N . VAL C 1 149 ? 57.630 50.355 61.952 1.00 15.67 149 VAL C N 1
ATOM 6387 C CA . VAL C 1 149 ? 57.933 48.998 61.534 1.00 16.61 149 VAL C CA 1
ATOM 6388 C C . VAL C 1 149 ? 56.677 48.258 61.116 1.00 16.92 149 VAL C C 1
ATOM 6389 O O . VAL C 1 149 ? 55.732 48.134 61.896 1.00 17.33 149 VAL C O 1
ATOM 6393 N N . VAL C 1 150 ? 56.648 47.777 59.878 1.00 15.92 150 VAL C N 1
ATOM 6394 C CA . VAL C 1 150 ? 55.493 47.024 59.422 1.00 16.85 150 VAL C CA 1
ATOM 6395 C C . VAL C 1 150 ? 55.661 45.618 59.998 1.00 18.59 150 VAL C C 1
ATOM 6396 O O . VAL C 1 150 ? 56.702 44.990 59.833 1.00 18.30 150 VAL C O 1
ATOM 6400 N N . PRO C 1 151 ? 54.641 45.115 60.700 1.00 20.34 151 PRO C N 1
ATOM 6401 C CA . PRO C 1 151 ? 54.693 43.780 61.303 1.00 21.01 151 PRO C CA 1
ATOM 6402 C C . PRO C 1 151 ? 54.951 42.682 60.290 1.00 21.21 151 PRO C C 1
ATOM 6403 O O . PRO C 1 151 ? 54.402 42.700 59.186 1.00 21.22 151 PRO C O 1
ATOM 6407 N N . LEU C 1 152 ? 55.777 41.714 60.668 1.00 21.47 152 LEU C N 1
ATOM 6408 C CA . LEU C 1 152 ? 56.066 40.617 59.764 1.00 22.38 152 LEU C CA 1
ATOM 6409 C C . LEU C 1 152 ? 54.772 39.891 59.394 1.00 22.41 152 LEU C C 1
ATOM 6410 O O . LEU C 1 152 ? 54.616 39.420 58.270 1.00 22.75 152 LEU C O 1
ATOM 6415 N N . GLU C 1 153 ? 53.834 39.809 60.336 1.00 23.22 153 GLU C N 1
ATOM 6416 C CA . GLU C 1 153 ? 52.575 39.114 60.067 1.00 24.06 153 GLU C CA 1
ATOM 6417 C C . GLU C 1 153 ? 51.804 39.808 58.939 1.00 22.98 153 GLU C C 1
ATOM 6418 O O . GLU C 1 153 ? 51.118 39.157 58.153 1.00 22.75 153 GLU C O 1
ATOM 6424 N N . ASN C 1 154 ? 51.911 41.131 58.858 1.00 21.91 154 ASN C N 1
ATOM 6425 C CA . ASN C 1 154 ? 51.218 41.869 57.800 1.00 20.97 154 ASN C CA 1
ATOM 6426 C C . ASN C 1 154 ? 51.785 41.460 56.436 1.00 20.40 154 ASN C C 1
ATOM 6427 O O . ASN C 1 154 ? 51.046 41.150 55.499 1.00 19.96 154 ASN C O 1
ATOM 6432 N N . ILE C 1 155 ? 53.110 41.471 56.335 1.00 21.34 155 ILE C N 1
ATOM 6433 C CA . ILE C 1 155 ? 53.797 41.111 55.102 1.00 20.76 155 ILE C CA 1
ATOM 6434 C C . ILE C 1 155 ? 53.493 39.666 54.717 1.00 22.36 155 ILE C C 1
ATOM 6435 O O . ILE C 1 155 ? 53.260 39.364 53.548 1.00 21.55 155 ILE C O 1
ATOM 6440 N N . LYS C 1 156 ? 53.485 38.773 55.705 1.00 22.64 156 LYS C N 1
ATOM 6441 C CA . LYS C 1 156 ? 53.187 37.367 55.450 1.00 24.02 156 LYS C CA 1
ATOM 6442 C C . LYS C 1 156 ? 51.792 37.195 54.850 1.00 23.59 156 LYS C C 1
ATOM 6443 O O . LYS C 1 156 ? 51.620 36.496 53.849 1.00 22.59 156 LYS C O 1
ATOM 6449 N N . GLU C 1 157 ? 50.801 37.840 55.464 1.00 23.43 157 GLU C N 1
ATOM 6450 C CA . GLU C 1 157 ? 49.418 37.754 54.997 1.00 23.57 157 GLU C CA 1
ATOM 6451 C C . GLU C 1 157 ? 49.251 38.275 53.573 1.00 22.58 157 GLU C C 1
ATOM 6452 O O . GLU C 1 157 ? 48.576 37.659 52.746 1.00 21.20 157 GLU C O 1
ATOM 6458 N N . ILE C 1 158 ? 49.867 39.418 53.294 1.00 20.63 158 ILE C N 1
ATOM 6459 C CA . ILE C 1 158 ? 49.777 40.014 51.974 1.00 20.53 158 ILE C CA 1
ATOM 6460 C C . ILE C 1 158 ? 50.496 39.132 50.963 1.00 20.32 158 ILE C C 1
ATOM 6461 O O . ILE C 1 158 ? 50.044 38.990 49.832 1.00 20.00 158 ILE C O 1
ATOM 6466 N N . CYS C 1 159 ? 51.605 38.518 51.370 1.00 20.83 159 CYS C N 1
ATOM 6467 C CA . CYS C 1 159 ? 52.328 37.631 50.468 1.00 21.85 159 CYS C CA 1
ATOM 6468 C C . CYS C 1 159 ? 51.404 36.475 50.088 1.00 21.59 159 CYS C C 1
ATOM 6469 O O . CYS C 1 159 ? 51.338 36.073 48.927 1.00 20.90 159 CYS C O 1
ATOM 6472 N N . THR C 1 160 ? 50.684 35.946 51.071 1.00 20.80 160 THR C N 1
ATOM 6473 C CA . THR C 1 160 ? 49.769 34.842 50.817 1.00 21.32 160 THR C CA 1
ATOM 6474 C C . THR C 1 160 ? 48.694 35.246 49.802 1.00 20.50 160 THR C C 1
ATOM 6475 O O . THR C 1 160 ? 48.406 34.503 48.870 1.00 20.92 160 THR C O 1
ATOM 6479 N N . ILE C 1 161 ? 48.110 36.426 49.978 1.00 20.73 161 ILE C N 1
ATOM 6480 C CA . ILE C 1 161 ? 47.090 36.914 49.051 1.00 20.34 161 ILE C CA 1
ATOM 6481 C C . ILE C 1 161 ? 47.697 37.066 47.654 1.00 19.97 161 ILE C C 1
ATOM 6482 O O . ILE C 1 161 ? 47.103 36.654 46.661 1.00 19.55 161 ILE C O 1
ATOM 6487 N N . ALA C 1 162 ? 48.890 37.649 47.585 1.00 19.89 162 ALA C N 1
ATOM 6488 C CA . ALA C 1 162 ? 49.565 37.842 46.303 1.00 20.51 162 ALA C CA 1
ATOM 6489 C C . ALA C 1 162 ? 49.768 36.503 45.602 1.00 20.63 162 ALA C C 1
ATOM 6490 O O . ALA C 1 162 ? 49.527 36.383 44.396 1.00 20.04 162 ALA C O 1
ATOM 6492 N N . LYS C 1 163 ? 50.207 35.499 46.359 1.00 22.42 163 LYS C N 1
ATOM 6493 C CA . LYS C 1 163 ? 50.421 34.159 45.806 1.00 25.00 163 LYS C CA 1
ATOM 6494 C C . LYS C 1 163 ? 49.128 33.603 45.224 1.00 25.89 163 LYS C C 1
ATOM 6495 O O . LYS C 1 163 ? 49.118 33.036 44.129 1.00 26.12 163 LYS C O 1
ATOM 6501 N N . GLU C 1 164 ? 48.044 33.750 45.977 1.00 26.40 164 GLU C N 1
ATOM 6502 C CA . GLU C 1 164 ? 46.732 33.281 45.556 1.00 27.86 164 GLU C CA 1
ATOM 6503 C C . GLU C 1 164 ? 46.378 33.816 44.182 1.00 27.51 164 GLU C C 1
ATOM 6504 O O . GLU C 1 164 ? 45.918 33.080 43.315 1.00 26.72 164 GLU C O 1
ATOM 6510 N N . HIS C 1 165 ? 46.600 35.113 44.002 1.00 26.47 165 HIS C N 1
ATOM 6511 C CA . HIS C 1 165 ? 46.257 35.799 42.765 1.00 26.05 165 HIS C CA 1
ATOM 6512 C C . HIS C 1 165 ? 47.332 35.875 41.682 1.00 25.34 165 HIS C C 1
ATOM 6513 O O . HIS C 1 165 ? 47.064 36.368 40.588 1.00 25.94 165 HIS C O 1
ATOM 6520 N N . GLY C 1 166 ? 48.537 35.400 41.973 1.00 23.41 166 GLY C N 1
ATOM 6521 C CA . GLY C 1 166 ? 49.595 35.439 40.977 1.00 23.30 166 GLY C CA 1
ATOM 6522 C C . GLY C 1 166 ? 50.121 36.844 40.750 1.00 22.23 166 GLY C C 1
ATOM 6523 O O . GLY C 1 166 ? 50.488 37.217 39.629 1.00 23.91 166 GLY C O 1
ATOM 6524 N N . ILE C 1 167 ? 50.159 37.617 41.828 1.00 21.00 167 ILE C N 1
ATOM 6525 C CA . ILE C 1 167 ? 50.625 38.994 41.804 1.00 19.44 167 ILE C CA 1
ATOM 6526 C C . ILE C 1 167 ? 52.003 39.103 42.440 1.00 19.60 167 ILE C C 1
ATOM 6527 O O . ILE C 1 167 ? 52.303 38.428 43.429 1.00 18.88 167 ILE C O 1
ATOM 6532 N N . ASN C 1 168 ? 52.837 39.967 41.875 1.00 18.41 168 ASN C N 1
ATOM 6533 C CA . ASN C 1 168 ? 54.178 40.174 42.390 1.00 18.23 168 ASN C CA 1
ATOM 6534 C C . ASN C 1 168 ? 54.122 41.076 43.617 1.00 17.53 168 ASN C C 1
ATOM 6535 O O . ASN C 1 168 ? 53.207 41.885 43.768 1.00 16.88 168 ASN C O 1
ATOM 6540 N N . VAL C 1 169 ? 55.109 40.932 44.490 1.00 15.93 169 VAL C N 1
ATOM 6541 C CA . VAL C 1 169 ? 55.197 41.762 45.682 1.00 15.59 169 VAL C CA 1
ATOM 6542 C C . VAL C 1 169 ? 56.581 42.371 45.723 1.00 14.87 169 VAL C C 1
ATOM 6543 O O . VAL C 1 169 ? 57.585 41.667 45.559 1.00 15.40 169 VAL C O 1
ATOM 6547 N N . HIS C 1 170 ? 56.621 43.683 45.923 1.00 14.43 170 HIS C N 1
ATOM 6548 C CA . HIS C 1 170 ? 57.869 44.422 46.021 1.00 13.81 170 HIS C CA 1
ATOM 6549 C C . HIS C 1 170 ? 57.922 45.122 47.363 1.00 14.67 170 HIS C C 1
ATOM 6550 O O . HIS C 1 170 ? 56.961 45.786 47.770 1.00 15.42 170 HIS C O 1
ATOM 6557 N N . ILE C 1 171 ? 59.041 44.958 48.059 1.00 12.90 171 ILE C N 1
ATOM 6558 C CA . ILE C 1 171 ? 59.225 45.631 49.320 1.00 13.73 171 ILE C CA 1
ATOM 6559 C C . ILE C 1 171 ? 60.145 46.824 49.120 1.00 13.92 171 ILE C C 1
ATOM 6560 O O . ILE C 1 171 ? 61.286 46.689 48.657 1.00 14.22 171 ILE C O 1
ATOM 6565 N N . ASP C 1 172 ? 59.632 48.009 49.423 1.00 13.01 172 ASP C N 1
ATOM 6566 C CA . ASP C 1 172 ? 60.469 49.193 49.346 1.00 12.18 172 ASP C CA 1
ATOM 6567 C C . ASP C 1 172 ? 61.172 49.153 50.701 1.00 10.82 172 ASP C C 1
ATOM 6568 O O . ASP C 1 172 ? 60.637 49.631 51.706 1.00 10.39 172 ASP C O 1
ATOM 6573 N N . GLY C 1 173 ? 62.363 48.559 50.724 1.00 11.87 173 GLY C N 1
ATOM 6574 C CA . GLY C 1 173 ? 63.111 48.441 51.958 1.00 12.05 173 GLY C CA 1
ATOM 6575 C C . GLY C 1 173 ? 64.219 49.465 52.094 1.00 12.21 173 GLY C C 1
ATOM 6576 O O . GLY C 1 173 ? 65.318 49.144 52.546 1.00 11.14 173 GLY C O 1
ATOM 6577 N N . ALA C 1 174 ? 63.933 50.702 51.697 1.00 12.12 174 ALA C N 1
ATOM 6578 C CA . ALA C 1 174 ? 64.911 51.778 51.804 1.00 12.65 174 ALA C CA 1
ATOM 6579 C C . ALA C 1 174 ? 65.530 51.731 53.200 1.00 12.60 174 ALA C C 1
ATOM 6580 O O . ALA C 1 174 ? 66.730 51.921 53.363 1.00 13.07 174 ALA C O 1
ATOM 6582 N N . ARG C 1 175 ? 64.707 51.480 54.212 1.00 12.60 175 ARG C N 1
ATOM 6583 C CA . ARG C 1 175 ? 65.218 51.411 55.581 1.00 13.18 175 ARG C CA 1
ATOM 6584 C C . ARG C 1 175 ? 64.892 50.058 56.203 1.00 12.66 175 ARG C C 1
ATOM 6585 O O . ARG C 1 175 ? 64.535 49.973 57.380 1.00 12.25 175 ARG C O 1
ATOM 6593 N N . ILE C 1 176 ? 65.048 48.994 55.418 1.00 13.00 176 ILE C N 1
ATOM 6594 C CA . ILE C 1 176 ? 64.738 47.652 55.905 1.00 14.40 176 ILE C CA 1
ATOM 6595 C C . ILE C 1 176 ? 65.658 47.189 57.052 1.00 14.83 176 ILE C C 1
ATOM 6596 O O . ILE C 1 176 ? 65.229 46.425 57.917 1.00 15.87 176 ILE C O 1
ATOM 6601 N N . PHE C 1 177 ? 66.908 47.648 57.075 1.00 15.42 177 PHE C N 1
ATOM 6602 C CA . PHE C 1 177 ? 67.808 47.256 58.158 1.00 15.61 177 PHE C CA 1
ATOM 6603 C C . PHE C 1 177 ? 67.388 47.941 59.460 1.00 16.16 177 PHE C C 1
ATOM 6604 O O . PHE C 1 177 ? 67.543 47.379 60.549 1.00 15.19 177 PHE C O 1
ATOM 6612 N N . ASN C 1 178 ? 66.846 49.151 59.361 1.00 15.40 178 ASN C N 1
ATOM 6613 C CA . ASN C 1 178 ? 66.372 49.821 60.567 1.00 15.60 178 ASN C CA 1
ATOM 6614 C C . ASN C 1 178 ? 65.221 48.985 61.120 1.00 15.64 178 ASN C C 1
ATOM 6615 O O . ASN C 1 178 ? 65.083 48.790 62.336 1.00 16.29 178 ASN C O 1
ATOM 6620 N N . ALA C 1 179 ? 64.394 48.481 60.214 1.00 15.56 179 ALA C N 1
ATOM 6621 C CA . ALA C 1 179 ? 63.257 47.667 60.615 1.00 15.33 179 ALA C CA 1
ATOM 6622 C C . ALA C 1 179 ? 63.738 46.377 61.276 1.00 16.36 179 ALA C C 1
ATOM 6623 O O . ALA C 1 179 ? 63.224 45.979 62.329 1.00 15.58 179 ALA C O 1
ATOM 6625 N N . SER C 1 180 ? 64.707 45.727 60.640 1.00 16.11 180 SER C N 1
ATOM 6626 C CA . SER C 1 180 ? 65.273 44.476 61.154 1.00 17.44 180 SER C CA 1
ATOM 6627 C C . SER C 1 180 ? 65.851 44.658 62.556 1.00 18.49 180 SER C C 1
ATOM 6628 O O . SER C 1 180 ? 65.599 43.850 63.459 1.00 19.24 180 SER C O 1
ATOM 6631 N N . ILE C 1 181 ? 66.638 45.712 62.730 1.00 18.82 181 ILE C N 1
ATOM 6632 C CA . ILE C 1 181 ? 67.249 45.996 64.024 1.00 19.52 181 ILE C CA 1
ATOM 6633 C C . ILE C 1 181 ? 66.199 46.202 65.116 1.00 20.76 181 ILE C C 1
ATOM 6634 O O . ILE C 1 181 ? 66.345 45.687 66.228 1.00 19.16 181 ILE C O 1
ATOM 6639 N N . ALA C 1 182 ? 65.136 46.942 64.809 1.00 20.20 182 ALA C N 1
ATOM 6640 C CA . ALA C 1 182 ? 64.092 47.197 65.803 1.00 21.34 182 ALA C CA 1
ATOM 6641 C C . ALA C 1 182 ? 63.208 45.984 66.104 1.00 21.69 182 ALA C C 1
ATOM 6642 O O . ALA C 1 182 ? 62.863 45.734 67.259 1.00 22.75 182 ALA C O 1
ATOM 6644 N N . SER C 1 183 ? 62.858 45.227 65.070 1.00 21.18 183 SER C N 1
ATOM 6645 C CA . SER C 1 183 ? 61.973 44.070 65.221 1.00 22.10 183 SER C CA 1
ATOM 6646 C C . SER C 1 183 ? 62.640 42.743 65.551 1.00 22.35 183 SER C C 1
ATOM 6647 O O . SER C 1 183 ? 61.991 41.837 66.083 1.00 22.72 183 SER C O 1
ATOM 6650 N N . GLY C 1 184 ? 63.916 42.619 65.210 1.00 22.59 184 GLY C N 1
ATOM 6651 C CA . GLY C 1 184 ? 64.622 41.372 65.446 1.00 23.07 184 GLY C CA 1
ATOM 6652 C C . GLY C 1 184 ? 64.441 40.387 64.296 1.00 23.65 184 GLY C C 1
ATOM 6653 O O . GLY C 1 184 ? 64.961 39.269 64.334 1.00 24.22 184 GLY C O 1
ATOM 6654 N N . VAL C 1 185 ? 63.701 40.791 63.264 1.00 22.44 185 VAL C N 1
ATOM 6655 C CA . VAL C 1 185 ? 63.471 39.929 62.101 1.00 21.82 185 VAL C CA 1
ATOM 6656 C C . VAL C 1 185 ? 64.605 40.120 61.092 1.00 21.68 185 VAL C C 1
ATOM 6657 O O . VAL C 1 185 ? 64.868 41.240 60.664 1.00 21.43 185 VAL C O 1
ATOM 6661 N N . PRO C 1 186 ? 65.298 39.032 60.711 1.00 20.84 186 PRO C N 1
ATOM 6662 C CA . PRO C 1 186 ? 66.402 39.122 59.745 1.00 20.69 186 PRO C CA 1
ATOM 6663 C C . PRO C 1 186 ? 65.905 39.627 58.397 1.00 20.08 186 PRO C C 1
ATOM 6664 O O . PRO C 1 186 ? 64.785 39.314 57.988 1.00 18.77 186 PRO C O 1
ATOM 6668 N N . VAL C 1 187 ? 66.728 40.398 57.695 1.00 20.17 187 VAL C N 1
ATOM 6669 C CA . VAL C 1 187 ? 66.290 40.902 56.403 1.00 20.13 187 VAL C CA 1
ATOM 6670 C C . VAL C 1 187 ? 66.002 39.745 55.450 1.00 20.30 187 VAL C C 1
ATOM 6671 O O . VAL C 1 187 ? 65.155 39.858 54.569 1.00 18.95 187 VAL C O 1
ATOM 6675 N N . LYS C 1 188 ? 66.687 38.618 55.628 1.00 20.89 188 LYS C N 1
ATOM 6676 C CA . LYS C 1 188 ? 66.451 37.480 54.745 1.00 22.33 188 LYS C CA 1
ATOM 6677 C C . LYS C 1 188 ? 65.024 36.954 54.933 1.00 20.86 188 LYS C C 1
ATOM 6678 O O . LYS C 1 188 ? 64.403 36.449 53.997 1.00 19.50 188 LYS C O 1
ATOM 6684 N N . GLU C 1 189 ? 64.501 37.080 56.149 1.00 20.69 189 GLU C N 1
ATOM 6685 C CA . GLU C 1 189 ? 63.153 36.607 56.437 1.00 19.86 189 GLU C CA 1
ATOM 6686 C C . GLU C 1 189 ? 62.125 37.529 55.792 1.00 18.76 189 GLU C C 1
ATOM 6687 O O . GLU C 1 189 ? 61.132 37.072 55.224 1.00 18.36 189 GLU C O 1
ATOM 6693 N N . TYR C 1 190 ? 62.357 38.835 55.879 1.00 17.56 190 TYR C N 1
ATOM 6694 C CA . TYR C 1 190 ? 61.452 39.789 55.252 1.00 16.96 190 TYR C CA 1
ATOM 6695 C C . TYR C 1 190 ? 61.394 39.496 53.762 1.00 16.44 190 TYR C C 1
ATOM 6696 O O . TYR C 1 190 ? 60.320 39.354 53.179 1.00 15.79 190 TYR C O 1
ATOM 6705 N N . ALA C 1 191 ? 62.575 39.408 53.160 1.00 17.34 191 ALA C N 1
ATOM 6706 C CA . ALA C 1 191 ? 62.704 39.188 51.724 1.00 16.88 191 ALA C CA 1
ATOM 6707 C C . ALA C 1 191 ? 62.054 37.913 51.196 1.00 17.40 191 ALA C C 1
ATOM 6708 O O . ALA C 1 191 ? 61.659 37.855 50.036 1.00 17.53 191 ALA C O 1
ATOM 6710 N N . GLY C 1 192 ? 61.934 36.898 52.042 1.00 17.85 192 GLY C N 1
ATOM 6711 C CA . GLY C 1 192 ? 61.324 35.653 51.608 1.00 18.00 192 GLY C CA 1
ATOM 6712 C C . GLY C 1 192 ? 59.844 35.772 51.282 1.00 18.65 192 GLY C C 1
ATOM 6713 O O . GLY C 1 192 ? 59.281 34.929 50.585 1.00 17.71 192 GLY C O 1
ATOM 6714 N N . TYR C 1 193 ? 59.202 36.824 51.778 1.00 18.43 193 TYR C N 1
ATOM 6715 C CA . TYR C 1 193 ? 57.782 37.023 51.521 1.00 19.73 193 TYR C CA 1
ATOM 6716 C C . TYR C 1 193 ? 57.551 38.028 50.391 1.00 19.89 193 TYR C C 1
ATOM 6717 O O . TYR C 1 193 ? 56.439 38.529 50.206 1.00 20.92 193 TYR C O 1
ATOM 6726 N N . ALA C 1 194 ? 58.608 38.319 49.639 1.00 18.61 194 ALA C N 1
ATOM 6727 C CA . ALA C 1 194 ? 58.500 39.260 48.533 1.00 18.22 194 ALA C CA 1
ATOM 6728 C C . ALA C 1 194 ? 59.228 38.747 47.300 1.00 17.99 194 ALA C C 1
ATOM 6729 O O . ALA C 1 194 ? 60.128 37.910 47.399 1.00 18.50 194 ALA C O 1
ATOM 6731 N N . ASP C 1 195 ? 58.830 39.247 46.136 1.00 16.65 195 ASP C N 1
ATOM 6732 C CA . ASP C 1 195 ? 59.469 38.856 44.892 1.00 16.88 195 ASP C CA 1
ATOM 6733 C C . ASP C 1 195 ? 60.720 39.694 44.691 1.00 16.07 195 ASP C C 1
ATOM 6734 O O . ASP C 1 195 ? 61.720 39.228 44.139 1.00 16.81 195 ASP C O 1
ATOM 6739 N N . SER C 1 196 ? 60.663 40.933 45.162 1.00 15.07 196 SER C N 1
ATOM 6740 C CA . SER C 1 196 ? 61.797 41.843 45.043 1.00 14.43 196 SER C CA 1
ATOM 6741 C C . SER C 1 196 ? 61.871 42.782 46.237 1.00 14.26 196 SER C C 1
ATOM 6742 O O . SER C 1 196 ? 60.862 43.071 46.883 1.00 14.52 196 SER C O 1
ATOM 6745 N N . VAL C 1 197 ? 63.079 43.249 46.531 1.00 12.50 197 VAL C N 1
ATOM 6746 C CA . VAL C 1 197 ? 63.295 44.187 47.621 1.00 12.37 197 VAL C CA 1
ATOM 6747 C C . VAL C 1 197 ? 64.326 45.216 47.180 1.00 12.16 197 VAL C C 1
ATOM 6748 O O . VAL C 1 197 ? 65.347 44.856 46.591 1.00 13.95 197 VAL C O 1
ATOM 6752 N N . MET C 1 198 ? 64.040 46.492 47.438 1.00 12.83 198 MET C N 1
ATOM 6753 C CA . MET C 1 198 ? 64.981 47.569 47.143 1.00 13.43 198 MET C CA 1
ATOM 6754 C C . MET C 1 198 ? 65.460 48.043 48.508 1.00 13.49 198 MET C C 1
ATOM 6755 O O . MET C 1 198 ? 64.646 48.283 49.398 1.00 12.97 198 MET C O 1
ATOM 6760 N N . PHE C 1 199 ? 66.768 48.133 48.712 1.00 13.65 199 PHE C N 1
ATOM 6761 C CA . PHE C 1 199 ? 67.250 48.655 49.983 1.00 13.24 199 PHE C CA 1
ATOM 6762 C C . PHE C 1 199 ? 68.320 49.718 49.707 1.00 13.46 199 PHE C C 1
ATOM 6763 O O . PHE C 1 199 ? 69.093 49.624 48.749 1.00 13.85 199 PHE C O 1
ATOM 6771 N N . CYS C 1 200 ? 68.330 50.750 50.540 1.00 13.33 200 CYS C N 1
ATOM 6772 C CA . CYS C 1 200 ? 69.264 51.858 50.381 1.00 12.81 200 CYS C CA 1
ATOM 6773 C C . CYS C 1 200 ? 70.592 51.670 51.096 1.00 12.64 200 CYS C C 1
ATOM 6774 O O . CYS C 1 200 ? 70.651 51.128 52.201 1.00 11.03 200 CYS C O 1
ATOM 6777 N N . LEU C 1 201 ? 71.663 52.138 50.462 1.00 12.46 201 LEU C N 1
ATOM 6778 C CA . LEU C 1 201 ? 72.994 52.067 51.062 1.00 11.67 201 LEU C CA 1
ATOM 6779 C C . LEU C 1 201 ? 73.383 53.467 51.522 1.00 11.82 201 LEU C C 1
ATOM 6780 O O . LEU C 1 201 ? 74.239 53.646 52.395 1.00 13.36 201 LEU C O 1
ATOM 6785 N N . SER C 1 202 ? 72.737 54.452 50.907 1.00 11.64 202 SER C N 1
ATOM 6786 C CA . SER C 1 202 ? 73.022 55.865 51.138 1.00 12.30 202 SER C CA 1
ATOM 6787 C C . SER C 1 202 ? 72.298 56.613 52.248 1.00 12.78 202 SER C C 1
ATOM 6788 O O . SER C 1 202 ? 72.384 57.841 52.317 1.00 12.53 202 SER C O 1
ATOM 6815 N N . GLY C 1 204 ? 70.913 55.465 56.392 1.00 12.73 204 GLY C N 1
ATOM 6816 C CA . GLY C 1 204 ? 71.536 55.085 57.656 1.00 12.25 204 GLY C CA 1
ATOM 6817 C C . GLY C 1 204 ? 72.837 54.308 57.528 1.00 13.38 204 GLY C C 1
ATOM 6818 O O . GLY C 1 204 ? 73.684 54.356 58.423 1.00 13.21 204 GLY C O 1
ATOM 6819 N N . LEU C 1 205 ? 73.021 53.594 56.420 1.00 13.20 205 LEU C N 1
ATOM 6820 C CA . LEU C 1 205 ? 74.251 52.822 56.263 1.00 13.91 205 LEU C CA 1
ATOM 6821 C C . LEU C 1 205 ? 75.477 53.649 55.853 1.00 13.34 205 LEU C C 1
ATOM 6822 O O . LEU C 1 205 ? 76.577 53.117 55.718 1.00 15.05 205 LEU C O 1
ATOM 6827 N N . CYS C 1 206 ? 75.270 54.949 55.653 1.00 14.48 206 CYS C N 1
ATOM 6828 C CA . CYS C 1 206 ? 76.336 55.916 55.345 1.00 13.03 206 CYS C CA 1
ATOM 6829 C C . CYS C 1 206 ? 77.110 55.921 54.022 1.00 13.55 206 CYS C C 1
ATOM 6830 O O . CYS C 1 206 ? 78.109 56.639 53.891 1.00 13.10 206 CYS C O 1
ATOM 6833 N N . ALA C 1 207 ? 76.680 55.139 53.039 1.00 13.62 207 ALA C N 1
ATOM 6834 C CA . ALA C 1 207 ? 77.382 55.165 51.759 1.00 13.25 207 ALA C CA 1
ATOM 6835 C C . ALA C 1 207 ? 77.015 56.498 51.095 1.00 12.99 207 ALA C C 1
ATOM 6836 O O . ALA C 1 207 ? 75.946 57.050 51.341 1.00 12.67 207 ALA C O 1
ATOM 6838 N N . PRO C 1 208 ? 77.896 57.034 50.248 1.00 12.42 208 PRO C N 1
ATOM 6839 C CA . PRO C 1 208 ? 77.575 58.310 49.597 1.00 12.15 208 PRO C CA 1
ATOM 6840 C C . PRO C 1 208 ? 76.529 58.218 48.490 1.00 13.13 208 PRO C C 1
ATOM 6841 O O . PRO C 1 208 ? 75.782 59.169 48.260 1.00 12.50 208 PRO C O 1
ATOM 6845 N N . VAL C 1 209 ? 76.487 57.081 47.802 1.00 12.12 209 VAL C N 1
ATOM 6846 C CA . VAL C 1 209 ? 75.568 56.913 46.686 1.00 13.18 209 VAL C CA 1
ATOM 6847 C C . VAL C 1 209 ? 75.054 55.509 46.478 1.00 14.04 209 VAL C C 1
ATOM 6848 O O . VAL C 1 209 ? 75.795 54.532 46.612 1.00 15.30 209 VAL C O 1
ATOM 6852 N N . GLY C 1 210 ? 73.774 55.416 46.152 1.00 14.91 210 GLY C N 1
ATOM 6853 C CA . GLY C 1 210 ? 73.236 54.129 45.784 1.00 13.70 210 GLY C CA 1
ATOM 6854 C C . GLY C 1 210 ? 72.357 53.264 46.642 1.00 13.74 210 GLY C C 1
ATOM 6855 O O . GLY C 1 210 ? 72.263 53.409 47.856 1.00 13.31 210 GLY C O 1
ATOM 6856 N N . SER C 1 211 ? 71.732 52.321 45.954 1.00 12.66 211 SER C N 1
ATOM 6857 C CA . SER C 1 211 ? 70.830 51.362 46.561 1.00 13.62 211 SER C CA 1
ATOM 6858 C C . SER C 1 211 ? 70.983 50.079 45.771 1.00 14.00 211 SER C C 1
ATOM 6859 O O . SER C 1 211 ? 71.709 50.033 44.775 1.00 14.02 211 SER C O 1
ATOM 6862 N N . VAL C 1 212 ? 70.301 49.031 46.214 1.00 13.52 212 VAL C N 1
ATOM 6863 C CA . VAL C 1 212 ? 70.386 47.758 45.525 1.00 12.07 212 VAL C CA 1
ATOM 6864 C C . VAL C 1 212 ? 69.024 47.103 45.458 1.00 11.92 212 VAL C C 1
ATOM 6865 O O . VAL C 1 212 ? 68.228 47.222 46.393 1.00 12.98 212 VAL C O 1
ATOM 6869 N N . VAL C 1 213 ? 68.754 46.429 44.345 1.00 11.33 213 VAL C N 1
ATOM 6870 C CA . VAL C 1 213 ? 67.508 45.699 44.173 1.00 11.31 213 VAL C CA 1
ATOM 6871 C C . VAL C 1 213 ? 67.916 44.230 44.129 1.00 11.61 213 VAL C C 1
ATOM 6872 O O . VAL C 1 213 ? 68.891 43.873 43.472 1.00 11.62 213 VAL C O 1
ATOM 6876 N N . VAL C 1 214 ? 67.180 43.395 44.853 1.00 11.58 214 VAL C N 1
ATOM 6877 C CA . VAL C 1 214 ? 67.451 41.966 44.892 1.00 11.34 214 VAL C CA 1
ATOM 6878 C C . VAL C 1 214 ? 66.198 41.205 44.487 1.00 11.45 214 VAL C C 1
ATOM 6879 O O . VAL C 1 214 ? 65.080 41.660 44.746 1.00 12.75 214 VAL C O 1
ATOM 6883 N N . GLY C 1 215 ? 66.382 40.056 43.844 1.00 12.09 215 GLY C N 1
ATOM 6884 C CA . GLY C 1 215 ? 65.247 39.261 43.406 1.00 13.54 215 GLY C CA 1
ATOM 6885 C C . GLY C 1 215 ? 65.677 38.096 42.535 1.00 14.75 215 GLY C C 1
ATOM 6886 O O . GLY C 1 215 ? 66.854 37.723 42.538 1.00 14.18 215 GLY C O 1
ATOM 6887 N N . ASP C 1 216 ? 64.736 37.516 41.790 1.00 15.19 216 ASP C N 1
ATOM 6888 C CA . ASP C 1 216 ? 65.060 36.379 40.930 1.00 16.66 216 ASP C CA 1
ATOM 6889 C C . ASP C 1 216 ? 65.942 36.802 39.759 1.00 17.91 216 ASP C C 1
ATOM 6890 O O . ASP C 1 216 ? 65.925 37.958 39.342 1.00 16.48 216 ASP C O 1
ATOM 6895 N N . ARG C 1 217 ? 66.715 35.860 39.227 1.00 18.70 217 ARG C N 1
ATOM 6896 C CA . ARG C 1 217 ? 67.622 36.179 38.129 1.00 20.44 217 ARG C CA 1
ATOM 6897 C C . ARG C 1 217 ? 66.946 36.791 36.903 1.00 19.60 217 ARG C C 1
ATOM 6898 O O . ARG C 1 217 ? 67.463 37.754 36.332 1.00 17.83 217 ARG C O 1
ATOM 6906 N N . ASP C 1 218 ? 65.793 36.262 36.500 1.00 18.25 218 ASP C N 1
ATOM 6907 C CA . ASP C 1 218 ? 65.130 36.802 35.321 1.00 18.74 218 ASP C CA 1
ATOM 6908 C C . ASP C 1 218 ? 64.580 38.208 35.567 1.00 17.69 218 ASP C C 1
ATOM 6909 O O . ASP C 1 218 ? 64.654 39.076 34.691 1.00 16.99 218 ASP C O 1
ATOM 6914 N N . PHE C 1 219 ? 64.048 38.442 36.761 1.00 16.01 219 PHE C N 1
ATOM 6915 C CA . PHE C 1 219 ? 63.529 39.767 37.103 1.00 14.98 219 PHE C CA 1
ATOM 6916 C C . PHE C 1 219 ? 64.697 40.758 37.118 1.00 14.28 219 PHE C C 1
ATOM 6917 O O . PHE C 1 219 ? 64.597 41.865 36.578 1.00 14.15 219 PHE C O 1
ATOM 6925 N N . ILE C 1 220 ? 65.815 40.370 37.728 1.00 13.04 220 ILE C N 1
ATOM 6926 C CA . ILE C 1 220 ? 66.953 41.276 37.774 1.00 13.19 220 ILE C CA 1
ATOM 6927 C C . ILE C 1 220 ? 67.470 41.597 36.370 1.00 14.90 220 ILE C C 1
ATOM 6928 O O . ILE C 1 220 ? 67.893 42.724 36.112 1.00 13.98 220 ILE C O 1
ATOM 6933 N N . GLU C 1 221 ? 67.419 40.632 35.454 1.00 15.98 221 GLU C N 1
ATOM 6934 C CA . GLU C 1 221 ? 67.862 40.898 34.083 1.00 17.74 221 GLU C CA 1
ATOM 6935 C C . GLU C 1 221 ? 66.953 41.973 33.465 1.00 16.88 221 GLU C C 1
ATOM 6936 O O . GLU C 1 221 ? 67.424 42.875 32.767 1.00 15.94 221 GLU C O 1
ATOM 6942 N N . ARG C 1 222 ? 65.648 41.869 33.713 1.00 15.57 222 ARG C N 1
ATOM 6943 C CA . ARG C 1 222 ? 64.712 42.858 33.189 1.00 14.94 222 ARG C CA 1
ATOM 6944 C C . ARG C 1 222 ? 64.961 44.202 33.862 1.00 14.56 222 ARG C C 1
ATOM 6945 O O . ARG C 1 222 ? 64.875 45.253 33.222 1.00 13.17 222 ARG C O 1
ATOM 6953 N N . ALA C 1 223 ? 65.262 44.171 35.156 1.00 11.98 223 ALA C N 1
ATOM 6954 C CA . ALA C 1 223 ? 65.515 45.409 35.890 1.00 13.20 223 ALA C CA 1
ATOM 6955 C C . ALA C 1 223 ? 66.811 46.067 35.405 1.00 12.86 223 ALA C C 1
ATOM 6956 O O . ALA C 1 223 ? 66.912 47.298 35.348 1.00 12.20 223 ALA C O 1
ATOM 6958 N N . ARG C 1 224 ? 67.792 45.252 35.035 1.00 12.71 224 ARG C N 1
ATOM 6959 C CA . ARG C 1 224 ? 69.069 45.774 34.547 1.00 12.84 224 ARG C CA 1
ATOM 6960 C C . ARG C 1 224 ? 68.883 46.455 33.192 1.00 12.90 224 ARG C C 1
ATOM 6961 O O . ARG C 1 224 ? 69.527 47.464 32.899 1.00 13.47 224 ARG C O 1
ATOM 6969 N N . LYS C 1 225 ? 67.998 45.908 32.363 1.00 12.88 225 LYS C N 1
ATOM 6970 C CA . LYS C 1 225 ? 67.746 46.511 31.062 1.00 14.52 225 LYS C CA 1
ATOM 6971 C C . LYS C 1 225 ? 66.983 47.811 31.296 1.00 14.13 225 LYS C C 1
ATOM 6972 O O . LYS C 1 225 ? 67.219 48.811 30.625 1.00 13.52 225 LYS C O 1
ATOM 6978 N N . ALA C 1 226 ? 66.068 47.804 32.258 1.00 12.13 226 ALA C N 1
ATOM 6979 C CA . ALA C 1 226 ? 65.325 49.021 32.570 1.00 11.60 226 ALA C CA 1
ATOM 6980 C C . ALA C 1 226 ? 66.318 50.085 33.072 1.00 12.69 226 ALA C C 1
ATOM 6981 O O . ALA C 1 226 ? 66.210 51.278 32.739 1.00 11.67 226 ALA C O 1
ATOM 6983 N N . ARG C 1 227 ? 67.283 49.651 33.878 1.00 10.85 227 ARG C N 1
ATOM 6984 C CA . ARG C 1 227 ? 68.294 50.566 34.419 1.00 12.20 227 ARG C CA 1
ATOM 6985 C C . ARG C 1 227 ? 69.062 51.228 33.274 1.00 11.48 227 ARG C C 1
ATOM 6986 O O . ARG C 1 227 ? 69.391 52.418 33.331 1.00 11.73 227 ARG C O 1
ATOM 6994 N N . LYS C 1 228 ? 69.343 50.464 32.229 1.00 10.93 228 LYS C N 1
ATOM 6995 C CA . LYS C 1 228 ? 70.070 51.016 31.088 1.00 11.14 228 LYS C CA 1
ATOM 6996 C C . LYS C 1 228 ? 69.207 52.080 30.413 1.00 10.65 228 LYS C C 1
ATOM 6997 O O . LYS C 1 228 ? 69.689 53.146 30.033 1.00 11.60 228 LYS C O 1
ATOM 7003 N N . MET C 1 229 ? 67.923 51.786 30.271 1.00 11.22 229 MET C N 1
ATOM 7004 C CA . MET C 1 229 ? 67.004 52.717 29.637 1.00 11.29 229 MET C CA 1
ATOM 7005 C C . MET C 1 229 ? 66.865 54.013 30.432 1.00 11.76 229 MET C C 1
ATOM 7006 O O . MET C 1 229 ? 66.816 55.107 29.854 1.00 11.33 229 MET C O 1
ATOM 7011 N N . LEU C 1 230 ? 66.813 53.890 31.756 1.00 10.28 230 LEU C N 1
ATOM 7012 C CA . LEU C 1 230 ? 66.659 55.052 32.627 1.00 12.88 230 LEU C CA 1
ATOM 7013 C C . LEU C 1 230 ? 67.912 55.892 32.760 1.00 11.98 230 LEU C C 1
ATOM 7014 O O . LEU C 1 230 ? 67.841 57.047 33.178 1.00 12.79 230 LEU C O 1
ATOM 7019 N N . GLY C 1 231 ? 69.061 55.319 32.402 1.00 12.16 231 GLY C N 1
ATOM 7020 C CA . GLY C 1 231 ? 70.308 56.060 32.496 1.00 11.62 231 GLY C CA 1
ATOM 7021 C C . GLY C 1 231 ? 71.153 55.712 33.708 1.00 10.95 231 GLY C C 1
ATOM 7022 O O . GLY C 1 231 ? 72.061 56.467 34.074 1.00 11.35 231 GLY C O 1
ATOM 7023 N N . GLY C 1 232 ? 70.850 54.579 34.335 1.00 11.34 232 GLY C N 1
ATOM 7024 C CA . GLY C 1 232 ? 71.596 54.149 35.506 1.00 11.55 232 GLY C CA 1
ATOM 7025 C C . GLY C 1 232 ? 72.759 53.218 35.204 1.00 12.66 232 GLY C C 1
ATOM 7026 O O . GLY C 1 232 ? 73.403 52.710 36.125 1.00 13.47 232 GLY C O 1
ATOM 7027 N N . GLY C 1 233 ? 73.031 52.993 33.921 1.00 13.32 233 GLY C N 1
ATOM 7028 C CA . GLY C 1 233 ? 74.139 52.127 33.527 1.00 14.05 233 GLY C CA 1
ATOM 7029 C C . GLY C 1 233 ? 75.446 52.906 33.532 1.00 13.92 233 GLY C C 1
ATOM 7030 O O . GLY C 1 233 ? 75.794 53.560 32.542 1.00 15.46 233 GLY C O 1
ATOM 7031 N N . MET C 1 234 ? 76.177 52.824 34.644 1.00 12.41 234 MET C N 1
ATOM 7032 C CA . MET C 1 234 ? 77.434 53.557 34.799 1.00 12.58 234 MET C CA 1
ATOM 7033 C C . MET C 1 234 ? 78.642 52.753 34.334 1.00 12.69 234 MET C C 1
ATOM 7034 O O . MET C 1 234 ? 78.518 51.604 33.920 1.00 11.98 234 MET C O 1
ATOM 7039 N N . ARG C 1 235 ? 79.818 53.366 34.389 1.00 12.44 235 ARG C N 1
ATOM 7040 C CA . ARG C 1 235 ? 81.022 52.668 33.965 1.00 12.82 235 ARG C CA 1
ATOM 7041 C C . ARG C 1 235 ? 81.758 52.088 35.170 1.00 12.49 235 ARG C C 1
ATOM 7042 O O . ARG C 1 235 ? 81.347 51.060 35.706 1.00 12.96 235 ARG C O 1
ATOM 7050 N N . GLN C 1 236 ? 82.821 52.743 35.622 1.00 12.11 236 GLN C N 1
ATOM 7051 C CA . GLN C 1 236 ? 83.586 52.228 36.758 1.00 12.27 236 GLN C CA 1
ATOM 7052 C C . GLN C 1 236 ? 82.940 52.579 38.092 1.00 12.05 236 GLN C C 1
ATOM 7053 O O . GLN C 1 236 ? 83.551 53.227 38.944 1.00 10.96 236 GLN C O 1
ATOM 7059 N N . ALA C 1 237 ? 81.708 52.120 38.266 1.00 11.88 237 ALA C N 1
ATOM 7060 C CA . ALA C 1 237 ? 80.942 52.390 39.473 1.00 12.43 237 ALA C CA 1
ATOM 7061 C C . ALA C 1 237 ? 81.460 51.648 40.705 1.00 13.75 237 ALA C C 1
ATOM 7062 O O . ALA C 1 237 ? 80.898 51.777 41.793 1.00 14.05 237 ALA C O 1
ATOM 7064 N N . GLY C 1 238 ? 82.521 50.863 40.532 1.00 14.05 238 GLY C N 1
ATOM 7065 C CA . GLY C 1 238 ? 83.096 50.150 41.657 1.00 12.67 238 GLY C CA 1
ATOM 7066 C C . GLY C 1 238 ? 83.565 51.123 42.720 1.00 13.77 238 GLY C C 1
ATOM 7067 O O . GLY C 1 238 ? 83.714 50.767 43.892 1.00 13.37 238 GLY C O 1
ATOM 7068 N N . VAL C 1 239 ? 83.808 52.366 42.316 1.00 13.63 239 VAL C N 1
ATOM 7069 C CA . VAL C 1 239 ? 84.241 53.380 43.257 1.00 14.31 239 VAL C CA 1
ATOM 7070 C C . VAL C 1 239 ? 83.136 53.536 44.300 1.00 13.71 239 VAL C C 1
ATOM 7071 O O . VAL C 1 239 ? 83.410 53.621 45.499 1.00 14.32 239 VAL C O 1
ATOM 7075 N N . LEU C 1 240 ? 81.892 53.565 43.837 1.00 13.20 240 LEU C N 1
ATOM 7076 C CA . LEU C 1 240 ? 80.734 53.685 44.733 1.00 12.98 240 LEU C CA 1
ATOM 7077 C C . LEU C 1 240 ? 80.459 52.367 45.459 1.00 13.15 240 LEU C C 1
ATOM 7078 O O . LEU C 1 240 ? 80.124 52.354 46.646 1.00 12.68 240 LEU C O 1
ATOM 7083 N N . ALA C 1 241 ? 80.606 51.261 44.738 1.00 13.22 241 ALA C N 1
ATOM 7084 C CA . ALA C 1 241 ? 80.369 49.942 45.310 1.00 13.82 241 ALA C CA 1
ATOM 7085 C C . ALA C 1 241 ? 81.295 49.627 46.479 1.00 13.57 241 ALA C C 1
ATOM 7086 O O . ALA C 1 241 ? 80.899 48.918 47.400 1.00 14.83 241 ALA C O 1
ATOM 7088 N N . ALA C 1 242 ? 82.515 50.153 46.456 1.00 14.00 242 ALA C N 1
ATOM 7089 C CA . ALA C 1 242 ? 83.465 49.893 47.543 1.00 14.71 242 ALA C CA 1
ATOM 7090 C C . ALA C 1 242 ? 82.886 50.390 48.867 1.00 15.67 242 ALA C C 1
ATOM 7091 O O . ALA C 1 242 ? 82.955 49.701 49.891 1.00 14.74 242 ALA C O 1
ATOM 7093 N N . ALA C 1 243 ? 82.309 51.587 48.838 1.00 15.09 243 ALA C N 1
ATOM 7094 C CA . ALA C 1 243 ? 81.690 52.155 50.029 1.00 14.56 243 ALA C CA 1
ATOM 7095 C C . ALA C 1 243 ? 80.426 51.373 50.363 1.00 14.25 243 ALA C C 1
ATOM 7096 O O . ALA C 1 243 ? 80.085 51.209 51.532 1.00 16.63 243 ALA C O 1
ATOM 7098 N N . GLY C 1 244 ? 79.733 50.899 49.330 1.00 13.86 244 GLY C N 1
ATOM 7099 C CA . GLY C 1 244 ? 78.511 50.141 49.523 1.00 13.26 244 GLY C CA 1
ATOM 7100 C C . GLY C 1 244 ? 78.731 48.835 50.267 1.00 14.19 244 GLY C C 1
ATOM 7101 O O . GLY C 1 244 ? 77.920 48.442 51.100 1.00 13.37 244 GLY C O 1
ATOM 7102 N N . ILE C 1 245 ? 79.832 48.157 49.962 1.00 14.61 245 ILE C N 1
ATOM 7103 C CA . ILE C 1 245 ? 80.145 46.896 50.625 1.00 15.10 245 ILE C CA 1
ATOM 7104 C C . ILE C 1 245 ? 80.362 47.139 52.117 1.00 15.14 245 ILE C C 1
ATOM 7105 O O . ILE C 1 245 ? 79.896 46.366 52.952 1.00 15.27 245 ILE C O 1
ATOM 7110 N N . ILE C 1 246 ? 81.062 48.217 52.447 1.00 14.88 246 ILE C N 1
ATOM 7111 C CA . ILE C 1 246 ? 81.335 48.541 53.844 1.00 15.34 246 ILE C CA 1
ATOM 7112 C C . ILE C 1 246 ? 80.026 48.911 54.534 1.00 15.33 246 ILE C C 1
ATOM 7113 O O . ILE C 1 246 ? 79.792 48.534 55.678 1.00 15.08 246 ILE C O 1
ATOM 7118 N N . ALA C 1 247 ? 79.172 49.641 53.825 1.00 15.17 247 ALA C N 1
ATOM 7119 C CA . ALA C 1 247 ? 77.880 50.045 54.367 1.00 15.20 247 ALA C CA 1
ATOM 7120 C C . ALA C 1 247 ? 77.066 48.795 54.719 1.00 16.58 247 ALA C C 1
ATOM 7121 O O . ALA C 1 247 ? 76.502 48.683 55.805 1.00 16.04 247 ALA C O 1
ATOM 7123 N N . LEU C 1 248 ? 77.012 47.854 53.786 1.00 16.96 248 LEU C N 1
ATOM 7124 C CA . LEU C 1 248 ? 76.257 46.624 53.988 1.00 16.94 248 LEU C CA 1
ATOM 7125 C C . LEU C 1 248 ? 76.837 45.700 55.055 1.00 17.99 248 LEU C C 1
ATOM 7126 O O . LEU C 1 248 ? 76.095 45.146 55.871 1.00 18.32 248 LEU C O 1
ATOM 7131 N N . THR C 1 249 ? 78.160 45.561 55.074 1.00 18.57 249 THR C N 1
ATOM 7132 C CA . THR C 1 249 ? 78.823 44.651 56.011 1.00 19.35 249 THR C CA 1
ATOM 7133 C C . THR C 1 249 ? 79.325 45.190 57.349 1.00 19.95 249 THR C C 1
ATOM 7134 O O . THR C 1 249 ? 79.616 44.399 58.258 1.00 20.67 249 THR C O 1
ATOM 7138 N N . LYS C 1 250 ? 79.427 46.512 57.487 1.00 19.10 250 LYS C N 1
ATOM 7139 C CA . LYS C 1 250 ? 79.968 47.094 58.714 1.00 18.94 250 LYS C CA 1
ATOM 7140 C C . LYS C 1 250 ? 79.115 48.131 59.417 1.00 18.20 250 LYS C C 1
ATOM 7141 O O . LYS C 1 250 ? 79.364 48.441 60.582 1.00 16.79 250 LYS C O 1
ATOM 7147 N N . MET C 1 251 ? 78.121 48.675 58.727 1.00 16.44 251 MET C N 1
ATOM 7148 C CA . MET C 1 251 ? 77.311 49.743 59.304 1.00 16.43 251 MET C CA 1
ATOM 7149 C C . MET C 1 251 ? 75.890 49.411 59.763 1.00 16.69 251 MET C C 1
ATOM 7150 O O . MET C 1 251 ? 75.135 50.312 60.130 1.00 17.16 251 MET C O 1
ATOM 7155 N N . VAL C 1 252 ? 75.526 48.134 59.752 1.00 15.78 252 VAL C N 1
ATOM 7156 C CA . VAL C 1 252 ? 74.189 47.733 60.164 1.00 16.47 252 VAL C CA 1
ATOM 7157 C C . VAL C 1 252 ? 73.981 47.749 61.677 1.00 17.24 252 VAL C C 1
ATOM 7158 O O . VAL C 1 252 ? 72.999 48.294 62.170 1.00 17.33 252 VAL C O 1
ATOM 7162 N N . ASP C 1 253 ? 74.913 47.156 62.414 1.00 18.46 253 ASP C N 1
ATOM 7163 C CA . ASP C 1 253 ? 74.774 47.097 63.862 1.00 20.37 253 ASP C CA 1
ATOM 7164 C C . ASP C 1 253 ? 74.610 48.443 64.554 1.00 19.83 253 ASP C C 1
ATOM 7165 O O . ASP C 1 253 ? 73.755 48.585 65.430 1.00 20.68 253 ASP C O 1
ATOM 7170 N N . ARG C 1 254 ? 75.400 49.434 64.155 1.00 19.18 254 ARG C N 1
ATOM 7171 C CA . ARG C 1 254 ? 75.328 50.734 64.812 1.00 18.68 254 ARG C CA 1
ATOM 7172 C C . ARG C 1 254 ? 74.029 51.514 64.621 1.00 18.16 254 ARG C C 1
ATOM 7173 O O . ARG C 1 254 ? 73.837 52.565 65.238 1.00 17.62 254 ARG C O 1
ATOM 7181 N N . LEU C 1 255 ? 73.133 51.013 63.776 1.00 17.36 255 LEU C N 1
ATOM 7182 C CA . LEU C 1 255 ? 71.854 51.688 63.572 1.00 17.61 255 LEU C CA 1
ATOM 7183 C C . LEU C 1 255 ? 71.107 51.734 64.905 1.00 18.33 255 LEU C C 1
ATOM 7184 O O . LEU C 1 255 ? 70.237 52.579 65.119 1.00 16.62 255 LEU C O 1
ATOM 7189 N N . LYS C 1 256 ? 71.448 50.820 65.807 1.00 19.16 256 LYS C N 1
ATOM 7190 C CA . LYS C 1 256 ? 70.785 50.802 67.099 1.00 20.16 256 LYS C CA 1
ATOM 7191 C C . LYS C 1 256 ? 71.023 52.119 67.835 1.00 19.25 256 LYS C C 1
ATOM 7192 O O . LYS C 1 256 ? 70.162 52.580 68.583 1.00 18.05 256 LYS C O 1
ATOM 7198 N N . GLU C 1 257 ? 72.189 52.724 67.610 1.00 18.30 257 GLU C N 1
ATOM 7199 C CA . GLU C 1 257 ? 72.537 53.994 68.245 1.00 18.85 257 GLU C CA 1
ATOM 7200 C C . GLU C 1 257 ? 71.630 55.115 67.738 1.00 17.04 257 GLU C C 1
ATOM 7201 O O . GLU C 1 257 ? 71.274 56.027 68.490 1.00 15.63 257 GLU C O 1
ATOM 7207 N N . ASP C 1 258 ? 71.265 55.053 66.462 1.00 15.52 258 ASP C N 1
ATOM 7208 C CA . ASP C 1 258 ? 70.381 56.069 65.894 1.00 14.44 258 ASP C CA 1
ATOM 7209 C C . ASP C 1 258 ? 69.000 55.920 66.517 1.00 15.51 258 ASP C C 1
ATOM 7210 O O . ASP C 1 258 ? 68.322 56.913 66.793 1.00 15.54 258 ASP C O 1
ATOM 7215 N N . HIS C 1 259 ? 68.577 54.676 66.731 1.00 15.16 259 HIS C N 1
ATOM 7216 C CA . HIS C 1 259 ? 67.277 54.432 67.343 1.00 16.32 259 HIS C CA 1
ATOM 7217 C C . HIS C 1 259 ? 67.288 54.963 68.779 1.00 17.31 259 HIS C C 1
ATOM 7218 O O . HIS C 1 259 ? 66.322 55.581 69.234 1.00 17.60 259 HIS C O 1
ATOM 7225 N N . GLU C 1 260 ? 68.389 54.737 69.490 1.00 18.14 260 GLU C N 1
ATOM 7226 C CA . GLU C 1 260 ? 68.511 55.212 70.869 1.00 20.13 260 GLU C CA 1
ATOM 7227 C C . GLU C 1 260 ? 68.415 56.735 70.930 1.00 19.66 260 GLU C C 1
ATOM 7228 O O . GLU C 1 260 ? 67.718 57.299 71.784 1.00 18.69 260 GLU C O 1
ATOM 7234 N N . ASN C 1 261 ? 69.128 57.394 70.019 1.00 18.67 261 ASN C N 1
ATOM 7235 C CA . ASN C 1 261 ? 69.144 58.846 69.958 1.00 18.22 261 ASN C CA 1
ATOM 7236 C C . ASN C 1 261 ? 67.780 59.419 69.593 1.00 17.18 261 ASN C C 1
ATOM 7237 O O . ASN C 1 261 ? 67.372 60.450 70.131 1.00 17.01 261 ASN C O 1
ATOM 7242 N N . ALA C 1 262 ? 67.071 58.750 68.689 1.00 15.36 262 ALA C N 1
ATOM 7243 C CA . ALA C 1 262 ? 65.746 59.217 68.289 1.00 15.21 262 ALA C CA 1
ATOM 7244 C C . ALA C 1 262 ? 64.768 59.093 69.463 1.00 16.34 262 ALA C C 1
ATOM 7245 O O . ALA C 1 262 ? 63.969 59.998 69.711 1.00 14.81 262 ALA C O 1
ATOM 7247 N N . ARG C 1 263 ? 64.834 57.973 70.179 1.00 16.20 263 ARG C N 1
ATOM 7248 C CA . ARG C 1 263 ? 63.952 57.759 71.327 1.00 19.44 263 ARG C CA 1
ATOM 7249 C C . ARG C 1 263 ? 64.235 58.796 72.417 1.00 18.65 263 ARG C C 1
ATOM 7250 O O . ARG C 1 263 ? 63.306 59.344 73.021 1.00 20.13 263 ARG C O 1
ATOM 7258 N N . PHE C 1 264 ? 65.515 59.059 72.671 1.00 18.20 264 PHE C N 1
ATOM 7259 C CA . PHE C 1 264 ? 65.917 60.037 73.681 1.00 18.79 264 PHE C CA 1
ATOM 7260 C C . PHE C 1 264 ? 65.401 61.411 73.283 1.00 18.47 264 PHE C C 1
ATOM 7261 O O . PHE C 1 264 ? 64.852 62.148 74.103 1.00 17.72 264 PHE C O 1
ATOM 7269 N N . LEU C 1 265 ? 65.601 61.760 72.017 1.00 16.41 265 LEU C N 1
ATOM 7270 C CA . LEU C 1 265 ? 65.137 63.043 71.501 1.00 16.57 265 LEU C CA 1
ATOM 7271 C C . LEU C 1 265 ? 63.632 63.170 71.727 1.00 15.90 265 LEU C C 1
ATOM 7272 O O . LEU C 1 265 ? 63.148 64.186 72.236 1.00 16.75 265 LEU C O 1
ATOM 7277 N N . ALA C 1 266 ? 62.891 62.137 71.343 1.00 16.08 266 ALA C N 1
ATOM 7278 C CA . ALA C 1 266 ? 61.440 62.170 71.496 1.00 16.90 266 ALA C CA 1
ATOM 7279 C C . ALA C 1 266 ? 61.001 62.282 72.952 1.00 17.48 266 ALA C C 1
ATOM 7280 O O . ALA C 1 266 ? 60.132 63.088 73.274 1.00 16.02 266 ALA C O 1
ATOM 7282 N N . LEU C 1 267 ? 61.595 61.467 73.823 1.00 17.93 267 LEU C N 1
ATOM 7283 C CA . LEU C 1 267 ? 61.254 61.487 75.249 1.00 18.61 267 LEU C CA 1
ATOM 7284 C C . LEU C 1 267 ? 61.439 62.879 75.835 1.00 17.30 267 LEU C C 1
ATOM 7285 O O . LEU C 1 267 ? 60.562 63.407 76.520 1.00 18.48 267 LEU C O 1
ATOM 7290 N N . LYS C 1 268 ? 62.586 63.479 75.552 1.00 18.12 268 LYS C N 1
ATOM 7291 C CA . LYS C 1 268 ? 62.894 64.796 76.068 1.00 19.44 268 LYS C CA 1
ATOM 7292 C C . LYS C 1 268 ? 62.043 65.909 75.462 1.00 19.06 268 LYS C C 1
ATOM 7293 O O . LYS C 1 268 ? 61.759 66.908 76.127 1.00 18.90 268 LYS C O 1
ATOM 7299 N N . LEU C 1 269 ? 61.636 65.743 74.207 1.00 17.59 269 LEU C N 1
ATOM 7300 C CA . LEU C 1 269 ? 60.791 66.749 73.569 1.00 16.95 269 LEU C CA 1
ATOM 7301 C C . LEU C 1 269 ? 59.406 66.716 74.212 1.00 16.70 269 LEU C C 1
ATOM 7302 O O . LEU C 1 269 ? 58.764 67.755 74.384 1.00 15.73 269 LEU C O 1
ATOM 7307 N N . LYS C 1 270 ? 58.949 65.520 74.568 1.00 17.90 270 LYS C N 1
ATOM 7308 C CA . LYS C 1 270 ? 57.648 65.369 75.207 1.00 19.05 270 LYS C CA 1
ATOM 7309 C C . LYS C 1 270 ? 57.676 66.066 76.573 1.00 20.02 270 LYS C C 1
ATOM 7310 O O . LYS C 1 270 ? 56.724 66.746 76.958 1.00 19.43 270 LYS C O 1
ATOM 7316 N N . GLU C 1 271 ? 58.774 65.895 77.297 1.00 20.34 271 GLU C N 1
ATOM 7317 C CA . GLU C 1 271 ? 58.922 66.503 78.613 1.00 22.01 271 GLU C CA 1
ATOM 7318 C C . GLU C 1 271 ? 58.922 68.029 78.511 1.00 22.27 271 GLU C C 1
ATOM 7319 O O . GLU C 1 271 ? 58.396 68.721 79.386 1.00 20.90 271 GLU C O 1
ATOM 7325 N N . ILE C 1 272 ? 59.501 68.557 77.437 1.00 20.29 272 ILE C N 1
ATOM 7326 C CA . ILE C 1 272 ? 59.523 70.004 77.246 1.00 21.32 272 ILE C CA 1
ATOM 7327 C C . ILE C 1 272 ? 58.093 70.481 77.027 1.00 20.74 272 ILE C C 1
ATOM 7328 O O . ILE C 1 272 ? 57.724 71.571 77.454 1.00 21.48 272 ILE C O 1
ATOM 7333 N N . GLY C 1 273 ? 57.291 69.653 76.366 1.00 19.88 273 GLY C N 1
ATOM 7334 C CA . GLY C 1 273 ? 55.904 70.008 76.117 1.00 19.64 273 GLY C CA 1
ATOM 7335 C C . GLY C 1 273 ? 55.459 69.916 74.669 1.00 19.01 273 GLY C C 1
ATOM 7336 O O . GLY C 1 273 ? 54.309 70.214 74.353 1.00 18.60 273 GLY C O 1
ATOM 7337 N N . TYR C 1 274 ? 56.358 69.497 73.783 1.00 18.64 274 TYR C N 1
ATOM 7338 C CA . TYR C 1 274 ? 56.030 69.372 72.363 1.00 17.33 274 TYR C CA 1
ATOM 7339 C C . TYR C 1 274 ? 55.069 68.226 72.087 1.00 18.30 274 TYR C C 1
ATOM 7340 O O . TYR C 1 274 ? 54.988 67.267 72.859 1.00 18.17 274 TYR C O 1
ATOM 7349 N N . SER C 1 275 ? 54.346 68.326 70.977 1.00 17.32 275 SER C N 1
ATOM 7350 C CA . SER C 1 275 ? 53.407 67.289 70.604 1.00 18.80 275 SER C CA 1
ATOM 7351 C C . SER C 1 275 ? 54.101 66.172 69.836 1.00 19.30 275 SER C C 1
ATOM 7352 O O . SER C 1 275 ? 54.157 66.184 68.604 1.00 18.68 275 SER C O 1
ATOM 7355 N N . VAL C 1 276 ? 54.656 65.229 70.591 1.00 18.59 276 VAL C N 1
ATOM 7356 C CA . VAL C 1 276 ? 55.322 64.055 70.035 1.00 18.25 276 VAL C CA 1
ATOM 7357 C C . VAL C 1 276 ? 54.757 62.840 70.770 1.00 18.10 276 VAL C C 1
ATOM 7358 O O . VAL C 1 276 ? 54.108 62.989 71.810 1.00 17.40 276 VAL C O 1
ATOM 7362 N N . ASN C 1 277 ? 54.988 61.652 70.223 1.00 17.95 277 ASN C N 1
ATOM 7363 C CA . ASN C 1 277 ? 54.529 60.410 70.847 1.00 18.88 277 ASN C CA 1
ATOM 7364 C C . ASN C 1 277 ? 55.751 59.498 70.978 1.00 18.63 277 ASN C C 1
ATOM 7365 O O . ASN C 1 277 ? 56.029 58.689 70.096 1.00 16.73 277 ASN C O 1
ATOM 7370 N N . PRO C 1 278 ? 56.499 59.616 72.087 1.00 18.59 278 PRO C N 1
ATOM 7371 C CA . PRO C 1 278 ? 57.695 58.795 72.290 1.00 17.68 278 PRO C CA 1
ATOM 7372 C C . PRO C 1 278 ? 57.495 57.288 72.177 1.00 17.79 278 PRO C C 1
ATOM 7373 O O . PRO C 1 278 ? 58.400 56.572 71.764 1.00 17.26 278 PRO C O 1
ATOM 7377 N N . GLU C 1 279 ? 56.310 56.809 72.532 1.00 18.67 279 GLU C N 1
ATOM 7378 C CA . GLU C 1 279 ? 56.000 55.387 72.465 1.00 20.49 279 GLU C CA 1
ATOM 7379 C C . GLU C 1 279 ? 55.912 54.886 71.020 1.00 20.60 279 GLU C C 1
ATOM 7380 O O . GLU C 1 279 ? 55.986 53.678 70.771 1.00 19.06 279 GLU C O 1
ATOM 7386 N N . ASP C 1 280 ? 55.754 55.813 70.073 1.00 19.63 280 ASP C N 1
ATOM 7387 C CA . ASP C 1 280 ? 55.666 55.464 68.650 1.00 19.44 280 ASP C CA 1
ATOM 7388 C C . ASP C 1 280 ? 57.034 55.431 67.990 1.00 17.77 280 ASP C C 1
ATOM 7389 O O . ASP C 1 280 ? 57.165 55.003 66.841 1.00 17.83 280 ASP C O 1
ATOM 7394 N N . VAL C 1 281 ? 58.047 55.904 68.701 1.00 16.28 281 VAL C N 1
ATOM 7395 C CA . VAL C 1 281 ? 59.383 55.971 68.137 1.00 16.18 281 VAL C CA 1
ATOM 7396 C C . VAL C 1 281 ? 60.167 54.689 68.385 1.00 17.54 281 VAL C C 1
ATOM 7397 O O . VAL C 1 281 ? 60.645 54.447 69.490 1.00 17.02 281 VAL C O 1
ATOM 7401 N N . LYS C 1 282 ? 60.289 53.872 67.343 1.00 16.86 282 LYS C N 1
ATOM 7402 C CA . LYS C 1 282 ? 61.015 52.612 67.447 1.00 17.33 282 LYS C CA 1
ATOM 7403 C C . LYS C 1 282 ? 62.215 52.528 66.503 1.00 16.85 282 LYS C C 1
ATOM 7404 O O . LYS C 1 282 ? 63.031 51.613 66.619 1.00 15.18 282 LYS C O 1
ATOM 7410 N N . THR C 1 283 ? 62.326 53.461 65.557 1.00 16.16 283 THR C N 1
ATOM 7411 C CA . THR C 1 283 ? 63.509 53.453 64.697 1.00 15.91 283 THR C CA 1
ATOM 7412 C C . THR C 1 283 ? 64.204 54.821 64.740 1.00 15.86 283 THR C C 1
ATOM 7413 O O . THR C 1 283 ? 64.362 55.370 65.830 1.00 15.50 283 THR C O 1
ATOM 7417 N N . ASN C 1 284 ? 64.614 55.395 63.611 1.00 13.52 284 ASN C N 1
ATOM 7418 C CA . ASN C 1 284 ? 65.347 56.665 63.665 1.00 12.38 284 ASN C CA 1
ATOM 7419 C C . ASN C 1 284 ? 64.574 57.941 63.320 1.00 12.19 284 ASN C C 1
ATOM 7420 O O . ASN C 1 284 ? 65.167 58.949 62.923 1.00 11.83 284 ASN C O 1
ATOM 7425 N N . MET C 1 285 ? 63.263 57.918 63.516 1.00 13.27 285 MET C N 1
ATOM 7426 C CA . MET C 1 285 ? 62.456 59.087 63.181 1.00 14.12 285 MET C CA 1
ATOM 7427 C C . MET C 1 285 ? 61.507 59.513 64.283 1.00 15.04 285 MET C C 1
ATOM 7428 O O . MET C 1 285 ? 61.009 58.684 65.045 1.00 13.62 285 MET C O 1
ATOM 7433 N N . VAL C 1 286 ? 61.247 60.816 64.337 1.00 14.06 286 VAL C N 1
ATOM 7434 C CA . VAL C 1 286 ? 60.338 61.396 65.318 1.00 15.12 286 VAL C CA 1
ATOM 7435 C C . VAL C 1 286 ? 59.406 62.365 64.603 1.00 16.25 286 VAL C C 1
ATOM 7436 O O . VAL C 1 286 ? 59.872 63.287 63.942 1.00 14.84 286 VAL C O 1
ATOM 7440 N N . ILE C 1 287 ? 58.100 62.148 64.706 1.00 15.94 287 ILE C N 1
ATOM 7441 C CA . ILE C 1 287 ? 57.156 63.077 64.094 1.00 16.66 287 ILE C CA 1
ATOM 7442 C C . ILE C 1 287 ? 56.779 64.091 65.168 1.00 17.34 287 ILE C C 1
ATOM 7443 O O . ILE C 1 287 ? 56.356 63.717 66.261 1.00 15.29 287 ILE C O 1
ATOM 7448 N N . LEU C 1 288 ? 56.954 65.373 64.855 1.00 16.82 288 LEU C N 1
ATOM 7449 C CA . LEU C 1 288 ? 56.628 66.453 65.780 1.00 18.16 288 LEU C CA 1
ATOM 7450 C C . LEU C 1 288 ? 55.460 67.241 65.203 1.00 18.54 288 LEU C C 1
ATOM 7451 O O . LEU C 1 288 ? 55.540 67.732 64.078 1.00 16.94 288 LEU C O 1
ATOM 7456 N N . ARG C 1 289 ? 54.374 67.353 65.962 1.00 18.75 289 ARG C N 1
ATOM 7457 C CA . ARG C 1 289 ? 53.214 68.103 65.498 1.00 20.05 289 ARG C CA 1
ATOM 7458 C C . ARG C 1 289 ? 53.281 69.537 66.024 1.00 19.58 289 ARG C C 1
ATOM 7459 O O . ARG C 1 289 ? 53.734 69.779 67.141 1.00 19.59 289 ARG C O 1
ATOM 7467 N N . THR C 1 290 ? 52.827 70.488 65.219 1.00 19.33 290 THR C N 1
ATOM 7468 C CA . THR C 1 290 ? 52.887 71.889 65.625 1.00 20.26 290 THR C CA 1
ATOM 7469 C C . THR C 1 290 ? 51.544 72.514 65.999 1.00 22.03 290 THR C C 1
ATOM 7470 O O . THR C 1 290 ? 51.446 73.733 66.156 1.00 22.14 290 THR C O 1
ATOM 7474 N N . ASP C 1 291 ? 50.514 71.693 66.164 1.00 23.57 291 ASP C N 1
ATOM 7475 C CA . ASP C 1 291 ? 49.194 72.225 66.484 1.00 26.28 291 ASP C CA 1
ATOM 7476 C C . ASP C 1 291 ? 49.155 73.036 67.779 1.00 26.19 291 ASP C C 1
ATOM 7477 O O . ASP C 1 291 ? 48.318 73.929 67.925 1.00 27.54 291 ASP C O 1
ATOM 7482 N N . ASN C 1 292 ? 50.055 72.745 68.714 1.00 24.72 292 ASN C N 1
ATOM 7483 C CA . ASN C 1 292 ? 50.074 73.474 69.981 1.00 24.02 292 ASN C CA 1
ATOM 7484 C C . ASN C 1 292 ? 51.050 74.649 69.980 1.00 23.25 292 ASN C C 1
ATOM 7485 O O . ASN C 1 292 ? 51.297 75.265 71.022 1.00 24.04 292 ASN C O 1
ATOM 7490 N N . LEU C 1 293 ? 51.598 74.976 68.812 1.00 20.31 293 LEU C N 1
ATOM 7491 C CA . LEU C 1 293 ? 52.539 76.083 68.724 1.00 19.12 293 LEU C CA 1
ATOM 7492 C C . LEU C 1 293 ? 51.912 77.313 68.059 1.00 19.19 293 LEU C C 1
ATOM 7493 O O . LEU C 1 293 ? 50.899 77.207 67.378 1.00 19.19 293 LEU C O 1
ATOM 7498 N N . LYS C 1 294 ? 52.529 78.474 68.264 1.00 20.15 294 LYS C N 1
ATOM 7499 C CA . LYS C 1 294 ? 52.036 79.739 67.709 1.00 21.07 294 LYS C CA 1
ATOM 7500 C C . LYS C 1 294 ? 52.313 79.899 66.209 1.00 21.47 294 LYS C C 1
ATOM 7501 O O . LYS C 1 294 ? 51.793 80.817 65.564 1.00 19.67 294 LYS C O 1
ATOM 7507 N N . VAL C 1 295 ? 53.149 79.019 65.664 1.00 21.63 295 VAL C N 1
ATOM 7508 C CA . VAL C 1 295 ? 53.483 79.047 64.242 1.00 21.39 295 VAL C CA 1
ATOM 7509 C C . VAL C 1 295 ? 53.272 77.645 63.670 1.00 21.81 295 VAL C C 1
ATOM 7510 O O . VAL C 1 295 ? 53.254 76.663 64.427 1.00 21.48 295 VAL C O 1
ATOM 7514 N N . ASN C 1 296 ? 53.084 77.534 62.352 1.00 19.91 296 ASN C N 1
ATOM 7515 C CA . ASN C 1 296 ? 52.880 76.206 61.773 1.00 20.47 296 ASN C CA 1
ATOM 7516 C C . ASN C 1 296 ? 54.229 75.528 61.525 1.00 18.35 296 ASN C C 1
ATOM 7517 O O . ASN C 1 296 ? 55.266 76.046 61.935 1.00 18.46 296 ASN C O 1
ATOM 7522 N N . ALA C 1 297 ? 54.221 74.370 60.872 1.00 18.94 297 ALA C N 1
ATOM 7523 C CA . ALA C 1 297 ? 55.464 73.637 60.635 1.00 18.78 297 ALA C CA 1
ATOM 7524 C C . ALA C 1 297 ? 56.498 74.428 59.844 1.00 19.39 297 ALA C C 1
ATOM 7525 O O . ALA C 1 297 ? 57.691 74.434 60.175 1.00 18.23 297 ALA C O 1
ATOM 7527 N N . HIS C 1 298 ? 56.041 75.101 58.799 1.00 18.88 298 HIS C N 1
ATOM 7528 C CA . HIS C 1 298 ? 56.946 75.869 57.965 1.00 19.06 298 HIS C CA 1
ATOM 7529 C C . HIS C 1 298 ? 57.590 76.999 58.763 1.00 18.01 298 HIS C C 1
ATOM 7530 O O . HIS C 1 298 ? 58.786 77.233 58.652 1.00 17.74 298 HIS C O 1
ATOM 7537 N N . GLY C 1 299 ? 56.805 77.680 59.590 1.00 18.46 299 GLY C N 1
ATOM 7538 C CA . GLY C 1 299 ? 57.372 78.742 60.400 1.00 17.78 299 GLY C CA 1
ATOM 7539 C C . GLY C 1 299 ? 58.318 78.218 61.473 1.00 17.86 299 GLY C C 1
ATOM 7540 O O . GLY C 1 299 ? 59.336 78.845 61.783 1.00 16.77 299 GLY C O 1
ATOM 7541 N N . PHE C 1 300 ? 58.004 77.057 62.046 1.00 15.74 300 PHE C N 1
ATOM 7542 C CA . PHE C 1 300 ? 58.855 76.501 63.094 1.00 16.03 300 PHE C CA 1
ATOM 7543 C C . PHE C 1 300 ? 60.171 75.974 62.518 1.00 15.55 300 PHE C C 1
ATOM 7544 O O . PHE C 1 300 ? 61.215 76.058 63.161 1.00 15.67 300 PHE C O 1
ATOM 7552 N N . ILE C 1 301 ? 60.111 75.428 61.310 1.00 16.11 301 ILE C N 1
ATOM 7553 C CA . ILE C 1 301 ? 61.314 74.932 60.651 1.00 18.13 301 ILE C CA 1
ATOM 7554 C C . ILE C 1 301 ? 62.281 76.104 60.453 1.00 18.62 301 ILE C C 1
ATOM 7555 O O . ILE C 1 301 ? 63.487 75.970 60.648 1.00 18.14 301 ILE C O 1
ATOM 7560 N N . GLU C 1 302 ? 61.745 77.255 60.067 1.00 20.27 302 GLU C N 1
ATOM 7561 C CA . GLU C 1 302 ? 62.585 78.428 59.856 1.00 21.03 302 GLU C CA 1
ATOM 7562 C C . GLU C 1 302 ? 63.250 78.863 61.150 1.00 20.61 302 GLU C C 1
ATOM 7563 O O . GLU C 1 302 ? 64.426 79.231 61.161 1.00 20.14 302 GLU C O 1
ATOM 7569 N N . ALA C 1 303 ? 62.490 78.843 62.239 1.00 21.21 303 ALA C N 1
ATOM 7570 C CA . ALA C 1 303 ? 63.025 79.232 63.539 1.00 20.61 303 ALA C CA 1
ATOM 7571 C C . ALA C 1 303 ? 64.112 78.252 63.949 1.00 20.43 303 ALA C C 1
ATOM 7572 O O . ALA C 1 303 ? 65.167 78.641 64.459 1.00 19.35 303 ALA C O 1
ATOM 7574 N N . LEU C 1 304 ? 63.854 76.967 63.729 1.00 19.97 304 LEU C N 1
ATOM 7575 C CA . LEU C 1 304 ? 64.836 75.958 64.073 1.00 20.21 304 LEU C CA 1
ATOM 7576 C C . LEU C 1 304 ? 66.130 76.223 63.304 1.00 20.06 304 LEU C C 1
ATOM 7577 O O . LEU C 1 304 ? 67.219 76.191 63.880 1.00 18.87 304 LEU C O 1
ATOM 7582 N N . ARG C 1 305 ? 66.002 76.503 62.010 1.00 21.94 305 ARG C N 1
ATOM 7583 C CA . ARG C 1 305 ? 67.169 76.769 61.179 1.00 24.59 305 ARG C CA 1
ATOM 7584 C C . ARG C 1 305 ? 67.990 77.933 61.732 1.00 25.89 305 ARG C C 1
ATOM 7585 O O . ARG C 1 305 ? 69.219 77.867 61.771 1.00 24.20 305 ARG C O 1
ATOM 7593 N N . ASN C 1 306 ? 67.317 78.990 62.178 1.00 27.34 306 ASN C N 1
ATOM 7594 C CA . ASN C 1 306 ? 68.033 80.149 62.712 1.00 29.43 306 ASN C CA 1
ATOM 7595 C C . ASN C 1 306 ? 68.812 79.869 64.007 1.00 29.72 306 ASN C C 1
ATOM 7596 O O . ASN C 1 306 ? 69.731 80.617 64.353 1.00 29.92 306 ASN C O 1
ATOM 7601 N N . SER C 1 307 ? 68.466 78.793 64.711 1.00 29.11 307 SER C N 1
ATOM 7602 C CA . SER C 1 307 ? 69.141 78.457 65.963 1.00 29.39 307 SER C CA 1
ATOM 7603 C C . SER C 1 307 ? 70.107 77.278 65.866 1.00 28.97 307 SER C C 1
ATOM 7604 O O . SER C 1 307 ? 70.622 76.801 66.879 1.00 30.25 307 SER C O 1
ATOM 7607 N N . GLY C 1 308 ? 70.347 76.796 64.652 1.00 27.73 308 GLY C N 1
ATOM 7608 C CA . GLY C 1 308 ? 71.278 75.694 64.490 1.00 26.92 308 GLY C CA 1
ATOM 7609 C C . GLY C 1 308 ? 70.705 74.306 64.266 1.00 24.67 308 GLY C C 1
ATOM 7610 O O . GLY C 1 308 ? 71.447 73.328 64.308 1.00 26.41 308 GLY C O 1
ATOM 7611 N N . VAL C 1 309 ? 69.405 74.200 64.008 1.00 23.92 309 VAL C N 1
ATOM 7612 C CA . VAL C 1 309 ? 68.799 72.886 63.785 1.00 21.50 309 VAL C CA 1
ATOM 7613 C C . VAL C 1 309 ? 68.051 72.793 62.457 1.00 20.43 309 VAL C C 1
ATOM 7614 O O . VAL C 1 309 ? 67.159 73.594 62.178 1.00 20.06 309 VAL C O 1
ATOM 7618 N N . LEU C 1 310 ? 68.425 71.810 61.641 1.00 18.78 310 LEU C N 1
ATOM 7619 C CA . LEU C 1 310 ? 67.784 71.614 60.348 1.00 17.24 310 LEU C CA 1
ATOM 7620 C C . LEU C 1 310 ? 66.797 70.462 60.391 1.00 15.94 310 LEU C C 1
ATOM 7621 O O . LEU C 1 310 ? 67.108 69.381 60.893 1.00 13.96 310 LEU C O 1
ATOM 7626 N N . ALA C 1 311 ? 65.603 70.701 59.864 1.00 13.81 311 ALA C N 1
ATOM 7627 C CA . ALA C 1 311 ? 64.574 69.668 59.802 1.00 15.07 311 ALA C CA 1
ATOM 7628 C C . ALA C 1 311 ? 63.653 69.963 58.625 1.00 14.29 311 ALA C C 1
ATOM 7629 O O . ALA C 1 311 ? 63.693 71.055 58.070 1.00 13.29 311 ALA C O 1
ATOM 7631 N N . ASN C 1 312 ? 62.838 68.989 58.229 1.00 15.29 312 ASN C N 1
ATOM 7632 C CA . ASN C 1 312 ? 61.907 69.203 57.113 1.00 16.93 312 ASN C CA 1
ATOM 7633 C C . ASN C 1 312 ? 60.464 69.154 57.576 1.00 17.65 312 ASN C C 1
ATOM 7634 O O . ASN C 1 312 ? 60.110 68.375 58.465 1.00 17.99 312 ASN C O 1
ATOM 7639 N N . ALA C 1 313 ? 59.624 69.973 56.959 1.00 18.70 313 ALA C N 1
ATOM 7640 C CA . ALA C 1 313 ? 58.200 69.936 57.270 1.00 18.30 313 ALA C CA 1
ATOM 7641 C C . ALA C 1 313 ? 57.657 68.863 56.335 1.00 18.64 313 ALA C C 1
ATOM 7642 O O . ALA C 1 313 ? 58.060 68.797 55.170 1.00 20.40 313 ALA C O 1
ATOM 7644 N N . VAL C 1 314 ? 56.772 68.006 56.827 1.00 18.17 314 VAL C N 1
ATOM 7645 C CA . VAL C 1 314 ? 56.199 66.970 55.976 1.00 20.56 314 VAL C CA 1
ATOM 7646 C C . VAL C 1 314 ? 54.721 67.255 55.713 1.00 21.40 314 VAL C C 1
ATOM 7647 O O . VAL C 1 314 ? 54.032 66.495 55.027 1.00 21.83 314 VAL C O 1
ATOM 7651 N N . SER C 1 315 ? 54.255 68.365 56.279 1.00 20.94 315 SER C N 1
ATOM 7652 C CA . SER C 1 315 ? 52.890 68.862 56.099 1.00 21.18 315 SER C CA 1
ATOM 7653 C C . SER C 1 315 ? 52.862 70.245 56.757 1.00 21.73 315 SER C C 1
ATOM 7654 O O . SER C 1 315 ? 53.871 70.686 57.310 1.00 22.58 315 SER C O 1
ATOM 7657 N N . ASP C 1 316 ? 51.730 70.940 56.692 1.00 22.50 316 ASP C N 1
ATOM 7658 C CA . ASP C 1 316 ? 51.645 72.266 57.300 1.00 22.49 316 ASP C CA 1
ATOM 7659 C C . ASP C 1 316 ? 51.690 72.194 58.830 1.00 22.26 316 ASP C C 1
ATOM 7660 O O . ASP C 1 316 ? 51.962 73.193 59.501 1.00 21.51 316 ASP C O 1
ATOM 7665 N N . THR C 1 317 ? 51.439 71.004 59.373 1.00 22.49 317 THR C N 1
ATOM 7666 C CA . THR C 1 317 ? 51.411 70.820 60.822 1.00 22.36 317 THR C CA 1
ATOM 7667 C C . THR C 1 317 ? 52.332 69.727 61.361 1.00 21.70 317 THR C C 1
ATOM 7668 O O . THR C 1 317 ? 52.299 69.433 62.557 1.00 21.44 317 THR C O 1
ATOM 7672 N N . GLU C 1 318 ? 53.141 69.124 60.495 1.00 19.44 318 GLU C N 1
ATOM 7673 C CA . GLU C 1 318 ? 54.040 68.067 60.941 1.00 19.25 318 GLU C CA 1
ATOM 7674 C C . GLU C 1 318 ? 55.475 68.245 60.478 1.00 17.96 318 GLU C C 1
ATOM 7675 O O . GLU C 1 318 ? 55.743 68.649 59.339 1.00 17.80 318 GLU C O 1
ATOM 7681 N N . ILE C 1 319 ? 56.394 67.927 61.380 1.00 16.06 319 ILE C N 1
ATOM 7682 C CA . ILE C 1 319 ? 57.821 68.005 61.106 1.00 15.15 319 ILE C CA 1
ATOM 7683 C C . ILE C 1 319 ? 58.412 66.626 61.363 1.00 15.12 319 ILE C C 1
ATOM 7684 O O . ILE C 1 319 ? 58.016 65.945 62.307 1.00 15.64 319 ILE C O 1
ATOM 7689 N N . ARG C 1 320 ? 59.352 66.222 60.519 1.00 13.82 320 ARG C N 1
ATOM 7690 C CA . ARG C 1 320 ? 60.011 64.931 60.673 1.00 15.20 320 ARG C CA 1
ATOM 7691 C C . ARG C 1 320 ? 61.440 65.189 61.142 1.00 14.96 320 ARG C C 1
ATOM 7692 O O . ARG C 1 320 ? 62.147 66.009 60.552 1.00 15.49 320 ARG C O 1
ATOM 7700 N N . LEU C 1 321 ? 61.847 64.509 62.211 1.00 13.08 321 LEU C N 1
ATOM 7701 C CA . LEU C 1 321 ? 63.201 64.628 62.736 1.00 12.77 321 LEU C CA 1
ATOM 7702 C C . LEU C 1 321 ? 63.821 63.246 62.518 1.00 13.35 321 LEU C C 1
ATOM 7703 O O . LEU C 1 321 ? 63.223 62.231 62.871 1.00 13.40 321 LEU C O 1
ATOM 7708 N N . VAL C 1 322 ? 65.003 63.205 61.909 1.00 12.43 322 VAL C N 1
ATOM 7709 C CA . VAL C 1 322 ? 65.650 61.929 61.621 1.00 11.77 322 VAL C CA 1
ATOM 7710 C C . VAL C 1 322 ? 67.058 61.885 62.176 1.00 11.94 322 VAL C C 1
ATOM 7711 O O . VAL C 1 322 ? 67.829 62.825 61.990 1.00 12.01 322 VAL C O 1
ATOM 7715 N N . THR C 1 323 ? 67.402 60.786 62.846 1.00 12.44 323 THR C N 1
ATOM 7716 C CA . THR C 1 323 ? 68.738 60.640 63.398 1.00 12.61 323 THR C CA 1
ATOM 7717 C C . THR C 1 323 ? 69.579 59.742 62.504 1.00 12.21 323 THR C C 1
ATOM 7718 O O . THR C 1 323 ? 69.049 58.959 61.711 1.00 13.50 323 THR C O 1
ATOM 7722 N N . HIS C 1 324 ? 70.895 59.863 62.647 1.00 13.35 324 HIS C N 1
ATOM 7723 C CA . HIS C 1 324 ? 71.839 59.101 61.841 1.00 14.83 324 HIS C CA 1
ATOM 7724 C C . HIS C 1 324 ? 73.237 59.214 62.446 1.00 14.44 324 HIS C C 1
ATOM 7725 O O . HIS C 1 324 ? 73.441 59.905 63.446 1.00 15.42 324 HIS C O 1
ATOM 7732 N N . LYS C 1 325 ? 74.197 58.552 61.814 1.00 15.65 325 LYS C N 1
ATOM 7733 C CA . LYS C 1 325 ? 75.579 58.525 62.297 1.00 16.92 325 LYS C CA 1
ATOM 7734 C C . LYS C 1 325 ? 76.220 59.874 62.570 1.00 18.59 325 LYS C C 1
ATOM 7735 O O . LYS C 1 325 ? 77.030 60.003 63.491 1.00 17.31 325 LYS C O 1
ATOM 7741 N N . ASP C 1 326 ? 75.865 60.875 61.776 1.00 17.71 326 ASP C N 1
ATOM 7742 C CA . ASP C 1 326 ? 76.450 62.194 61.943 1.00 19.80 326 ASP C CA 1
ATOM 7743 C C . ASP C 1 326 ? 75.755 63.094 62.957 1.00 20.46 326 ASP C C 1
ATOM 7744 O O . ASP C 1 326 ? 75.988 64.299 63.007 1.00 20.78 326 ASP C O 1
ATOM 7749 N N . VAL C 1 327 ? 74.891 62.490 63.763 1.00 20.81 327 VAL C N 1
ATOM 7750 C CA . VAL C 1 327 ? 74.225 63.203 64.842 1.00 21.25 327 VAL C CA 1
ATOM 7751 C C . VAL C 1 327 ? 74.505 62.359 66.083 1.00 21.37 327 VAL C C 1
ATOM 7752 O O . VAL C 1 327 ? 73.952 61.266 66.241 1.00 21.37 327 VAL C O 1
ATOM 7756 N N . SER C 1 328 ? 75.390 62.866 66.942 1.00 21.72 328 SER C N 1
ATOM 7757 C CA . SER C 1 328 ? 75.789 62.180 68.171 1.00 23.43 328 SER C CA 1
ATOM 7758 C C . SER C 1 328 ? 74.822 62.462 69.306 1.00 23.62 328 SER C C 1
ATOM 7759 O O . SER C 1 328 ? 73.920 63.290 69.173 1.00 23.79 328 SER C O 1
ATOM 7762 N N . ARG C 1 329 ? 75.014 61.772 70.426 1.00 24.11 329 ARG C N 1
ATOM 7763 C CA . ARG C 1 329 ? 74.160 62.008 71.576 1.00 25.29 329 ARG C CA 1
ATOM 7764 C C . ARG C 1 329 ? 74.397 63.450 72.045 1.00 25.36 329 ARG C C 1
ATOM 7765 O O . ARG C 1 329 ? 73.466 64.124 72.491 1.00 25.01 329 ARG C O 1
ATOM 7773 N N . ASN C 1 330 ? 75.638 63.927 71.936 1.00 25.75 330 ASN C N 1
ATOM 7774 C CA . ASN C 1 330 ? 75.946 65.301 72.336 1.00 26.67 330 ASN C CA 1
ATOM 7775 C C . ASN C 1 330 ? 75.161 66.274 71.459 1.00 26.19 330 ASN C C 1
ATOM 7776 O O . ASN C 1 330 ? 74.616 67.264 71.950 1.00 25.65 330 ASN C O 1
ATOM 7781 N N . ASP C 1 331 ? 75.109 65.991 70.158 1.00 24.82 331 ASP C N 1
ATOM 7782 C CA . ASP C 1 331 ? 74.365 66.839 69.228 1.00 24.36 331 ASP C CA 1
ATOM 7783 C C . ASP C 1 331 ? 72.886 66.860 69.602 1.00 23.53 331 ASP C C 1
ATOM 7784 O O . ASP C 1 331 ? 72.229 67.902 69.519 1.00 23.39 331 ASP C O 1
ATOM 7789 N N . ILE C 1 332 ? 72.362 65.701 69.986 1.00 24.05 332 ILE C N 1
ATOM 7790 C CA . ILE C 1 332 ? 70.961 65.597 70.384 1.00 25.11 332 ILE C CA 1
ATOM 7791 C C . ILE C 1 332 ? 70.727 66.460 71.628 1.00 25.87 332 ILE C C 1
ATOM 7792 O O . ILE C 1 332 ? 69.727 67.173 71.727 1.00 24.65 332 ILE C O 1
ATOM 7797 N N . GLU C 1 333 ? 71.653 66.394 72.577 1.00 26.25 333 GLU C N 1
ATOM 7798 C CA . GLU C 1 333 ? 71.529 67.187 73.790 1.00 27.95 333 GLU C CA 1
ATOM 7799 C C . GLU C 1 333 ? 71.552 68.671 73.439 1.00 27.48 333 GLU C C 1
ATOM 7800 O O . GLU C 1 333 ? 70.806 69.462 74.012 1.00 26.95 333 GLU C O 1
ATOM 7806 N N . GLU C 1 334 ? 72.400 69.048 72.487 1.00 28.14 334 GLU C N 1
ATOM 7807 C CA . GLU C 1 334 ? 72.485 70.439 72.071 1.00 27.74 334 GLU C CA 1
ATOM 7808 C C . GLU C 1 334 ? 71.195 70.854 71.372 1.00 27.11 334 GLU C C 1
ATOM 7809 O O . GLU C 1 334 ? 70.721 71.977 71.540 1.00 26.46 334 GLU C O 1
ATOM 7815 N N . ALA C 1 335 ? 70.623 69.944 70.587 1.00 25.54 335 ALA C N 1
ATOM 7816 C CA . ALA C 1 335 ? 69.377 70.231 69.887 1.00 24.23 335 ALA C CA 1
ATOM 7817 C C . ALA C 1 335 ? 68.257 70.426 70.902 1.00 23.66 335 ALA C C 1
ATOM 7818 O O . ALA C 1 335 ? 67.405 71.298 70.742 1.00 22.45 335 ALA C O 1
ATOM 7820 N N . LEU C 1 336 ? 68.260 69.602 71.943 1.00 23.80 336 LEU C N 1
ATOM 7821 C CA . LEU C 1 336 ? 67.236 69.699 72.974 1.00 24.26 336 LEU C CA 1
ATOM 7822 C C . LEU C 1 336 ? 67.293 71.051 73.687 1.00 24.96 336 LEU C C 1
ATOM 7823 O O . LEU C 1 336 ? 66.252 71.608 74.041 1.00 24.66 336 LEU C O 1
ATOM 7828 N N . ASN C 1 337 ? 68.497 71.588 73.888 1.00 25.64 337 ASN C N 1
ATOM 7829 C CA . ASN C 1 337 ? 68.629 72.894 74.534 1.00 26.67 337 ASN C CA 1
ATOM 7830 C C . ASN C 1 337 ? 67.969 73.940 73.646 1.00 26.00 337 ASN C C 1
ATOM 7831 O O . ASN C 1 337 ? 67.304 74.863 74.127 1.00 25.04 337 ASN C O 1
ATOM 7836 N N . ILE C 1 338 ? 68.163 73.788 72.341 1.00 23.58 338 ILE C N 1
ATOM 7837 C CA . ILE C 1 338 ? 67.592 74.705 71.372 1.00 22.73 338 ILE C CA 1
ATOM 7838 C C . ILE C 1 338 ? 66.077 74.547 71.335 1.00 22.59 338 ILE C C 1
ATOM 7839 O O . ILE C 1 338 ? 65.348 75.540 71.314 1.00 22.64 338 ILE C O 1
ATOM 7844 N N . PHE C 1 339 ? 65.602 73.304 71.333 1.00 21.48 339 PHE C N 1
ATOM 7845 C CA . PHE C 1 339 ? 64.163 73.057 71.316 1.00 20.95 339 PHE C CA 1
ATOM 7846 C C . PHE C 1 339 ? 63.532 73.630 72.585 1.00 21.58 339 PHE C C 1
ATOM 7847 O O . PHE C 1 339 ? 62.417 74.160 72.561 1.00 20.47 339 PHE C O 1
ATOM 7855 N N . GLU C 1 340 ? 64.259 73.522 73.690 1.00 22.23 340 GLU C N 1
ATOM 7856 C CA . GLU C 1 340 ? 63.779 74.032 74.964 1.00 25.37 340 GLU C CA 1
ATOM 7857 C C . GLU C 1 340 ? 63.550 75.537 74.865 1.00 25.52 340 GLU C C 1
ATOM 7858 O O . GLU C 1 340 ? 62.482 76.037 75.235 1.00 24.33 340 GLU C O 1
ATOM 7864 N N . LYS C 1 341 ? 64.549 76.253 74.350 1.00 25.18 341 LYS C N 1
ATOM 7865 C CA . LYS C 1 341 ? 64.454 77.700 74.190 1.00 26.01 341 LYS C CA 1
ATOM 7866 C C . LYS C 1 341 ? 63.325 78.093 73.247 1.00 25.14 341 LYS C C 1
ATOM 7867 O O . LYS C 1 341 ? 62.579 79.030 73.523 1.00 24.93 341 LYS C O 1
ATOM 7873 N N . LEU C 1 342 ? 63.191 77.379 72.130 1.00 23.17 342 LEU C N 1
ATOM 7874 C CA . LEU C 1 342 ? 62.142 77.708 71.174 1.00 21.86 342 LEU C CA 1
ATOM 7875 C C . LEU C 1 342 ? 60.722 77.399 71.666 1.00 20.76 342 LEU C C 1
ATOM 7876 O O . LEU C 1 342 ? 59.755 77.957 71.149 1.00 19.61 342 LEU C O 1
ATOM 7881 N N . PHE C 1 343 ? 60.588 76.516 72.655 1.00 19.97 343 PHE C N 1
ATOM 7882 C CA . PHE C 1 343 ? 59.260 76.208 73.188 1.00 20.02 343 PHE C CA 1
ATOM 7883 C C . PHE C 1 343 ? 58.741 77.445 73.938 1.00 19.52 343 PHE C C 1
ATOM 7884 O O . PHE C 1 343 ? 57.558 77.779 73.872 1.00 19.33 343 PHE C O 1
ATOM 7892 N N . ARG C 1 344 ? 59.638 78.117 74.648 1.00 20.64 344 ARG C N 1
ATOM 7893 C CA . ARG C 1 344 ? 59.276 79.322 75.388 1.00 22.43 344 ARG C CA 1
ATOM 7894 C C . ARG C 1 344 ? 58.754 80.391 74.433 1.00 21.93 344 ARG C C 1
ATOM 7895 O O . ARG C 1 344 ? 57.820 81.126 74.747 1.00 20.68 344 ARG C O 1
ATOM 7903 N N . LYS C 1 345 ? 59.356 80.459 73.251 1.00 22.23 345 LYS C N 1
ATOM 7904 C CA . LYS C 1 345 ? 58.991 81.456 72.251 1.00 23.50 345 LYS C CA 1
ATOM 7905 C C . LYS C 1 345 ? 57.742 81.187 71.439 1.00 22.82 345 LYS C C 1
ATOM 7906 O O . LYS C 1 345 ? 56.999 82.114 71.121 1.00 23.21 345 LYS C O 1
ATOM 7912 N N . PHE C 1 346 ? 57.494 79.927 71.092 1.00 22.05 346 PHE C N 1
ATOM 7913 C CA . PHE C 1 346 ? 56.355 79.640 70.232 1.00 22.99 346 PHE C CA 1
ATOM 7914 C C . PHE C 1 346 ? 55.196 78.855 70.792 1.00 22.62 346 PHE C C 1
ATOM 7915 O O . PHE C 1 346 ? 54.213 78.613 70.087 1.00 23.46 346 PHE C O 1
ATOM 7923 N N . SER C 1 347 ? 55.286 78.482 72.063 1.00 24.10 347 SER C N 1
ATOM 7924 C CA . SER C 1 347 ? 54.196 77.719 72.658 1.00 24.73 347 SER C CA 1
ATOM 7925 C C . SER C 1 347 ? 53.083 78.636 73.134 1.00 25.19 347 SER C C 1
ATOM 7926 O O . SER C 1 347 ? 51.956 78.142 73.281 1.00 25.46 347 SER C O 1
ATOM 7930 N N . MET D 1 4 ? 29.455 71.389 -8.515 1.00 33.86 4 MET D N 1
ATOM 7931 C CA . MET D 1 4 ? 30.417 71.260 -7.378 1.00 32.18 4 MET D CA 1
ATOM 7932 C C . MET D 1 4 ? 31.791 70.850 -7.929 1.00 29.53 4 MET D C 1
ATOM 7933 O O . MET D 1 4 ? 31.952 70.596 -9.126 1.00 29.55 4 MET D O 1
ATOM 7938 N N . MET D 1 5 ? 32.778 70.741 -7.052 1.00 25.06 5 MET D N 1
ATOM 7939 C CA . MET D 1 5 ? 34.133 70.422 -7.470 1.00 22.24 5 MET D CA 1
ATOM 7940 C C . MET D 1 5 ? 34.460 68.941 -7.672 1.00 19.67 5 MET D C 1
ATOM 7941 O O . MET D 1 5 ? 33.785 68.065 -7.137 1.00 17.53 5 MET D O 1
ATOM 7946 N N . ILE D 1 6 ? 35.502 68.679 -8.456 1.00 17.21 6 ILE D N 1
ATOM 7947 C CA . ILE D 1 6 ? 35.958 67.319 -8.731 1.00 15.72 6 ILE D CA 1
ATOM 7948 C C . ILE D 1 6 ? 36.991 67.041 -7.648 1.00 15.20 6 ILE D C 1
ATOM 7949 O O . ILE D 1 6 ? 38.085 67.614 -7.649 1.00 14.41 6 ILE D O 1
ATOM 7954 N N . ASP D 1 7 ? 36.639 66.150 -6.731 1.00 12.77 7 ASP D N 1
ATOM 7955 C CA . ASP D 1 7 ? 37.505 65.871 -5.598 1.00 12.54 7 ASP D CA 1
ATOM 7956 C C . ASP D 1 7 ? 38.412 64.676 -5.775 1.00 12.54 7 ASP D C 1
ATOM 7957 O O . ASP D 1 7 ? 37.972 63.534 -5.649 1.00 13.18 7 ASP D O 1
ATOM 7962 N N . LEU D 1 8 ? 39.682 64.950 -6.049 1.00 12.78 8 LEU D N 1
ATOM 7963 C CA . LEU D 1 8 ? 40.684 63.905 -6.233 1.00 11.64 8 LEU D CA 1
ATOM 7964 C C . LEU D 1 8 ? 41.664 63.930 -5.062 1.00 12.52 8 LEU D C 1
ATOM 7965 O O . LEU D 1 8 ? 42.770 63.403 -5.158 1.00 13.99 8 LEU D O 1
ATOM 7970 N N . ARG D 1 9 ? 41.262 64.559 -3.960 1.00 13.19 9 ARG D N 1
ATOM 7971 C CA . ARG D 1 9 ? 42.126 64.645 -2.782 1.00 12.67 9 ARG D CA 1
ATOM 7972 C C . ARG D 1 9 ? 42.374 63.302 -2.091 1.00 13.83 9 ARG D C 1
ATOM 7973 O O . ARG D 1 9 ? 43.497 63.012 -1.657 1.00 14.54 9 ARG D O 1
ATOM 7981 N N . SER D 1 10 ? 41.322 62.498 -1.974 1.00 13.21 10 SER D N 1
ATOM 7982 C CA . SER D 1 10 ? 41.422 61.207 -1.304 1.00 12.58 10 SER D CA 1
ATOM 7983 C C . SER D 1 10 ? 40.170 60.389 -1.541 1.00 13.45 10 SER D C 1
ATOM 7984 O O . SER D 1 10 ? 39.146 60.919 -1.984 1.00 12.78 10 SER D O 1
ATOM 7987 N N . ASP D 1 11 ? 40.251 59.093 -1.262 1.00 12.33 11 ASP D N 1
ATOM 7988 C CA . ASP D 1 11 ? 39.085 58.237 -1.405 1.00 12.37 11 ASP D CA 1
ATOM 7989 C C . ASP D 1 11 ? 38.299 58.255 -0.090 1.00 11.85 11 ASP D C 1
ATOM 7990 O O . ASP D 1 11 ? 37.255 57.618 0.042 1.00 11.40 11 ASP D O 1
ATOM 7995 N N . THR D 1 12 ? 38.795 59.019 0.880 1.00 12.32 12 THR D N 1
ATOM 7996 C CA . THR D 1 12 ? 38.107 59.134 2.167 1.00 13.69 12 THR D CA 1
ATOM 7997 C C . THR D 1 12 ? 36.821 59.954 2.043 1.00 14.43 12 THR D C 1
ATOM 7998 O O . THR D 1 12 ? 35.941 59.867 2.901 1.00 13.52 12 THR D O 1
ATOM 8002 N N . VAL D 1 13 ? 36.707 60.737 0.970 1.00 13.44 13 VAL D N 1
ATOM 8003 C CA . VAL D 1 13 ? 35.535 61.589 0.789 1.00 14.34 13 VAL D CA 1
ATOM 8004 C C . VAL D 1 13 ? 34.316 60.890 0.217 1.00 14.79 13 VAL D C 1
ATOM 8005 O O . VAL D 1 13 ? 33.286 61.527 -0.011 1.00 15.59 13 VAL D O 1
ATOM 8009 N N . THR D 1 14 ? 34.423 59.587 -0.016 1.00 13.87 14 THR D N 1
ATOM 8010 C CA . THR D 1 14 ? 33.294 58.842 -0.553 1.00 14.29 14 THR D CA 1
ATOM 8011 C C . THR D 1 14 ? 32.098 58.990 0.381 1.00 15.54 14 THR D C 1
ATOM 8012 O O . THR D 1 14 ? 32.246 58.923 1.608 1.00 14.20 14 THR D O 1
ATOM 8016 N N . LYS D 1 15 ? 30.925 59.201 -0.209 1.00 14.98 15 LYS D N 1
ATOM 8017 C CA . LYS D 1 15 ? 29.694 59.344 0.558 1.00 17.07 15 LYS D CA 1
ATOM 8018 C C . LYS D 1 15 ? 28.903 58.040 0.494 1.00 15.93 15 LYS D C 1
ATOM 8019 O O . LYS D 1 15 ? 29.033 57.269 -0.450 1.00 16.35 15 LYS D O 1
ATOM 8025 N N . PRO D 1 16 ? 28.061 57.784 1.501 1.00 15.85 16 PRO D N 1
ATOM 8026 C CA . PRO D 1 16 ? 27.264 56.558 1.547 1.00 15.75 16 PRO D CA 1
ATOM 8027 C C . PRO D 1 16 ? 26.309 56.419 0.390 1.00 16.28 16 PRO D C 1
ATOM 8028 O O . PRO D 1 16 ? 25.730 57.410 -0.064 1.00 14.97 16 PRO D O 1
ATOM 8032 N N . THR D 1 17 ? 26.138 55.183 -0.068 1.00 17.26 17 THR D N 1
ATOM 8033 C CA . THR D 1 17 ? 25.209 54.891 -1.147 1.00 18.46 17 THR D CA 1
ATOM 8034 C C . THR D 1 17 ? 23.796 54.903 -0.561 1.00 19.90 17 THR D C 1
ATOM 8035 O O . THR D 1 17 ? 23.611 54.868 0.659 1.00 17.96 17 THR D O 1
ATOM 8039 N N . GLU D 1 18 ? 22.801 54.967 -1.433 1.00 21.07 18 GLU D N 1
ATOM 8040 C CA . GLU D 1 18 ? 21.413 54.981 -0.990 1.00 23.73 18 GLU D CA 1
ATOM 8041 C C . GLU D 1 18 ? 21.110 53.748 -0.135 1.00 22.92 18 GLU D C 1
ATOM 8042 O O . GLU D 1 18 ? 20.428 53.845 0.887 1.00 22.64 18 GLU D O 1
ATOM 8048 N N . GLU D 1 19 ? 21.622 52.595 -0.560 1.00 22.77 19 GLU D N 1
ATOM 8049 C CA . GLU D 1 19 ? 21.417 51.347 0.173 1.00 22.21 19 GLU D CA 1
ATOM 8050 C C . GLU D 1 19 ? 22.027 51.449 1.576 1.00 21.24 19 GLU D C 1
ATOM 8051 O O . GLU D 1 19 ? 21.441 50.973 2.560 1.00 19.66 19 GLU D O 1
ATOM 8057 N N . MET D 1 20 ? 23.210 52.057 1.667 1.00 18.89 20 MET D N 1
ATOM 8058 C CA . MET D 1 20 ? 23.869 52.230 2.960 1.00 17.76 20 MET D CA 1
ATOM 8059 C C . MET D 1 20 ? 23.052 53.121 3.882 1.00 18.68 20 MET D C 1
ATOM 8060 O O . MET D 1 20 ? 22.843 52.793 5.047 1.00 18.50 20 MET D O 1
ATOM 8065 N N . ARG D 1 21 ? 22.608 54.260 3.364 1.00 18.95 21 ARG D N 1
ATOM 8066 C CA . ARG D 1 21 ? 21.817 55.187 4.163 1.00 20.34 21 ARG D CA 1
ATOM 8067 C C . ARG D 1 21 ? 20.594 54.514 4.775 1.00 20.98 21 ARG D C 1
ATOM 8068 O O . ARG D 1 21 ? 20.283 54.735 5.941 1.00 20.60 21 ARG D O 1
ATOM 8076 N N . LYS D 1 22 ? 19.909 53.688 3.994 1.00 21.23 22 LYS D N 1
ATOM 8077 C CA . LYS D 1 22 ? 18.725 52.995 4.488 1.00 22.43 22 LYS D CA 1
ATOM 8078 C C . LYS D 1 22 ? 19.082 51.931 5.530 1.00 21.95 22 LYS D C 1
ATOM 8079 O O . LYS D 1 22 ? 18.374 51.763 6.527 1.00 20.18 22 LYS D O 1
ATOM 8085 N N . ALA D 1 23 ? 20.181 51.213 5.299 1.00 20.01 23 ALA D N 1
ATOM 8086 C CA . ALA D 1 23 ? 20.607 50.172 6.231 1.00 20.12 23 ALA D CA 1
ATOM 8087 C C . ALA D 1 23 ? 21.080 50.760 7.565 1.00 20.55 23 ALA D C 1
ATOM 8088 O O . ALA D 1 23 ? 20.897 50.149 8.618 1.00 19.74 23 ALA D O 1
ATOM 8090 N N . MET D 1 24 ? 21.686 51.943 7.521 1.00 19.96 24 MET D N 1
ATOM 8091 C CA . MET D 1 24 ? 22.165 52.588 8.743 1.00 21.65 24 MET D CA 1
ATOM 8092 C C . MET D 1 24 ? 20.997 53.062 9.599 1.00 22.96 24 MET D C 1
ATOM 8093 O O . MET D 1 24 ? 20.941 52.799 10.802 1.00 22.61 24 MET D O 1
ATOM 8098 N N . ALA D 1 25 ? 20.053 53.745 8.965 1.00 24.84 25 ALA D N 1
ATOM 8099 C CA . ALA D 1 25 ? 18.889 54.269 9.671 1.00 25.90 25 ALA D CA 1
ATOM 8100 C C . ALA D 1 25 ? 18.016 53.170 10.267 1.00 26.54 25 ALA D C 1
ATOM 8101 O O . ALA D 1 25 ? 17.439 53.351 11.341 1.00 27.38 25 ALA D O 1
ATOM 8103 N N . GLN D 1 26 ? 17.925 52.039 9.572 1.00 25.56 26 GLN D N 1
ATOM 8104 C CA . GLN D 1 26 ? 17.115 50.907 10.020 1.00 24.72 26 GLN D CA 1
ATOM 8105 C C . GLN D 1 26 ? 17.939 49.802 10.690 1.00 21.66 26 GLN D C 1
ATOM 8106 O O . GLN D 1 26 ? 17.458 48.688 10.880 1.00 20.76 26 GLN D O 1
ATOM 8112 N N . ALA D 1 27 ? 19.173 50.105 11.067 1.00 19.60 27 ALA D N 1
ATOM 8113 C CA . ALA D 1 27 ? 20.025 49.081 11.667 1.00 18.89 27 ALA D CA 1
ATOM 8114 C C . ALA D 1 27 ? 19.526 48.485 12.973 1.00 17.88 27 ALA D C 1
ATOM 8115 O O . ALA D 1 27 ? 18.986 49.190 13.821 1.00 17.10 27 ALA D O 1
ATOM 8117 N N . GLU D 1 28 ? 19.700 47.170 13.115 1.00 18.89 28 GLU D N 1
ATOM 8118 C CA . GLU D 1 28 ? 19.336 46.470 14.346 1.00 19.07 28 GLU D CA 1
ATOM 8119 C C . GLU D 1 28 ? 20.572 46.651 15.235 1.00 17.76 28 GLU D C 1
ATOM 8120 O O . GLU D 1 28 ? 21.675 46.229 14.882 1.00 17.40 28 GLU D O 1
ATOM 8126 N N . VAL D 1 29 ? 20.383 47.269 16.392 1.00 15.09 29 VAL D N 1
ATOM 8127 C CA . VAL D 1 29 ? 21.507 47.565 17.273 1.00 13.19 29 VAL D CA 1
ATOM 8128 C C . VAL D 1 29 ? 21.427 47.005 18.694 1.00 13.63 29 VAL D C 1
ATOM 8129 O O . VAL D 1 29 ? 20.419 46.417 19.101 1.00 13.37 29 VAL D O 1
ATOM 8133 N N . GLY D 1 30 ? 22.510 47.211 19.437 1.00 12.68 30 GLY D N 1
ATOM 8134 C CA . GLY D 1 30 ? 22.596 46.758 20.816 1.00 12.74 30 GLY D CA 1
ATOM 8135 C C . GLY D 1 30 ? 23.802 47.432 21.436 1.00 12.65 30 GLY D C 1
ATOM 8136 O O . GLY D 1 30 ? 24.492 48.175 20.746 1.00 12.31 30 GLY D O 1
ATOM 8137 N N . ASP D 1 31 ? 24.071 47.203 22.721 1.00 12.64 31 ASP D N 1
ATOM 8138 C CA . ASP D 1 31 ? 25.236 47.837 23.337 1.00 13.09 31 ASP D CA 1
ATOM 8139 C C . ASP D 1 31 ? 26.484 47.005 23.035 1.00 13.02 31 ASP D C 1
ATOM 8140 O O . ASP D 1 31 ? 26.644 45.898 23.559 1.00 12.99 31 ASP D O 1
ATOM 8145 N N . ASP D 1 32 ? 27.367 47.539 22.193 1.00 12.25 32 ASP D N 1
ATOM 8146 C CA . ASP D 1 32 ? 28.594 46.832 21.828 1.00 11.97 32 ASP D CA 1
ATOM 8147 C C . ASP D 1 32 ? 29.524 46.571 23.015 1.00 12.23 32 ASP D C 1
ATOM 8148 O O . ASP D 1 32 ? 30.340 45.644 22.980 1.00 11.28 32 ASP D O 1
ATOM 8153 N N . VAL D 1 33 ? 29.420 47.385 24.064 1.00 12.19 33 VAL D N 1
ATOM 8154 C CA . VAL D 1 33 ? 30.256 47.158 25.234 1.00 12.98 33 VAL D CA 1
ATOM 8155 C C . VAL D 1 33 ? 29.911 45.788 25.829 1.00 13.83 33 VAL D C 1
ATOM 8156 O O . VAL D 1 33 ? 30.778 45.125 26.407 1.00 14.18 33 VAL D O 1
ATOM 8160 N N . TYR D 1 34 ? 28.651 45.371 25.683 1.00 13.87 34 TYR D N 1
ATOM 8161 C CA . TYR D 1 34 ? 28.195 44.071 26.184 1.00 14.52 34 TYR D CA 1
ATOM 8162 C C . TYR D 1 34 ? 28.327 43.019 25.097 1.00 14.65 34 TYR D C 1
ATOM 8163 O O . TYR D 1 34 ? 28.006 41.850 25.319 1.00 14.68 34 TYR D O 1
ATOM 8172 N N . GLY D 1 35 ? 28.802 43.446 23.930 1.00 13.77 35 GLY D N 1
ATOM 8173 C CA . GLY D 1 35 ? 28.952 42.550 22.796 1.00 13.92 35 GLY D CA 1
ATOM 8174 C C . GLY D 1 35 ? 27.586 42.156 22.250 1.00 14.17 35 GLY D C 1
ATOM 8175 O O . GLY D 1 35 ? 27.428 41.086 21.647 1.00 13.65 35 GLY D O 1
ATOM 8176 N N . GLU D 1 36 ? 26.599 43.032 22.436 1.00 12.95 36 GLU D N 1
ATOM 8177 C CA . GLU D 1 36 ? 25.227 42.740 22.013 1.00 13.67 36 GLU D CA 1
ATOM 8178 C C . GLU D 1 36 ? 24.667 43.444 20.784 1.00 13.60 36 GLU D C 1
ATOM 8179 O O . GLU D 1 36 ? 23.457 43.365 20.521 1.00 13.09 36 GLU D O 1
ATOM 8185 N N . ASP D 1 37 ? 25.505 44.154 20.037 1.00 12.89 37 ASP D N 1
ATOM 8186 C CA . ASP D 1 37 ? 24.997 44.782 18.823 1.00 12.92 37 ASP D CA 1
ATOM 8187 C C . ASP D 1 37 ? 25.109 43.696 17.738 1.00 13.54 37 ASP D C 1
ATOM 8188 O O . ASP D 1 37 ? 26.210 43.275 17.358 1.00 12.13 37 ASP D O 1
ATOM 8193 N N . PRO D 1 38 ? 23.965 43.239 17.207 1.00 14.00 38 PRO D N 1
ATOM 8194 C CA . PRO D 1 38 ? 23.953 42.192 16.185 1.00 13.71 38 PRO D CA 1
ATOM 8195 C C . PRO D 1 38 ? 24.609 42.539 14.862 1.00 13.14 38 PRO D C 1
ATOM 8196 O O . PRO D 1 38 ? 25.174 41.666 14.190 1.00 13.32 38 PRO D O 1
ATOM 8200 N N . THR D 1 39 ? 24.520 43.805 14.487 1.00 12.07 39 THR D N 1
ATOM 8201 C CA . THR D 1 39 ? 25.082 44.238 13.225 1.00 11.76 39 THR D CA 1
ATOM 8202 C C . THR D 1 39 ? 26.600 44.310 13.318 1.00 12.83 39 THR D C 1
ATOM 8203 O O . THR D 1 39 ? 27.293 43.901 12.393 1.00 12.78 39 THR D O 1
ATOM 8207 N N . ILE D 1 40 ? 27.120 44.817 14.430 1.00 12.73 40 ILE D N 1
ATOM 8208 C CA . ILE D 1 40 ? 28.570 44.845 14.629 1.00 12.67 40 ILE D CA 1
ATOM 8209 C C . ILE D 1 40 ? 29.068 43.391 14.658 1.00 11.94 40 ILE D C 1
ATOM 8210 O O . ILE D 1 40 ? 30.081 43.049 14.042 1.00 10.78 40 ILE D O 1
ATOM 8215 N N . ASN D 1 41 ? 28.347 42.531 15.371 1.00 12.07 41 ASN D N 1
ATOM 8216 C CA . ASN D 1 41 ? 28.759 41.134 15.473 1.00 11.97 41 ASN D CA 1
ATOM 8217 C C . ASN D 1 41 ? 28.827 40.453 14.107 1.00 12.80 41 ASN D C 1
ATOM 8218 O O . ASN D 1 41 ? 29.754 39.693 13.840 1.00 11.86 41 ASN D O 1
ATOM 8223 N N . GLU D 1 42 ? 27.851 40.729 13.249 1.00 11.20 42 GLU D N 1
ATOM 8224 C CA . GLU D 1 42 ? 27.842 40.145 11.909 1.00 12.74 42 GLU D CA 1
ATOM 8225 C C . GLU D 1 42 ? 28.961 40.757 11.062 1.00 12.53 42 GLU D C 1
ATOM 8226 O O . GLU D 1 42 ? 29.591 40.057 10.272 1.00 12.91 42 GLU D O 1
ATOM 8232 N N . LEU D 1 43 ? 29.216 42.057 11.219 1.00 11.48 43 LEU D N 1
ATOM 8233 C CA . LEU D 1 43 ? 30.296 42.684 10.449 1.00 11.27 43 LEU D CA 1
ATOM 8234 C C . LEU D 1 43 ? 31.624 42.036 10.827 1.00 12.07 43 LEU D C 1
ATOM 8235 O O . LEU D 1 43 ? 32.433 41.701 9.955 1.00 11.14 43 LEU D O 1
ATOM 8240 N N . GLU D 1 44 ? 31.847 41.842 12.125 1.00 11.75 44 GLU D N 1
ATOM 8241 C CA . GLU D 1 44 ? 33.091 41.231 12.568 1.00 13.06 44 GLU D CA 1
ATOM 8242 C C . GLU D 1 44 ? 33.192 39.773 12.107 1.00 13.72 44 GLU D C 1
ATOM 8243 O O . GLU D 1 44 ? 34.265 39.322 11.719 1.00 13.68 44 GLU D O 1
ATOM 8249 N N . ARG D 1 45 ? 32.081 39.038 12.138 1.00 13.86 45 ARG D N 1
ATOM 8250 C CA . ARG D 1 45 ? 32.089 37.644 11.688 1.00 13.38 45 ARG D CA 1
ATOM 8251 C C . ARG D 1 45 ? 32.450 37.595 10.191 1.00 12.42 45 ARG D C 1
ATOM 8252 O O . ARG D 1 45 ? 33.288 36.799 9.760 1.00 12.24 45 ARG D O 1
ATOM 8260 N N . LEU D 1 46 ? 31.811 38.456 9.414 1.00 13.55 46 LEU D N 1
ATOM 8261 C CA . LEU D 1 46 ? 32.040 38.518 7.970 1.00 13.65 46 LEU D CA 1
ATOM 8262 C C . LEU D 1 46 ? 33.475 38.917 7.642 1.00 14.06 46 LEU D C 1
ATOM 8263 O O . LEU D 1 46 ? 34.094 38.359 6.725 1.00 14.06 46 LEU D O 1
ATOM 8268 N N . ALA D 1 47 ? 34.000 39.892 8.379 1.00 12.45 47 ALA D N 1
ATOM 8269 C CA . ALA D 1 47 ? 35.366 40.355 8.141 1.00 12.96 47 ALA D CA 1
ATOM 8270 C C . ALA D 1 47 ? 36.362 39.244 8.443 1.00 13.07 47 ALA D C 1
ATOM 8271 O O . ALA D 1 47 ? 37.284 38.988 7.658 1.00 14.34 47 ALA D O 1
ATOM 8273 N N . ALA D 1 48 ? 36.178 38.581 9.579 1.00 11.81 48 ALA D N 1
ATOM 8274 C CA . ALA D 1 48 ? 37.069 37.490 9.951 1.00 13.04 48 ALA D CA 1
ATOM 8275 C C . ALA D 1 48 ? 37.052 36.420 8.855 1.00 13.72 48 ALA D C 1
ATOM 8276 O O . ALA D 1 48 ? 38.102 35.973 8.379 1.00 13.67 48 ALA D O 1
ATOM 8278 N N . GLU D 1 49 ? 35.855 36.026 8.441 1.00 14.67 49 GLU D N 1
ATOM 8279 C CA . GLU D 1 49 ? 35.708 35.010 7.405 1.00 15.59 49 GLU D CA 1
ATOM 8280 C C . GLU D 1 49 ? 36.388 35.407 6.089 1.00 15.56 49 GLU D C 1
ATOM 8281 O O . GLU D 1 49 ? 37.083 34.604 5.467 1.00 15.10 49 GLU D O 1
ATOM 8287 N N . THR D 1 50 ? 36.178 36.650 5.668 1.00 14.38 50 THR D N 1
ATOM 8288 C CA . THR D 1 50 ? 36.744 37.154 4.422 1.00 14.72 50 THR D CA 1
ATOM 8289 C C . THR D 1 50 ? 38.270 37.105 4.420 1.00 14.52 50 THR D C 1
ATOM 8290 O O . THR D 1 50 ? 38.892 36.830 3.392 1.00 14.49 50 THR D O 1
ATOM 8294 N N . PHE D 1 51 ? 38.876 37.358 5.574 1.00 13.33 51 PHE D N 1
ATOM 8295 C CA . PHE D 1 51 ? 40.327 37.342 5.660 1.00 12.67 51 PHE D CA 1
ATOM 8296 C C . PHE D 1 51 ? 40.890 36.013 6.155 1.00 12.37 51 PHE D C 1
ATOM 8297 O O . PHE D 1 51 ? 42.094 35.884 6.357 1.00 13.50 51 PHE D O 1
ATOM 8305 N N . GLY D 1 52 ? 40.018 35.024 6.340 1.00 11.14 52 GLY D N 1
ATOM 8306 C CA . GLY D 1 52 ? 40.475 33.723 6.807 1.00 12.52 52 GLY D CA 1
ATOM 8307 C C . GLY D 1 52 ? 41.064 33.727 8.213 1.00 11.95 52 GLY D C 1
ATOM 8308 O O . GLY D 1 52 ? 42.014 32.994 8.494 1.00 12.37 52 GLY D O 1
ATOM 8309 N N . LYS D 1 53 ? 40.503 34.545 9.099 1.00 12.04 53 LYS D N 1
ATOM 8310 C CA . LYS D 1 53 ? 40.964 34.635 10.486 1.00 13.43 53 LYS D CA 1
ATOM 8311 C C . LYS D 1 53 ? 39.854 34.222 11.464 1.00 13.73 53 LYS D C 1
ATOM 8312 O O . LYS D 1 53 ? 38.688 34.145 11.086 1.00 14.95 53 LYS D O 1
ATOM 8318 N N . GLU D 1 54 ? 40.231 33.976 12.717 1.00 15.04 54 GLU D N 1
ATOM 8319 C CA . GLU D 1 54 ? 39.300 33.548 13.772 1.00 16.52 54 GLU D CA 1
ATOM 8320 C C . GLU D 1 54 ? 38.418 34.647 14.335 1.00 14.99 54 GLU D C 1
ATOM 8321 O O . GLU D 1 54 ? 37.292 34.396 14.766 1.00 13.35 54 GLU D O 1
ATOM 8327 N N . ALA D 1 55 ? 38.940 35.865 14.354 1.00 14.76 55 ALA D N 1
ATOM 8328 C CA . ALA D 1 55 ? 38.218 36.954 14.991 1.00 13.34 55 ALA D CA 1
ATOM 8329 C C . ALA D 1 55 ? 38.449 38.314 14.342 1.00 13.07 55 ALA D C 1
ATOM 8330 O O . ALA D 1 55 ? 39.374 38.485 13.559 1.00 13.06 55 ALA D O 1
ATOM 8332 N N . ALA D 1 56 ? 37.614 39.285 14.705 1.00 13.05 56 ALA D N 1
ATOM 8333 C CA . ALA D 1 56 ? 37.729 40.631 14.157 1.00 11.64 56 ALA D CA 1
ATOM 8334 C C . ALA D 1 56 ? 37.194 41.667 15.144 1.00 12.74 56 ALA D C 1
ATOM 8335 O O . ALA D 1 56 ? 36.379 41.359 16.032 1.00 12.63 56 ALA D O 1
ATOM 8337 N N . LEU D 1 57 ? 37.650 42.903 14.963 1.00 11.43 57 LEU D N 1
ATOM 8338 C CA . LEU D 1 57 ? 37.273 44.010 15.834 1.00 11.90 57 LEU D CA 1
ATOM 8339 C C . LEU D 1 57 ? 36.996 45.282 15.051 1.00 12.18 57 LEU D C 1
ATOM 8340 O O . LEU D 1 57 ? 37.874 45.796 14.353 1.00 12.01 57 LEU D O 1
ATOM 8345 N N . PHE D 1 58 ? 35.781 45.798 15.188 1.00 11.25 58 PHE D N 1
ATOM 8346 C CA . PHE D 1 58 ? 35.410 47.034 14.519 1.00 10.85 58 PHE D CA 1
ATOM 8347 C C . PHE D 1 58 ? 36.017 48.201 15.289 1.00 9.83 58 PHE D C 1
ATOM 8348 O O . PHE D 1 58 ? 36.014 48.211 16.524 1.00 10.08 58 PHE D O 1
ATOM 8356 N N . VAL D 1 59 ? 36.540 49.189 14.572 1.00 10.56 59 VAL D N 1
ATOM 8357 C CA . VAL D 1 59 ? 37.115 50.369 15.225 1.00 10.45 59 VAL D CA 1
ATOM 8358 C C . VAL D 1 59 ? 36.663 51.614 14.474 1.00 10.63 59 VAL D C 1
ATOM 8359 O O . VAL D 1 59 ? 36.362 51.549 13.288 1.00 11.03 59 VAL D O 1
ATOM 8363 N N . PRO D 1 60 ? 36.627 52.767 15.159 1.00 10.88 60 PRO D N 1
ATOM 8364 C CA . PRO D 1 60 ? 36.189 53.994 14.489 1.00 10.51 60 PRO D CA 1
ATOM 8365 C C . PRO D 1 60 ? 37.098 54.594 13.422 1.00 11.40 60 PRO D C 1
ATOM 8366 O O . PRO D 1 60 ? 36.672 55.463 12.662 1.00 9.99 60 PRO D O 1
ATOM 8370 N N . SER D 1 61 ? 38.340 54.130 13.341 1.00 10.88 61 SER D N 1
ATOM 8371 C CA . SER D 1 61 ? 39.261 54.664 12.342 1.00 10.82 61 SER D CA 1
ATOM 8372 C C . SER D 1 61 ? 40.395 53.689 12.085 1.00 11.23 61 SER D C 1
ATOM 8373 O O . SER D 1 61 ? 40.669 52.822 12.918 1.00 10.34 61 SER D O 1
ATOM 8376 N N . GLY D 1 62 ? 41.051 53.843 10.937 1.00 10.66 62 GLY D N 1
ATOM 8377 C CA . GLY D 1 62 ? 42.173 52.980 10.593 1.00 10.42 62 GLY D CA 1
ATOM 8378 C C . GLY D 1 62 ? 43.336 53.257 11.531 1.00 9.82 62 GLY D C 1
ATOM 8379 O O . GLY D 1 62 ? 44.112 52.363 11.865 1.00 10.36 62 GLY D O 1
ATOM 8380 N N . THR D 1 63 ? 43.465 54.506 11.963 1.00 8.79 63 THR D N 1
ATOM 8381 C CA . THR D 1 63 ? 44.524 54.865 12.889 1.00 9.00 63 THR D CA 1
ATOM 8382 C C . THR D 1 63 ? 44.298 54.055 14.164 1.00 10.22 63 THR D C 1
ATOM 8383 O O . THR D 1 63 ? 45.232 53.455 14.701 1.00 10.31 63 THR D O 1
ATOM 8387 N N . MET D 1 64 ? 43.066 54.011 14.659 1.00 9.68 64 MET D N 1
ATOM 8388 C CA . MET D 1 64 ? 42.864 53.232 15.878 1.00 10.12 64 MET D CA 1
ATOM 8389 C C . MET D 1 64 ? 43.138 51.747 15.603 1.00 9.89 64 MET D C 1
ATOM 8390 O O . MET D 1 64 ? 43.701 51.058 16.441 1.00 11.13 64 MET D O 1
ATOM 8395 N N . GLY D 1 65 ? 42.747 51.260 14.429 1.00 10.72 65 GLY D N 1
ATOM 8396 C CA . GLY D 1 65 ? 43.003 49.862 14.094 1.00 10.01 65 GLY D CA 1
ATOM 8397 C C . GLY D 1 65 ? 44.485 49.534 14.204 1.00 9.99 65 GLY D C 1
ATOM 8398 O O . GLY D 1 65 ? 44.878 48.539 14.826 1.00 8.91 65 GLY D O 1
ATOM 8399 N N . ASN D 1 66 ? 45.318 50.372 13.591 1.00 9.62 66 ASN D N 1
ATOM 8400 C CA . ASN D 1 66 ? 46.759 50.172 13.651 1.00 9.73 66 ASN D CA 1
ATOM 8401 C C . ASN D 1 66 ? 47.302 50.292 15.073 1.00 9.98 66 ASN D C 1
ATOM 8402 O O . ASN D 1 66 ? 48.111 49.470 15.510 1.00 10.09 66 ASN D O 1
ATOM 8407 N N . GLN D 1 67 ? 46.862 51.316 15.797 1.00 9.59 67 GLN D N 1
ATOM 8408 C CA . GLN D 1 67 ? 47.377 51.533 17.142 1.00 9.08 67 GLN D CA 1
ATOM 8409 C C . GLN D 1 67 ? 46.986 50.472 18.152 1.00 10.54 67 GLN D C 1
ATOM 8410 O O . GLN D 1 67 ? 47.801 50.112 18.991 1.00 11.33 67 GLN D O 1
ATOM 8416 N N . VAL D 1 68 ? 45.766 49.947 18.086 1.00 10.42 68 VAL D N 1
ATOM 8417 C CA . VAL D 1 68 ? 45.416 48.891 19.035 1.00 9.99 68 VAL D CA 1
ATOM 8418 C C . VAL D 1 68 ? 46.190 47.613 18.670 1.00 11.16 68 VAL D C 1
ATOM 8419 O O . VAL D 1 68 ? 46.499 46.796 19.537 1.00 11.69 68 VAL D O 1
ATOM 8423 N N . SER D 1 69 ? 46.502 47.439 17.387 1.00 9.64 69 SER D N 1
ATOM 8424 C CA . SER D 1 69 ? 47.257 46.263 16.966 1.00 9.71 69 SER D CA 1
ATOM 8425 C C . SER D 1 69 ? 48.688 46.376 17.502 1.00 10.48 69 SER D C 1
ATOM 8426 O O . SER D 1 69 ? 49.252 45.405 17.996 1.00 10.08 69 SER D O 1
ATOM 8429 N N . ILE D 1 70 ? 49.269 47.568 17.418 1.00 9.86 70 ILE D N 1
ATOM 8430 C CA . ILE D 1 70 ? 50.618 47.767 17.926 1.00 9.97 70 ILE D CA 1
ATOM 8431 C C . ILE D 1 70 ? 50.619 47.547 19.446 1.00 11.38 70 ILE D C 1
ATOM 8432 O O . ILE D 1 70 ? 51.513 46.905 19.994 1.00 10.47 70 ILE D O 1
ATOM 8437 N N . MET D 1 71 ? 49.602 48.064 20.127 1.00 11.61 71 MET D N 1
ATOM 8438 C CA . MET D 1 71 ? 49.516 47.875 21.570 1.00 12.52 71 MET D CA 1
ATOM 8439 C C . MET D 1 71 ? 49.430 46.385 21.917 1.00 12.99 71 MET D C 1
ATOM 8440 O O . MET D 1 71 ? 50.117 45.909 22.825 1.00 13.80 71 MET D O 1
ATOM 8445 N N . ALA D 1 72 ? 48.600 45.649 21.187 1.00 11.90 72 ALA D N 1
ATOM 8446 C CA . ALA D 1 72 ? 48.418 44.221 21.452 1.00 12.89 72 ALA D CA 1
ATOM 8447 C C . ALA D 1 72 ? 49.624 43.354 21.095 1.00 12.77 72 ALA D C 1
ATOM 8448 O O . ALA D 1 72 ? 49.800 42.275 21.672 1.00 14.39 72 ALA D O 1
ATOM 8450 N N . HIS D 1 73 ? 50.446 43.819 20.155 1.00 12.78 73 HIS D N 1
ATOM 8451 C CA . HIS D 1 73 ? 51.636 43.077 19.714 1.00 12.58 73 HIS D CA 1
ATOM 8452 C C . HIS D 1 73 ? 52.927 43.425 20.435 1.00 14.06 73 HIS D C 1
ATOM 8453 O O . HIS D 1 73 ? 53.904 42.661 20.356 1.00 14.58 73 HIS D O 1
ATOM 8460 N N . THR D 1 74 ? 52.947 44.557 21.136 1.00 12.98 74 THR D N 1
ATOM 8461 C CA . THR D 1 74 ? 54.185 45.005 21.764 1.00 13.29 74 THR D CA 1
ATOM 8462 C C . THR D 1 74 ? 54.182 45.299 23.256 1.00 14.51 74 THR D C 1
ATOM 8463 O O . THR D 1 74 ? 53.144 45.323 23.911 1.00 15.18 74 THR D O 1
ATOM 8467 N N . GLN D 1 75 ? 55.385 45.528 23.775 1.00 14.82 75 GLN D N 1
ATOM 8468 C CA . GLN D 1 75 ? 55.585 45.911 25.169 1.00 15.76 75 GLN D CA 1
ATOM 8469 C C . GLN D 1 75 ? 56.387 47.215 25.129 1.00 15.33 75 GLN D C 1
ATOM 8470 O O . GLN D 1 75 ? 57.058 47.494 24.139 1.00 13.46 75 GLN D O 1
ATOM 8476 N N . ARG D 1 76 ? 56.315 48.017 26.190 1.00 15.38 76 ARG D N 1
ATOM 8477 C CA . ARG D 1 76 ? 57.015 49.289 26.226 1.00 15.95 76 ARG D CA 1
ATOM 8478 C C . ARG D 1 76 ? 58.499 49.083 25.969 1.00 16.72 76 ARG D C 1
ATOM 8479 O O . ARG D 1 76 ? 59.114 48.146 26.495 1.00 17.63 76 ARG D O 1
ATOM 8487 N N . GLY D 1 77 ? 59.064 49.955 25.148 1.00 16.64 77 GLY D N 1
ATOM 8488 C CA . GLY D 1 77 ? 60.473 49.851 24.838 1.00 17.81 77 GLY D CA 1
ATOM 8489 C C . GLY D 1 77 ? 60.776 49.027 23.599 1.00 17.43 77 GLY D C 1
ATOM 8490 O O . GLY D 1 77 ? 61.908 49.022 23.129 1.00 20.06 77 GLY D O 1
ATOM 8491 N N . ASP D 1 78 ? 59.777 48.330 23.069 1.00 17.02 78 ASP D N 1
ATOM 8492 C CA . ASP D 1 78 ? 59.986 47.515 21.876 1.00 15.85 78 ASP D CA 1
ATOM 8493 C C . ASP D 1 78 ? 60.189 48.402 20.656 1.00 15.70 78 ASP D C 1
ATOM 8494 O O . ASP D 1 78 ? 59.924 49.603 20.691 1.00 14.17 78 ASP D O 1
ATOM 8499 N N . GLU D 1 79 ? 60.667 47.794 19.578 1.00 15.51 79 GLU D N 1
ATOM 8500 C CA . GLU D 1 79 ? 60.859 48.507 18.324 1.00 15.84 79 GLU D CA 1
ATOM 8501 C C . GLU D 1 79 ? 59.936 47.868 17.302 1.00 15.16 79 GLU D C 1
ATOM 8502 O O . GLU D 1 79 ? 59.698 46.658 17.343 1.00 14.26 79 GLU D O 1
ATOM 8508 N N . VAL D 1 80 ? 59.410 48.687 16.395 1.00 12.99 80 VAL D N 1
ATOM 8509 C CA . VAL D 1 80 ? 58.525 48.210 15.343 1.00 12.50 80 VAL D CA 1
ATOM 8510 C C . VAL D 1 80 ? 59.166 48.524 13.996 1.00 12.15 80 VAL D C 1
ATOM 8511 O O . VAL D 1 80 ? 59.353 49.688 13.661 1.00 11.33 80 VAL D O 1
ATOM 8515 N N . ILE D 1 81 ? 59.511 47.495 13.230 1.00 11.64 81 ILE D N 1
ATOM 8516 C CA . ILE D 1 81 ? 60.074 47.720 11.899 1.00 11.91 81 ILE D CA 1
ATOM 8517 C C . ILE D 1 81 ? 58.915 48.087 10.970 1.00 12.79 81 ILE D C 1
ATOM 8518 O O . ILE D 1 81 ? 57.884 47.417 10.966 1.00 12.13 81 ILE D O 1
ATOM 8523 N N . LEU D 1 82 ? 59.077 49.160 10.204 1.00 12.21 82 LEU D N 1
ATOM 8524 C CA . LEU D 1 82 ? 58.043 49.575 9.260 1.00 12.80 82 LEU D CA 1
ATOM 8525 C C . LEU D 1 82 ? 58.699 50.299 8.097 1.00 13.15 82 LEU D C 1
ATOM 8526 O O . LEU D 1 82 ? 59.850 50.721 8.192 1.00 13.22 82 LEU D O 1
ATOM 8531 N N . GLU D 1 83 ? 57.974 50.445 6.995 1.00 12.60 83 GLU D N 1
ATOM 8532 C CA . GLU D 1 83 ? 58.544 51.103 5.826 1.00 14.23 83 GLU D CA 1
ATOM 8533 C C . GLU D 1 83 ? 58.731 52.594 6.099 1.00 14.14 83 GLU D C 1
ATOM 8534 O O . GLU D 1 83 ? 57.885 53.238 6.725 1.00 13.97 83 GLU D O 1
ATOM 8540 N N . ALA D 1 84 ? 59.861 53.132 5.642 1.00 15.02 84 ALA D N 1
ATOM 8541 C CA . ALA D 1 84 ? 60.224 54.530 5.888 1.00 16.16 84 ALA D CA 1
ATOM 8542 C C . ALA D 1 84 ? 59.201 55.601 5.509 1.00 16.54 84 ALA D C 1
ATOM 8543 O O . ALA D 1 84 ? 59.212 56.704 6.075 1.00 16.04 84 ALA D O 1
ATOM 8545 N N . ASP D 1 85 ? 58.330 55.292 4.554 1.00 16.15 85 ASP D N 1
ATOM 8546 C CA . ASP D 1 85 ? 57.298 56.239 4.143 1.00 16.89 85 ASP D CA 1
ATOM 8547 C C . ASP D 1 85 ? 55.888 55.752 4.469 1.00 16.08 85 ASP D C 1
ATOM 8548 O O . ASP D 1 85 ? 54.924 56.181 3.836 1.00 16.52 85 ASP D O 1
ATOM 8553 N N . SER D 1 86 ? 55.762 54.864 5.451 1.00 15.22 86 SER D N 1
ATOM 8554 C CA . SER D 1 86 ? 54.446 54.328 5.808 1.00 13.85 86 SER D CA 1
ATOM 8555 C C . SER D 1 86 ? 53.566 55.266 6.630 1.00 13.52 86 SER D C 1
ATOM 8556 O O . SER D 1 86 ? 54.056 56.153 7.333 1.00 12.98 86 SER D O 1
ATOM 8559 N N . HIS D 1 87 ? 52.257 55.042 6.544 1.00 12.10 87 HIS D N 1
ATOM 8560 C CA . HIS D 1 87 ? 51.273 55.860 7.247 1.00 12.58 87 HIS D CA 1
ATOM 8561 C C . HIS D 1 87 ? 51.451 55.829 8.765 1.00 12.98 87 HIS D C 1
ATOM 8562 O O . HIS D 1 87 ? 51.275 56.846 9.435 1.00 11.97 87 HIS D O 1
ATOM 8569 N N . ILE D 1 88 ? 51.782 54.662 9.311 1.00 12.34 88 ILE D N 1
ATOM 8570 C CA . ILE D 1 88 ? 51.963 54.553 10.756 1.00 13.39 88 ILE D CA 1
ATOM 8571 C C . ILE D 1 88 ? 53.068 55.497 11.241 1.00 14.56 88 ILE D C 1
ATOM 8572 O O . ILE D 1 88 ? 52.957 56.095 12.315 1.00 12.85 88 ILE D O 1
ATOM 8577 N N . PHE D 1 89 ? 54.114 55.654 10.435 1.00 14.51 89 PHE D N 1
ATOM 8578 C CA . PHE D 1 89 ? 55.227 56.529 10.802 1.00 17.53 89 PHE D CA 1
ATOM 8579 C C . PHE D 1 89 ? 54.966 58.011 10.536 1.00 18.38 89 PHE D C 1
ATOM 8580 O O . PHE D 1 89 ? 55.283 58.863 11.367 1.00 19.48 89 PHE D O 1
ATOM 8588 N N . TRP D 1 90 ? 54.365 58.316 9.393 1.00 16.63 90 TRP D N 1
ATOM 8589 C CA . TRP D 1 90 ? 54.134 59.707 9.000 1.00 17.86 90 TRP D CA 1
ATOM 8590 C C . TRP D 1 90 ? 52.823 60.396 9.340 1.00 17.12 90 TRP D C 1
ATOM 8591 O O . TRP D 1 90 ? 52.810 61.592 9.637 1.00 17.41 90 TRP D O 1
ATOM 8602 N N . TYR D 1 91 ? 51.725 59.655 9.291 1.00 14.75 91 TYR D N 1
ATOM 8603 C CA . TYR D 1 91 ? 50.415 60.264 9.481 1.00 14.50 91 TYR D CA 1
ATOM 8604 C C . TYR D 1 91 ? 49.594 59.864 10.692 1.00 13.41 91 TYR D C 1
ATOM 8605 O O . TYR D 1 91 ? 48.381 60.130 10.727 1.00 13.00 91 TYR D O 1
ATOM 8614 N N . GLU D 1 92 ? 50.217 59.226 11.672 1.00 12.56 92 GLU D N 1
ATOM 8615 C CA . GLU D 1 92 ? 49.464 58.814 12.843 1.00 12.57 92 GLU D CA 1
ATOM 8616 C C . GLU D 1 92 ? 49.833 59.501 14.147 1.00 12.61 92 GLU D C 1
ATOM 8617 O O . GLU D 1 92 ? 49.857 58.898 15.218 1.00 12.25 92 GLU D O 1
ATOM 8623 N N . VAL D 1 93 ? 50.126 60.793 14.017 1.00 12.45 93 VAL D N 1
ATOM 8624 C CA . VAL D 1 93 ? 50.393 61.674 15.149 1.00 13.45 93 VAL D CA 1
ATOM 8625 C C . VAL D 1 93 ? 51.394 61.217 16.209 1.00 13.30 93 VAL D C 1
ATOM 8626 O O . VAL D 1 93 ? 51.335 61.675 17.356 1.00 12.99 93 VAL D O 1
ATOM 8630 N N . GLY D 1 94 ? 52.320 60.340 15.832 1.00 12.03 94 GLY D N 1
ATOM 8631 C CA . GLY D 1 94 ? 53.294 59.848 16.789 1.00 12.33 94 GLY D CA 1
ATOM 8632 C C . GLY D 1 94 ? 52.651 58.935 17.819 1.00 11.59 94 GLY D C 1
ATOM 8633 O O . GLY D 1 94 ? 53.230 58.656 18.875 1.00 11.42 94 GLY D O 1
ATOM 8634 N N . ALA D 1 95 ? 51.452 58.453 17.507 1.00 12.05 95 ALA D N 1
ATOM 8635 C CA . ALA D 1 95 ? 50.717 57.600 18.437 1.00 11.88 95 ALA D CA 1
ATOM 8636 C C . ALA D 1 95 ? 51.477 56.377 18.948 1.00 11.89 95 ALA D C 1
ATOM 8637 O O . ALA D 1 95 ? 51.345 56.019 20.118 1.00 11.99 95 ALA D O 1
ATOM 8639 N N . MET D 1 96 ? 52.276 55.736 18.097 1.00 12.34 96 MET D N 1
ATOM 8640 C CA . MET D 1 96 ? 52.984 54.544 18.552 1.00 12.48 96 MET D CA 1
ATOM 8641 C C . MET D 1 96 ? 53.899 54.823 19.746 1.00 12.94 96 MET D C 1
ATOM 8642 O O . MET D 1 96 ? 54.035 53.990 20.643 1.00 12.04 96 MET D O 1
ATOM 8647 N N . ALA D 1 97 ? 54.500 56.003 19.777 1.00 11.37 97 ALA D N 1
ATOM 8648 C CA . ALA D 1 97 ? 55.386 56.351 20.875 1.00 12.20 97 ALA D CA 1
ATOM 8649 C C . ALA D 1 97 ? 54.605 56.690 22.149 1.00 12.91 97 ALA D C 1
ATOM 8650 O O . ALA D 1 97 ? 54.962 56.261 23.241 1.00 14.81 97 ALA D O 1
ATOM 8652 N N . VAL D 1 98 ? 53.535 57.459 22.006 1.00 13.66 98 VAL D N 1
ATOM 8653 C CA . VAL D 1 98 ? 52.744 57.856 23.165 1.00 13.36 98 VAL D CA 1
ATOM 8654 C C . VAL D 1 98 ? 51.935 56.707 23.757 1.00 13.87 98 VAL D C 1
ATOM 8655 O O . VAL D 1 98 ? 51.989 56.443 24.956 1.00 13.69 98 VAL D O 1
ATOM 8659 N N . LEU D 1 99 ? 51.192 56.012 22.904 1.00 14.39 99 LEU D N 1
ATOM 8660 C CA . LEU D 1 99 ? 50.325 54.926 23.352 1.00 13.61 99 LEU D CA 1
ATOM 8661 C C . LEU D 1 99 ? 51.010 53.626 23.739 1.00 13.83 99 LEU D C 1
ATOM 8662 O O . LEU D 1 99 ? 50.641 53.004 24.739 1.00 14.93 99 LEU D O 1
ATOM 8667 N N . SER D 1 100 ? 51.999 53.220 22.950 1.00 13.35 100 SER D N 1
ATOM 8668 C CA . SER D 1 100 ? 52.690 51.956 23.199 1.00 13.32 100 SER D CA 1
ATOM 8669 C C . SER D 1 100 ? 54.110 52.077 23.719 1.00 13.82 100 SER D C 1
ATOM 8670 O O . SER D 1 100 ? 54.689 51.087 24.176 1.00 12.85 100 SER D O 1
ATOM 8673 N N . GLY D 1 101 ? 54.673 53.278 23.662 1.00 12.80 101 GLY D N 1
ATOM 8674 C CA . GLY D 1 101 ? 56.038 53.454 24.132 1.00 13.29 101 GLY D CA 1
ATOM 8675 C C . GLY D 1 101 ? 57.047 52.686 23.289 1.00 12.66 101 GLY D C 1
ATOM 8676 O O . GLY D 1 101 ? 58.090 52.242 23.789 1.00 12.93 101 GLY D O 1
ATOM 8677 N N . VAL D 1 102 ? 56.747 52.536 22.003 1.00 12.13 102 VAL D N 1
ATOM 8678 C CA . VAL D 1 102 ? 57.643 51.826 21.101 1.00 12.34 102 VAL D CA 1
ATOM 8679 C C . VAL D 1 102 ? 58.319 52.761 20.120 1.00 13.93 102 VAL D C 1
ATOM 8680 O O . VAL D 1 102 ? 57.807 53.839 19.812 1.00 13.42 102 VAL D O 1
ATOM 8684 N N . MET D 1 103 ? 59.475 52.324 19.632 1.00 14.09 103 MET D N 1
ATOM 8685 C CA . MET D 1 103 ? 60.278 53.082 18.680 1.00 16.14 103 MET D CA 1
ATOM 8686 C C . MET D 1 103 ? 60.089 52.552 17.271 1.00 15.31 103 MET D C 1
ATOM 8687 O O . MET D 1 103 ? 60.074 51.337 17.055 1.00 14.31 103 MET D O 1
ATOM 8692 N N . PRO D 1 104 ? 59.945 53.451 16.288 1.00 14.68 104 PRO D N 1
ATOM 8693 C CA . PRO D 1 104 ? 59.784 52.959 14.923 1.00 14.85 104 PRO D CA 1
ATOM 8694 C C . PRO D 1 104 ? 61.188 52.705 14.388 1.00 16.22 104 PRO D C 1
ATOM 8695 O O . PRO D 1 104 ? 62.127 53.415 14.759 1.00 15.46 104 PRO D O 1
ATOM 8699 N N . HIS D 1 105 ? 61.330 51.697 13.538 1.00 15.21 105 HIS D N 1
ATOM 8700 C CA . HIS D 1 105 ? 62.627 51.393 12.937 1.00 17.49 105 HIS D CA 1
ATOM 8701 C C . HIS D 1 105 ? 62.383 51.441 11.435 1.00 17.50 105 HIS D C 1
ATOM 8702 O O . HIS D 1 105 ? 62.078 50.429 10.822 1.00 17.26 105 HIS D O 1
ATOM 8709 N N . PRO D 1 106 ? 62.516 52.627 10.826 1.00 18.08 106 PRO D N 1
ATOM 8710 C CA . PRO D 1 106 ? 62.292 52.780 9.388 1.00 19.52 106 PRO D CA 1
ATOM 8711 C C . PRO D 1 106 ? 63.241 51.979 8.509 1.00 20.67 106 PRO D C 1
ATOM 8712 O O . PRO D 1 106 ? 64.454 51.937 8.746 1.00 19.67 106 PRO D O 1
ATOM 8716 N N . VAL D 1 107 ? 62.666 51.339 7.496 1.00 20.21 107 VAL D N 1
ATOM 8717 C CA . VAL D 1 107 ? 63.420 50.566 6.524 1.00 21.01 107 VAL D CA 1
ATOM 8718 C C . VAL D 1 107 ? 62.942 51.100 5.175 1.00 22.80 107 VAL D C 1
ATOM 8719 O O . VAL D 1 107 ? 61.759 51.011 4.844 1.00 20.18 107 VAL D O 1
ATOM 8723 N N . PRO D 1 108 ? 63.857 51.654 4.374 1.00 24.35 108 PRO D N 1
ATOM 8724 C CA . PRO D 1 108 ? 63.380 52.170 3.094 1.00 25.87 108 PRO D CA 1
ATOM 8725 C C . PRO D 1 108 ? 62.841 51.038 2.246 1.00 26.45 108 PRO D C 1
ATOM 8726 O O . PRO D 1 108 ? 63.275 49.893 2.368 1.00 28.84 108 PRO D O 1
ATOM 8730 N N . GLY D 1 109 ? 61.868 51.354 1.409 1.00 26.20 109 GLY D N 1
ATOM 8731 C CA . GLY D 1 109 ? 61.299 50.332 0.564 1.00 26.36 109 GLY D CA 1
ATOM 8732 C C . GLY D 1 109 ? 61.345 50.752 -0.882 1.00 26.53 109 GLY D C 1
ATOM 8733 O O . GLY D 1 109 ? 61.640 51.903 -1.194 1.00 26.73 109 GLY D O 1
ATOM 8734 N N . LYS D 1 110 ? 61.086 49.802 -1.766 1.00 26.25 110 LYS D N 1
ATOM 8735 C CA . LYS D 1 110 ? 61.055 50.081 -3.190 1.00 28.58 110 LYS D CA 1
ATOM 8736 C C . LYS D 1 110 ? 59.591 49.899 -3.538 1.00 28.36 110 LYS D C 1
ATOM 8737 O O . LYS D 1 110 ? 59.078 48.780 -3.523 1.00 26.17 110 LYS D O 1
ATOM 8743 N N . ASN D 1 111 ? 58.911 51.006 -3.814 1.00 29.41 111 ASN D N 1
ATOM 8744 C CA . ASN D 1 111 ? 57.495 50.955 -4.139 1.00 30.90 111 ASN D CA 1
ATOM 8745 C C . ASN D 1 111 ? 56.726 50.296 -3.001 1.00 30.78 111 ASN D C 1
ATOM 8746 O O . ASN D 1 111 ? 55.890 49.426 -3.231 1.00 31.17 111 ASN D O 1
ATOM 8751 N N . GLY D 1 112 ? 57.031 50.711 -1.773 1.00 30.65 112 GLY D N 1
ATOM 8752 C CA . GLY D 1 112 ? 56.361 50.170 -0.603 1.00 29.45 112 GLY D CA 1
ATOM 8753 C C . GLY D 1 112 ? 56.876 48.836 -0.103 1.00 28.68 112 GLY D C 1
ATOM 8754 O O . GLY D 1 112 ? 56.594 48.437 1.026 1.00 29.30 112 GLY D O 1
ATOM 8755 N N . ALA D 1 113 ? 57.647 48.134 -0.923 1.00 26.54 113 ALA D N 1
ATOM 8756 C CA . ALA D 1 113 ? 58.151 46.834 -0.512 1.00 24.50 113 ALA D CA 1
ATOM 8757 C C . ALA D 1 113 ? 59.534 46.895 0.118 1.00 24.79 113 ALA D C 1
ATOM 8758 O O . ALA D 1 113 ? 60.503 47.309 -0.516 1.00 23.47 113 ALA D O 1
ATOM 8760 N N . MET D 1 114 ? 59.618 46.492 1.379 1.00 23.43 114 MET D N 1
ATOM 8761 C CA . MET D 1 114 ? 60.896 46.475 2.067 1.00 23.02 114 MET D CA 1
ATOM 8762 C C . MET D 1 114 ? 61.616 45.204 1.641 1.00 24.47 114 MET D C 1
ATOM 8763 O O . MET D 1 114 ? 61.014 44.129 1.583 1.00 24.73 114 MET D O 1
ATOM 8768 N N . ASP D 1 115 ? 62.899 45.320 1.323 1.00 25.79 115 ASP D N 1
ATOM 8769 C CA . ASP D 1 115 ? 63.655 44.134 0.940 1.00 27.87 115 ASP D CA 1
ATOM 8770 C C . ASP D 1 115 ? 63.726 43.238 2.181 1.00 27.90 115 ASP D C 1
ATOM 8771 O O . ASP D 1 115 ? 64.132 43.686 3.247 1.00 26.95 115 ASP D O 1
ATOM 8776 N N . PRO D 1 116 ? 63.327 41.965 2.063 1.00 28.61 116 PRO D N 1
ATOM 8777 C CA . PRO D 1 116 ? 63.379 41.081 3.231 1.00 29.42 116 PRO D CA 1
ATOM 8778 C C . PRO D 1 116 ? 64.710 41.045 3.976 1.00 29.83 116 PRO D C 1
ATOM 8779 O O . PRO D 1 116 ? 64.728 40.937 5.201 1.00 30.19 116 PRO D O 1
ATOM 8783 N N . ASP D 1 117 ? 65.826 41.133 3.259 1.00 30.18 117 ASP D N 1
ATOM 8784 C CA . ASP D 1 117 ? 67.111 41.087 3.939 1.00 30.13 117 ASP D CA 1
ATOM 8785 C C . ASP D 1 117 ? 67.354 42.379 4.712 1.00 28.46 117 ASP D C 1
ATOM 8786 O O . ASP D 1 117 ? 68.067 42.373 5.714 1.00 27.11 117 ASP D O 1
ATOM 8791 N N . ASP D 1 118 ? 66.741 43.482 4.275 1.00 26.61 118 ASP D N 1
ATOM 8792 C CA . ASP D 1 118 ? 66.889 44.738 5.009 1.00 24.81 118 ASP D CA 1
ATOM 8793 C C . ASP D 1 118 ? 66.057 44.606 6.284 1.00 24.20 118 ASP D C 1
ATOM 8794 O O . ASP D 1 118 ? 66.429 45.123 7.338 1.00 23.47 118 ASP D O 1
ATOM 8799 N N . VAL D 1 119 ? 64.932 43.900 6.184 1.00 23.11 119 VAL D N 1
ATOM 8800 C CA . VAL D 1 119 ? 64.080 43.678 7.350 1.00 22.05 119 VAL D CA 1
ATOM 8801 C C . VAL D 1 119 ? 64.859 42.795 8.317 1.00 22.79 119 VAL D C 1
ATOM 8802 O O . VAL D 1 119 ? 64.920 43.060 9.520 1.00 22.28 119 VAL D O 1
ATOM 8806 N N . ARG D 1 120 ? 65.464 41.741 7.780 1.00 23.32 120 ARG D N 1
ATOM 8807 C CA . ARG D 1 120 ? 66.246 40.824 8.591 1.00 24.70 120 ARG D CA 1
ATOM 8808 C C . ARG D 1 120 ? 67.343 41.599 9.323 1.00 24.99 120 ARG D C 1
ATOM 8809 O O . ARG D 1 120 ? 67.509 41.444 10.535 1.00 24.69 120 ARG D O 1
ATOM 8817 N N . LYS D 1 121 ? 68.076 42.443 8.593 1.00 25.45 121 LYS D N 1
ATOM 8818 C CA . LYS D 1 121 ? 69.161 43.240 9.184 1.00 26.66 121 LYS D CA 1
ATOM 8819 C C . LYS D 1 121 ? 68.710 44.277 10.207 1.00 26.72 121 LYS D C 1
ATOM 8820 O O . LYS D 1 121 ? 69.511 44.736 11.025 1.00 26.75 121 LYS D O 1
ATOM 8826 N N . ALA D 1 122 ? 67.440 44.662 10.150 1.00 24.94 122 ALA D N 1
ATOM 8827 C CA . ALA D 1 122 ? 66.919 45.671 11.065 1.00 24.61 122 ALA D CA 1
ATOM 8828 C C . ALA D 1 122 ? 66.491 45.100 12.416 1.00 23.24 122 ALA D C 1
ATOM 8829 O O . ALA D 1 122 ? 66.272 45.845 13.371 1.00 23.59 122 ALA D O 1
ATOM 8831 N N . ILE D 1 123 ? 66.361 43.782 12.491 1.00 20.74 123 ILE D N 1
ATOM 8832 C CA . ILE D 1 123 ? 65.973 43.132 13.730 1.00 20.33 123 ILE D CA 1
ATOM 8833 C C . ILE D 1 123 ? 67.110 43.318 14.720 1.00 20.72 123 ILE D C 1
ATOM 8834 O O . ILE D 1 123 ? 68.265 43.039 14.407 1.00 19.85 123 ILE D O 1
ATOM 8839 N N . ARG D 1 124 ? 66.783 43.790 15.916 1.00 19.31 124 ARG D N 1
ATOM 8840 C CA . ARG D 1 124 ? 67.800 44.047 16.926 1.00 20.79 124 ARG D CA 1
ATOM 8841 C C . ARG D 1 124 ? 68.384 42.804 17.575 1.00 20.99 124 ARG D C 1
ATOM 8842 O O . ARG D 1 124 ? 67.660 41.868 17.911 1.00 19.11 124 ARG D O 1
ATOM 8850 N N . PRO D 1 125 ? 69.716 42.765 17.729 1.00 22.51 125 PRO D N 1
ATOM 8851 C CA . PRO D 1 125 ? 70.339 41.604 18.365 1.00 23.04 125 PRO D CA 1
ATOM 8852 C C . PRO D 1 125 ? 69.959 41.754 19.823 1.00 23.95 125 PRO D C 1
ATOM 8853 O O . PRO D 1 125 ? 69.529 42.830 20.236 1.00 23.87 125 PRO D O 1
ATOM 8857 N N . ARG D 1 126 ? 70.094 40.697 20.608 1.00 24.36 126 ARG D N 1
ATOM 8858 C CA . ARG D 1 126 ? 69.804 40.835 22.021 1.00 26.24 126 ARG D CA 1
ATOM 8859 C C . ARG D 1 126 ? 71.042 41.486 22.647 1.00 25.77 126 ARG D C 1
ATOM 8860 O O . ARG D 1 126 ? 72.134 40.913 22.656 1.00 26.41 126 ARG D O 1
ATOM 8868 N N . ASN D 1 127 ? 70.867 42.714 23.123 1.00 24.06 127 ASN D N 1
ATOM 8869 C CA . ASN D 1 127 ? 71.932 43.470 23.768 1.00 22.45 127 ASN D CA 1
ATOM 8870 C C . ASN D 1 127 ? 71.224 44.480 24.660 1.00 21.82 127 ASN D C 1
ATOM 8871 O O . ASN D 1 127 ? 70.165 44.998 24.301 1.00 21.09 127 ASN D O 1
ATOM 8876 N N . ILE D 1 128 ? 71.804 44.747 25.822 1.00 21.14 128 ILE D N 1
ATOM 8877 C CA . ILE D 1 128 ? 71.204 45.660 26.777 1.00 20.59 128 ILE D CA 1
ATOM 8878 C C . ILE D 1 128 ? 70.922 47.050 26.203 1.00 20.30 128 ILE D C 1
ATOM 8879 O O . ILE D 1 128 ? 70.002 47.736 26.654 1.00 18.86 128 ILE D O 1
ATOM 8884 N N . HIS D 1 129 ? 71.704 47.455 25.204 1.00 19.18 129 HIS D N 1
ATOM 8885 C CA . HIS D 1 129 ? 71.548 48.776 24.581 1.00 19.53 129 HIS D CA 1
ATOM 8886 C C . HIS D 1 129 ? 70.384 48.850 23.604 1.00 19.49 129 HIS D C 1
ATOM 8887 O O . HIS D 1 129 ? 69.900 49.941 23.269 1.00 19.07 129 HIS D O 1
ATOM 8894 N N . PHE D 1 130 ? 69.940 47.691 23.136 1.00 19.50 130 PHE D N 1
ATOM 8895 C CA . PHE D 1 130 ? 68.898 47.656 22.116 1.00 19.48 130 PHE D CA 1
ATOM 8896 C C . PHE D 1 130 ? 67.488 47.295 22.509 1.00 18.54 130 PHE D C 1
ATOM 8897 O O . PHE D 1 130 ? 67.270 46.446 23.363 1.00 18.21 130 PHE D O 1
ATOM 8905 N N . PRO D 1 131 ? 66.501 47.963 21.897 1.00 18.18 131 PRO D N 1
ATOM 8906 C CA . PRO D 1 131 ? 65.118 47.623 22.223 1.00 18.54 131 PRO D CA 1
ATOM 8907 C C . PRO D 1 131 ? 64.849 46.244 21.598 1.00 18.38 131 PRO D C 1
ATOM 8908 O O . PRO D 1 131 ? 65.648 45.755 20.786 1.00 17.27 131 PRO D O 1
ATOM 8912 N N . ARG D 1 132 ? 63.747 45.604 21.974 1.00 17.00 132 ARG D N 1
ATOM 8913 C CA . ARG D 1 132 ? 63.416 44.305 21.398 1.00 16.08 132 ARG D CA 1
ATOM 8914 C C . ARG D 1 132 ? 62.515 44.486 20.175 1.00 15.11 132 ARG D C 1
ATOM 8915 O O . ARG D 1 132 ? 61.494 45.162 20.262 1.00 14.50 132 ARG D O 1
ATOM 8923 N N . THR D 1 133 ? 62.883 43.890 19.042 1.00 14.65 133 THR D N 1
ATOM 8924 C CA . THR D 1 133 ? 62.041 43.988 17.842 1.00 13.50 133 THR D CA 1
ATOM 8925 C C . THR D 1 133 ? 60.891 42.989 18.025 1.00 13.66 133 THR D C 1
ATOM 8926 O O . THR D 1 133 ? 61.097 41.775 18.022 1.00 14.54 133 THR D O 1
ATOM 8930 N N . SER D 1 134 ? 59.674 43.493 18.197 1.00 13.53 134 SER D N 1
ATOM 8931 C CA . SER D 1 134 ? 58.540 42.602 18.423 1.00 13.85 134 SER D CA 1
ATOM 8932 C C . SER D 1 134 ? 57.502 42.622 17.315 1.00 13.26 134 SER D C 1
ATOM 8933 O O . SER D 1 134 ? 56.619 41.768 17.274 1.00 12.80 134 SER D O 1
ATOM 8936 N N . LEU D 1 135 ? 57.606 43.591 16.417 1.00 12.46 135 LEU D N 1
ATOM 8937 C CA . LEU D 1 135 ? 56.618 43.705 15.349 1.00 12.22 135 LEU D CA 1
ATOM 8938 C C . LEU D 1 135 ? 57.190 44.244 14.050 1.00 12.89 135 LEU D C 1
ATOM 8939 O O . LEU D 1 135 ? 58.074 45.096 14.060 1.00 11.99 135 LEU D O 1
ATOM 8944 N N . ILE D 1 136 ? 56.695 43.714 12.934 1.00 12.04 136 ILE D N 1
ATOM 8945 C CA . ILE D 1 136 ? 57.076 44.182 11.614 1.00 12.11 136 ILE D CA 1
ATOM 8946 C C . ILE D 1 136 ? 55.737 44.549 10.986 1.00 11.44 136 ILE D C 1
ATOM 8947 O O . ILE D 1 136 ? 54.801 43.740 11.000 1.00 11.76 136 ILE D O 1
ATOM 8952 N N . ALA D 1 137 ? 55.635 45.770 10.469 1.00 11.03 137 ALA D N 1
ATOM 8953 C CA . ALA D 1 137 ? 54.403 46.219 9.828 1.00 10.49 137 ALA D CA 1
ATOM 8954 C C . ALA D 1 137 ? 54.637 46.439 8.342 1.00 11.37 137 ALA D C 1
ATOM 8955 O O . ALA D 1 137 ? 55.651 47.025 7.942 1.00 12.09 137 ALA D O 1
ATOM 8957 N N . ILE D 1 138 ? 53.688 45.967 7.537 1.00 10.79 138 ILE D N 1
ATOM 8958 C CA . ILE D 1 138 ? 53.750 46.089 6.088 1.00 11.43 138 ILE D CA 1
ATOM 8959 C C . ILE D 1 138 ? 52.484 46.776 5.632 1.00 11.95 138 ILE D C 1
ATOM 8960 O O . ILE D 1 138 ? 51.381 46.388 6.017 1.00 12.80 138 ILE D O 1
ATOM 8965 N N . GLU D 1 139 ? 52.625 47.787 4.784 1.00 12.59 139 GLU D N 1
ATOM 8966 C CA . GLU D 1 139 ? 51.469 48.547 4.307 1.00 13.85 139 GLU D CA 1
ATOM 8967 C C . GLU D 1 139 ? 51.081 48.095 2.905 1.00 17.14 139 GLU D C 1
ATOM 8968 O O . GLU D 1 139 ? 51.864 48.225 1.986 1.00 15.96 139 GLU D O 1
ATOM 8974 N N . ASN D 1 140 ? 49.870 47.571 2.732 1.00 15.91 140 ASN D N 1
ATOM 8975 C CA . ASN D 1 140 ? 49.483 47.117 1.404 1.00 20.89 140 ASN D CA 1
ATOM 8976 C C . ASN D 1 140 ? 48.445 47.896 0.605 1.00 24.02 140 ASN D C 1
ATOM 8977 O O . ASN D 1 140 ? 47.249 47.950 0.854 1.00 27.72 140 ASN D O 1
ATOM 8982 N N . THR D 1 141 ? 49.103 48.418 -0.417 1.00 25.92 141 THR D N 1
ATOM 8983 C CA . THR D 1 141 ? 48.858 49.344 -1.488 1.00 21.70 141 THR D CA 1
ATOM 8984 C C . THR D 1 141 ? 49.389 50.309 -0.443 1.00 18.60 141 THR D C 1
ATOM 8985 O O . THR D 1 141 ? 48.859 50.540 0.635 1.00 19.53 141 THR D O 1
ATOM 8989 N N . HIS D 1 142 ? 50.607 50.674 -0.755 1.00 15.92 142 HIS D N 1
ATOM 8990 C CA . HIS D 1 142 ? 51.449 51.596 -0.031 1.00 12.88 142 HIS D CA 1
ATOM 8991 C C . HIS D 1 142 ? 51.026 52.944 -0.600 1.00 13.17 142 HIS D C 1
ATOM 8992 O O . HIS D 1 142 ? 51.119 53.183 -1.811 1.00 13.46 142 HIS D O 1
ATOM 8999 N N . ASN D 1 143 ? 50.538 53.806 0.276 1.00 14.65 143 ASN D N 1
ATOM 9000 C CA . ASN D 1 143 ? 50.036 55.110 -0.133 1.00 15.76 143 ASN D CA 1
ATOM 9001 C C . ASN D 1 143 ? 51.038 56.087 -0.718 1.00 16.99 143 ASN D C 1
ATOM 9002 O O . ASN D 1 143 ? 50.908 56.499 -1.868 1.00 17.83 143 ASN D O 1
ATOM 9007 N N . ARG D 1 144 ? 52.043 56.453 0.070 1.00 17.68 144 ARG D N 1
ATOM 9008 C CA . ARG D 1 144 ? 53.029 57.446 -0.357 1.00 19.97 144 ARG D CA 1
ATOM 9009 C C . ARG D 1 144 ? 53.688 57.213 -1.715 1.00 19.80 144 ARG D C 1
ATOM 9010 O O . ARG D 1 144 ? 53.987 58.180 -2.432 1.00 20.45 144 ARG D O 1
ATOM 9018 N N . SER D 1 145 ? 53.908 55.951 -2.077 1.00 18.32 145 SER D N 1
ATOM 9019 C CA . SER D 1 145 ? 54.538 55.623 -3.354 1.00 18.10 145 SER D CA 1
ATOM 9020 C C . SER D 1 145 ? 53.569 55.682 -4.536 1.00 18.21 145 SER D C 1
ATOM 9021 O O . SER D 1 145 ? 53.976 55.482 -5.689 1.00 18.17 145 SER D O 1
ATOM 9024 N N . GLY D 1 146 ? 52.294 55.947 -4.252 1.00 15.95 146 GLY D N 1
ATOM 9025 C CA . GLY D 1 146 ? 51.296 56.024 -5.310 1.00 15.96 146 GLY D CA 1
ATOM 9026 C C . GLY D 1 146 ? 50.297 54.870 -5.345 1.00 14.70 146 GLY D C 1
ATOM 9027 O O . GLY D 1 146 ? 49.820 54.481 -6.415 1.00 15.26 146 GLY D O 1
ATOM 9028 N N . GLY D 1 147 ? 49.961 54.323 -4.180 1.00 13.71 147 GLY D N 1
ATOM 9029 C CA . GLY D 1 147 ? 49.021 53.213 -4.138 1.00 13.97 147 GLY D CA 1
ATOM 9030 C C . GLY D 1 147 ? 49.620 51.987 -4.795 1.00 13.25 147 GLY D C 1
ATOM 9031 O O . GLY D 1 147 ? 48.943 51.274 -5.540 1.00 12.28 147 GLY D O 1
ATOM 9032 N N . ARG D 1 148 ? 50.897 51.738 -4.510 1.00 13.20 148 ARG D N 1
ATOM 9033 C CA . ARG D 1 148 ? 51.605 50.606 -5.095 1.00 14.52 148 ARG D CA 1
ATOM 9034 C C . ARG D 1 148 ? 51.249 49.288 -4.418 1.00 14.23 148 ARG D C 1
ATOM 9035 O O . ARG D 1 148 ? 50.985 49.226 -3.215 1.00 13.26 148 ARG D O 1
ATOM 9043 N N . VAL D 1 149 ? 51.248 48.229 -5.212 1.00 13.57 149 VAL D N 1
ATOM 9044 C CA . VAL D 1 149 ? 50.904 46.911 -4.731 1.00 13.84 149 VAL D CA 1
ATOM 9045 C C . VAL D 1 149 ? 52.132 46.115 -4.312 1.00 14.39 149 VAL D C 1
ATOM 9046 O O . VAL D 1 149 ? 53.027 45.856 -5.115 1.00 13.26 149 VAL D O 1
ATOM 9050 N N . VAL D 1 150 ? 52.172 45.743 -3.040 1.00 13.57 150 VAL D N 1
ATOM 9051 C CA . VAL D 1 150 ? 53.267 44.956 -2.505 1.00 14.63 150 VAL D CA 1
ATOM 9052 C C . VAL D 1 150 ? 53.008 43.503 -2.921 1.00 14.93 150 VAL D C 1
ATOM 9053 O O . VAL D 1 150 ? 51.932 42.975 -2.697 1.00 15.83 150 VAL D O 1
ATOM 9057 N N . PRO D 1 151 ? 53.991 42.839 -3.534 1.00 16.53 151 PRO D N 1
ATOM 9058 C CA . PRO D 1 151 ? 53.792 41.447 -3.957 1.00 17.38 151 PRO D CA 1
ATOM 9059 C C . PRO D 1 151 ? 53.567 40.465 -2.811 1.00 18.18 151 PRO D C 1
ATOM 9060 O O . PRO D 1 151 ? 54.108 40.636 -1.719 1.00 18.23 151 PRO D O 1
ATOM 9064 N N . LEU D 1 152 ? 52.787 39.419 -3.071 1.00 18.68 152 LEU D N 1
ATOM 9065 C CA . LEU D 1 152 ? 52.520 38.421 -2.041 1.00 19.46 152 LEU D CA 1
ATOM 9066 C C . LEU D 1 152 ? 53.826 37.764 -1.592 1.00 20.42 152 LEU D C 1
ATOM 9067 O O . LEU D 1 152 ? 53.998 37.454 -0.415 1.00 19.39 152 LEU D O 1
ATOM 9072 N N . GLU D 1 153 ? 54.754 37.569 -2.525 1.00 20.74 153 GLU D N 1
ATOM 9073 C CA . GLU D 1 153 ? 56.022 36.921 -2.181 1.00 23.10 153 GLU D CA 1
ATOM 9074 C C . GLU D 1 153 ? 56.875 37.768 -1.236 1.00 21.95 153 GLU D C 1
ATOM 9075 O O . GLU D 1 153 ? 57.688 37.229 -0.482 1.00 21.38 153 GLU D O 1
ATOM 9081 N N . ASN D 1 154 ? 56.718 39.089 -1.294 1.00 20.33 154 ASN D N 1
ATOM 9082 C CA . ASN D 1 154 ? 57.469 39.972 -0.402 1.00 19.78 154 ASN D CA 1
ATOM 9083 C C . ASN D 1 154 ? 56.932 39.711 1.005 1.00 18.84 154 ASN D C 1
ATOM 9084 O O . ASN D 1 154 ? 57.688 39.499 1.960 1.00 17.62 154 ASN D O 1
ATOM 9089 N N . ILE D 1 155 ? 55.611 39.723 1.129 1.00 17.72 155 ILE D N 1
ATOM 9090 C CA . ILE D 1 155 ? 54.990 39.488 2.423 1.00 18.16 155 ILE D CA 1
ATOM 9091 C C . ILE D 1 155 ? 55.291 38.072 2.902 1.00 19.29 155 ILE D C 1
ATOM 9092 O O . ILE D 1 155 ? 55.543 37.856 4.079 1.00 18.28 155 ILE D O 1
ATOM 9097 N N . LYS D 1 156 ? 55.286 37.107 1.988 1.00 19.24 156 LYS D N 1
ATOM 9098 C CA . LYS D 1 156 ? 55.593 35.732 2.366 1.00 20.44 156 LYS D CA 1
ATOM 9099 C C . LYS D 1 156 ? 57.006 35.634 2.958 1.00 20.41 156 LYS D C 1
ATOM 9100 O O . LYS D 1 156 ? 57.209 35.052 4.026 1.00 20.42 156 LYS D O 1
ATOM 9106 N N . GLU D 1 157 ? 57.983 36.207 2.265 1.00 21.17 157 GLU D N 1
ATOM 9107 C CA . GLU D 1 157 ? 59.369 36.169 2.732 1.00 22.52 157 GLU D CA 1
ATOM 9108 C C . GLU D 1 157 ? 59.553 36.843 4.080 1.00 21.32 157 GLU D C 1
ATOM 9109 O O . GLU D 1 157 ? 60.304 36.354 4.925 1.00 20.04 157 GLU D O 1
ATOM 9115 N N . ILE D 1 158 ? 58.884 37.973 4.284 1.00 19.45 158 ILE D N 1
ATOM 9116 C CA . ILE D 1 158 ? 59.010 38.666 5.559 1.00 19.03 158 ILE D CA 1
ATOM 9117 C C . ILE D 1 158 ? 58.377 37.826 6.661 1.00 18.55 158 ILE D C 1
ATOM 9118 O O . ILE D 1 158 ? 58.888 37.770 7.781 1.00 18.18 158 ILE D O 1
ATOM 9123 N N . CYS D 1 159 ? 57.277 37.155 6.338 1.00 18.58 159 CYS D N 1
ATOM 9124 C CA . CYS D 1 159 ? 56.606 36.299 7.306 1.00 18.93 159 CYS D CA 1
ATOM 9125 C C . CYS D 1 159 ? 57.556 35.184 7.755 1.00 19.45 159 CYS D C 1
ATOM 9126 O O . CYS D 1 159 ? 57.614 34.848 8.934 1.00 19.42 159 CYS D O 1
ATOM 9129 N N . THR D 1 160 ? 58.293 34.610 6.807 1.00 18.95 160 THR D N 1
ATOM 9130 C CA . THR D 1 160 ? 59.239 33.538 7.122 1.00 19.70 160 THR D CA 1
ATOM 9131 C C . THR D 1 160 ? 60.315 34.044 8.079 1.00 19.40 160 THR D C 1
ATOM 9132 O O . THR D 1 160 ? 60.662 33.373 9.054 1.00 18.26 160 THR D O 1
ATOM 9136 N N . ILE D 1 161 ? 60.840 35.233 7.802 1.00 18.91 161 ILE D N 1
ATOM 9137 C CA . ILE D 1 161 ? 61.863 35.812 8.663 1.00 19.92 161 ILE D CA 1
ATOM 9138 C C . ILE D 1 161 ? 61.287 36.084 10.046 1.00 20.25 161 ILE D C 1
ATOM 9139 O O . ILE D 1 161 ? 61.925 35.799 11.058 1.00 19.21 161 ILE D O 1
ATOM 9144 N N . ALA D 1 162 ? 60.074 36.628 10.090 1.00 19.08 162 ALA D N 1
ATOM 9145 C CA . ALA D 1 162 ? 59.440 36.930 11.365 1.00 19.05 162 ALA D CA 1
ATOM 9146 C C . ALA D 1 162 ? 59.221 35.656 12.186 1.00 19.65 162 ALA D C 1
ATOM 9147 O O . ALA D 1 162 ? 59.488 35.634 13.392 1.00 19.09 162 ALA D O 1
ATOM 9149 N N . LYS D 1 163 ? 58.742 34.597 11.535 1.00 20.65 163 LYS D N 1
ATOM 9150 C CA . LYS D 1 163 ? 58.503 33.326 12.225 1.00 23.49 163 LYS D CA 1
ATOM 9151 C C . LYS D 1 163 ? 59.783 32.778 12.846 1.00 23.90 163 LYS D C 1
ATOM 9152 O O . LYS D 1 163 ? 59.778 32.315 13.991 1.00 23.36 163 LYS D O 1
ATOM 9158 N N . GLU D 1 164 ? 60.874 32.834 12.090 1.00 24.54 164 GLU D N 1
ATOM 9159 C CA . GLU D 1 164 ? 62.164 32.350 12.572 1.00 26.76 164 GLU D CA 1
ATOM 9160 C C . GLU D 1 164 ? 62.610 33.111 13.814 1.00 26.04 164 GLU D C 1
ATOM 9161 O O . GLU D 1 164 ? 63.295 32.561 14.679 1.00 26.33 164 GLU D O 1
ATOM 9167 N N . HIS D 1 165 ? 62.216 34.378 13.903 1.00 24.63 165 HIS D N 1
ATOM 9168 C CA . HIS D 1 165 ? 62.602 35.219 15.035 1.00 23.46 165 HIS D CA 1
ATOM 9169 C C . HIS D 1 165 ? 61.530 35.395 16.104 1.00 22.59 165 HIS D C 1
ATOM 9170 O O . HIS D 1 165 ? 61.771 36.041 17.123 1.00 23.35 165 HIS D O 1
ATOM 9177 N N . GLY D 1 166 ? 60.350 34.828 15.878 1.00 20.42 166 GLY D N 1
ATOM 9178 C CA . GLY D 1 166 ? 59.273 34.967 16.844 1.00 20.65 166 GLY D CA 1
ATOM 9179 C C . GLY D 1 166 ? 58.723 36.387 16.901 1.00 20.19 166 GLY D C 1
ATOM 9180 O O . GLY D 1 166 ? 58.299 36.861 17.957 1.00 21.29 166 GLY D O 1
ATOM 9181 N N . ILE D 1 167 ? 58.723 37.064 15.759 1.00 17.90 167 ILE D N 1
ATOM 9182 C CA . ILE D 1 167 ? 58.238 38.444 15.666 1.00 17.12 167 ILE D CA 1
ATOM 9183 C C . ILE D 1 167 ? 56.848 38.488 15.040 1.00 16.56 167 ILE D C 1
ATOM 9184 O O . ILE D 1 167 ? 56.567 37.738 14.112 1.00 16.34 167 ILE D O 1
ATOM 9189 N N . ASN D 1 168 ? 55.978 39.360 15.550 1.00 15.45 168 ASN D N 1
ATOM 9190 C CA . ASN D 1 168 ? 54.627 39.475 15.009 1.00 14.62 168 ASN D CA 1
ATOM 9191 C C . ASN D 1 168 ? 54.648 40.259 13.705 1.00 13.18 168 ASN D C 1
ATOM 9192 O O . ASN D 1 168 ? 55.536 41.079 13.472 1.00 11.87 168 ASN D O 1
ATOM 9197 N N . VAL D 1 169 ? 53.664 40.008 12.854 1.00 12.10 169 VAL D N 1
ATOM 9198 C CA . VAL D 1 169 ? 53.567 40.726 11.590 1.00 12.05 169 VAL D CA 1
ATOM 9199 C C . VAL D 1 169 ? 52.170 41.329 11.491 1.00 11.50 169 VAL D C 1
ATOM 9200 O O . VAL D 1 169 ? 51.168 40.632 11.666 1.00 11.02 169 VAL D O 1
ATOM 9204 N N . HIS D 1 170 ? 52.118 42.628 11.218 1.00 10.58 170 HIS D N 1
ATOM 9205 C CA . HIS D 1 170 ? 50.856 43.351 11.065 1.00 11.23 170 HIS D CA 1
ATOM 9206 C C . HIS D 1 170 ? 50.801 43.991 9.682 1.00 11.04 170 HIS D C 1
ATOM 9207 O O . HIS D 1 170 ? 51.755 44.638 9.253 1.00 11.32 170 HIS D O 1
ATOM 9214 N N . ILE D 1 171 ? 49.691 43.797 8.985 1.00 9.61 171 ILE D N 1
ATOM 9215 C CA . ILE D 1 171 ? 49.520 44.420 7.686 1.00 10.84 171 ILE D CA 1
ATOM 9216 C C . ILE D 1 171 ? 48.563 45.593 7.812 1.00 10.74 171 ILE D C 1
ATOM 9217 O O . ILE D 1 171 ? 47.432 45.439 8.288 1.00 10.21 171 ILE D O 1
ATOM 9222 N N . ASP D 1 172 ? 49.051 46.777 7.452 1.00 9.98 172 ASP D N 1
ATOM 9223 C CA . ASP D 1 172 ? 48.213 47.948 7.437 1.00 10.54 172 ASP D CA 1
ATOM 9224 C C . ASP D 1 172 ? 47.564 47.806 6.066 1.00 11.01 172 ASP D C 1
ATOM 9225 O O . ASP D 1 172 ? 48.110 48.252 5.050 1.00 10.28 172 ASP D O 1
ATOM 9230 N N . GLY D 1 173 ? 46.403 47.165 6.049 1.00 10.41 173 GLY D N 1
ATOM 9231 C CA . GLY D 1 173 ? 45.701 46.949 4.799 1.00 10.62 173 GLY D CA 1
ATOM 9232 C C . GLY D 1 173 ? 44.586 47.944 4.580 1.00 9.15 173 GLY D C 1
ATOM 9233 O O . GLY D 1 173 ? 43.507 47.565 4.145 1.00 9.23 173 GLY D O 1
ATOM 9234 N N . ALA D 1 174 ? 44.841 49.214 4.888 1.00 9.72 174 ALA D N 1
ATOM 9235 C CA . ALA D 1 174 ? 43.840 50.255 4.696 1.00 10.12 174 ALA D CA 1
ATOM 9236 C C . ALA D 1 174 ? 43.216 50.105 3.302 1.00 10.25 174 ALA D C 1
ATOM 9237 O O . ALA D 1 174 ? 42.000 50.198 3.133 1.00 10.94 174 ALA D O 1
ATOM 9239 N N . ARG D 1 175 ? 44.055 49.885 2.297 1.00 8.63 175 ARG D N 1
ATOM 9240 C CA . ARG D 1 175 ? 43.550 49.717 0.941 1.00 8.52 175 ARG D CA 1
ATOM 9241 C C . ARG D 1 175 ? 43.910 48.330 0.416 1.00 9.43 175 ARG D C 1
ATOM 9242 O O . ARG D 1 175 ? 44.301 48.167 -0.742 1.00 9.03 175 ARG D O 1
ATOM 9250 N N . ILE D 1 176 ? 43.754 47.315 1.265 1.00 8.66 176 ILE D N 1
ATOM 9251 C CA . ILE D 1 176 ? 44.113 45.959 0.848 1.00 10.03 176 ILE D CA 1
ATOM 9252 C C . ILE D 1 176 ? 43.206 45.369 -0.233 1.00 10.23 176 ILE D C 1
ATOM 9253 O O . ILE D 1 176 ? 43.627 44.484 -1.001 1.00 10.38 176 ILE D O 1
ATOM 9258 N N . PHE D 1 177 ? 41.969 45.848 -0.309 1.00 10.74 177 PHE D N 1
ATOM 9259 C CA . PHE D 1 177 ? 41.062 45.346 -1.329 1.00 11.18 177 PHE D CA 1
ATOM 9260 C C . PHE D 1 177 ? 41.471 45.919 -2.671 1.00 11.25 177 PHE D C 1
ATOM 9261 O O . PHE D 1 177 ? 41.274 45.275 -3.703 1.00 10.67 177 PHE D O 1
ATOM 9269 N N . ASN D 1 178 ? 42.053 47.122 -2.665 1.00 11.63 178 ASN D N 1
ATOM 9270 C CA . ASN D 1 178 ? 42.548 47.697 -3.914 1.00 11.71 178 ASN D CA 1
ATOM 9271 C C . ASN D 1 178 ? 43.723 46.829 -4.375 1.00 11.81 178 ASN D C 1
ATOM 9272 O O . ASN D 1 178 ? 43.856 46.546 -5.561 1.00 12.60 178 ASN D O 1
ATOM 9277 N N . ALA D 1 179 ? 44.568 46.404 -3.440 1.00 11.26 179 ALA D N 1
ATOM 9278 C CA . ALA D 1 179 ? 45.709 45.560 -3.790 1.00 11.99 179 ALA D CA 1
ATOM 9279 C C . ALA D 1 179 ? 45.204 44.251 -4.390 1.00 12.62 179 ALA D C 1
ATOM 9280 O O . ALA D 1 179 ? 45.688 43.812 -5.430 1.00 12.26 179 ALA D O 1
ATOM 9282 N N . SER D 1 180 ? 44.227 43.643 -3.725 1.00 12.03 180 SER D N 1
ATOM 9283 C CA . SER D 1 180 ? 43.640 42.377 -4.165 1.00 13.43 180 SER D CA 1
ATOM 9284 C C . SER D 1 180 ? 42.993 42.447 -5.553 1.00 14.02 180 SER D C 1
ATOM 9285 O O . SER D 1 180 ? 43.166 41.547 -6.383 1.00 14.39 180 SER D O 1
ATOM 9288 N N . ILE D 1 181 ? 42.243 43.505 -5.816 1.00 13.04 181 ILE D N 1
ATOM 9289 C CA . ILE D 1 181 ? 41.600 43.632 -7.117 1.00 14.39 181 ILE D CA 1
ATOM 9290 C C . ILE D 1 181 ? 42.646 43.769 -8.219 1.00 14.82 181 ILE D C 1
ATOM 9291 O O . ILE D 1 181 ? 42.501 43.200 -9.307 1.00 13.54 181 ILE D O 1
ATOM 9296 N N . ALA D 1 182 ? 43.713 44.506 -7.933 1.00 14.56 182 ALA D N 1
ATOM 9297 C CA . ALA D 1 182 ? 44.757 44.720 -8.925 1.00 14.85 182 ALA D CA 1
ATOM 9298 C C . ALA D 1 182 ? 45.645 43.500 -9.153 1.00 15.96 182 ALA D C 1
ATOM 9299 O O . ALA D 1 182 ? 46.060 43.236 -10.281 1.00 17.76 182 ALA D O 1
ATOM 9301 N N . SER D 1 183 ? 45.930 42.761 -8.084 1.00 14.98 183 SER D N 1
ATOM 9302 C CA . SER D 1 183 ? 46.806 41.586 -8.158 1.00 15.49 183 SER D CA 1
ATOM 9303 C C . SER D 1 183 ? 46.117 40.255 -8.408 1.00 15.33 183 SER D C 1
ATOM 9304 O O . SER D 1 183 ? 46.756 39.300 -8.862 1.00 15.23 183 SER D O 1
ATOM 9307 N N . GLY D 1 184 ? 44.832 40.187 -8.086 1.00 14.85 184 GLY D N 1
ATOM 9308 C CA . GLY D 1 184 ? 44.093 38.951 -8.256 1.00 16.24 184 GLY D CA 1
ATOM 9309 C C . GLY D 1 184 ? 44.308 38.044 -7.055 1.00 16.31 184 GLY D C 1
ATOM 9310 O O . GLY D 1 184 ? 43.827 36.911 -7.025 1.00 16.99 184 GLY D O 1
ATOM 9311 N N . VAL D 1 185 ? 45.040 38.542 -6.065 1.00 16.56 185 VAL D N 1
ATOM 9312 C CA . VAL D 1 185 ? 45.322 37.781 -4.846 1.00 15.99 185 VAL D CA 1
ATOM 9313 C C . VAL D 1 185 ? 44.191 37.993 -3.836 1.00 16.51 185 VAL D C 1
ATOM 9314 O O . VAL D 1 185 ? 43.895 39.125 -3.471 1.00 15.96 185 VAL D O 1
ATOM 9318 N N . PRO D 1 186 ? 43.545 36.912 -3.372 1.00 16.96 186 PRO D N 1
ATOM 9319 C CA . PRO D 1 186 ? 42.454 37.049 -2.395 1.00 16.19 186 PRO D CA 1
ATOM 9320 C C . PRO D 1 186 ? 43.037 37.658 -1.124 1.00 14.91 186 PRO D C 1
ATOM 9321 O O . PRO D 1 186 ? 44.186 37.378 -0.773 1.00 15.71 186 PRO D O 1
ATOM 9325 N N . VAL D 1 187 ? 42.266 38.470 -0.415 1.00 14.29 187 VAL D N 1
ATOM 9326 C CA . VAL D 1 187 ? 42.821 39.076 0.786 1.00 12.71 187 VAL D CA 1
ATOM 9327 C C . VAL D 1 187 ? 43.227 38.041 1.836 1.00 13.32 187 VAL D C 1
ATOM 9328 O O . VAL D 1 187 ? 44.129 38.286 2.632 1.00 12.43 187 VAL D O 1
ATOM 9332 N N . LYS D 1 188 ? 42.586 36.878 1.835 1.00 12.27 188 LYS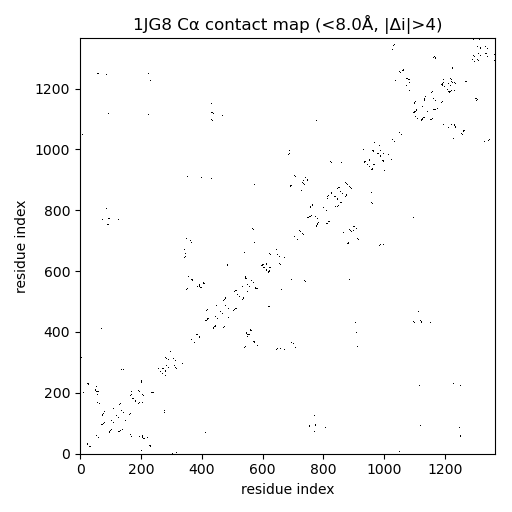 D N 1
ATOM 9333 C CA . LYS D 1 188 ? 42.930 35.850 2.819 1.00 12.39 188 LYS D CA 1
ATOM 9334 C C . LYS D 1 188 ? 44.355 35.345 2.613 1.00 12.30 188 LYS D C 1
ATOM 9335 O O . LYS D 1 188 ? 44.980 34.832 3.549 1.00 13.33 188 LYS D O 1
ATOM 9341 N N . GLU D 1 189 ? 44.869 35.464 1.390 1.00 12.76 189 GLU D N 1
ATOM 9342 C CA . GLU D 1 189 ? 46.229 34.997 1.112 1.00 13.74 189 GLU D CA 1
ATOM 9343 C C . GLU D 1 189 ? 47.253 35.981 1.683 1.00 14.26 189 GLU D C 1
ATOM 9344 O O . GLU D 1 189 ? 48.309 35.578 2.175 1.00 14.17 189 GLU D O 1
ATOM 9350 N N . TYR D 1 190 ? 46.954 37.276 1.611 1.00 14.07 190 TYR D N 1
ATOM 9351 C CA . TYR D 1 190 ? 47.857 38.263 2.196 1.00 13.73 190 TYR D CA 1
ATOM 9352 C C . TYR D 1 190 ? 47.847 38.044 3.700 1.00 13.36 190 TYR D C 1
ATOM 9353 O O . TYR D 1 190 ? 48.893 38.015 4.349 1.00 13.04 190 TYR D O 1
ATOM 9362 N N . ALA D 1 191 ? 46.641 37.897 4.241 1.00 12.83 191 ALA D N 1
ATOM 9363 C CA . ALA D 1 191 ? 46.437 37.720 5.670 1.00 12.51 191 ALA D CA 1
ATOM 9364 C C . ALA D 1 191 ? 47.046 36.444 6.222 1.00 13.73 191 ALA D C 1
ATOM 9365 O O . ALA D 1 191 ? 47.414 36.391 7.392 1.00 13.80 191 ALA D O 1
ATOM 9367 N N . GLY D 1 192 ? 47.165 35.426 5.376 1.00 13.70 192 GLY D N 1
ATOM 9368 C CA . GLY D 1 192 ? 47.732 34.168 5.817 1.00 14.19 192 GLY D CA 1
ATOM 9369 C C . GLY D 1 192 ? 49.174 34.305 6.258 1.00 15.03 192 GLY D C 1
ATOM 9370 O O . GLY D 1 192 ? 49.676 33.481 7.026 1.00 15.55 192 GLY D O 1
ATOM 9371 N N . TYR D 1 193 ? 49.842 35.352 5.784 1.00 13.50 193 TYR D N 1
ATOM 9372 C CA . TYR D 1 193 ? 51.238 35.579 6.137 1.00 15.36 193 TYR D CA 1
ATOM 9373 C C . TYR D 1 193 ? 51.387 36.678 7.186 1.00 14.18 193 TYR D C 1
ATOM 9374 O O . TYR D 1 193 ? 52.459 37.257 7.340 1.00 16.31 193 TYR D O 1
ATOM 9383 N N . ALA D 1 194 ? 50.312 36.964 7.905 1.00 13.36 194 ALA D N 1
ATOM 9384 C CA . ALA D 1 194 ? 50.361 37.999 8.939 1.00 13.56 194 ALA D CA 1
ATOM 9385 C C . ALA D 1 194 ? 49.607 37.572 10.185 1.00 13.86 194 ALA D C 1
ATOM 9386 O O . ALA D 1 194 ? 48.739 36.714 10.125 1.00 15.95 194 ALA D O 1
ATOM 9388 N N . ASP D 1 195 ? 49.961 38.159 11.319 1.00 13.41 195 ASP D N 1
ATOM 9389 C CA . ASP D 1 195 ? 49.279 37.858 12.567 1.00 13.20 195 ASP D CA 1
ATOM 9390 C C . ASP D 1 195 ? 48.008 38.686 12.628 1.00 13.16 195 ASP D C 1
ATOM 9391 O O . ASP D 1 195 ? 46.980 38.230 13.125 1.00 12.46 195 ASP D O 1
ATOM 9396 N N . SER D 1 196 ? 48.074 39.900 12.098 1.00 10.69 196 SER D N 1
ATOM 9397 C CA . SER D 1 196 ? 46.906 40.772 12.099 1.00 10.93 196 SER D CA 1
ATOM 9398 C C . SER D 1 196 ? 46.875 41.633 10.845 1.00 10.88 196 SER D C 1
ATOM 9399 O O . SER D 1 196 ? 47.904 41.872 10.214 1.00 10.95 196 SER D O 1
ATOM 9402 N N . VAL D 1 197 ? 45.679 42.078 10.479 1.00 10.92 197 VAL D N 1
ATOM 9403 C CA . VAL D 1 197 ? 45.509 42.948 9.329 1.00 10.36 197 VAL D CA 1
ATOM 9404 C C . VAL D 1 197 ? 44.447 43.974 9.691 1.00 11.17 197 VAL D C 1
ATOM 9405 O O . VAL D 1 197 ? 43.427 43.640 10.285 1.00 11.22 197 VAL D O 1
ATOM 9409 N N . MET D 1 198 ? 44.695 45.234 9.359 1.00 10.59 198 MET D N 1
ATOM 9410 C CA . MET D 1 198 ? 43.698 46.268 9.592 1.00 10.41 198 MET D CA 1
ATOM 9411 C C . MET D 1 198 ? 43.239 46.655 8.190 1.00 10.83 198 MET D C 1
ATOM 9412 O O . MET D 1 198 ? 44.077 46.784 7.295 1.00 10.86 198 MET D O 1
ATOM 9417 N N . PHE D 1 199 ? 41.935 46.793 7.971 1.00 9.53 199 PHE D N 1
ATOM 9418 C CA . PHE D 1 199 ? 41.481 47.259 6.658 1.00 10.87 199 PHE D CA 1
ATOM 9419 C C . PHE D 1 199 ? 40.401 48.327 6.852 1.00 11.08 199 PHE D C 1
ATOM 9420 O O . PHE D 1 199 ? 39.634 48.284 7.814 1.00 11.77 199 PHE D O 1
ATOM 9428 N N . CYS D 1 200 ? 40.364 49.303 5.945 1.00 11.76 200 CYS D N 1
ATOM 9429 C CA . CYS D 1 200 ? 39.399 50.397 6.049 1.00 13.07 200 CYS D CA 1
ATOM 9430 C C . CYS D 1 200 ? 38.107 50.146 5.294 1.00 11.80 200 CYS D C 1
ATOM 9431 O O . CYS D 1 200 ? 38.100 49.556 4.216 1.00 10.94 200 CYS D O 1
ATOM 9434 N N . LEU D 1 201 ? 37.004 50.599 5.876 1.00 12.01 201 LEU D N 1
ATOM 9435 C CA . LEU D 1 201 ? 35.708 50.459 5.233 1.00 11.57 201 LEU D CA 1
ATOM 9436 C C . LEU D 1 201 ? 35.295 51.826 4.693 1.00 11.54 201 LEU D C 1
ATOM 9437 O O . LEU D 1 201 ? 34.430 51.933 3.822 1.00 13.00 201 LEU D O 1
ATOM 9442 N N . SER D 1 202 ? 35.945 52.865 5.206 1.00 11.37 202 SER D N 1
ATOM 9443 C CA . SER D 1 202 ? 35.589 54.239 4.883 1.00 11.45 202 SER D CA 1
ATOM 9444 C C . SER D 1 202 ? 36.301 54.967 3.755 1.00 12.94 202 SER D C 1
ATOM 9445 O O . SER D 1 202 ? 36.156 56.183 3.614 1.00 12.37 202 SER D O 1
ATOM 9472 N N . GLY D 1 204 ? 37.787 53.631 -0.252 1.00 12.99 204 GLY D N 1
ATOM 9473 C CA . GLY D 1 204 ? 37.201 53.159 -1.490 1.00 11.27 204 GLY D CA 1
ATOM 9474 C C . GLY D 1 204 ? 35.934 52.330 -1.357 1.00 12.78 204 GLY D C 1
ATOM 9475 O O . GLY D 1 204 ? 35.154 52.259 -2.305 1.00 11.45 204 GLY D O 1
ATOM 9476 N N . LEU D 1 205 ? 35.719 51.700 -0.200 1.00 10.89 205 LEU D N 1
ATOM 9477 C CA . LEU D 1 205 ? 34.525 50.871 -0.013 1.00 11.12 205 LEU D CA 1
ATOM 9478 C C . LEU D 1 205 ? 33.273 51.680 0.312 1.00 11.72 205 LEU D C 1
ATOM 9479 O O . LEU D 1 205 ? 32.177 51.135 0.428 1.00 13.08 205 LEU D O 1
ATOM 9484 N N . CYS D 1 206 ? 33.464 52.984 0.474 1.00 11.63 206 CYS D N 1
ATOM 9485 C CA . CYS D 1 206 ? 32.382 53.949 0.678 1.00 12.14 206 CYS D CA 1
ATOM 9486 C C . CYS D 1 206 ? 31.590 54.024 1.976 1.00 12.09 206 CYS D C 1
ATOM 9487 O O . CYS D 1 206 ? 30.594 54.742 2.043 1.00 13.61 206 CYS D O 1
ATOM 9490 N N . ALA D 1 207 ? 32.007 53.305 3.008 1.00 12.15 207 ALA D N 1
ATOM 9491 C CA . ALA D 1 207 ? 31.288 53.400 4.278 1.00 11.86 207 ALA D CA 1
ATOM 9492 C C . ALA D 1 207 ? 31.641 54.756 4.901 1.00 12.00 207 ALA D C 1
ATOM 9493 O O . ALA D 1 207 ? 32.724 55.290 4.677 1.00 13.11 207 ALA D O 1
ATOM 9495 N N . PRO D 1 208 ? 30.727 55.339 5.687 1.00 12.58 208 PRO D N 1
ATOM 9496 C CA . PRO D 1 208 ? 30.993 56.637 6.316 1.00 12.81 208 PRO D CA 1
ATOM 9497 C C . PRO D 1 208 ? 32.052 56.613 7.413 1.00 12.25 208 PRO D C 1
ATOM 9498 O O . PRO D 1 208 ? 32.822 57.562 7.560 1.00 12.45 208 PRO D O 1
ATOM 9502 N N . VAL D 1 209 ? 32.089 55.528 8.180 1.00 11.61 209 VAL D N 1
ATOM 9503 C CA . VAL D 1 209 ? 33.003 55.445 9.314 1.00 11.86 209 VAL D CA 1
ATOM 9504 C C . VAL D 1 209 ? 33.558 54.073 9.629 1.00 13.31 209 VAL D C 1
ATOM 9505 O O . VAL D 1 209 ? 32.848 53.074 9.538 1.00 13.30 209 VAL D O 1
ATOM 9509 N N . GLY D 1 210 ? 34.827 54.046 10.021 1.00 13.58 210 GLY D N 1
ATOM 9510 C CA . GLY D 1 210 ? 35.416 52.812 10.490 1.00 13.53 210 GLY D CA 1
ATOM 9511 C C . GLY D 1 210 ? 36.255 51.866 9.671 1.00 13.13 210 GLY D C 1
ATOM 9512 O O . GLY D 1 210 ? 36.276 51.886 8.443 1.00 11.83 210 GLY D O 1
ATOM 9513 N N . SER D 1 211 ? 36.930 51.002 10.415 1.00 11.60 211 SER D N 1
ATOM 9514 C CA . SER D 1 211 ? 37.827 49.999 9.873 1.00 10.80 211 SER D CA 1
ATOM 9515 C C . SER D 1 211 ? 37.649 48.761 10.733 1.00 11.03 211 SER D C 1
ATOM 9516 O O . SER D 1 211 ? 36.890 48.767 11.717 1.00 9.97 211 SER D O 1
ATOM 9519 N N . VAL D 1 212 ? 38.354 47.701 10.365 1.00 11.85 212 VAL D N 1
ATOM 9520 C CA . VAL D 1 212 ? 38.275 46.453 11.104 1.00 10.86 212 VAL D CA 1
ATOM 9521 C C . VAL D 1 212 ? 39.653 45.828 11.214 1.00 11.08 212 VAL D C 1
ATOM 9522 O O . VAL D 1 212 ? 40.466 45.918 10.292 1.00 11.74 212 VAL D O 1
ATOM 9526 N N . VAL D 1 213 ? 39.922 45.213 12.359 1.00 8.84 213 VAL D N 1
ATOM 9527 C CA . VAL D 1 213 ? 41.182 44.524 12.555 1.00 10.06 213 VAL D CA 1
ATOM 9528 C C . VAL D 1 213 ? 40.816 43.045 12.640 1.00 9.98 213 VAL D C 1
ATOM 9529 O O . VAL D 1 213 ? 39.843 42.686 13.305 1.00 10.91 213 VAL D O 1
ATOM 9533 N N . VAL D 1 214 ? 41.575 42.199 11.953 1.00 10.54 214 VAL D N 1
ATOM 9534 C CA . VAL D 1 214 ? 41.321 40.761 11.983 1.00 10.75 214 VAL D CA 1
ATOM 9535 C C . VAL D 1 214 ? 42.555 40.044 12.507 1.00 10.23 214 VAL D C 1
ATOM 9536 O O . VAL D 1 214 ? 43.678 40.522 12.328 1.00 10.50 214 VAL D O 1
ATOM 9540 N N . GLY D 1 215 ? 42.346 38.908 13.170 1.00 11.24 215 GLY D N 1
ATOM 9541 C CA . GLY D 1 215 ? 43.467 38.153 13.720 1.00 12.05 215 GLY D CA 1
ATOM 9542 C C . GLY D 1 215 ? 43.008 36.987 14.582 1.00 12.19 215 GLY D C 1
ATOM 9543 O O . GLY D 1 215 ? 41.845 36.589 14.526 1.00 12.34 215 GLY D O 1
ATOM 9544 N N . ASP D 1 216 ? 43.919 36.425 15.372 1.00 13.24 216 ASP D N 1
ATOM 9545 C CA . ASP D 1 216 ? 43.566 35.313 16.249 1.00 14.49 216 ASP D CA 1
ATOM 9546 C C . ASP D 1 216 ? 42.708 35.799 17.432 1.00 14.94 216 ASP D C 1
ATOM 9547 O O . ASP D 1 216 ? 42.731 36.984 17.801 1.00 12.33 216 ASP D O 1
ATOM 9552 N N . ARG D 1 217 ? 41.954 34.879 18.026 1.00 14.86 217 ARG D N 1
ATOM 9553 C CA . ARG D 1 217 ? 41.075 35.227 19.147 1.00 16.64 217 ARG D CA 1
ATOM 9554 C C . ARG D 1 217 ? 41.739 35.960 20.301 1.00 16.14 217 ARG D C 1
ATOM 9555 O O . ARG D 1 217 ? 41.220 36.974 20.779 1.00 15.13 217 ARG D O 1
ATOM 9563 N N . ASP D 1 218 ? 42.870 35.442 20.767 1.00 16.00 218 ASP D N 1
ATOM 9564 C CA . ASP D 1 218 ? 43.546 36.060 21.904 1.00 17.33 218 ASP D CA 1
ATOM 9565 C C . ASP D 1 218 ? 44.071 37.455 21.581 1.00 16.48 218 ASP D C 1
ATOM 9566 O O . ASP D 1 218 ? 43.972 38.369 22.406 1.00 15.25 218 ASP D O 1
ATOM 9571 N N . PHE D 1 219 ? 44.619 37.625 20.384 1.00 14.70 219 PHE D N 1
ATOM 9572 C CA . PHE D 1 219 ? 45.118 38.935 19.975 1.00 13.35 219 PHE D CA 1
ATOM 9573 C C . PHE D 1 219 ? 43.945 39.922 19.894 1.00 12.52 219 PHE D C 1
ATOM 9574 O O . PHE D 1 219 ? 44.043 41.059 20.359 1.00 11.33 219 PHE D O 1
ATOM 9582 N N . ILE D 1 220 ? 42.835 39.490 19.295 1.00 12.25 220 ILE D N 1
ATOM 9583 C CA . ILE D 1 220 ? 41.676 40.367 19.158 1.00 12.02 220 ILE D CA 1
ATOM 9584 C C . ILE D 1 220 ? 41.118 40.758 20.530 1.00 13.37 220 ILE D C 1
ATOM 9585 O O . ILE D 1 220 ? 40.668 41.891 20.727 1.00 10.50 220 ILE D O 1
ATOM 9590 N N . GLU D 1 221 ? 41.158 39.834 21.488 1.00 14.13 221 GLU D N 1
ATOM 9591 C CA . GLU D 1 221 ? 40.688 40.161 22.833 1.00 15.64 221 GLU D CA 1
ATOM 9592 C C . GLU D 1 221 ? 41.573 41.269 23.413 1.00 14.75 221 GLU D C 1
ATOM 9593 O O . GLU D 1 221 ? 41.077 42.224 24.020 1.00 13.67 221 GLU D O 1
ATOM 9599 N N . ARG D 1 222 ? 42.884 41.149 23.218 1.00 13.84 222 ARG D N 1
ATOM 9600 C CA . ARG D 1 222 ? 43.809 42.166 23.719 1.00 14.32 222 ARG D CA 1
ATOM 9601 C C . ARG D 1 222 ? 43.569 43.496 22.998 1.00 12.59 222 ARG D C 1
ATOM 9602 O O . ARG D 1 222 ? 43.600 44.565 23.609 1.00 12.05 222 ARG D O 1
ATOM 9610 N N . ALA D 1 223 ? 43.324 43.426 21.695 1.00 12.06 223 ALA D N 1
ATOM 9611 C CA . ALA D 1 223 ? 43.085 44.628 20.910 1.00 12.50 223 ALA D CA 1
ATOM 9612 C C . ALA D 1 223 ? 41.781 45.299 21.316 1.00 12.06 223 ALA D C 1
ATOM 9613 O O . ALA D 1 223 ? 41.665 46.523 21.245 1.00 10.55 223 ALA D O 1
ATOM 9615 N N . ARG D 1 224 ? 40.810 44.498 21.746 1.00 12.81 224 ARG D N 1
ATOM 9616 C CA . ARG D 1 224 ? 39.512 45.016 22.159 1.00 12.88 224 ARG D CA 1
ATOM 9617 C C . ARG D 1 224 ? 39.654 45.766 23.474 1.00 12.54 224 ARG D C 1
ATOM 9618 O O . ARG D 1 224 ? 38.974 46.771 23.695 1.00 13.35 224 ARG D O 1
ATOM 9626 N N . LYS D 1 225 ? 40.542 45.292 24.345 1.00 12.08 225 LYS D N 1
ATOM 9627 C CA . LYS D 1 225 ? 40.765 45.980 25.609 1.00 12.86 225 LYS D CA 1
ATOM 9628 C C . LYS D 1 225 ? 41.540 47.273 25.319 1.00 12.25 225 LYS D C 1
ATOM 9629 O O . LYS D 1 225 ? 41.327 48.294 25.974 1.00 13.34 225 LYS D O 1
ATOM 9635 N N . ALA D 1 226 ? 42.442 47.234 24.340 1.00 12.70 226 ALA D N 1
ATOM 9636 C CA . ALA D 1 226 ? 43.183 48.443 23.965 1.00 10.97 226 ALA D CA 1
ATOM 9637 C C . ALA D 1 226 ? 42.162 49.441 23.402 1.00 10.77 226 ALA D C 1
ATOM 9638 O O . ALA D 1 226 ? 42.194 50.639 23.711 1.00 10.76 226 ALA D O 1
ATOM 9640 N N . ARG D 1 227 ? 41.257 48.953 22.564 1.00 9.98 227 ARG D N 1
ATOM 9641 C CA . ARG D 1 227 ? 40.225 49.820 21.994 1.00 9.23 227 ARG D CA 1
ATOM 9642 C C . ARG D 1 227 ? 39.431 50.498 23.129 1.00 9.95 227 ARG D C 1
ATOM 9643 O O . ARG D 1 227 ? 39.078 51.677 23.033 1.00 9.40 227 ARG D O 1
ATOM 9651 N N . LYS D 1 228 ? 39.147 49.762 24.201 1.00 8.73 228 LYS D N 1
ATOM 9652 C CA . LYS D 1 228 ? 38.405 50.346 25.315 1.00 9.74 228 LYS D CA 1
ATOM 9653 C C . LYS D 1 228 ? 39.208 51.494 25.928 1.00 10.06 228 LYS D C 1
ATOM 9654 O O . LYS D 1 228 ? 38.669 52.576 26.185 1.00 10.87 228 LYS D O 1
ATOM 9660 N N . MET D 1 229 ? 40.498 51.262 26.145 1.00 9.58 229 MET D N 1
ATOM 9661 C CA . MET D 1 229 ? 41.388 52.270 26.729 1.00 11.08 229 MET D CA 1
ATOM 9662 C C . MET D 1 229 ? 41.492 53.525 25.860 1.00 11.96 229 MET D C 1
ATOM 9663 O O . MET D 1 229 ? 41.480 54.649 26.366 1.00 11.53 229 MET D O 1
ATOM 9668 N N . LEU D 1 230 ? 41.609 53.335 24.552 1.00 11.52 230 LEU D N 1
ATOM 9669 C CA . LEU D 1 230 ? 41.737 54.474 23.657 1.00 10.74 230 LEU D CA 1
ATOM 9670 C C . LEU D 1 230 ? 40.430 55.220 23.447 1.00 11.36 230 LEU D C 1
ATOM 9671 O O . LEU D 1 230 ? 40.445 56.325 22.921 1.00 11.35 230 LEU D O 1
ATOM 9676 N N . GLY D 1 231 ? 39.309 54.619 23.842 1.00 9.82 231 GLY D N 1
ATOM 9677 C CA . GLY D 1 231 ? 38.023 55.277 23.681 1.00 11.09 231 GLY D CA 1
ATOM 9678 C C . GLY D 1 231 ? 37.211 54.859 22.467 1.00 11.31 231 GLY D C 1
ATOM 9679 O O . GLY D 1 231 ? 36.291 55.584 22.076 1.00 12.44 231 GLY D O 1
ATOM 9680 N N . GLY D 1 232 ? 37.540 53.710 21.876 1.00 11.79 232 GLY D N 1
ATOM 9681 C CA . GLY D 1 232 ? 36.806 53.223 20.716 1.00 11.38 232 GLY D CA 1
ATOM 9682 C C . GLY D 1 232 ? 35.658 52.286 21.063 1.00 11.18 232 GLY D C 1
ATOM 9683 O O . GLY D 1 232 ? 35.009 51.735 20.174 1.00 12.38 232 GLY D O 1
ATOM 9684 N N . GLY D 1 233 ? 35.400 52.103 22.358 1.00 11.08 233 GLY D N 1
ATOM 9685 C CA . GLY D 1 233 ? 34.317 51.230 22.785 1.00 11.13 233 GLY D CA 1
ATOM 9686 C C . GLY D 1 233 ? 33.001 51.989 22.712 1.00 11.27 233 GLY D C 1
ATOM 9687 O O . GLY D 1 233 ? 32.645 52.718 23.634 1.00 12.23 233 GLY D O 1
ATOM 9688 N N . MET D 1 234 ? 32.291 51.820 21.604 1.00 11.42 234 MET D N 1
ATOM 9689 C CA . MET D 1 234 ? 31.032 52.521 21.383 1.00 11.26 234 MET D CA 1
ATOM 9690 C C . MET D 1 234 ? 29.818 51.737 21.855 1.00 11.42 234 MET D C 1
ATOM 9691 O O . MET D 1 234 ? 29.931 50.591 22.302 1.00 11.46 234 MET D O 1
ATOM 9696 N N . ARG D 1 235 ? 28.647 52.359 21.764 1.00 11.45 235 ARG D N 1
ATOM 9697 C CA . ARG D 1 235 ? 27.434 51.684 22.194 1.00 10.60 235 ARG D CA 1
ATOM 9698 C C . ARG D 1 235 ? 26.717 51.043 21.005 1.00 11.62 235 ARG D C 1
ATOM 9699 O O . ARG D 1 235 ? 27.127 49.977 20.537 1.00 11.07 235 ARG D O 1
ATOM 9707 N N . GLN D 1 236 ? 25.661 51.679 20.507 1.00 11.76 236 GLN D N 1
ATOM 9708 C CA . GLN D 1 236 ? 24.922 51.116 19.375 1.00 11.17 236 GLN D CA 1
ATOM 9709 C C . GLN D 1 236 ? 25.580 51.415 18.032 1.00 11.12 236 GLN D C 1
ATOM 9710 O O . GLN D 1 236 ? 24.978 52.037 17.149 1.00 11.51 236 GLN D O 1
ATOM 9716 N N . ALA D 1 237 ? 26.813 50.946 17.881 1.00 10.64 237 ALA D N 1
ATOM 9717 C CA . ALA D 1 237 ? 27.585 51.160 16.657 1.00 10.77 237 ALA D CA 1
ATOM 9718 C C . ALA D 1 237 ? 27.082 50.356 15.459 1.00 9.99 237 ALA D C 1
ATOM 9719 O O . ALA D 1 237 ? 27.646 50.442 14.361 1.00 11.33 237 ALA D O 1
ATOM 9721 N N . GLY D 1 238 ? 26.017 49.585 15.661 1.00 9.58 238 GLY D N 1
ATOM 9722 C CA . GLY D 1 238 ? 25.449 48.807 14.570 1.00 11.73 238 GLY D CA 1
ATOM 9723 C C . GLY D 1 238 ? 25.010 49.728 13.445 1.00 12.73 238 GLY D C 1
ATOM 9724 O O . GLY D 1 238 ? 24.922 49.319 12.288 1.00 11.34 238 GLY D O 1
ATOM 9725 N N . VAL D 1 239 ? 24.721 50.982 13.787 1.00 13.65 239 VAL D N 1
ATOM 9726 C CA . VAL D 1 239 ? 24.318 51.953 12.772 1.00 14.07 239 VAL D CA 1
ATOM 9727 C C . VAL D 1 239 ? 25.456 52.097 11.759 1.00 13.95 239 VAL D C 1
ATOM 9728 O O . VAL D 1 239 ? 25.227 52.146 10.547 1.00 15.02 239 VAL D O 1
ATOM 9732 N N . LEU D 1 240 ? 26.683 52.151 12.264 1.00 12.79 240 LEU D N 1
ATOM 9733 C CA . LEU D 1 240 ? 27.853 52.267 11.398 1.00 12.94 240 LEU D CA 1
ATOM 9734 C C . LEU D 1 240 ? 28.150 50.925 10.727 1.00 12.75 240 LEU D C 1
ATOM 9735 O O . LEU D 1 240 ? 28.473 50.872 9.533 1.00 13.13 240 LEU D O 1
ATOM 9740 N N . ALA D 1 241 ? 28.028 49.839 11.489 1.00 13.11 241 ALA D N 1
ATOM 9741 C CA . ALA D 1 241 ? 28.321 48.508 10.959 1.00 12.49 241 ALA D CA 1
ATOM 9742 C C . ALA D 1 241 ? 27.427 48.096 9.806 1.00 12.23 241 ALA D C 1
ATOM 9743 O O . ALA D 1 241 ? 27.845 47.316 8.951 1.00 11.88 241 ALA D O 1
ATOM 9745 N N . ALA D 1 242 ? 26.203 48.618 9.775 1.00 12.04 242 ALA D N 1
ATOM 9746 C CA . ALA D 1 242 ? 25.280 48.276 8.697 1.00 13.86 242 ALA D CA 1
ATOM 9747 C C . ALA D 1 242 ? 25.878 48.699 7.348 1.00 14.82 242 ALA D C 1
ATOM 9748 O O . ALA D 1 242 ? 25.793 47.957 6.361 1.00 13.45 242 ALA D O 1
ATOM 9750 N N . ALA D 1 243 ? 26.479 49.887 7.312 1.00 14.58 243 ALA D N 1
ATOM 9751 C CA . ALA D 1 243 ? 27.094 50.385 6.081 1.00 14.35 243 ALA D CA 1
ATOM 9752 C C . ALA D 1 243 ? 28.359 49.590 5.802 1.00 13.75 243 ALA D C 1
ATOM 9753 O O . ALA D 1 243 ? 28.711 49.345 4.644 1.00 14.02 243 ALA D O 1
ATOM 9755 N N . GLY D 1 244 ? 29.036 49.181 6.873 1.00 13.41 244 GLY D N 1
ATOM 9756 C CA . GLY D 1 244 ? 30.243 48.390 6.731 1.00 12.96 244 GLY D CA 1
ATOM 9757 C C . GLY D 1 244 ? 29.983 47.041 6.082 1.00 13.73 244 GLY D C 1
ATOM 9758 O O . GLY D 1 244 ? 30.792 46.561 5.296 1.00 12.34 244 GLY D O 1
ATOM 9759 N N . ILE D 1 245 ? 28.862 46.406 6.414 1.00 13.75 245 ILE D N 1
ATOM 9760 C CA . ILE D 1 245 ? 28.551 45.113 5.818 1.00 14.04 245 ILE D CA 1
ATOM 9761 C C . ILE D 1 245 ? 28.348 45.271 4.318 1.00 15.00 245 ILE D C 1
ATOM 9762 O O . ILE D 1 245 ? 28.784 44.435 3.528 1.00 15.31 245 ILE D O 1
ATOM 9767 N N . ILE D 1 246 ? 27.687 46.350 3.924 1.00 13.86 246 ILE D N 1
ATOM 9768 C CA . ILE D 1 246 ? 27.445 46.606 2.512 1.00 14.46 246 ILE D CA 1
ATOM 9769 C C . ILE D 1 246 ? 28.768 46.925 1.805 1.00 15.09 246 ILE D C 1
ATOM 9770 O O . ILE D 1 246 ? 28.991 46.504 0.662 1.00 15.58 246 ILE D O 1
ATOM 9775 N N . ALA D 1 247 ? 29.643 47.655 2.489 1.00 15.00 247 ALA D N 1
ATOM 9776 C CA . ALA D 1 247 ? 30.952 48.011 1.934 1.00 15.13 247 ALA D CA 1
ATOM 9777 C C . ALA D 1 247 ? 31.724 46.734 1.594 1.00 17.26 247 ALA D C 1
ATOM 9778 O O . ALA D 1 247 ? 32.282 46.605 0.505 1.00 17.06 247 ALA D O 1
ATOM 9780 N N . LEU D 1 248 ? 31.745 45.790 2.533 1.00 17.07 248 LEU D N 1
ATOM 9781 C CA . LEU D 1 248 ? 32.448 44.518 2.342 1.00 19.29 248 LEU D CA 1
ATOM 9782 C C . LEU D 1 248 ? 31.805 43.580 1.329 1.00 21.13 248 LEU D C 1
ATOM 9783 O O . LEU D 1 248 ? 32.493 42.882 0.576 1.00 21.54 248 LEU D O 1
ATOM 9788 N N . THR D 1 249 ? 30.481 43.565 1.312 1.00 20.51 249 THR D N 1
ATOM 9789 C CA . THR D 1 249 ? 29.764 42.644 0.448 1.00 22.35 249 THR D CA 1
ATOM 9790 C C . THR D 1 249 ? 29.399 43.119 -0.949 1.00 21.53 249 THR D C 1
ATOM 9791 O O . THR D 1 249 ? 29.275 42.299 -1.866 1.00 23.17 249 THR D O 1
ATOM 9795 N N . LYS D 1 250 ? 29.251 44.427 -1.131 1.00 21.40 250 LYS D N 1
ATOM 9796 C CA . LYS D 1 250 ? 28.848 44.949 -2.435 1.00 20.89 250 LYS D CA 1
ATOM 9797 C C . LYS D 1 250 ? 29.741 45.993 -3.098 1.00 19.30 250 LYS D C 1
ATOM 9798 O O . LYS D 1 250 ? 29.546 46.310 -4.275 1.00 17.96 250 LYS D O 1
ATOM 9804 N N . MET D 1 251 ? 30.713 46.527 -2.367 1.00 16.30 251 MET D N 1
ATOM 9805 C CA . MET D 1 251 ? 31.550 47.584 -2.937 1.00 15.32 251 MET D CA 1
ATOM 9806 C C . MET D 1 251 ? 32.986 47.232 -3.317 1.00 14.05 251 MET D C 1
ATOM 9807 O O . MET D 1 251 ? 33.740 48.101 -3.752 1.00 14.90 251 MET D O 1
ATOM 9812 N N . VAL D 1 252 ? 33.367 45.972 -3.167 1.00 13.54 252 VAL D N 1
ATOM 9813 C CA . VAL D 1 252 ? 34.732 45.570 -3.503 1.00 13.29 252 VAL D CA 1
ATOM 9814 C C . VAL D 1 252 ? 34.989 45.422 -5.014 1.00 14.14 252 VAL D C 1
ATOM 9815 O O . VAL D 1 252 ? 35.976 45.940 -5.540 1.00 13.04 252 VAL D O 1
ATOM 9819 N N . ASP D 1 253 ? 34.096 44.730 -5.714 1.00 14.52 253 ASP D N 1
ATOM 9820 C CA . ASP D 1 253 ? 34.287 44.508 -7.142 1.00 16.30 253 ASP D CA 1
ATOM 9821 C C . ASP D 1 253 ? 34.432 45.789 -7.948 1.00 15.42 253 ASP D C 1
ATOM 9822 O O . ASP D 1 253 ? 35.299 45.874 -8.825 1.00 17.45 253 ASP D O 1
ATOM 9827 N N . ARG D 1 254 ? 33.626 46.801 -7.636 1.00 13.87 254 ARG D N 1
ATOM 9828 C CA . ARG D 1 254 ? 33.693 48.032 -8.406 1.00 12.68 254 ARG D CA 1
ATOM 9829 C C . ARG D 1 254 ? 34.970 48.838 -8.227 1.00 12.50 254 ARG D C 1
ATOM 9830 O O . ARG D 1 254 ? 35.177 49.835 -8.925 1.00 13.62 254 ARG D O 1
ATOM 9838 N N . LEU D 1 255 ? 35.832 48.441 -7.299 1.00 12.15 255 LEU D N 1
ATOM 9839 C CA . LEU D 1 255 ? 37.080 49.175 -7.146 1.00 12.64 255 LEU D CA 1
ATOM 9840 C C . LEU D 1 255 ? 37.801 49.133 -8.497 1.00 13.27 255 LEU D C 1
ATOM 9841 O O . LEU D 1 255 ? 38.618 50.001 -8.810 1.00 12.69 255 LEU D O 1
ATOM 9846 N N . LYS D 1 256 ? 37.492 48.124 -9.309 1.00 13.53 256 LYS D N 1
ATOM 9847 C CA . LYS D 1 256 ? 38.107 48.015 -10.629 1.00 15.75 256 LYS D CA 1
ATOM 9848 C C . LYS D 1 256 ? 37.841 49.279 -11.454 1.00 15.02 256 LYS D C 1
ATOM 9849 O O . LYS D 1 256 ? 38.679 49.690 -12.257 1.00 14.47 256 LYS D O 1
ATOM 9855 N N . GLU D 1 257 ? 36.668 49.882 -11.268 1.00 14.73 257 GLU D N 1
ATOM 9856 C CA . GLU D 1 257 ? 36.312 51.104 -11.988 1.00 15.18 257 GLU D CA 1
ATOM 9857 C C . GLU D 1 257 ? 37.223 52.245 -11.547 1.00 14.21 257 GLU D C 1
ATOM 9858 O O . GLU D 1 257 ? 37.636 53.080 -12.360 1.00 13.44 257 GLU D O 1
ATOM 9864 N N . ASP D 1 258 ? 37.537 52.296 -10.254 1.00 12.41 258 ASP D N 1
ATOM 9865 C CA . ASP D 1 258 ? 38.418 53.356 -9.768 1.00 12.18 258 ASP D CA 1
ATOM 9866 C C . ASP D 1 258 ? 39.809 53.191 -10.368 1.00 11.00 258 ASP D C 1
ATOM 9867 O O . ASP D 1 258 ? 40.485 54.170 -10.693 1.00 12.31 258 ASP D O 1
ATOM 9872 N N . HIS D 1 259 ? 40.251 51.949 -10.495 1.00 11.55 259 HIS D N 1
ATOM 9873 C CA . HIS D 1 259 ? 41.570 51.703 -11.066 1.00 12.32 259 HIS D CA 1
ATOM 9874 C C . HIS D 1 259 ? 41.570 52.072 -12.552 1.00 13.40 259 HIS D C 1
ATOM 9875 O O . HIS D 1 259 ? 42.527 52.674 -13.054 1.00 12.09 259 HIS D O 1
ATOM 9882 N N . GLU D 1 260 ? 40.504 51.711 -13.261 1.00 13.53 260 GLU D N 1
ATOM 9883 C CA . GLU D 1 260 ? 40.429 52.048 -14.685 1.00 15.00 260 GLU D CA 1
ATOM 9884 C C . GLU D 1 260 ? 40.431 53.565 -14.871 1.00 14.85 260 GLU D C 1
ATOM 9885 O O . GLU D 1 260 ? 41.048 54.078 -15.807 1.00 13.20 260 GLU D O 1
ATOM 9891 N N . ASN D 1 261 ? 39.748 54.283 -13.980 1.00 14.20 261 ASN D N 1
ATOM 9892 C CA . ASN D 1 261 ? 39.697 55.746 -14.045 1.00 12.76 261 ASN D CA 1
ATOM 9893 C C . ASN D 1 261 ? 41.058 56.379 -13.757 1.00 13.00 261 ASN D C 1
ATOM 9894 O O . ASN D 1 261 ? 41.428 57.367 -14.384 1.00 11.64 261 ASN D O 1
ATOM 9899 N N . ALA D 1 262 ? 41.792 55.820 -12.801 1.00 11.23 262 ALA D N 1
ATOM 9900 C CA . ALA D 1 262 ? 43.113 56.345 -12.470 1.00 12.30 262 ALA D CA 1
ATOM 9901 C C . ALA D 1 262 ? 44.096 56.079 -13.619 1.00 12.00 262 ALA D C 1
ATOM 9902 O O . ALA D 1 262 ? 44.944 56.922 -13.925 1.00 11.32 262 ALA D O 1
ATOM 9904 N N . ARG D 1 263 ? 43.982 54.911 -14.252 1.00 11.40 263 ARG D N 1
ATOM 9905 C CA . ARG D 1 263 ? 44.871 54.572 -15.362 1.00 14.68 263 ARG D CA 1
ATOM 9906 C C . ARG D 1 263 ? 44.599 55.521 -16.527 1.00 14.63 263 ARG D C 1
ATOM 9907 O O . ARG D 1 263 ? 45.528 56.023 -17.167 1.00 14.78 263 ARG D O 1
ATOM 9915 N N . PHE D 1 264 ? 43.319 55.772 -16.784 1.00 14.39 264 PHE D N 1
ATOM 9916 C CA . PHE D 1 264 ? 42.923 56.683 -17.856 1.00 14.56 264 PHE D CA 1
ATOM 9917 C C . PHE D 1 264 ? 43.508 58.053 -17.569 1.00 14.68 264 PHE D C 1
ATOM 9918 O O . PHE D 1 264 ? 44.124 58.679 -18.441 1.00 15.53 264 PHE D O 1
ATOM 9926 N N . LEU D 1 265 ? 43.294 58.523 -16.343 1.00 13.27 265 LEU D N 1
ATOM 9927 C CA . LEU D 1 265 ? 43.804 59.814 -15.911 1.00 13.59 265 LEU D CA 1
ATOM 9928 C C . LEU D 1 265 ? 45.315 59.906 -16.135 1.00 14.63 265 LEU D C 1
ATOM 9929 O O . LEU D 1 265 ? 45.818 60.884 -16.694 1.00 15.65 265 LEU D O 1
ATOM 9934 N N . ALA D 1 266 ? 46.047 58.882 -15.704 1.00 13.32 266 ALA D N 1
ATOM 9935 C CA . ALA D 1 266 ? 47.499 58.901 -15.863 1.00 13.61 266 ALA D CA 1
ATOM 9936 C C . ALA D 1 266 ? 47.945 58.878 -17.323 1.00 13.25 266 ALA D C 1
ATOM 9937 O O . ALA D 1 266 ? 48.823 59.652 -17.722 1.00 14.88 266 ALA D O 1
ATOM 9939 N N . LEU D 1 267 ? 47.349 57.993 -18.113 1.00 13.99 267 LEU D N 1
ATOM 9940 C CA . LEU D 1 267 ? 47.708 57.879 -19.530 1.00 15.15 267 LEU D CA 1
ATOM 9941 C C . LEU D 1 267 ? 47.500 59.209 -20.231 1.00 16.55 267 LEU D C 1
ATOM 9942 O O . LEU D 1 267 ? 48.359 59.668 -20.987 1.00 16.93 267 LEU D O 1
ATOM 9947 N N . LYS D 1 268 ? 46.351 59.828 -19.981 1.00 16.60 268 LYS D N 1
ATOM 9948 C CA . LYS D 1 268 ? 46.035 61.109 -20.602 1.00 17.62 268 LYS D CA 1
ATOM 9949 C C . LYS D 1 268 ? 46.915 62.261 -20.084 1.00 17.12 268 LYS D C 1
ATOM 9950 O O . LYS D 1 268 ? 47.278 63.158 -20.852 1.00 17.36 268 LYS D O 1
ATOM 9956 N N . LEU D 1 269 ? 47.256 62.256 -18.796 1.00 16.06 269 LEU D N 1
ATOM 9957 C CA . LEU D 1 269 ? 48.123 63.304 -18.252 1.00 16.35 269 LEU D CA 1
ATOM 9958 C C . LEU D 1 269 ? 49.510 63.181 -18.889 1.00 17.82 269 LEU D C 1
ATOM 9959 O O . LEU D 1 269 ? 50.183 64.178 -19.138 1.00 16.40 269 LEU D O 1
ATOM 9964 N N . LYS D 1 270 ? 49.945 61.954 -19.148 1.00 19.14 270 LYS D N 1
ATOM 9965 C CA . LYS D 1 270 ? 51.253 61.760 -19.764 1.00 21.78 270 LYS D CA 1
ATOM 9966 C C . LYS D 1 270 ? 51.205 62.351 -21.168 1.00 22.29 270 LYS D C 1
ATOM 9967 O O . LYS D 1 270 ? 52.116 63.064 -21.580 1.00 23.41 270 LYS D O 1
ATOM 9973 N N . GLU D 1 271 ? 50.128 62.058 -21.890 1.00 23.41 271 GLU D N 1
ATOM 9974 C CA . GLU D 1 271 ? 49.940 62.551 -23.253 1.00 25.05 271 GLU D CA 1
ATOM 9975 C C . GLU D 1 271 ? 49.990 64.074 -23.329 1.00 24.18 271 GLU D C 1
ATOM 9976 O O . GLU D 1 271 ? 50.443 64.638 -24.322 1.00 22.99 271 GLU D O 1
ATOM 9982 N N . ILE D 1 272 ? 49.520 64.735 -22.276 1.00 22.45 272 ILE D N 1
ATOM 9983 C CA . ILE D 1 272 ? 49.517 66.194 -22.224 1.00 22.16 272 ILE D CA 1
ATOM 9984 C C . ILE D 1 272 ? 50.926 66.748 -22.028 1.00 21.63 272 ILE D C 1
ATOM 9985 O O . ILE D 1 272 ? 51.262 67.816 -22.551 1.00 22.30 272 ILE D O 1
ATOM 9990 N N . GLY D 1 273 ? 51.747 66.025 -21.270 1.00 21.35 273 GLY D N 1
ATOM 9991 C CA . GLY D 1 273 ? 53.107 66.471 -21.033 1.00 20.38 273 GLY D CA 1
ATOM 9992 C C . GLY D 1 273 ? 53.497 66.525 -19.569 1.00 20.88 273 GLY D C 1
ATOM 9993 O O . GLY D 1 273 ? 54.612 66.917 -19.235 1.00 20.04 273 GLY D O 1
ATOM 9994 N N . TYR D 1 274 ? 52.581 66.135 -18.688 1.00 19.94 274 TYR D N 1
ATOM 9995 C CA . TYR D 1 274 ? 52.856 66.150 -17.260 1.00 20.07 274 TYR D CA 1
ATOM 9996 C C . TYR D 1 274 ? 53.797 65.026 -16.874 1.00 19.78 274 TYR D C 1
ATOM 9997 O O . TYR D 1 274 ? 53.852 63.990 -17.540 1.00 20.64 274 TYR D O 1
ATOM 10006 N N . SER D 1 275 ? 54.519 65.230 -15.783 1.00 19.88 275 SER D N 1
ATOM 10007 C CA . SER D 1 275 ? 55.441 64.219 -15.307 1.00 20.89 275 SER D CA 1
ATOM 10008 C C . SER D 1 275 ? 54.693 63.216 -14.437 1.00 19.53 275 SER D C 1
ATOM 10009 O O . SER D 1 275 ? 54.540 63.395 -13.227 1.00 19.08 275 SER D O 1
ATOM 10012 N N . VAL D 1 276 ? 54.205 62.172 -15.089 1.00 19.68 276 VAL D N 1
ATOM 10013 C CA . VAL D 1 276 ? 53.487 61.092 -14.432 1.00 19.64 276 VAL D CA 1
ATOM 10014 C C . VAL D 1 276 ? 54.017 59.811 -15.059 1.00 19.95 276 VAL D C 1
ATOM 10015 O O . VAL D 1 276 ? 54.610 59.842 -16.135 1.00 19.54 276 VAL D O 1
ATOM 10019 N N . ASN D 1 277 ? 53.829 58.694 -14.374 1.00 19.27 277 ASN D N 1
ATOM 10020 C CA . ASN D 1 277 ? 54.284 57.404 -14.883 1.00 19.25 277 ASN D CA 1
ATOM 10021 C C . ASN D 1 277 ? 53.101 56.444 -14.911 1.00 18.08 277 ASN D C 1
ATOM 10022 O O . ASN D 1 277 ? 52.812 55.780 -13.920 1.00 17.20 277 ASN D O 1
ATOM 10027 N N . PRO D 1 278 ? 52.411 56.347 -16.057 1.00 17.36 278 PRO D N 1
ATOM 10028 C CA . PRO D 1 278 ? 51.254 55.458 -16.179 1.00 17.59 278 PRO D CA 1
ATOM 10029 C C . PRO D 1 278 ? 51.597 54.016 -15.821 1.00 17.73 278 PRO D C 1
ATOM 10030 O O . PRO D 1 278 ? 50.757 53.258 -15.330 1.00 17.13 278 PRO D O 1
ATOM 10034 N N . GLU D 1 279 ? 52.848 53.651 -16.057 1.00 18.55 279 GLU D N 1
ATOM 10035 C CA . GLU D 1 279 ? 53.309 52.302 -15.782 1.00 19.24 279 GLU D CA 1
ATOM 10036 C C . GLU D 1 279 ? 53.305 51.945 -14.291 1.00 19.19 279 GLU D C 1
ATOM 10037 O O . GLU D 1 279 ? 53.310 50.767 -13.929 1.00 19.88 279 GLU D O 1
ATOM 10043 N N . ASP D 1 280 ? 53.301 52.965 -13.434 1.00 18.82 280 ASP D N 1
ATOM 10044 C CA . ASP D 1 280 ? 53.309 52.765 -11.984 1.00 18.75 280 ASP D CA 1
ATOM 10045 C C . ASP D 1 280 ? 51.912 52.759 -11.388 1.00 17.22 280 ASP D C 1
ATOM 10046 O O . ASP D 1 280 ? 51.745 52.438 -10.212 1.00 17.47 280 ASP D O 1
ATOM 10051 N N . VAL D 1 281 ? 50.921 53.137 -12.188 1.00 15.10 281 VAL D N 1
ATOM 10052 C CA . VAL D 1 281 ? 49.540 53.222 -11.716 1.00 14.77 281 VAL D CA 1
ATOM 10053 C C . VAL D 1 281 ? 48.760 51.920 -11.882 1.00 15.32 281 VAL D C 1
ATOM 10054 O O . VAL D 1 281 ? 48.305 51.598 -12.981 1.00 15.83 281 VAL D O 1
ATOM 10058 N N . LYS D 1 282 ? 48.588 51.194 -10.778 1.00 14.20 282 LYS D N 1
ATOM 10059 C CA . LYS D 1 282 ? 47.875 49.921 -10.780 1.00 14.88 282 LYS D CA 1
ATOM 10060 C C . LYS D 1 282 ? 46.645 49.917 -9.868 1.00 14.40 282 LYS D C 1
ATOM 10061 O O . LYS D 1 282 ? 45.854 48.972 -9.897 1.00 14.53 282 LYS D O 1
ATOM 10067 N N . THR D 1 283 ? 46.491 50.945 -9.038 1.00 13.43 283 THR D N 1
ATOM 10068 C CA . THR D 1 283 ? 45.307 51.020 -8.194 1.00 12.71 283 THR D CA 1
ATOM 10069 C C . THR D 1 283 ? 44.614 52.388 -8.386 1.00 13.16 283 THR D C 1
ATOM 10070 O O . THR D 1 283 ? 44.520 52.859 -9.522 1.00 12.56 283 THR D O 1
ATOM 10074 N N . ASN D 1 284 ? 44.147 53.038 -7.324 1.00 12.73 284 ASN D N 1
ATOM 10075 C CA . ASN D 1 284 ? 43.411 54.301 -7.500 1.00 11.63 284 ASN D CA 1
ATOM 10076 C C . ASN D 1 284 ? 44.178 55.608 -7.291 1.00 11.75 284 ASN D C 1
ATOM 10077 O O . ASN D 1 284 ? 43.570 56.648 -7.007 1.00 10.56 284 ASN D O 1
ATOM 10082 N N . MET D 1 285 ? 45.498 55.576 -7.456 1.00 11.93 285 MET D N 1
ATOM 10083 C CA . MET D 1 285 ? 46.296 56.782 -7.255 1.00 11.73 285 MET D CA 1
ATOM 10084 C C . MET D 1 285 ? 47.271 57.116 -8.368 1.00 12.49 285 MET D C 1
ATOM 10085 O O . MET D 1 285 ? 47.834 56.227 -9.000 1.00 12.78 285 MET D O 1
ATOM 10090 N N . VAL D 1 286 ? 47.468 58.416 -8.582 1.00 13.10 286 VAL D N 1
ATOM 10091 C CA . VAL D 1 286 ? 48.389 58.922 -9.593 1.00 14.28 286 VAL D CA 1
ATOM 10092 C C . VAL D 1 286 ? 49.266 59.991 -8.961 1.00 15.02 286 VAL D C 1
ATOM 10093 O O . VAL D 1 286 ? 48.760 60.941 -8.359 1.00 14.46 286 VAL D O 1
ATOM 10097 N N . ILE D 1 287 ? 50.581 59.822 -9.071 1.00 15.23 287 ILE D N 1
ATOM 10098 C CA . ILE D 1 287 ? 51.504 60.804 -8.524 1.00 16.85 287 ILE D CA 1
ATOM 10099 C C . ILE D 1 287 ? 51.922 61.700 -9.661 1.00 17.29 287 ILE D C 1
ATOM 10100 O O . ILE D 1 287 ? 52.385 61.218 -10.697 1.00 16.39 287 ILE D O 1
ATOM 10105 N N . LEU D 1 288 ? 51.767 63.001 -9.467 1.00 17.38 288 LEU D N 1
ATOM 10106 C CA . LEU D 1 288 ? 52.159 63.957 -10.485 1.00 19.28 288 LEU D CA 1
ATOM 10107 C C . LEU D 1 288 ? 53.260 64.852 -9.922 1.00 19.76 288 LEU D C 1
ATOM 10108 O O . LEU D 1 288 ? 53.094 65.468 -8.872 1.00 18.93 288 LEU D O 1
ATOM 10113 N N . ARG D 1 289 ? 54.394 64.903 -10.614 1.00 21.99 289 ARG D N 1
ATOM 10114 C CA . ARG D 1 289 ? 55.509 65.735 -10.183 1.00 25.44 289 ARG D CA 1
ATOM 10115 C C . ARG D 1 289 ? 55.416 67.023 -10.987 1.00 25.89 289 ARG D C 1
ATOM 10116 O O . ARG D 1 289 ? 55.004 67.006 -12.150 1.00 26.04 289 ARG D O 1
ATOM 10124 N N . THR D 1 290 ? 55.786 68.134 -10.363 1.00 27.22 290 THR D N 1
ATOM 10125 C CA . THR D 1 290 ? 55.709 69.430 -11.029 1.00 28.61 290 THR D CA 1
ATOM 10126 C C . THR D 1 290 ? 57.036 69.930 -11.604 1.00 31.09 290 THR D C 1
ATOM 10127 O O . THR D 1 290 ? 57.205 71.127 -11.861 1.00 30.59 290 THR D O 1
ATOM 10131 N N . ASP D 1 291 ? 57.961 69.005 -11.833 1.00 32.34 291 ASP D N 1
ATOM 10132 C CA . ASP D 1 291 ? 59.274 69.352 -12.364 1.00 34.46 291 ASP D CA 1
ATOM 10133 C C . ASP D 1 291 ? 59.296 70.184 -13.651 1.00 34.18 291 ASP D C 1
ATOM 10134 O O . ASP D 1 291 ? 60.128 71.086 -13.780 1.00 35.94 291 ASP D O 1
ATOM 10139 N N . ASN D 1 292 ? 58.405 69.912 -14.600 1.00 33.82 292 ASN D N 1
ATOM 10140 C CA . ASN D 1 292 ? 58.410 70.692 -15.839 1.00 32.80 292 ASN D CA 1
ATOM 10141 C C . ASN D 1 292 ? 57.414 71.863 -15.850 1.00 32.32 292 ASN D C 1
ATOM 10142 O O . ASN D 1 292 ? 57.047 72.363 -16.915 1.00 31.95 292 ASN D O 1
ATOM 10147 N N . LEU D 1 293 ? 56.999 72.307 -14.661 1.00 32.34 293 LEU D N 1
ATOM 10148 C CA . LEU D 1 293 ? 56.044 73.416 -14.538 1.00 32.94 293 LEU D CA 1
ATOM 10149 C C . LEU D 1 293 ? 56.684 74.640 -13.897 1.00 33.89 293 LEU D C 1
ATOM 10150 O O . LEU D 1 293 ? 57.550 74.508 -13.029 1.00 33.87 293 LEU D O 1
ATOM 10155 N N . LYS D 1 294 ? 56.249 75.832 -14.296 1.00 35.32 294 LYS D N 1
ATOM 10156 C CA . LYS D 1 294 ? 56.820 77.031 -13.700 1.00 36.87 294 LYS D CA 1
ATOM 10157 C C . LYS D 1 294 ? 56.168 77.394 -12.395 1.00 37.02 294 LYS D C 1
ATOM 10158 O O . LYS D 1 294 ? 56.068 78.561 -12.000 1.00 38.24 294 LYS D O 1
ATOM 10164 N N . VAL D 1 295 ? 55.699 76.355 -11.728 1.00 36.63 295 VAL D N 1
ATOM 10165 C CA . VAL D 1 295 ? 55.129 76.518 -10.419 1.00 36.26 295 VAL D CA 1
ATOM 10166 C C . VAL D 1 295 ? 55.438 75.309 -9.609 1.00 35.77 295 VAL D C 1
ATOM 10167 O O . VAL D 1 295 ? 55.858 74.266 -10.114 1.00 35.38 295 VAL D O 1
ATOM 10171 N N . ASN D 1 296 ? 55.233 75.485 -8.322 1.00 35.12 296 ASN D N 1
ATOM 10172 C CA . ASN D 1 296 ? 55.496 74.471 -7.344 1.00 34.45 296 ASN D CA 1
ATOM 10173 C C . ASN D 1 296 ? 54.230 73.672 -7.086 1.00 32.83 296 ASN D C 1
ATOM 10174 O O . ASN D 1 296 ? 53.165 73.955 -7.642 1.00 32.16 296 ASN D O 1
ATOM 10179 N N . ALA D 1 297 ? 54.373 72.678 -6.221 1.00 31.11 297 ALA D N 1
ATOM 10180 C CA . ALA D 1 297 ? 53.286 71.788 -5.842 1.00 29.72 297 ALA D CA 1
ATOM 10181 C C . ALA D 1 297 ? 52.101 72.500 -5.207 1.00 28.93 297 ALA D C 1
ATOM 10182 O O . ALA D 1 297 ? 50.944 72.263 -5.575 1.00 27.79 297 ALA D O 1
ATOM 10184 N N . HIS D 1 298 ? 52.386 73.360 -4.239 1.00 26.81 298 HIS D N 1
ATOM 10185 C CA . HIS D 1 298 ? 51.331 74.080 -3.551 1.00 26.50 298 HIS D CA 1
ATOM 10186 C C . HIS D 1 298 ? 50.657 75.091 -4.464 1.00 24.45 298 HIS D C 1
ATOM 10187 O O . HIS D 1 298 ? 49.449 75.308 -4.375 1.00 22.28 298 HIS D O 1
ATOM 10194 N N . GLY D 1 299 ? 51.440 75.689 -5.358 1.00 23.26 299 GLY D N 1
ATOM 10195 C CA . GLY D 1 299 ? 50.889 76.661 -6.282 1.00 22.13 299 GLY D CA 1
ATOM 10196 C C . GLY D 1 299 ? 50.000 75.989 -7.308 1.00 21.27 299 GLY D C 1
ATOM 10197 O O . GLY D 1 299 ? 48.988 76.553 -7.731 1.00 20.56 299 GLY D O 1
ATOM 10198 N N . PHE D 1 300 ? 50.378 74.779 -7.714 1.00 20.66 300 PHE D N 1
ATOM 10199 C CA . PHE D 1 300 ? 49.594 74.038 -8.698 1.00 19.99 300 PHE D CA 1
ATOM 10200 C C . PHE D 1 300 ? 48.273 73.596 -8.071 1.00 18.81 300 PHE D C 1
ATOM 10201 O O . PHE D 1 300 ? 47.240 73.595 -8.732 1.00 17.94 300 PHE D O 1
ATOM 10209 N N . ILE D 1 301 ? 48.311 73.226 -6.795 1.00 18.45 301 ILE D N 1
ATOM 10210 C CA . ILE D 1 301 ? 47.095 72.819 -6.092 1.00 18.88 301 ILE D CA 1
ATOM 10211 C C . ILE D 1 301 ? 46.129 74.000 -6.021 1.00 18.76 301 ILE D C 1
ATOM 10212 O O . ILE D 1 301 ? 44.924 73.832 -6.197 1.00 17.49 301 ILE D O 1
ATOM 10217 N N . GLU D 1 302 ? 46.658 75.195 -5.765 1.00 19.26 302 GLU D N 1
ATOM 10218 C CA . GLU D 1 302 ? 45.818 76.391 -5.688 1.00 19.77 302 GLU D CA 1
ATOM 10219 C C . GLU D 1 302 ? 45.212 76.684 -7.064 1.00 19.41 302 GLU D C 1
ATOM 10220 O O . GLU D 1 302 ? 44.050 77.066 -7.171 1.00 17.96 302 GLU D O 1
ATOM 10226 N N . ALA D 1 303 ? 46.005 76.517 -8.120 1.00 18.16 303 ALA D N 1
ATOM 10227 C CA . ALA D 1 303 ? 45.497 76.758 -9.471 1.00 17.84 303 ALA D CA 1
ATOM 10228 C C . ALA D 1 303 ? 44.392 75.758 -9.824 1.00 17.59 303 ALA D C 1
ATOM 10229 O O . ALA D 1 303 ? 43.411 76.105 -10.493 1.00 17.60 303 ALA D O 1
ATOM 10231 N N . LEU D 1 304 ? 44.560 74.510 -9.394 1.00 16.25 304 LEU D N 1
ATOM 10232 C CA . LEU D 1 304 ? 43.549 73.491 -9.670 1.00 14.87 304 LEU D CA 1
ATOM 10233 C C . LEU D 1 304 ? 42.278 73.835 -8.907 1.00 15.29 304 LEU D C 1
ATOM 10234 O O . LEU D 1 304 ? 41.178 73.697 -9.439 1.00 14.01 304 LEU D O 1
ATOM 10239 N N . ARG D 1 305 ? 42.433 74.299 -7.671 1.00 16.11 305 ARG D N 1
ATOM 10240 C CA . ARG D 1 305 ? 41.275 74.674 -6.861 1.00 17.89 305 ARG D CA 1
ATOM 10241 C C . ARG D 1 305 ? 40.475 75.766 -7.557 1.00 18.10 305 ARG D C 1
ATOM 10242 O O . ARG D 1 305 ? 39.244 75.712 -7.612 1.00 17.01 305 ARG D O 1
ATOM 10250 N N . ASN D 1 306 ? 41.189 76.760 -8.079 1.00 18.50 306 ASN D N 1
ATOM 10251 C CA . ASN D 1 306 ? 40.566 77.874 -8.776 1.00 18.79 306 ASN D CA 1
ATOM 10252 C C . ASN D 1 306 ? 39.829 77.414 -10.031 1.00 18.77 306 ASN D C 1
ATOM 10253 O O . ASN D 1 306 ? 38.915 78.092 -10.499 1.00 19.56 306 ASN D O 1
ATOM 10258 N N . SER D 1 307 ? 40.214 76.261 -10.573 1.00 17.79 307 SER D N 1
ATOM 10259 C CA . SER D 1 307 ? 39.558 75.752 -11.774 1.00 18.47 307 SER D CA 1
ATOM 10260 C C . SER D 1 307 ? 38.489 74.689 -11.494 1.00 18.81 307 SER D C 1
ATOM 10261 O O . SER D 1 307 ? 37.847 74.182 -12.419 1.00 19.43 307 SER D O 1
ATOM 10264 N N . GLY D 1 308 ? 38.302 74.342 -10.225 1.00 17.75 308 GLY D N 1
ATOM 10265 C CA . GLY D 1 308 ? 37.284 73.362 -9.882 1.00 17.30 308 GLY D CA 1
ATOM 10266 C C . GLY D 1 308 ? 37.740 71.938 -9.601 1.00 17.16 308 GLY D C 1
ATOM 10267 O O . GLY D 1 308 ? 36.917 71.018 -9.561 1.00 17.20 308 GLY D O 1
ATOM 10268 N N . VAL D 1 309 ? 39.039 71.749 -9.401 1.00 15.64 309 VAL D N 1
ATOM 10269 C CA . VAL D 1 309 ? 39.591 70.426 -9.107 1.00 16.57 309 VAL D CA 1
ATOM 10270 C C . VAL D 1 309 ? 40.322 70.461 -7.766 1.00 16.66 309 VAL D C 1
ATOM 10271 O O . VAL D 1 309 ? 41.162 71.333 -7.528 1.00 17.53 309 VAL D O 1
ATOM 10275 N N . LEU D 1 310 ? 39.997 69.511 -6.894 1.00 16.04 310 LEU D N 1
ATOM 10276 C CA . LEU D 1 310 ? 40.618 69.445 -5.579 1.00 16.53 310 LEU D CA 1
ATOM 10277 C C . LEU D 1 310 ? 41.643 68.325 -5.510 1.00 16.66 310 LEU D C 1
ATOM 10278 O O . LEU D 1 310 ? 41.348 67.183 -5.866 1.00 15.91 310 LEU D O 1
ATOM 10283 N N . ALA D 1 311 ? 42.848 68.660 -5.059 1.00 16.54 311 ALA D N 1
ATOM 10284 C CA . ALA D 1 311 ? 43.907 67.666 -4.911 1.00 17.18 311 ALA D CA 1
ATOM 10285 C C . ALA D 1 311 ? 44.799 68.067 -3.741 1.00 18.30 311 ALA D C 1
ATOM 10286 O O . ALA D 1 311 ? 44.685 69.173 -3.215 1.00 17.63 311 ALA D O 1
ATOM 10288 N N . ASN D 1 312 ? 45.679 67.159 -3.334 1.00 19.34 312 ASN D N 1
ATOM 10289 C CA . ASN D 1 312 ? 46.586 67.411 -2.215 1.00 21.61 312 ASN D CA 1
ATOM 10290 C C . ASN D 1 312 ? 48.038 67.329 -2.640 1.00 22.54 312 ASN D C 1
ATOM 10291 O O . ASN D 1 312 ? 48.414 66.440 -3.399 1.00 22.30 312 ASN D O 1
ATOM 10296 N N . ALA D 1 313 ? 48.852 68.257 -2.146 1.00 23.81 313 ALA D N 1
ATOM 10297 C CA . ALA D 1 313 ? 50.278 68.219 -2.434 1.00 25.64 313 ALA D CA 1
ATOM 10298 C C . ALA D 1 313 ? 50.835 67.271 -1.380 1.00 26.47 313 ALA D C 1
ATOM 10299 O O . ALA D 1 313 ? 50.413 67.307 -0.217 1.00 27.24 313 ALA D O 1
ATOM 10301 N N . VAL D 1 314 ? 51.761 66.410 -1.777 1.00 27.97 314 VAL D N 1
ATOM 10302 C CA . VAL D 1 314 ? 52.363 65.481 -0.825 1.00 29.72 314 VAL D CA 1
ATOM 10303 C C . VAL D 1 314 ? 53.862 65.760 -0.679 1.00 31.74 314 VAL D C 1
ATOM 10304 O O . VAL D 1 314 ? 54.569 65.109 0.087 1.00 32.02 314 VAL D O 1
ATOM 10308 N N . SER D 1 315 ? 54.332 66.741 -1.435 1.00 32.64 315 SER D N 1
ATOM 10309 C CA . SER D 1 315 ? 55.728 67.190 -1.392 1.00 34.21 315 SER D CA 1
ATOM 10310 C C . SER D 1 315 ? 55.728 68.567 -2.081 1.00 34.71 315 SER D C 1
ATOM 10311 O O . SER D 1 315 ? 54.719 68.966 -2.663 1.00 35.01 315 SER D O 1
ATOM 10314 N N . ASP D 1 316 ? 56.846 69.287 -2.062 1.00 34.90 316 ASP D N 1
ATOM 10315 C CA . ASP D 1 316 ? 56.877 70.594 -2.715 1.00 34.88 316 ASP D CA 1
ATOM 10316 C C . ASP D 1 316 ? 56.883 70.400 -4.227 1.00 32.93 316 ASP D C 1
ATOM 10317 O O . ASP D 1 316 ? 56.672 71.340 -4.981 1.00 32.59 316 ASP D O 1
ATOM 10322 N N . THR D 1 317 ? 57.081 69.154 -4.652 1.00 31.06 317 THR D N 1
ATOM 10323 C CA . THR D 1 317 ? 57.142 68.800 -6.071 1.00 28.91 317 THR D CA 1
ATOM 10324 C C . THR D 1 317 ? 56.200 67.674 -6.476 1.00 27.05 317 THR D C 1
ATOM 10325 O O . THR D 1 317 ? 56.190 67.265 -7.633 1.00 25.78 317 THR D O 1
ATOM 10329 N N . GLU D 1 318 ? 55.431 67.158 -5.524 1.00 25.95 318 GLU D N 1
ATOM 10330 C CA . GLU D 1 318 ? 54.518 66.055 -5.819 1.00 25.51 318 GLU D CA 1
ATOM 10331 C C . GLU D 1 318 ? 53.086 66.278 -5.372 1.00 23.77 318 GLU D C 1
ATOM 10332 O O . GLU D 1 318 ? 52.832 66.772 -4.281 1.00 22.84 318 GLU D O 1
ATOM 10338 N N . ILE D 1 319 ? 52.156 65.885 -6.230 1.00 22.95 319 ILE D N 1
ATOM 10339 C CA . ILE D 1 319 ? 50.740 65.976 -5.924 1.00 21.11 319 ILE D CA 1
ATOM 10340 C C . ILE D 1 319 ? 50.195 64.565 -6.090 1.00 19.75 319 ILE D C 1
ATOM 10341 O O . ILE D 1 319 ? 50.683 63.798 -6.921 1.00 19.77 319 ILE D O 1
ATOM 10346 N N . ARG D 1 320 ? 49.198 64.220 -5.285 1.00 18.96 320 ARG D N 1
ATOM 10347 C CA . ARG D 1 320 ? 48.590 62.903 -5.359 1.00 18.03 320 ARG D CA 1
ATOM 10348 C C . ARG D 1 320 ? 47.146 63.058 -5.833 1.00 17.60 320 ARG D C 1
ATOM 10349 O O . ARG D 1 320 ? 46.396 63.887 -5.305 1.00 18.32 320 ARG D O 1
ATOM 10357 N N . LEU D 1 321 ? 46.768 62.280 -6.842 1.00 15.15 321 LEU D N 1
ATOM 10358 C CA . LEU D 1 321 ? 45.402 62.309 -7.371 1.00 13.59 321 LEU D CA 1
ATOM 10359 C C . LEU D 1 321 ? 44.805 60.954 -7.012 1.00 12.86 321 LEU D C 1
ATOM 10360 O O . LEU D 1 321 ? 45.407 59.915 -7.289 1.00 13.12 321 LEU D O 1
ATOM 10365 N N . VAL D 1 322 ? 43.627 60.964 -6.400 1.00 12.17 322 VAL D N 1
ATOM 10366 C CA . VAL D 1 322 ? 42.985 59.725 -5.972 1.00 11.30 322 VAL D CA 1
ATOM 10367 C C . VAL D 1 322 ? 41.589 59.595 -6.556 1.00 11.95 322 VAL D C 1
ATOM 10368 O O . VAL D 1 322 ? 40.793 60.543 -6.498 1.00 12.49 322 VAL D O 1
ATOM 10372 N N . THR D 1 323 ? 41.301 58.429 -7.125 1.00 12.04 323 THR D N 1
ATOM 10373 C CA . THR D 1 323 ? 39.984 58.176 -7.698 1.00 11.50 323 THR D CA 1
ATOM 10374 C C . THR D 1 323 ? 39.166 57.368 -6.708 1.00 11.03 323 THR D C 1
ATOM 10375 O O . THR D 1 323 ? 39.710 56.686 -5.839 1.00 10.99 323 THR D O 1
ATOM 10379 N N . HIS D 1 324 ? 37.850 57.462 -6.833 1.00 11.52 324 HIS D N 1
ATOM 10380 C CA . HIS D 1 324 ? 36.939 56.766 -5.943 1.00 12.46 324 HIS D CA 1
ATOM 10381 C C . HIS D 1 324 ? 35.541 56.820 -6.553 1.00 12.12 324 HIS D C 1
ATOM 10382 O O . HIS D 1 324 ? 35.316 57.454 -7.599 1.00 12.20 324 HIS D O 1
ATOM 10389 N N . LYS D 1 325 ? 34.596 56.178 -5.879 1.00 12.13 325 LYS D N 1
ATOM 10390 C CA . LYS D 1 325 ? 33.221 56.108 -6.368 1.00 13.88 325 LYS D CA 1
ATOM 10391 C C . LYS D 1 325 ? 32.577 57.439 -6.734 1.00 13.88 325 LYS D C 1
ATOM 10392 O O . LYS D 1 325 ? 31.777 57.510 -7.671 1.00 14.05 325 LYS D O 1
ATOM 10398 N N . ASP D 1 326 ? 32.920 58.498 -6.014 1.00 12.87 326 ASP D N 1
ATOM 10399 C CA . ASP D 1 326 ? 32.300 59.782 -6.283 1.00 15.07 326 ASP D CA 1
ATOM 10400 C C . ASP D 1 326 ? 32.945 60.660 -7.347 1.00 14.75 326 ASP D C 1
ATOM 10401 O O . ASP D 1 326 ? 32.629 61.839 -7.474 1.00 15.18 326 ASP D O 1
ATOM 10406 N N . VAL D 1 327 ? 33.861 60.079 -8.104 1.00 13.27 327 VAL D N 1
ATOM 10407 C CA . VAL D 1 327 ? 34.449 60.789 -9.225 1.00 15.25 327 VAL D CA 1
ATOM 10408 C C . VAL D 1 327 ? 34.210 59.851 -10.411 1.00 15.17 327 VAL D C 1
ATOM 10409 O O . VAL D 1 327 ? 34.729 58.730 -10.471 1.00 15.56 327 VAL D O 1
ATOM 10413 N N . SER D 1 328 ? 33.350 60.293 -11.322 1.00 14.08 328 SER D N 1
ATOM 10414 C CA . SER D 1 328 ? 32.982 59.492 -12.488 1.00 13.34 328 SER D CA 1
ATOM 10415 C C . SER D 1 328 ? 33.964 59.643 -13.631 1.00 13.10 328 SER D C 1
ATOM 10416 O O . SER D 1 328 ? 34.822 60.513 -13.599 1.00 13.01 328 SER D O 1
ATOM 10419 N N . ARG D 1 329 ? 33.830 58.796 -14.649 1.00 14.07 329 ARG D N 1
ATOM 10420 C CA . ARG D 1 329 ? 34.702 58.912 -15.808 1.00 13.78 329 ARG D CA 1
ATOM 10421 C C . ARG D 1 329 ? 34.467 60.303 -16.404 1.00 14.37 329 ARG D C 1
ATOM 10422 O O . ARG D 1 329 ? 35.411 60.970 -16.827 1.00 13.86 329 ARG D O 1
ATOM 10430 N N . ASN D 1 330 ? 33.212 60.752 -16.435 1.00 14.82 330 ASN D N 1
ATOM 10431 C CA . ASN D 1 330 ? 32.938 62.072 -16.991 1.00 15.31 330 ASN D CA 1
ATOM 10432 C C . ASN D 1 330 ? 33.670 63.146 -16.175 1.00 15.46 330 ASN D C 1
ATOM 10433 O O . ASN D 1 330 ? 34.160 64.130 -16.733 1.00 13.57 330 ASN D O 1
ATOM 10438 N N . ASP D 1 331 ? 33.760 62.954 -14.858 1.00 13.95 331 ASP D N 1
ATOM 10439 C CA . ASP D 1 331 ? 34.479 63.907 -14.007 1.00 14.13 331 ASP D CA 1
ATOM 10440 C C . ASP D 1 331 ? 35.970 63.871 -14.348 1.00 14.40 331 ASP D C 1
ATOM 10441 O O . ASP D 1 331 ? 36.652 64.894 -14.340 1.00 13.27 331 ASP D O 1
ATOM 10446 N N . ILE D 1 332 ? 36.487 62.678 -14.620 1.00 13.66 332 ILE D N 1
ATOM 10447 C CA . ILE D 1 332 ? 37.897 62.549 -14.957 1.00 13.76 332 ILE D CA 1
ATOM 10448 C C . ILE D 1 332 ? 38.182 63.298 -16.260 1.00 14.26 332 ILE D C 1
ATOM 10449 O O . ILE D 1 332 ? 39.184 64.000 -16.385 1.00 12.48 332 ILE D O 1
ATOM 10454 N N . GLU D 1 333 ? 37.299 63.126 -17.237 1.00 13.56 333 GLU D N 1
ATOM 10455 C CA . GLU D 1 333 ? 37.457 63.807 -18.514 1.00 12.97 333 GLU D CA 1
ATOM 10456 C C . GLU D 1 333 ? 37.484 65.318 -18.306 1.00 13.33 333 GLU D C 1
ATOM 10457 O O . GLU D 1 333 ? 38.290 66.020 -18.928 1.00 13.65 333 GLU D O 1
ATOM 10463 N N . GLU D 1 334 ? 36.599 65.812 -17.444 1.00 12.77 334 GLU D N 1
ATOM 10464 C CA . GLU D 1 334 ? 36.522 67.242 -17.155 1.00 13.01 334 GLU D CA 1
ATOM 10465 C C . GLU D 1 334 ? 37.828 67.722 -16.543 1.00 12.76 334 GLU D C 1
ATOM 10466 O O . GLU D 1 334 ? 38.379 68.737 -16.953 1.00 12.33 334 GLU D O 1
ATOM 10472 N N . ALA D 1 335 ? 38.323 66.984 -15.555 1.00 12.59 335 ALA D N 1
ATOM 10473 C CA . ALA D 1 335 ? 39.575 67.351 -14.903 1.00 13.00 335 ALA D CA 1
ATOM 10474 C C . ALA D 1 335 ? 40.712 67.377 -15.924 1.00 13.86 335 ALA D C 1
ATOM 10475 O O . ALA D 1 335 ? 41.521 68.301 -15.933 1.00 13.64 335 ALA D O 1
ATOM 10477 N N . LEU D 1 336 ? 40.761 66.364 -16.781 1.00 14.07 336 LEU D N 1
ATOM 10478 C CA . LEU D 1 336 ? 41.802 66.264 -17.799 1.00 14.98 336 LEU D CA 1
ATOM 10479 C C . LEU D 1 336 ? 41.784 67.469 -18.732 1.00 15.29 336 LEU D C 1
ATOM 10480 O O . LEU D 1 336 ? 42.833 68.008 -19.079 1.00 16.41 336 LEU D O 1
ATOM 10485 N N . ASN D 1 337 ? 40.593 67.874 -19.151 1.00 14.42 337 ASN D N 1
ATOM 10486 C CA . ASN D 1 337 ? 40.471 69.027 -20.036 1.00 16.97 337 ASN D CA 1
ATOM 10487 C C . ASN D 1 337 ? 41.015 70.280 -19.354 1.00 16.34 337 ASN D C 1
ATOM 10488 O O . ASN D 1 337 ? 41.605 71.144 -20.006 1.00 17.48 337 ASN D O 1
ATOM 10493 N N . ILE D 1 338 ? 40.838 70.370 -18.040 1.00 15.53 338 ILE D N 1
ATOM 10494 C CA . ILE D 1 338 ? 41.359 71.510 -17.286 1.00 15.14 338 ILE D CA 1
ATOM 10495 C C . ILE D 1 338 ? 42.883 71.354 -17.145 1.00 15.08 338 ILE D C 1
ATOM 10496 O O . ILE D 1 338 ? 43.641 72.310 -17.340 1.00 14.64 338 ILE D O 1
ATOM 10501 N N . PHE D 1 339 ? 43.338 70.144 -16.827 1.00 14.72 339 PHE D N 1
ATOM 10502 C CA . PHE D 1 339 ? 44.775 69.890 -16.709 1.00 16.77 339 PHE D CA 1
ATOM 10503 C C . PHE D 1 339 ? 45.494 70.290 -18.000 1.00 17.08 339 PHE D C 1
ATOM 10504 O O . PHE D 1 339 ? 46.601 70.829 -17.963 1.00 18.18 339 PHE D O 1
ATOM 10512 N N . GLU D 1 340 ? 44.862 70.023 -19.140 1.00 18.55 340 GLU D N 1
ATOM 10513 C CA . GLU D 1 340 ? 45.464 70.347 -20.429 1.00 21.24 340 GLU D CA 1
ATOM 10514 C C . GLU D 1 340 ? 45.727 71.844 -20.550 1.00 21.69 340 GLU D C 1
ATOM 10515 O O . GLU D 1 340 ? 46.814 72.261 -20.961 1.00 21.47 340 GLU D O 1
ATOM 10521 N N . LYS D 1 341 ? 44.735 72.646 -20.174 1.00 21.71 341 LYS D N 1
ATOM 10522 C CA . LYS D 1 341 ? 44.849 74.101 -20.230 1.00 23.15 341 LYS D CA 1
ATOM 10523 C C . LYS D 1 341 ? 45.864 74.656 -19.231 1.00 23.50 341 LYS D C 1
ATOM 10524 O O . LYS D 1 341 ? 46.682 75.502 -19.582 1.00 23.30 341 LYS D O 1
ATOM 10530 N N . LEU D 1 342 ? 45.810 74.178 -17.990 1.00 24.26 342 LEU D N 1
ATOM 10531 C CA . LEU D 1 342 ? 46.710 74.655 -16.945 1.00 26.79 342 LEU D CA 1
ATOM 10532 C C . LEU D 1 342 ? 48.124 74.225 -17.238 1.00 28.36 342 LEU D C 1
ATOM 10533 O O . LEU D 1 342 ? 49.073 74.608 -16.557 1.00 28.85 342 LEU D O 1
ATOM 10538 N N . PHE D 1 343 ? 48.255 73.407 -18.265 1.00 29.28 343 PHE D N 1
ATOM 10539 C CA . PHE D 1 343 ? 49.557 72.958 -18.671 1.00 31.47 343 PHE D CA 1
ATOM 10540 C C . PHE D 1 343 ? 50.075 74.061 -19.587 1.00 32.75 343 PHE D C 1
ATOM 10541 O O . PHE D 1 343 ? 51.272 74.330 -19.627 1.00 32.54 343 PHE D O 1
ATOM 10549 N N . ARG D 1 344 ? 49.161 74.705 -20.312 1.00 34.91 344 ARG D N 1
ATOM 10550 C CA . ARG D 1 344 ? 49.536 75.794 -21.206 1.00 36.04 344 ARG D CA 1
ATOM 10551 C C . ARG D 1 344 ? 49.988 77.000 -20.380 1.00 35.98 344 ARG D C 1
ATOM 10552 O O . ARG D 1 344 ? 50.904 77.714 -20.777 1.00 36.34 344 ARG D O 1
ATOM 10560 N N . LYS D 1 345 ? 49.363 77.219 -19.225 1.00 34.43 345 LYS D N 1
ATOM 10561 C CA . LYS D 1 345 ? 49.727 78.346 -18.362 1.00 33.53 345 LYS D CA 1
ATOM 10562 C C . LYS D 1 345 ? 51.027 78.191 -17.573 1.00 33.24 345 LYS D C 1
ATOM 10563 O O . LYS D 1 345 ? 51.794 79.149 -17.435 1.00 32.18 345 LYS D O 1
ATOM 10569 N N . PHE D 1 346 ? 51.276 76.979 -17.078 1.00 32.24 346 PHE D N 1
ATOM 10570 C CA . PHE D 1 346 ? 52.438 76.713 -16.234 1.00 32.48 346 PHE D CA 1
ATOM 10571 C C . PHE D 1 346 ? 53.674 76.034 -16.824 1.00 32.94 346 PHE D C 1
ATOM 10572 O O . PHE D 1 346 ? 54.690 75.880 -16.132 1.00 31.99 346 PHE D O 1
ATOM 10580 N N . SER D 1 347 ? 53.600 75.630 -18.085 1.00 34.15 347 SER D N 1
ATOM 10581 C CA . SER D 1 347 ? 54.735 74.975 -18.723 1.00 36.44 347 SER D CA 1
ATOM 10582 C C . SER D 1 347 ? 55.519 75.977 -19.554 1.00 37.29 347 SER D C 1
ATOM 10583 O O . SER D 1 347 ? 56.737 75.790 -19.707 1.00 38.91 347 SER D O 1
#

CATH classification: 3.40.640.10 (+1 more: 3.90.1150.10)

Solvent-accessible surface area: 45814 Å² total

Foldseek 3Di:
DFEQAAQLPFAFDPQLVVLLVPFQWWFCVVPPGVLQQVLFVVVQVQQVFDTKDWFFDLLLQVLLLLQLQDAAQAEEEAAQQACNVPPNPCSCCVLHNYHYDHAHADQQQGQLVSVLVSQDDDDPVHGHHAEYEGEALGVVLWRHGHDLVSLQSNLVSCVVVVHFYEYSPQPVLLNCQLPVPRSNSSSVSGQKYKYFLSLLRQNGIIMMGHYPSSVVSSVVSCVVVPRRGTGCSSSSSSSNCSVPPNRVCQVVLLVLQLVLQVLLVVLPWPWDSVSRRGFKTKTFCVVWQAWPVVVQVLLVVVPYHWAAPDRTIIMGGGGPSQHSVNSVVSSVSSSVVVVVID/DQEQAAQLPFAFDVQLVVLLVVFQFWFCVVPPGVLQVVLFVVVQVQQVFDTKDWFFDLLLQVLLLLQLQDAAQAEEEEAQQACNPPPNPCSCCVLHNYHYQHAHADQQQGQLVSVLVSQDDDDPVHHHHAEYEGEALGVVSWRFGHDLVSLQSNLVSCVVVVHFYEYSPQPVLLNCLLPVQRSNSSSVSGQKYKYFLSLLRQNGIIMMGHYPSSVVSSVVSCVVVPRNGTGCSSSSSSSVCSVPPNSVCQVVLLVLQLVLQVLLVVLPWPWDSVRRRGFKTKTFCVVWQAWQVVVQVLLVVVPYHWAAPDRGITMGGGGPSRHSVNSVVSSVVSSVVVVVTD/DQEQAAQLPFAFDPQLVVLLQFWFCVVPPGVLQVVLFVVVQVQQVFDTKDWFFDLLLQVLLLLQLQDAAQAEEEEAQQACNPPPNPCSCCVLHVYHYQHAHADQQQGQLVRVLVSQDDDDPVHHHHAEYEGEALGVPSWRFGHDLVSLQSNLVSCVVVVHFYEYAPQPVLLNCQLPVPRSNSSSVSGQKYKYFLSLLRQNTIIMMGHYPVSVVSSVVSCVVVPRRGTGCSSSSSSSVCSVVPNSVCQVQLLVLQLVLQVLLVVLPWPWDSVRRRGFKTKTFCPVWQAWPVVVQVLLVVVPYHWDAPDRTITMGGGGDVQHSVNSVVSSVVSSVVRVVID/DFFEQAAQLPFAFDPQLLVLLVPFQFWFCVVPPGVLQVVLFVVVQVQQVFDTKDWFFDLLLLVLLLLQLQDAAQEEEEAAQQACNPPPNPCSCCVLHNYHYQHAHADQQQGQLVSVLVSQDDDDPVHGHHAEYEGEALGVVSWRFGYDLVSLQSNLVSCVVVVHFYEYSPQPVLLNCLLPVPRNNSSSVSGQKYKYFLSLLRQNTIIMMGHYPVSVVSSVVSCVVVPRNGTGCSSRSSSSVCSVVPNSNCQVVLLVLQLVLQVLLVVLPWPWDSVRRRGFKTKTFCVVWQAWQVVVQVVLVVVRHHWAAPDRGITMGGGGDPQHSVNSVVSSVVSSVVRVVTD

B-factor: mean 18.56, std 6.75, range [6.95, 48.93]

Organism: Thermotoga maritima (strain ATCC 43589 / DSM 3109 / JCM 10099 / NBRC 100826 / MSB8) (NCBI:txid243274)

Sequence (1366 aa):
MIDLRSDTVTKPTEEMRKAMAQAEVGDDVYGEDPTINELERLAAETFGKEAALFVPSGTMGNQVSIMAHTQRGDEVILEADSHIFWYEVGAMAVLSGVMPHPVPGKNGAMDPDDVRKAIRPRNIHFPRTSLIAIENTHNRSGGRVVPLENIKEICTIAKEHGINVHIDGARIFNASIASGVPVKEYAGYADSVMFCLSGLCAPVGSVVVGDRDFIERARKARKMLGGGMRQAGVLAAAGIIALTKMVDRLKEDHENARFLALKLKEIGYSVNPEDVKTNMVILRTDNLKVNAHGFIEALRNSGVLANAVSDTEIRLVTHKDVSRNDIEEALNIFEKLFRKFSMIDLRSDTVTKPTEEMRKAMAQAEVGDDVYGEDPTINELERLAAETFGKEAALFVPSGTMGNQVSIMAHTQRGDEVILEADSHIFWYEVGAMAVLSGVMPHPVPGKNGAMDPDDVRKAIRPRNIHFPRTSLIAIENTHNRSGGRVVPLENIKEICTIAKEHGINVHIDGARIFNASIASGVPVKEYAGYADSVMFCLSGLCAPVGSVVVGDRDFIERARKARKMLGGGMRQAGVLAAAGIIALTKMVDRLKEDHENARFLALKLKEIGYSVNPEDVKTNMVILRTDNLKVNAHGFIEALRNSGVLANAVSDTEIRLVTHKDVSRNDIEEALNIFEKLFRKFSMIDLRSDTVTKPTEEMRKAMEVGDDVYGEDPTINELERLAAETFGKEAALFVPSGTMGNQVSIMAHTQRRGDEVILEADSHIFWYEVGAMAVLSGVMPHPVPGKNGAMDPDDVRKAIRPRNIHFPRTSLIAIENTHNRSGGRVVPLENIKEICTIAKEHGINVHIDGARIFNASIASGVPVKEYAGYADSVMFCLSGLCAPVGSVVVGDRDFIERARKARKMLGGGMRQAGVLAAAGIIALTKMVDRLKEDHENARFLALKLKEIGYSVNPEDVKTNMVILRTDNLKVNAHGFIEALRNSGVLANAVSDTEIRLVTHKDVSRNDIEEALNIFEKLFRKFSMMIDLRSDTVTKPTEEMRKAMAQAEVGDDVYGEDPTINELERLAAETFGKEAALFVPSGTMGNQVSIMAHTQRGDEVILEADSHIFWYEVGAMAVLSGVMPHPVPGKNGAMDPDDVRKAIRPRNIHFPRTSLIAIENTHNRSGGRVVPLENIKEICTIAKEHGINVHIDGARIFNASIASGVPVKEYAGYADSVMFCLSGLCAPVGSVVVGDRDFIERARKARKMLGGGMRQAGVLAAAGIIALTKMVDRLKEDHENARFLALKLKEIGYSVNPEDVKTNMVILRTDNLKVNAHGFIEALRNSGVLANAVSDTEIRLVTHKDVSRNDIEEALNIFEKLFRKFS

Radius of gyration: 33.36 Å; Cα contacts (8 Å, |Δi|>4): 3387; chains: 4; bounding box: 99×49×102 Å

Secondary structure (DSSP, 8-state):
-EE-S-GGG----HHHHHHHHT-----GGGT--HHHHHHHHHHHHHHT-SEEEEES-HHHHHHHHHHHH--TT-EEEEETT-HHHHSSTTHIIIII--EEEEE-EETTEE-HHHHHHHSPPS-TTSPPEEEEEEESSBTTTTSBPPPHHHHHHHHHHHHHHT-EEEEEETTHHHHHHHH---HHHHHHT-SEEEEE------SS-EEEEE-HHHHHHHHHHHHHHT---SSTHHHHHHHHHHHHHSSTTHHHHHHHHHHHHHHHHHHT-B--GGG--SSEEEEE-TTSSS-HHHHHHHHHHHTEE-EEEETTEEEEE--TTS-HHHHHHHHHHHHHHHHHH-/-EE-S-GGG----HHHHHHHHT-----GGGT--HHHHHHHHHHHHHTT-SEEEEES-HHHHHHHHHHHH--TT-EEEEETT-HHHHSSTTHHHHHH--EEEEE-EETTEE-HHHHHHHSPPS-TTS--EEEEEEESSBTTTTSBPPPHHHHHHHHHHHHHHT-EEEEEETTHHHHHHHH---HHHHHHT-SEEEEE------SS-EEEEE-HHHHHHHHHHHHHHT---SSTHHHHHHHHHHHHHSSTTHHHHHHHHHHHHHHHHHHT-B--GGG--SSEEEEE-TTSSS-HHHHHHHHHHTTEE-EE-SSSEEEEE--TTS-HHHHHHHHHHHHHHHHHH-/-EE-S-GGGPPPPHHHHHH-----GGGT--HHHHHHHHHHHHHHT-SEEEEES-HHHHHHHHHHHH--TT-EEEEETT-HHHHSSTTHIIIII--EEEEE-EETTEE-HHHHHHHSPPS-TTS--EEEEEEESSBTTTTSBPPPHHHHHHHHHHHHHHT-EEEEEETTHHHHHHHH---HHHHHTT-SEEEEE------SS-EEEEE-HHHHHHHHHHHHHHT---SSTHHHHHHHHHHHHHSSTTHHHHHHHHHHHHHHHHHHT-B--GGG--SSEEEEE-TTSSS-HHHHHHHHHHTTEE-EESSSSEEEEE--TTS-HHHHHHHHHHHHHHHHHH-/--EE-S-GGGPPPPHHHHHHHHT-----GGGT--HHHHHHHHHHHHHTT-SEEEEES-HHHHHHHHHHHH--TT-EEEEETT-HHHHSSTTHIIIII--EEEEE-EETTEEPHHHHHHHSPPS-TTSPPEEEEEEESSBTTTTSBPPPHHHHHHHHHHHHHHT-EEEEEETTHHHHHHHH---HHHHHTT-SEEEEE------SS-EEEEE-HHHHHHHHHHHHHHT---SSTHHHHHHHHHHHHHSSTTHHHHHHHHHHHHHHHHHHT-B--GGG--SSEEEEE-TTSSS-HHHHHHHHHHHTEE-EESSSSEEEEE--TTS-HHHHHHHHHHHHHHHHHH-